Protein AF-A0A9D7C9Y9-F1 (afdb_monomer)

Sequence (985 aa):
MRAILSHLRTKLLFNLLIVLIFLKADGFAQTIDMQLSNRRSVKPDWFGIGSQNTTRDGMYIDHPDLLQHAPDMNAKVIRFPSGGNSNWWDWKTGWFVDDPNVPPHNPNQAPVYNTLENFKVLVDETGAVPLFALNMISSTLAYQLEMLHYADSLGMEVKYIELGNEFYLAEEEDSSYIYSIFPDAQTYGIVASKWIDSIHAHFPEAKVAAQGAFNRNNQSRRVLWDGNLLETLEGEDAITFHQYFSASGTEAKGEGDGKYNTNDVVEFLYRPFKAWNIMATEDLPLVRPGKEVWITEYNLQDFNIPVHGSWGHALFVATQTLHYLESEKITNVNFHTVCGTAGYGGYFIDYKGFKFKDDGSFKEPPNPPITTSWDKTSSGHAVQIISEAVDGMKYASELSFTGAPAIAFVEDDETVTYPSLYGWQFSNDNASTAIIVNLSGSEQKIKTTDVFKTGGNYERIAAAATDYIANDGDVLKKNSSVPATLTVKEYSITKITSNYVPDAQPVVSISASGATTFCQGDSVNLDAGGGYFAYQWSTGETSRKIWAKNSGDYWIRVWDEKAGYWAADTIKVTANSLPETPTIKNTGKDTFCAGSNTVLIPKKLDPTATYVWSNGFTGTELTVTTPGNYQLTVIDQNGCASVSLPASIVVHPLPQAIVNPSGPLAFCDGGSVTLDAGSGFKSYKWSNGKYGQILTVKDAGAYSVTITDYNSCVNTSAATQVTIYPLPSTNVTVNGPTAFCEGSKSTYLVAPSGYASYQWVKGGNNISGATDKKYYPISSGTYKVTITDNFNCQNQSDGVVATMLNLPKAKVTIDGSKNICNGETRTLTASAGSGYSYQWLKNSVNINGATQMSYVVSTAGDFKCKVTDANGCKENSKITTITSICKEAETGDNPGSRTTLSIYPNPTANVVFLQADFNDQVPTATLEITNLLGALVYSEQLALQGTLFQRELSLTEQFTNGVYVAIVRCGSQVAMSKFVVAGKR

Structure (mmCIF, N/CA/C/O backbone):
data_AF-A0A9D7C9Y9-F1
#
_entry.id   AF-A0A9D7C9Y9-F1
#
loop_
_atom_site.group_PDB
_atom_site.id
_atom_site.type_symbol
_atom_site.label_atom_id
_atom_site.label_alt_id
_atom_site.label_comp_id
_atom_site.label_asym_id
_atom_site.label_entity_id
_atom_site.label_seq_id
_atom_site.pdbx_PDB_ins_code
_atom_site.Cartn_x
_atom_site.Cartn_y
_atom_site.Cartn_z
_atom_site.occupancy
_atom_site.B_iso_or_equiv
_atom_site.auth_seq_id
_atom_site.auth_comp_id
_atom_site.auth_asym_id
_atom_site.auth_atom_id
_atom_site.pdbx_PDB_model_num
ATOM 1 N N . MET A 1 1 ? -16.714 57.643 60.606 1.00 45.41 1 MET A N 1
ATOM 2 C CA . MET A 1 1 ? -17.739 56.675 60.135 1.00 45.41 1 MET A CA 1
ATOM 3 C C . MET A 1 1 ? -17.245 55.704 59.058 1.00 45.41 1 MET A C 1
ATOM 5 O O . MET A 1 1 ? -17.212 54.522 59.368 1.00 45.41 1 MET A O 1
ATOM 9 N N . ARG A 1 2 ? -16.826 56.124 57.846 1.00 42.31 2 ARG A N 1
ATOM 10 C CA . ARG A 1 2 ? -16.451 55.176 56.759 1.00 42.31 2 ARG A CA 1
ATOM 11 C C . ARG A 1 2 ? -15.400 54.112 57.149 1.00 42.31 2 ARG A C 1
ATOM 13 O O . ARG A 1 2 ? -15.582 52.950 56.809 1.00 42.31 2 ARG A O 1
ATOM 20 N N . ALA A 1 3 ? -14.376 54.466 57.932 1.00 44.44 3 ALA A N 1
ATOM 21 C CA . ALA A 1 3 ? -13.377 53.502 58.421 1.00 44.44 3 ALA A CA 1
ATOM 22 C C . ALA A 1 3 ? -13.956 52.416 59.360 1.00 44.44 3 ALA A C 1
ATOM 24 O O . ALA A 1 3 ? -13.555 51.259 59.289 1.00 44.44 3 ALA A O 1
ATOM 25 N N . ILE A 1 4 ? -14.947 52.765 60.190 1.00 48.03 4 ILE A N 1
ATOM 26 C CA . ILE A 1 4 ? -15.587 51.841 61.145 1.00 48.03 4 ILE A CA 1
ATOM 27 C C . ILE A 1 4 ? -16.488 50.839 60.400 1.00 48.03 4 ILE A C 1
ATOM 29 O O . ILE A 1 4 ? -16.480 49.651 60.707 1.00 48.03 4 ILE A O 1
ATOM 33 N N . LEU A 1 5 ? -17.196 51.296 59.360 1.00 45.69 5 LEU A N 1
ATOM 34 C CA . LEU A 1 5 ? -17.999 50.440 58.473 1.00 45.69 5 LEU A CA 1
ATOM 35 C C . LEU A 1 5 ? -17.150 49.461 57.644 1.00 45.69 5 LEU A C 1
ATOM 37 O O . LEU A 1 5 ? -17.592 48.341 57.396 1.00 45.69 5 LEU A O 1
ATOM 41 N N . SER A 1 6 ? -15.932 49.852 57.252 1.00 45.00 6 SER A N 1
ATOM 42 C CA . SER A 1 6 ? -14.976 48.944 56.602 1.00 45.00 6 SER A CA 1
ATOM 43 C C . SER A 1 6 ? -14.550 47.816 57.549 1.00 45.00 6 SER A C 1
ATOM 45 O O . SER A 1 6 ? -14.708 46.641 57.226 1.00 45.00 6 SER A O 1
ATOM 47 N N . HIS A 1 7 ? -14.113 48.168 58.763 1.00 46.31 7 HIS A N 1
ATOM 48 C CA . HIS A 1 7 ? -13.581 47.212 59.739 1.00 46.31 7 HIS A CA 1
ATOM 49 C C . HIS A 1 7 ? -14.646 46.247 60.304 1.00 46.31 7 HIS A C 1
ATOM 51 O O . HIS A 1 7 ? -14.344 45.099 60.632 1.00 46.31 7 HIS A O 1
ATOM 57 N N . LEU A 1 8 ? -15.911 46.685 60.374 1.00 47.50 8 LEU A N 1
ATOM 58 C CA . LEU A 1 8 ? -17.046 45.812 60.697 1.00 47.50 8 LEU A CA 1
ATOM 59 C C . LEU A 1 8 ? -17.373 44.832 59.562 1.00 47.50 8 LEU A C 1
ATOM 61 O O . LEU A 1 8 ? -17.666 43.675 59.850 1.00 47.50 8 LEU A O 1
ATOM 65 N N . ARG A 1 9 ? -17.273 45.241 58.286 1.00 48.19 9 ARG A N 1
ATOM 66 C CA . ARG A 1 9 ? -17.475 44.327 57.147 1.00 48.19 9 ARG A CA 1
ATOM 67 C C . ARG A 1 9 ? -16.418 43.227 57.095 1.00 48.19 9 ARG A C 1
ATOM 69 O O . ARG A 1 9 ? -16.794 42.072 56.927 1.00 48.19 9 ARG A O 1
ATOM 76 N N . THR A 1 10 ? -15.135 43.544 57.285 1.00 51.91 10 THR A N 1
ATOM 77 C CA . THR A 1 10 ? -14.074 42.519 57.286 1.00 51.91 10 THR A CA 1
ATOM 78 C C . THR A 1 10 ? -14.227 41.531 58.436 1.00 51.91 10 THR A C 1
ATOM 80 O O . THR A 1 10 ? -14.099 40.337 58.200 1.00 51.91 10 THR A O 1
ATOM 83 N N . LYS A 1 11 ? -14.576 41.975 59.654 1.00 47.69 11 LYS A N 1
ATOM 84 C CA . LYS A 1 11 ? -14.824 41.045 60.772 1.00 47.69 11 LYS A CA 1
ATOM 85 C C . LYS A 1 11 ? -16.088 40.201 60.598 1.00 47.69 11 LYS A C 1
ATOM 87 O O . LYS A 1 11 ? -16.063 39.033 60.972 1.00 47.69 11 LYS A O 1
ATOM 92 N N . LEU A 1 12 ? -17.161 40.741 60.009 1.00 49.00 12 LEU A N 1
ATOM 93 C CA . LEU A 1 12 ? -18.349 39.936 59.710 1.00 49.00 12 LEU A CA 1
ATOM 94 C C . LEU A 1 12 ? -18.050 38.881 58.639 1.00 49.00 12 LEU A C 1
ATOM 96 O O . LEU A 1 12 ? -18.406 37.729 58.835 1.00 49.00 12 LEU A O 1
ATOM 100 N N . LEU A 1 13 ? -17.348 39.248 57.560 1.00 51.88 13 LEU A N 1
ATOM 101 C CA . LEU A 1 13 ? -16.925 38.318 56.505 1.00 51.88 13 LEU A CA 1
ATOM 102 C C . LEU A 1 13 ? -15.948 37.255 57.018 1.00 51.88 13 LEU A C 1
ATOM 104 O O . LEU A 1 13 ? -16.114 36.092 56.683 1.00 51.88 13 LEU A O 1
ATOM 108 N N . PHE A 1 14 ? -14.975 37.620 57.856 1.00 50.97 14 PHE A N 1
ATOM 109 C CA . PHE A 1 14 ? -14.010 36.665 58.412 1.00 50.97 14 PHE A CA 1
ATOM 110 C C . PHE A 1 14 ? -14.676 35.682 59.385 1.00 50.97 14 PHE A C 1
ATOM 112 O O . PHE A 1 14 ? -14.402 34.488 59.328 1.00 50.97 14 PHE A O 1
ATOM 119 N N . ASN A 1 15 ? -15.623 36.145 60.209 1.00 45.41 15 ASN A N 1
ATOM 120 C CA . ASN A 1 15 ? -16.407 35.254 61.066 1.00 45.41 15 ASN A CA 1
ATOM 121 C C . ASN A 1 15 ? -17.425 34.419 60.272 1.00 45.41 15 ASN A C 1
ATOM 123 O O . ASN A 1 15 ? -17.639 33.267 60.632 1.00 45.41 15 ASN A O 1
ATOM 127 N N . LEU A 1 16 ? -18.015 34.934 59.184 1.00 47.97 16 LEU A N 1
ATOM 128 C CA . LEU A 1 16 ? -18.850 34.122 58.287 1.00 47.97 16 LEU A CA 1
ATOM 129 C C . LEU A 1 16 ? -18.019 33.051 57.577 1.00 47.97 16 LEU A C 1
ATOM 131 O O . LEU A 1 16 ? -18.479 31.925 57.445 1.00 47.97 16 LEU A O 1
ATOM 135 N N . LEU A 1 17 ? -16.795 33.385 57.157 1.00 48.31 17 LEU A N 1
ATOM 136 C CA . LEU A 1 17 ? -15.860 32.451 56.535 1.00 48.31 17 LEU A CA 1
ATOM 137 C C . LEU A 1 17 ? -15.426 31.372 57.533 1.00 48.31 17 LEU A C 1
ATOM 139 O O . LEU A 1 17 ? -15.456 30.198 57.195 1.00 48.31 17 LEU A O 1
ATOM 143 N N . ILE A 1 18 ? -15.114 31.741 58.780 1.00 48.03 18 ILE A N 1
ATOM 144 C CA . ILE A 1 18 ? -14.822 30.784 59.857 1.00 48.03 18 ILE A CA 1
ATOM 145 C C . ILE A 1 18 ? -16.043 29.904 60.160 1.00 48.03 18 ILE A C 1
ATOM 147 O O . ILE A 1 18 ? -15.889 28.696 60.283 1.00 48.03 18 ILE A O 1
ATOM 151 N N . VAL A 1 19 ? -17.261 30.454 60.208 1.00 43.84 19 VAL A N 1
ATOM 152 C CA . VAL A 1 19 ? -18.488 29.655 60.391 1.00 43.84 19 VAL A CA 1
ATOM 153 C C . VAL A 1 19 ? -18.765 28.750 59.182 1.00 43.84 19 VAL A C 1
ATOM 155 O O . VAL A 1 19 ? -19.183 27.619 59.381 1.00 43.84 19 VAL A O 1
ATOM 158 N N . LEU A 1 20 ? -18.462 29.168 57.950 1.00 44.94 20 LEU A N 1
ATOM 159 C CA . LEU A 1 20 ? -18.527 28.321 56.747 1.00 44.94 20 LEU A CA 1
ATOM 160 C C . LEU A 1 20 ? -17.436 27.235 56.719 1.00 44.94 20 LEU A C 1
ATOM 162 O O . LEU A 1 20 ? -17.672 26.152 56.190 1.00 44.94 20 LEU A O 1
ATOM 166 N N . ILE A 1 21 ? -16.266 27.497 57.305 1.00 47.25 21 ILE A N 1
ATOM 167 C CA . ILE A 1 21 ? -15.178 26.521 57.471 1.00 47.25 21 ILE A CA 1
ATOM 168 C C . ILE A 1 21 ? -15.531 25.503 58.569 1.00 47.25 21 ILE A C 1
ATOM 170 O O . ILE A 1 21 ? -15.342 24.309 58.361 1.00 47.25 21 ILE A O 1
ATOM 174 N N . PHE A 1 22 ? -16.122 25.930 59.691 1.00 39.38 22 PHE A N 1
ATOM 175 C CA . PHE A 1 22 ? -16.597 25.016 60.740 1.00 39.38 22 PHE A CA 1
ATOM 176 C C . PHE A 1 22 ? -17.878 24.257 60.349 1.00 39.38 22 PHE A C 1
ATOM 178 O O . PHE A 1 22 ? -18.002 23.087 60.691 1.00 39.38 22 PHE A O 1
ATOM 185 N N . LEU A 1 23 ? -18.778 24.836 59.546 1.00 39.41 23 LEU A N 1
ATOM 186 C CA . LEU A 1 23 ? -19.909 24.104 58.947 1.00 39.41 23 LEU A CA 1
ATOM 187 C C . LEU A 1 23 ? -19.473 23.080 57.882 1.00 39.41 23 LEU A C 1
ATOM 189 O O . LEU A 1 23 ? -20.262 22.212 57.526 1.00 39.41 23 LEU A O 1
ATOM 193 N N . LYS A 1 24 ? -18.225 23.147 57.397 1.00 39.31 24 LYS A N 1
ATOM 194 C CA . LYS A 1 24 ? -17.585 22.080 56.610 1.00 39.31 24 LYS A CA 1
ATOM 195 C C . LYS A 1 24 ? -16.877 21.018 57.465 1.00 39.31 24 LYS A C 1
ATOM 197 O O . LYS A 1 24 ? -16.443 20.017 56.904 1.00 39.31 24 LYS A O 1
ATOM 202 N N . ALA A 1 25 ? -16.738 21.224 58.778 1.00 36.34 25 ALA A N 1
ATOM 203 C CA . ALA A 1 25 ? -16.001 20.322 59.668 1.00 36.34 25 ALA A CA 1
ATOM 204 C C . ALA A 1 25 ? -16.881 19.227 60.303 1.00 36.34 25 ALA A C 1
ATOM 206 O O . ALA A 1 25 ? -16.380 18.138 60.569 1.00 36.34 25 ALA A O 1
ATOM 207 N N . ASP A 1 26 ? -18.187 19.466 60.470 1.00 35.03 26 ASP A N 1
ATOM 208 C CA . ASP A 1 26 ? -19.157 18.420 60.824 1.00 35.03 26 ASP A CA 1
ATOM 209 C C . ASP A 1 26 ? -19.682 17.742 59.551 1.00 35.03 26 ASP A C 1
ATOM 211 O O . ASP A 1 26 ? -20.747 18.060 59.014 1.00 35.03 26 ASP A O 1
ATOM 215 N N . GLY A 1 27 ? -18.880 16.807 59.038 1.00 38.34 27 GLY A N 1
ATOM 216 C CA . GLY A 1 27 ? -19.153 16.074 57.807 1.00 38.34 27 GLY A CA 1
ATOM 217 C C . GLY A 1 27 ? -20.379 15.163 57.892 1.00 38.34 27 GLY A C 1
ATOM 218 O O . GLY A 1 27 ? -20.252 13.955 58.106 1.00 38.34 27 GLY A O 1
ATOM 219 N N . PHE A 1 28 ? -21.561 15.705 57.589 1.00 40.91 28 PHE A N 1
ATOM 220 C CA . PHE A 1 28 ? -22.621 14.916 56.962 1.00 40.91 28 PHE A CA 1
ATOM 221 C C . PHE A 1 28 ? -22.086 14.407 55.621 1.00 40.91 28 PHE A C 1
ATOM 223 O O . PHE A 1 28 ? -22.180 15.092 54.606 1.00 40.91 28 PHE A O 1
ATOM 230 N N . ALA A 1 29 ? -21.481 13.217 55.638 1.00 54.84 29 ALA A N 1
ATOM 231 C CA . ALA A 1 29 ? -21.017 12.539 54.437 1.00 54.84 29 ALA A CA 1
ATOM 232 C C . ALA A 1 29 ? -22.199 12.399 53.471 1.00 54.84 29 ALA A C 1
ATOM 234 O O . ALA A 1 29 ? -23.122 11.617 53.727 1.00 54.84 29 ALA A O 1
ATOM 235 N N . GLN A 1 30 ? -22.180 13.202 52.404 1.00 72.81 30 GLN A N 1
ATOM 236 C CA . GLN A 1 30 ? -23.207 13.194 51.376 1.00 72.81 30 GLN A CA 1
ATOM 237 C C . GLN A 1 30 ? -23.318 11.771 50.836 1.00 72.81 30 GLN A C 1
ATOM 239 O O . GLN A 1 30 ? -22.321 11.160 50.456 1.00 72.81 30 GLN A O 1
ATOM 244 N N . THR A 1 31 ? -24.531 11.222 50.861 1.00 87.50 31 THR A N 1
ATOM 245 C CA . THR A 1 31 ? -24.776 9.945 50.198 1.00 87.50 31 THR A CA 1
ATOM 246 C C . THR A 1 31 ? -24.863 10.225 48.706 1.00 87.50 31 THR A C 1
ATOM 248 O O . THR A 1 31 ? -25.637 11.080 48.284 1.00 87.50 31 THR A O 1
ATOM 251 N N . ILE A 1 32 ? -24.018 9.546 47.943 1.00 92.62 32 ILE A N 1
ATOM 252 C CA . ILE A 1 32 ? -23.913 9.655 46.493 1.00 92.62 32 ILE A CA 1
ATOM 253 C C . ILE A 1 32 ? -25.022 8.803 45.883 1.00 92.62 32 ILE A C 1
ATOM 255 O O . ILE A 1 32 ? -25.145 7.614 46.203 1.00 92.62 32 ILE A O 1
ATOM 259 N N . ASP A 1 33 ? -25.822 9.408 45.010 1.00 89.31 33 ASP A N 1
ATOM 260 C CA . ASP A 1 33 ? -26.854 8.698 44.264 1.00 89.31 33 ASP A CA 1
ATOM 261 C C . ASP A 1 33 ? -26.214 8.009 43.056 1.00 89.31 33 ASP A C 1
ATOM 263 O O . ASP A 1 33 ? -25.489 8.625 42.274 1.00 89.31 33 ASP A O 1
ATOM 267 N N . MET A 1 34 ? -26.476 6.713 42.917 1.00 88.88 34 MET A N 1
ATOM 268 C CA . MET A 1 34 ? -25.924 5.873 41.860 1.00 88.88 34 MET A CA 1
ATOM 269 C C . MET A 1 34 ? -27.037 5.503 40.881 1.00 88.88 34 MET A C 1
ATOM 271 O O . MET A 1 34 ? -28.100 5.041 41.297 1.00 88.88 34 MET A O 1
ATOM 275 N N . GLN A 1 35 ? -26.799 5.706 39.588 1.00 86.00 35 GLN A N 1
ATOM 276 C CA . GLN A 1 35 ? -27.760 5.418 38.520 1.00 86.00 35 GLN A CA 1
ATOM 277 C C . GLN A 1 35 ? -27.075 4.698 37.361 1.00 86.00 35 GLN A C 1
ATOM 279 O O . GLN A 1 35 ? -25.872 4.854 37.160 1.00 86.00 35 GLN A O 1
ATOM 284 N N . LEU A 1 36 ? -27.850 3.926 36.601 1.00 85.06 36 LEU A N 1
ATOM 285 C CA . LEU A 1 36 ? -27.376 3.243 35.400 1.00 85.06 36 LEU A CA 1
ATOM 286 C C . LEU A 1 36 ? -27.537 4.134 34.175 1.00 85.06 36 LEU A C 1
ATOM 288 O O . LEU A 1 36 ? -28.595 4.734 33.977 1.00 85.06 36 LEU A O 1
ATOM 292 N N . SER A 1 37 ? -26.512 4.147 33.331 1.00 81.50 37 SER A N 1
ATOM 293 C CA . SER A 1 37 ? -26.623 4.626 31.963 1.00 81.50 37 SER A CA 1
ATOM 294 C C . SER A 1 37 ? -27.248 3.564 31.047 1.00 81.50 37 SER A C 1
ATOM 296 O O . SER A 1 37 ? -27.606 2.449 31.451 1.00 81.50 37 SER A O 1
ATOM 298 N N . ASN A 1 38 ? -27.386 3.945 29.784 1.00 71.94 38 ASN A N 1
ATOM 299 C CA . ASN A 1 38 ? -27.893 3.129 28.694 1.00 71.94 38 ASN A CA 1
ATOM 300 C C . ASN A 1 38 ? -27.246 1.729 28.626 1.00 71.94 38 ASN A C 1
ATOM 302 O O . ASN A 1 38 ? -26.022 1.591 28.651 1.00 71.94 38 ASN A O 1
ATOM 306 N N . ARG A 1 39 ? -28.088 0.693 28.506 1.00 80.06 39 ARG A N 1
ATOM 307 C CA . ARG A 1 39 ? -27.668 -0.710 28.377 1.00 80.06 39 ARG A CA 1
ATOM 308 C C . ARG A 1 39 ? -27.103 -0.968 26.977 1.00 80.06 39 ARG A C 1
ATOM 310 O O . ARG A 1 39 ? -27.809 -0.755 25.995 1.00 80.06 39 ARG A O 1
ATOM 317 N N . ARG A 1 40 ? -25.867 -1.462 26.904 1.00 82.81 40 ARG A N 1
ATOM 318 C CA . ARG A 1 40 ? -25.155 -1.876 25.680 1.00 82.81 40 ARG A CA 1
ATOM 319 C C . ARG A 1 40 ? -24.883 -3.374 25.679 1.00 82.81 40 ARG A C 1
ATOM 321 O O . ARG A 1 40 ? -24.931 -3.998 26.741 1.00 82.81 40 ARG A O 1
ATOM 328 N N . SER A 1 41 ? -24.598 -3.959 24.519 1.00 84.62 41 SER A N 1
ATOM 329 C CA . SER A 1 41 ? -24.253 -5.389 24.436 1.00 84.62 41 SER A CA 1
ATOM 330 C C . SER A 1 41 ? -22.784 -5.628 24.795 1.00 84.62 41 SER A C 1
ATOM 332 O O . SER A 1 41 ? -21.923 -4.832 24.437 1.00 84.62 41 SER A O 1
ATOM 334 N N . VAL A 1 42 ? -22.490 -6.739 25.472 1.00 87.69 42 VAL A N 1
ATOM 335 C CA . VAL A 1 42 ? -21.123 -7.220 25.733 1.00 87.69 42 VAL A CA 1
ATOM 336 C C . VAL A 1 42 ? -21.008 -8.653 25.229 1.00 87.69 42 VAL A C 1
ATOM 338 O O . VAL A 1 42 ? -21.919 -9.460 25.425 1.00 87.69 42 VAL A O 1
ATOM 341 N N . LYS A 1 43 ? -19.901 -8.966 24.547 1.00 89.38 43 LYS A N 1
ATOM 342 C CA . LYS A 1 43 ? -19.623 -10.332 24.096 1.00 89.38 43 LYS A CA 1
ATOM 343 C C . LYS A 1 43 ? -19.280 -11.234 25.299 1.00 89.38 43 LYS A C 1
ATOM 345 O O . LYS A 1 43 ? -18.556 -10.780 26.183 1.00 89.38 43 LYS A O 1
ATOM 350 N N . PRO A 1 44 ? -19.712 -12.510 25.325 1.00 87.00 44 PRO A N 1
ATOM 351 C CA . PRO A 1 44 ? -19.322 -13.454 26.381 1.00 87.00 44 PRO A CA 1
ATOM 352 C C . PRO A 1 44 ? -17.804 -13.653 26.497 1.00 87.00 44 PRO A C 1
ATOM 354 O O . PRO A 1 44 ? -17.305 -13.967 27.569 1.00 87.00 44 PRO A O 1
ATOM 357 N N . ASP A 1 45 ? -17.084 -13.462 25.391 1.00 91.62 45 ASP A N 1
ATOM 358 C CA . ASP A 1 45 ? -15.637 -13.590 25.227 1.00 91.62 45 ASP A CA 1
ATOM 359 C C . ASP A 1 45 ? -14.928 -12.224 25.102 1.00 91.62 45 ASP A C 1
ATOM 361 O O . ASP A 1 45 ? -13.884 -12.110 24.469 1.00 91.62 45 ASP A O 1
ATOM 365 N N . TRP A 1 46 ? -15.501 -11.171 25.702 1.00 94.38 46 TRP A N 1
ATOM 366 C CA . TRP A 1 46 ? -14.952 -9.808 25.656 1.00 94.38 46 TRP A CA 1
ATOM 367 C C . TRP A 1 46 ? -13.608 -9.655 26.384 1.00 94.38 46 TRP A C 1
ATOM 369 O O . TRP A 1 46 ? -12.763 -8.891 25.924 1.00 94.38 46 TRP A O 1
ATOM 379 N N . PHE A 1 47 ? -13.401 -10.361 27.503 1.00 95.62 47 PHE A N 1
ATOM 380 C CA . PHE A 1 47 ? -12.165 -10.288 28.289 1.00 95.62 47 PHE A CA 1
ATOM 381 C C . PHE A 1 47 ? -11.260 -11.507 28.056 1.00 95.62 47 PHE A C 1
ATOM 383 O O . PHE A 1 47 ? -11.671 -12.658 28.239 1.00 95.62 47 PHE A O 1
ATOM 390 N N . GLY A 1 48 ? -10.005 -11.230 27.716 1.00 95.44 48 GLY A N 1
ATOM 391 C CA . GLY A 1 48 ? -8.944 -12.194 27.474 1.00 95.44 48 GLY A CA 1
ATOM 392 C C . GLY A 1 48 ? -7.622 -11.822 28.140 1.00 95.44 48 GLY A C 1
ATOM 393 O O . GLY A 1 48 ? -7.502 -10.827 28.862 1.00 95.44 48 GLY A O 1
ATOM 394 N N . ILE A 1 49 ? -6.603 -12.640 27.894 1.00 93.44 49 ILE A N 1
ATOM 395 C CA . ILE A 1 49 ? -5.275 -12.470 28.480 1.00 93.44 49 ILE A CA 1
ATOM 396 C C . ILE A 1 49 ? -4.171 -12.930 27.520 1.00 93.44 49 ILE A C 1
ATOM 398 O O . ILE A 1 49 ? -4.296 -13.943 26.832 1.00 93.44 49 ILE A O 1
ATOM 402 N N . GLY A 1 50 ? -3.076 -12.175 27.467 1.00 90.69 50 GLY A N 1
ATOM 403 C CA . GLY A 1 50 ? -1.871 -12.558 26.734 1.00 90.69 50 GLY A CA 1
ATOM 404 C C . GLY A 1 50 ? -1.059 -13.629 27.464 1.00 90.69 50 GLY A C 1
ATOM 405 O O . GLY A 1 50 ? -1.173 -13.799 28.683 1.00 90.69 50 GLY A O 1
ATOM 406 N N . SER A 1 51 ? -0.203 -14.324 26.714 1.00 85.56 51 SER A N 1
ATOM 407 C CA . SER A 1 51 ? 0.682 -15.381 27.216 1.00 85.56 51 SER A CA 1
ATOM 408 C C . SER A 1 51 ? 2.184 -15.122 26.963 1.00 85.56 51 SER A C 1
ATOM 410 O O . SER A 1 51 ? 2.949 -16.079 26.830 1.00 85.56 51 SER A O 1
ATOM 412 N N . GLN A 1 52 ? 2.664 -13.870 26.868 1.00 75.81 52 GLN A N 1
ATOM 413 C CA . GLN A 1 52 ? 4.021 -13.605 26.339 1.00 75.81 52 GLN A CA 1
ATOM 414 C C . GLN A 1 52 ? 5.114 -14.293 27.163 1.00 75.81 52 GLN A C 1
ATOM 416 O O . GLN A 1 52 ? 5.906 -15.056 26.608 1.00 75.81 52 GLN A O 1
ATOM 421 N N . ASN A 1 53 ? 5.154 -14.072 28.481 1.00 64.75 53 ASN A N 1
ATOM 422 C CA . ASN A 1 53 ? 6.239 -14.610 29.309 1.00 64.75 53 ASN A CA 1
ATOM 423 C C . ASN A 1 53 ? 6.230 -16.146 29.376 1.00 64.75 53 ASN A C 1
ATOM 425 O O . ASN A 1 53 ? 7.282 -16.737 29.562 1.00 64.75 53 ASN A O 1
ATOM 429 N N . THR A 1 54 ? 5.088 -16.808 29.149 1.00 60.47 54 THR A N 1
ATOM 430 C CA . THR A 1 54 ? 5.018 -18.286 29.062 1.00 60.47 54 THR A CA 1
ATOM 431 C C . THR A 1 54 ? 5.733 -18.850 27.839 1.00 60.47 54 THR A C 1
ATOM 433 O O . THR A 1 54 ? 6.048 -20.033 27.808 1.00 60.47 54 THR A O 1
ATOM 436 N N . THR A 1 55 ? 6.030 -17.997 26.854 1.00 57.69 55 THR A N 1
ATOM 437 C CA . THR A 1 55 ? 6.824 -18.353 25.676 1.00 57.69 55 THR A CA 1
ATOM 438 C C . THR A 1 55 ? 8.304 -17.978 25.810 1.00 57.69 55 THR A C 1
ATOM 440 O O . THR A 1 55 ? 9.087 -18.336 24.940 1.00 57.69 55 THR A O 1
ATOM 443 N N . ARG A 1 56 ? 8.714 -17.269 26.875 1.00 54.75 56 ARG A N 1
ATOM 444 C CA . ARG A 1 56 ? 10.087 -16.768 27.076 1.00 54.75 56 ARG A CA 1
ATOM 445 C C . ARG A 1 56 ? 10.718 -17.375 28.335 1.00 54.75 56 ARG A C 1
ATOM 447 O O . ARG A 1 56 ? 10.044 -17.955 29.178 1.00 54.75 56 ARG A O 1
ATOM 454 N N . ASP A 1 57 ? 12.035 -17.228 28.456 1.00 52.94 57 ASP A N 1
ATOM 455 C CA . ASP A 1 57 ? 12.769 -17.405 29.716 1.00 52.94 57 ASP A CA 1
ATOM 456 C C . ASP A 1 57 ? 12.576 -18.769 30.412 1.00 52.94 57 ASP A C 1
ATOM 458 O O . ASP A 1 57 ? 12.559 -18.849 31.630 1.00 52.94 57 ASP A O 1
ATOM 462 N N . GLY A 1 58 ? 12.451 -19.871 29.662 1.00 53.00 58 GLY A N 1
ATOM 463 C CA . GLY A 1 58 ? 12.421 -21.234 30.222 1.00 53.00 58 GLY A CA 1
ATOM 464 C C . GLY A 1 58 ? 11.137 -21.624 30.967 1.00 53.00 58 GLY A C 1
ATOM 465 O O . GLY A 1 58 ? 11.056 -22.741 31.482 1.00 53.00 58 GLY A O 1
ATOM 466 N N . MET A 1 59 ? 10.137 -20.743 31.000 1.00 63.12 59 MET A N 1
ATOM 467 C CA . MET A 1 59 ? 8.764 -21.093 31.349 1.00 63.12 59 MET A CA 1
ATOM 468 C C . MET A 1 59 ? 8.057 -21.698 30.128 1.00 63.12 59 MET A C 1
ATOM 470 O O . MET A 1 59 ? 8.466 -21.479 28.985 1.00 63.12 59 MET A O 1
ATOM 474 N N . TYR A 1 60 ? 7.019 -22.496 30.375 1.00 76.25 60 TYR A N 1
ATOM 475 C CA . TYR A 1 60 ? 6.283 -23.205 29.335 1.00 76.25 60 TYR A CA 1
ATOM 476 C C . TYR A 1 60 ? 4.768 -23.137 29.556 1.00 76.25 60 TYR A C 1
ATOM 478 O O . TYR A 1 60 ? 4.293 -23.055 30.688 1.00 76.25 60 TYR A O 1
ATOM 486 N N . ILE A 1 61 ? 4.015 -23.127 28.457 1.00 83.69 61 ILE A N 1
ATOM 487 C CA . ILE A 1 61 ? 2.568 -22.865 28.406 1.00 83.69 61 ILE A CA 1
ATOM 488 C C . ILE A 1 61 ? 1.716 -23.908 29.158 1.00 83.69 61 ILE A C 1
ATOM 490 O O . ILE A 1 61 ? 0.603 -23.601 29.570 1.00 83.69 61 ILE A O 1
ATOM 494 N N . ASP A 1 62 ? 2.253 -25.107 29.400 1.00 84.81 62 ASP A N 1
ATOM 495 C CA . ASP A 1 62 ? 1.659 -26.189 30.197 1.00 84.81 62 ASP A CA 1
ATOM 496 C C . ASP A 1 62 ? 2.373 -26.419 31.548 1.00 84.81 62 ASP A C 1
ATOM 498 O O . ASP A 1 62 ? 2.320 -27.511 32.118 1.00 84.81 62 ASP A O 1
ATOM 502 N N . HIS A 1 63 ? 3.051 -25.399 32.091 1.00 84.44 63 HIS A N 1
ATOM 503 C CA . HIS A 1 63 ? 3.677 -25.485 33.415 1.00 84.44 63 HIS A CA 1
ATOM 504 C C . HIS A 1 63 ? 2.627 -25.792 34.503 1.00 84.44 63 HIS A C 1
ATOM 506 O O . HIS A 1 63 ? 1.627 -25.079 34.568 1.00 84.44 63 HIS A O 1
ATOM 512 N N . PRO A 1 64 ? 2.829 -26.777 35.405 1.00 84.88 64 PRO A N 1
ATOM 513 C CA . PRO A 1 64 ? 1.801 -27.183 36.370 1.00 84.88 64 PRO A CA 1
ATOM 514 C C . PRO A 1 64 ? 1.243 -26.037 37.224 1.00 84.88 64 PRO A C 1
ATOM 516 O O . PRO A 1 64 ? 0.031 -25.920 37.372 1.00 84.88 64 PRO A O 1
ATOM 519 N N . ASP A 1 65 ? 2.111 -25.150 37.716 1.00 82.50 65 ASP A N 1
ATOM 520 C CA . ASP A 1 65 ? 1.681 -23.973 38.482 1.00 82.50 65 ASP A CA 1
ATOM 521 C C . ASP A 1 65 ? 0.920 -22.944 37.612 1.00 82.50 65 ASP A C 1
ATOM 523 O O . ASP A 1 65 ? -0.013 -22.298 38.083 1.00 82.50 65 ASP A O 1
ATOM 527 N N . LEU A 1 66 ? 1.252 -22.816 36.318 1.00 85.69 66 LEU A N 1
ATOM 528 C CA . LEU A 1 66 ? 0.487 -21.972 35.391 1.00 85.69 66 LEU A CA 1
ATOM 529 C C . LEU A 1 66 ? -0.908 -22.559 35.160 1.00 85.69 66 LEU A C 1
ATOM 531 O O . LEU A 1 66 ? -1.886 -21.821 35.213 1.00 85.69 66 LEU A O 1
ATOM 535 N N . LEU A 1 67 ? -1.011 -23.873 34.949 1.00 89.31 67 LEU A N 1
ATOM 536 C CA . LEU A 1 67 ? -2.294 -24.567 34.804 1.00 89.31 67 LEU A CA 1
ATOM 537 C C . LEU A 1 67 ? -3.135 -24.487 36.089 1.00 89.31 67 LEU A C 1
ATOM 539 O O . LEU A 1 67 ? -4.355 -24.399 36.014 1.00 89.31 67 LEU A O 1
ATOM 543 N N . GLN A 1 68 ? -2.497 -24.437 37.263 1.00 88.81 68 GLN A N 1
ATOM 544 C CA . GLN A 1 68 ? -3.176 -24.208 38.539 1.00 88.81 68 GLN A CA 1
ATOM 545 C C . GLN A 1 68 ? -3.756 -22.785 38.665 1.00 88.81 68 GLN A C 1
ATOM 547 O O . GLN A 1 68 ? -4.810 -22.624 39.278 1.00 88.81 68 GLN A O 1
ATOM 552 N N . HIS A 1 69 ? -3.089 -21.763 38.117 1.00 87.38 69 HIS A N 1
ATOM 553 C CA . HIS A 1 69 ? -3.422 -20.351 38.366 1.00 87.38 69 HIS A CA 1
ATOM 554 C C . HIS A 1 69 ? -4.068 -19.602 37.193 1.00 87.38 69 HIS A C 1
ATOM 556 O O . HIS A 1 69 ? -4.757 -18.607 37.410 1.00 87.38 69 HIS A O 1
ATOM 562 N N . ALA A 1 70 ? -3.905 -20.053 35.951 1.00 89.31 70 ALA A N 1
ATOM 563 C CA . ALA A 1 70 ? -4.559 -19.433 34.800 1.00 89.31 70 ALA A CA 1
ATOM 564 C C . ALA A 1 70 ? -6.103 -19.496 34.863 1.00 89.31 70 ALA A C 1
ATOM 566 O O . ALA A 1 70 ? -6.726 -18.478 34.545 1.00 89.31 70 ALA A O 1
ATOM 567 N N . PRO A 1 71 ? -6.745 -20.593 35.331 1.00 92.88 71 PRO A N 1
ATOM 568 C CA . PRO A 1 71 ? -8.200 -20.637 35.493 1.00 92.88 71 PRO A CA 1
ATOM 569 C C . PRO A 1 71 ? -8.735 -19.601 36.493 1.00 92.88 71 PRO A C 1
ATOM 571 O O . PRO A 1 71 ? -9.818 -19.058 36.276 1.00 92.88 71 PRO A O 1
ATOM 574 N N . ASP A 1 72 ? -7.967 -19.247 37.536 1.00 91.12 72 ASP A N 1
ATOM 575 C CA . ASP A 1 72 ? -8.358 -18.218 38.516 1.00 91.12 72 ASP A CA 1
ATOM 576 C C . ASP A 1 72 ? -8.611 -16.849 37.856 1.00 91.12 72 ASP A C 1
ATOM 578 O O . ASP A 1 72 ? -9.435 -16.073 38.339 1.00 91.12 72 ASP A O 1
ATOM 582 N N . MET A 1 73 ? -7.915 -16.531 36.757 1.00 91.38 73 MET A N 1
ATOM 583 C CA . MET A 1 73 ? -8.066 -15.260 36.028 1.00 91.38 73 MET A CA 1
ATOM 584 C C . MET A 1 73 ? -9.386 -15.178 35.245 1.00 91.38 73 MET A C 1
ATOM 586 O O . MET A 1 73 ? -9.774 -14.097 34.794 1.00 91.38 73 MET A O 1
ATOM 590 N N . ASN A 1 74 ? -10.067 -16.315 35.066 1.00 93.81 74 ASN A N 1
ATOM 591 C CA . ASN A 1 74 ? -11.348 -16.470 34.378 1.00 93.81 74 ASN A CA 1
ATOM 592 C C . ASN A 1 74 ? -11.401 -15.897 32.940 1.00 93.81 74 ASN A C 1
ATOM 594 O O . ASN A 1 74 ? -12.477 -15.598 32.420 1.00 93.81 74 ASN A O 1
ATOM 598 N N . ALA A 1 75 ? -10.239 -15.714 32.303 1.00 93.69 75 ALA A N 1
ATOM 599 C CA . ALA A 1 75 ? -10.130 -15.157 30.959 1.00 93.69 75 ALA A CA 1
ATOM 600 C C . ALA A 1 75 ? -10.841 -16.058 29.939 1.00 93.69 75 ALA A C 1
ATOM 602 O O . ALA A 1 75 ? -10.677 -17.275 29.959 1.00 93.69 75 ALA A O 1
ATOM 603 N N . LYS A 1 76 ? -11.635 -15.462 29.045 1.00 95.19 76 LYS A N 1
ATOM 604 C CA . LYS A 1 76 ? -12.425 -16.194 28.039 1.00 95.19 76 LYS A CA 1
ATOM 605 C C . LYS A 1 76 ? -11.740 -16.266 26.678 1.00 95.19 76 LYS A C 1
ATOM 607 O O . LYS A 1 76 ? -12.162 -17.044 25.826 1.00 95.19 76 LYS A O 1
ATOM 612 N N . VAL A 1 77 ? -10.673 -15.489 26.498 1.00 96.31 77 VAL A N 1
ATOM 613 C CA . VAL A 1 77 ? -9.759 -15.550 25.356 1.00 96.31 77 VAL A CA 1
ATOM 614 C C . VAL A 1 77 ? -8.323 -15.668 25.866 1.00 96.31 77 VAL A C 1
ATOM 616 O O . VAL A 1 77 ? -7.962 -15.001 26.837 1.00 96.31 77 VAL A O 1
ATOM 619 N N . ILE A 1 78 ? -7.496 -16.491 25.218 1.00 95.44 78 ILE A N 1
ATOM 620 C CA . ILE A 1 78 ? -6.043 -16.505 25.445 1.00 95.44 78 ILE A CA 1
ATOM 621 C C . ILE A 1 78 ? -5.331 -16.212 24.130 1.00 95.44 78 ILE A C 1
ATOM 623 O O . ILE A 1 78 ? -5.457 -16.965 23.163 1.00 95.44 78 ILE A O 1
ATOM 627 N N . ARG A 1 79 ? -4.562 -15.121 24.107 1.00 95.12 79 ARG A N 1
ATOM 628 C CA . ARG A 1 79 ? -3.725 -14.735 22.968 1.00 95.12 79 ARG A CA 1
ATOM 629 C C . ARG A 1 79 ? -2.406 -15.498 22.997 1.00 95.12 79 ARG A C 1
ATOM 631 O O . ARG A 1 79 ? -1.633 -15.337 23.942 1.00 95.12 79 ARG A O 1
ATOM 638 N N . PHE A 1 80 ? -2.156 -16.298 21.961 1.00 91.75 80 PHE A N 1
ATOM 639 C CA . PHE A 1 80 ? -0.991 -17.176 21.849 1.00 91.75 80 PHE A CA 1
ATOM 640 C C . PHE A 1 80 ? -0.497 -17.317 20.391 1.00 91.75 80 PHE A C 1
ATOM 642 O O . PHE A 1 80 ? -1.311 -17.524 19.488 1.00 91.75 80 PHE A O 1
ATOM 649 N N . PRO A 1 81 ? 0.830 -17.293 20.152 1.00 87.38 81 PRO A N 1
ATOM 650 C CA . PRO A 1 81 ? 1.838 -16.664 21.012 1.00 87.38 81 PRO A CA 1
ATOM 651 C C . PRO A 1 81 ? 1.511 -15.172 21.226 1.00 87.38 81 PRO A C 1
ATOM 653 O O . PRO A 1 81 ? 0.722 -14.593 20.491 1.00 87.38 81 PRO A O 1
ATOM 656 N N . SER A 1 82 ? 2.092 -14.530 22.239 1.00 82.88 82 SER A N 1
ATOM 657 C CA . SER A 1 82 ? 1.807 -13.119 22.559 1.00 82.88 82 SER A CA 1
ATOM 658 C C . SER A 1 82 ? 3.088 -12.296 22.638 1.00 82.88 82 SER A C 1
ATOM 660 O O . SER A 1 82 ? 4.158 -12.833 22.936 1.00 82.88 82 SER A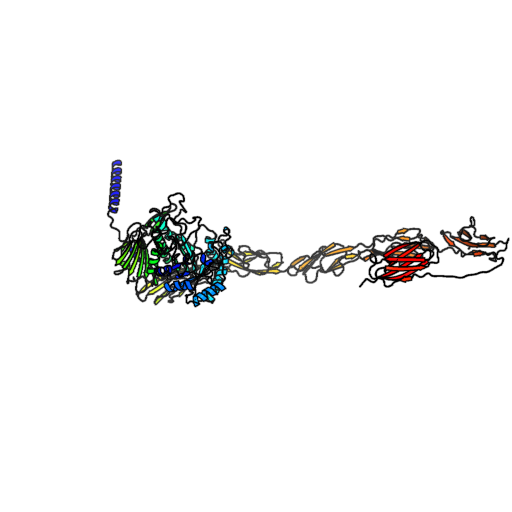 O 1
ATOM 662 N N . GLY A 1 83 ? 2.967 -10.987 22.417 1.00 80.25 83 GLY A N 1
ATOM 663 C CA . GLY A 1 83 ? 4.087 -10.055 22.346 1.00 80.25 83 GLY A CA 1
ATOM 664 C C . GLY A 1 83 ? 4.899 -10.207 21.070 1.00 80.25 83 GLY A C 1
ATOM 665 O O . GLY A 1 83 ? 4.619 -11.068 20.227 1.00 80.25 83 GLY A O 1
ATOM 666 N N . GLY A 1 84 ? 5.974 -9.419 20.977 1.00 78.62 84 GLY A N 1
ATOM 667 C CA . GLY A 1 84 ? 6.922 -9.457 19.857 1.00 78.62 84 GLY A CA 1
ATOM 668 C C . GLY A 1 84 ? 7.325 -10.876 19.454 1.00 78.62 84 GLY A C 1
ATOM 669 O O . GLY A 1 84 ? 7.328 -11.183 18.267 1.00 78.62 84 GLY A O 1
ATOM 670 N N . ASN A 1 85 ? 7.558 -11.758 20.434 1.00 76.50 85 ASN A N 1
ATOM 671 C CA . ASN A 1 85 ? 7.852 -13.192 20.290 1.00 76.50 85 ASN A CA 1
ATOM 672 C C . ASN A 1 85 ? 7.042 -13.914 19.188 1.00 76.50 85 ASN A C 1
ATOM 674 O O . ASN A 1 85 ? 7.579 -14.782 18.497 1.00 76.50 85 ASN A O 1
ATOM 678 N N . SER A 1 86 ? 5.768 -13.554 19.001 1.00 86.12 86 SER A N 1
ATOM 679 C CA . SER A 1 86 ? 4.891 -14.104 17.954 1.00 86.12 86 SER A CA 1
ATOM 680 C C . SER A 1 86 ? 5.462 -13.973 16.533 1.00 86.12 86 SER A C 1
ATOM 682 O O . SER A 1 86 ? 5.285 -14.874 15.717 1.00 86.12 86 SER A O 1
ATOM 684 N N . ASN A 1 87 ? 6.241 -12.924 16.254 1.00 87.31 87 ASN A N 1
ATOM 685 C CA . ASN A 1 87 ? 6.903 -12.691 14.967 1.00 87.31 87 ASN A CA 1
ATOM 686 C C . ASN A 1 87 ? 8.054 -13.669 14.662 1.00 87.31 87 ASN A C 1
ATOM 688 O O . ASN A 1 87 ? 8.556 -13.679 13.540 1.00 87.31 87 ASN A O 1
ATOM 692 N N . TRP A 1 88 ? 8.491 -14.480 15.631 1.00 82.00 88 TRP A N 1
ATOM 693 C CA . TRP A 1 88 ? 9.616 -15.410 15.460 1.00 82.00 88 TRP A CA 1
ATOM 694 C C . TRP A 1 88 ? 9.276 -16.867 15.776 1.00 82.00 88 TRP A C 1
ATOM 696 O O . TRP A 1 88 ? 10.105 -17.742 15.527 1.00 82.00 88 TRP A O 1
ATOM 706 N N . TRP 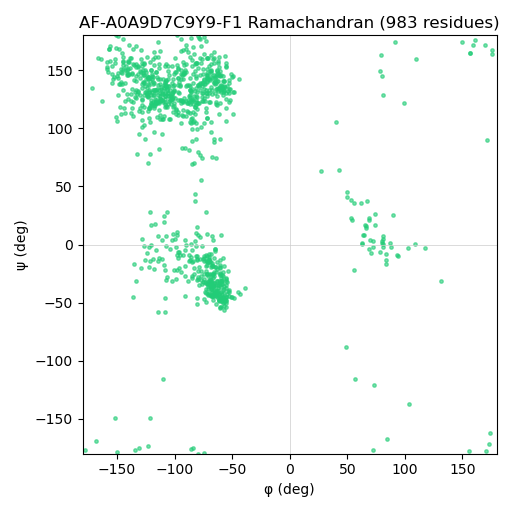A 1 89 ? 8.081 -17.142 16.304 1.00 84.94 89 TRP A N 1
ATOM 707 C CA . TRP A 1 89 ? 7.672 -18.475 16.753 1.00 84.94 89 TRP A CA 1
ATOM 708 C C . TRP A 1 89 ? 7.466 -19.450 15.584 1.00 84.94 89 TRP A C 1
ATOM 710 O O . TRP A 1 89 ? 6.798 -19.130 14.594 1.00 84.94 89 TRP A O 1
ATOM 720 N N . ASP A 1 90 ? 8.024 -20.652 15.722 1.00 85.81 90 ASP A N 1
ATOM 721 C CA . ASP A 1 90 ? 7.790 -21.813 14.869 1.00 85.81 90 ASP A CA 1
ATOM 722 C C . ASP A 1 90 ? 6.999 -22.876 15.640 1.00 85.81 90 ASP A C 1
ATOM 724 O O . ASP A 1 90 ? 7.507 -23.586 16.509 1.00 85.81 90 ASP A O 1
ATOM 728 N N . TRP A 1 91 ? 5.734 -23.015 15.258 1.00 87.56 91 TRP A N 1
ATOM 729 C CA . TRP A 1 91 ? 4.763 -23.885 15.908 1.00 87.56 91 TRP A CA 1
ATOM 730 C C . TRP A 1 91 ? 5.120 -25.377 15.908 1.00 87.56 91 TRP A C 1
ATOM 732 O O . TRP A 1 91 ? 4.677 -26.092 16.806 1.00 87.56 91 TRP A O 1
ATOM 742 N N . LYS A 1 92 ? 5.921 -25.864 14.943 1.00 85.25 92 LYS A N 1
ATOM 743 C CA . LYS A 1 92 ? 6.332 -27.284 14.893 1.00 85.25 92 LYS A CA 1
ATOM 744 C C . LYS A 1 92 ? 7.470 -27.601 15.851 1.00 85.25 92 LYS A C 1
ATOM 746 O O . LYS A 1 92 ? 7.596 -28.741 16.292 1.00 85.25 92 LYS A O 1
ATOM 751 N N . THR A 1 93 ? 8.322 -26.619 16.131 1.00 79.69 93 THR A N 1
ATOM 752 C CA . THR A 1 93 ? 9.477 -26.770 17.026 1.00 79.69 93 THR A CA 1
ATOM 753 C C . THR A 1 93 ? 9.256 -26.130 18.391 1.00 79.69 93 THR A C 1
ATOM 755 O O . THR A 1 93 ? 10.137 -26.244 19.238 1.00 79.69 93 THR A O 1
ATOM 758 N N . GLY A 1 94 ? 8.116 -25.459 18.606 1.00 78.31 94 GLY A N 1
ATOM 759 C CA . GLY A 1 94 ? 7.769 -24.713 19.822 1.00 78.31 94 GLY A CA 1
ATOM 760 C C . GLY A 1 94 ? 8.696 -23.527 20.127 1.00 78.31 94 GLY A C 1
ATOM 761 O O . GLY A 1 94 ? 8.523 -22.845 21.134 1.00 78.31 94 GLY A O 1
ATOM 762 N N . TRP A 1 95 ? 9.688 -23.273 19.271 1.00 75.25 95 TRP A N 1
ATOM 763 C CA . TRP A 1 95 ? 10.816 -22.388 19.539 1.00 75.25 95 TRP A CA 1
ATOM 764 C C . TRP A 1 95 ? 10.804 -21.154 18.633 1.00 75.25 95 TRP A C 1
ATOM 766 O O . TRP A 1 95 ? 9.984 -21.038 17.724 1.00 75.25 95 TRP A O 1
ATOM 776 N N . PHE A 1 96 ? 11.724 -20.219 18.871 1.00 74.06 96 PHE A N 1
ATOM 777 C CA . PHE A 1 96 ? 11.911 -19.047 18.015 1.00 74.06 96 PHE A CA 1
ATOM 778 C C . PHE A 1 96 ? 13.022 -19.280 16.991 1.00 74.06 96 PHE A C 1
ATOM 780 O O . PHE A 1 96 ? 14.085 -19.811 17.321 1.00 74.06 96 PHE A O 1
ATOM 787 N N . VAL A 1 97 ? 12.788 -18.859 15.750 1.00 67.12 97 VAL A N 1
ATOM 788 C CA . VAL A 1 97 ? 13.752 -18.979 14.648 1.00 67.12 97 VAL A CA 1
ATOM 789 C C . VAL A 1 97 ? 14.686 -17.766 14.636 1.00 67.12 97 VAL A C 1
ATOM 791 O O . VAL A 1 97 ? 14.222 -16.663 14.362 1.00 67.12 97 VAL A O 1
ATOM 794 N N . ASP A 1 98 ? 15.975 -17.999 14.918 1.00 54.34 98 ASP A N 1
ATOM 795 C CA . ASP A 1 98 ? 17.127 -17.080 14.786 1.00 54.34 98 ASP A CA 1
ATOM 796 C C . ASP A 1 98 ? 16.808 -15.568 14.888 1.00 54.34 98 ASP A C 1
ATOM 798 O O . ASP A 1 98 ? 17.048 -14.787 13.964 1.00 54.34 98 ASP A O 1
ATOM 802 N N . ASP A 1 99 ? 16.318 -15.134 16.054 1.00 47.53 99 ASP A N 1
ATOM 803 C CA . ASP A 1 99 ? 16.385 -13.725 16.459 1.00 47.53 99 ASP A CA 1
ATOM 804 C C . ASP A 1 99 ? 17.838 -13.403 16.871 1.00 47.53 99 ASP A C 1
ATOM 806 O O . ASP A 1 99 ? 18.367 -14.079 17.756 1.00 47.53 99 ASP A O 1
ATOM 810 N N . PRO A 1 100 ? 18.506 -12.373 16.309 1.00 45.41 100 PRO A N 1
ATOM 811 C CA . PRO A 1 100 ? 19.841 -11.954 16.751 1.00 45.41 100 PRO A CA 1
ATOM 812 C C . PRO A 1 100 ? 19.932 -11.561 18.242 1.00 45.41 100 PRO A C 1
ATOM 814 O O . PRO A 1 100 ? 21.041 -11.421 18.762 1.00 45.41 100 PRO A O 1
ATOM 817 N N . ASN A 1 101 ? 18.801 -11.398 18.939 1.00 42.72 101 ASN A N 1
ATOM 818 C CA . ASN A 1 101 ? 18.713 -11.120 20.374 1.00 42.72 101 ASN A CA 1
ATOM 819 C C . ASN A 1 101 ? 18.440 -12.361 21.250 1.00 42.72 101 ASN A C 1
ATOM 821 O O . ASN A 1 101 ? 18.544 -12.257 22.476 1.00 42.72 101 ASN A O 1
ATOM 825 N N . VAL A 1 102 ? 18.133 -13.527 20.663 1.00 45.38 102 VAL A N 1
ATOM 826 C CA . VAL A 1 102 ? 17.891 -14.794 21.380 1.00 45.38 102 VAL A CA 1
ATOM 827 C C . VAL A 1 102 ? 19.036 -15.776 21.086 1.00 45.38 102 VAL A C 1
ATOM 829 O O . VAL A 1 102 ? 19.381 -15.986 19.926 1.00 45.38 102 VAL A O 1
ATOM 832 N N . PRO A 1 103 ? 19.661 -16.410 22.100 1.00 41.53 103 PRO A N 1
ATOM 833 C CA . PRO A 1 103 ? 20.751 -17.353 21.860 1.00 41.53 103 PRO A CA 1
ATOM 834 C C . PRO A 1 103 ? 20.324 -18.536 20.967 1.00 41.53 103 PRO A C 1
ATOM 836 O O . PRO A 1 103 ? 19.264 -19.120 21.210 1.00 41.53 103 PRO A O 1
ATOM 839 N N . PRO A 1 104 ? 21.148 -18.948 19.982 1.00 44.50 104 PRO A N 1
ATOM 840 C CA . PRO A 1 104 ? 20.805 -20.041 19.078 1.00 44.50 104 PRO A CA 1
ATOM 841 C C . PRO A 1 104 ? 20.641 -21.370 19.826 1.00 44.50 104 PRO A C 1
ATOM 843 O O . PRO A 1 104 ? 21.401 -21.695 20.743 1.00 44.50 104 PRO A O 1
ATOM 846 N N . HIS A 1 105 ? 19.648 -22.156 19.406 1.00 45.88 105 HIS A N 1
ATOM 847 C CA . HIS A 1 105 ? 19.265 -23.410 20.053 1.00 45.88 105 HIS A CA 1
ATOM 848 C C . HIS A 1 105 ? 20.407 -24.444 20.070 1.00 45.88 105 HIS A C 1
ATOM 850 O O . HIS A 1 105 ? 21.030 -24.732 19.046 1.00 45.88 105 HIS A O 1
ATOM 856 N N . ASN A 1 106 ? 20.642 -25.071 21.227 1.00 49.97 106 ASN A N 1
ATOM 857 C CA . ASN A 1 106 ? 21.551 -26.209 21.355 1.00 49.97 106 ASN A CA 1
ATOM 858 C C . ASN A 1 106 ? 20.804 -27.514 21.008 1.00 49.97 106 ASN A C 1
ATOM 860 O O . ASN A 1 106 ? 20.016 -27.982 21.831 1.00 49.97 106 ASN A O 1
ATOM 864 N N . PRO A 1 107 ? 21.083 -28.174 19.865 1.00 46.00 107 PRO A N 1
ATOM 865 C CA . PRO A 1 107 ? 20.336 -29.352 19.403 1.00 46.00 107 PRO A CA 1
ATOM 866 C C . PRO A 1 107 ? 20.481 -30.611 20.282 1.00 46.00 107 PRO A C 1
ATOM 868 O O . PRO A 1 107 ? 19.954 -31.660 19.925 1.00 46.00 107 PRO A O 1
ATOM 871 N N . ASN A 1 108 ? 21.194 -30.533 21.412 1.00 47.16 108 ASN A N 1
ATOM 872 C CA . ASN A 1 108 ? 21.373 -31.628 22.369 1.00 47.16 108 ASN A CA 1
ATOM 873 C C . ASN A 1 108 ? 20.592 -31.447 23.689 1.00 47.16 108 ASN A C 1
ATOM 875 O O . ASN A 1 108 ? 20.808 -32.225 24.619 1.00 47.16 108 ASN A O 1
ATOM 879 N N . GLN A 1 109 ? 19.723 -30.437 23.811 1.00 46.75 109 GLN A N 1
ATOM 880 C CA . GLN A 1 109 ? 18.790 -30.308 24.940 1.00 46.75 109 GLN A CA 1
ATOM 881 C C . GLN A 1 109 ? 17.387 -30.801 24.561 1.00 46.75 109 GLN A C 1
ATOM 883 O O . GLN A 1 109 ? 16.966 -30.711 23.413 1.00 46.75 109 GLN A O 1
ATOM 888 N N . ALA A 1 110 ? 16.677 -31.344 25.547 1.00 42.31 110 ALA A N 1
ATOM 889 C CA . ALA A 1 110 ? 15.288 -31.778 25.445 1.00 42.31 110 ALA A CA 1
ATOM 890 C C . ALA A 1 110 ? 14.479 -31.170 26.603 1.00 42.31 110 ALA A C 1
ATOM 892 O O . ALA A 1 110 ? 15.083 -30.874 27.641 1.00 42.31 110 ALA A O 1
ATOM 893 N N . PRO A 1 111 ? 13.141 -31.078 26.501 1.00 51.59 111 PRO A N 1
ATOM 894 C CA . PRO A 1 111 ? 12.282 -31.244 25.326 1.00 51.59 111 PRO A CA 1
ATOM 895 C C . PRO A 1 111 ? 11.900 -29.898 24.675 1.00 51.59 111 PRO A C 1
ATOM 897 O O . PRO A 1 111 ? 12.294 -28.830 25.137 1.00 51.59 111 PRO A O 1
ATOM 900 N N . VAL A 1 112 ? 11.117 -29.974 23.596 1.00 57.41 112 VAL A N 1
ATOM 901 C CA . VAL A 1 112 ? 10.394 -28.831 23.026 1.00 57.41 112 VAL A CA 1
ATOM 902 C C . VAL A 1 112 ? 9.265 -28.424 23.978 1.00 57.41 112 VAL A C 1
ATOM 904 O O . VAL A 1 112 ? 8.470 -29.272 24.378 1.00 57.41 112 VAL A O 1
ATOM 907 N N . TYR A 1 113 ? 9.183 -27.134 24.290 1.00 64.88 113 TYR A N 1
ATOM 908 C CA . TYR A 1 113 ? 8.082 -26.518 25.030 1.00 64.88 113 TYR A CA 1
ATOM 909 C C . TYR A 1 113 ? 7.367 -25.494 24.138 1.00 64.88 113 TYR A C 1
ATOM 911 O O . TYR A 1 113 ? 7.957 -25.030 23.168 1.00 64.88 113 TYR A O 1
ATOM 919 N N . ASN A 1 114 ? 6.135 -25.105 24.484 1.00 79.38 114 ASN A N 1
ATOM 920 C CA . ASN A 1 114 ? 5.333 -24.107 23.750 1.00 79.38 114 ASN A CA 1
ATOM 921 C C . ASN A 1 114 ? 4.889 -24.544 22.339 1.00 79.38 114 ASN A C 1
ATOM 923 O O . ASN A 1 114 ? 4.828 -23.734 21.414 1.00 79.38 114 ASN A O 1
ATOM 927 N N . THR A 1 115 ? 4.542 -25.826 22.186 1.00 87.75 115 THR A N 1
ATOM 928 C CA . THR A 1 115 ? 3.803 -26.344 21.016 1.00 87.75 115 THR A CA 1
ATOM 929 C C . THR A 1 115 ? 2.309 -26.008 21.083 1.00 87.75 115 THR A C 1
ATOM 931 O O . THR A 1 115 ? 1.797 -25.596 22.128 1.00 87.75 115 THR A O 1
ATOM 934 N N . LEU A 1 116 ? 1.584 -26.256 19.985 1.00 92.44 116 LEU A N 1
ATOM 935 C CA . LEU A 1 116 ? 0.118 -26.215 19.979 1.00 92.44 116 LEU A CA 1
ATOM 936 C C . LEU A 1 116 ? -0.502 -27.282 20.896 1.00 92.44 116 LEU A C 1
ATOM 938 O O . LEU A 1 116 ? -1.545 -27.033 21.491 1.00 92.44 116 LEU A O 1
ATOM 942 N N . GLU A 1 117 ? 0.140 -28.437 21.067 1.00 92.88 117 GLU A N 1
ATOM 943 C CA . GLU A 1 117 ? -0.287 -29.491 21.989 1.00 92.88 117 GLU A CA 1
ATOM 944 C C . GLU A 1 117 ? -0.152 -29.064 23.452 1.00 92.88 117 GLU A C 1
ATOM 946 O O . GLU A 1 117 ? -1.057 -29.318 24.242 1.00 92.88 117 GLU A O 1
ATOM 951 N N . ASN A 1 118 ? 0.936 -28.374 23.815 1.00 89.62 118 ASN A N 1
ATOM 952 C CA . ASN A 1 118 ? 1.082 -27.796 25.154 1.00 89.62 118 ASN A CA 1
ATOM 953 C C . ASN A 1 118 ? 0.042 -26.682 25.369 1.00 89.62 118 ASN A C 1
ATOM 955 O O . ASN A 1 118 ? -0.622 -26.637 26.401 1.00 89.62 118 ASN A O 1
ATOM 959 N N . PHE A 1 119 ? -0.142 -25.799 24.380 1.00 92.25 119 PHE A N 1
ATOM 960 C CA . PHE A 1 119 ? -1.127 -24.717 24.464 1.00 92.25 119 PHE A CA 1
ATOM 961 C C . PHE A 1 119 ? -2.564 -25.251 24.580 1.00 92.25 119 PHE A C 1
ATOM 963 O O . PHE A 1 119 ? -3.356 -24.706 25.347 1.00 92.25 119 PHE A O 1
ATOM 970 N N . LYS A 1 120 ? -2.880 -26.375 23.923 1.00 94.81 120 LYS A N 1
ATOM 971 C CA . LYS A 1 120 ? -4.164 -27.070 24.071 1.00 94.81 120 LYS A CA 1
ATOM 972 C C . LYS A 1 120 ? -4.462 -27.464 25.521 1.00 94.81 120 LYS A C 1
ATOM 974 O O . LYS A 1 120 ? -5.615 -27.369 25.925 1.00 94.81 120 LYS A O 1
ATOM 979 N N . VAL A 1 121 ? -3.457 -27.843 26.316 1.00 94.69 121 VAL A N 1
ATOM 980 C CA . VAL A 1 121 ? -3.658 -28.140 27.747 1.00 94.69 121 VAL A CA 1
ATOM 981 C C . VAL A 1 121 ? -4.148 -26.896 28.491 1.00 94.69 121 VAL A C 1
ATOM 983 O O . VAL A 1 121 ? -5.136 -26.967 29.215 1.00 94.69 121 VAL A O 1
ATOM 986 N N . LEU A 1 122 ? -3.525 -25.736 28.262 1.00 92.31 122 LEU A N 1
ATOM 987 C CA . LEU A 1 122 ? -3.960 -24.474 28.868 1.00 92.31 122 LEU A CA 1
ATOM 988 C C . LEU A 1 122 ? -5.368 -24.059 28.403 1.00 92.31 122 LEU A C 1
ATOM 990 O O . LEU A 1 122 ? -6.169 -23.584 29.208 1.00 92.31 122 LEU A O 1
ATOM 994 N N . VAL A 1 123 ? -5.682 -24.259 27.121 1.00 95.31 123 VAL A N 1
ATOM 995 C CA . VAL A 1 123 ? -7.020 -24.029 26.547 1.00 95.31 123 VAL A CA 1
ATOM 996 C C . VAL A 1 123 ? -8.073 -24.925 27.208 1.00 95.31 123 VAL A C 1
ATOM 998 O O . VAL A 1 123 ? -9.149 -24.439 27.545 1.00 95.31 123 VAL A O 1
ATOM 1001 N N . ASP A 1 124 ? -7.767 -26.201 27.454 1.00 95.94 124 ASP A N 1
ATOM 1002 C CA . ASP A 1 124 ? -8.690 -27.144 28.100 1.00 95.94 124 ASP A CA 1
ATOM 1003 C C . ASP A 1 124 ? -8.912 -26.838 29.591 1.00 95.94 124 ASP A C 1
ATOM 1005 O O . ASP A 1 124 ? -10.053 -26.881 30.050 1.00 95.94 124 ASP A O 1
ATOM 1009 N N . GLU A 1 125 ? -7.861 -26.489 30.340 1.00 95.06 125 GLU A N 1
ATOM 1010 C CA . GLU A 1 125 ? -7.967 -26.147 31.772 1.00 95.06 125 GLU A CA 1
ATOM 1011 C C . GLU A 1 125 ? -8.695 -24.810 32.012 1.00 95.06 125 GLU A C 1
ATOM 1013 O O . GLU A 1 125 ? -9.358 -24.629 33.033 1.00 95.06 125 GLU A O 1
ATOM 1018 N N . THR A 1 126 ? -8.604 -23.863 31.072 1.00 93.56 126 THR A N 1
ATOM 1019 C CA . THR A 1 126 ? -9.270 -22.548 31.179 1.00 93.56 126 THR A CA 1
ATOM 1020 C C . THR A 1 126 ? -10.638 -22.489 30.497 1.00 93.56 126 THR A C 1
ATOM 1022 O O . THR A 1 126 ? -11.465 -21.649 30.852 1.00 93.56 126 THR A O 1
ATOM 1025 N N . GLY A 1 127 ? -10.893 -23.352 29.509 1.00 94.00 127 GLY A N 1
ATOM 1026 C CA . GLY A 1 127 ? -12.063 -23.271 28.629 1.00 94.00 127 GLY A CA 1
ATOM 1027 C C . GLY A 1 127 ? -12.081 -22.025 27.732 1.00 94.00 127 GLY A C 1
ATOM 1028 O O . GLY A 1 127 ? -13.144 -21.658 27.227 1.00 94.00 127 GLY A O 1
ATOM 1029 N N . ALA A 1 128 ? -10.942 -21.346 27.572 1.00 95.00 128 ALA A N 1
ATOM 1030 C CA . ALA A 1 128 ? -10.826 -20.102 26.821 1.00 95.00 128 ALA A CA 1
ATOM 1031 C C . ALA A 1 128 ? -10.701 -20.342 25.309 1.00 95.00 128 ALA A C 1
ATOM 1033 O O . ALA A 1 128 ? -10.101 -21.317 24.861 1.00 95.00 128 ALA A O 1
ATOM 1034 N N . VAL A 1 129 ? -11.208 -19.409 24.505 1.00 96.25 129 VAL A N 1
ATOM 1035 C CA . VAL A 1 129 ? -11.040 -19.437 23.047 1.00 96.25 129 VAL A CA 1
ATOM 1036 C C . VAL A 1 129 ? -9.653 -18.895 22.669 1.00 96.25 129 VAL A C 1
ATOM 1038 O O . VAL A 1 129 ? -9.282 -17.809 23.120 1.00 96.25 129 VAL A O 1
ATOM 1041 N N . PRO A 1 130 ? -8.875 -19.582 21.820 1.00 97.12 130 PRO A N 1
ATOM 1042 C CA . PRO A 1 130 ? -7.627 -19.031 21.307 1.00 97.12 130 PRO A CA 1
ATOM 1043 C C . PRO A 1 130 ? -7.800 -17.758 20.471 1.00 97.12 130 PRO A C 1
ATOM 1045 O O . PRO A 1 130 ? -8.685 -17.661 19.618 1.00 97.12 130 PRO A O 1
ATOM 1048 N N . LEU A 1 131 ? -6.874 -16.819 20.659 1.00 97.88 131 LEU A N 1
ATOM 1049 C CA . LEU A 1 131 ? -6.552 -15.779 19.688 1.00 97.88 131 LEU A CA 1
ATOM 1050 C C . LEU A 1 131 ? -5.149 -16.068 19.145 1.00 97.88 131 LEU A C 1
ATOM 1052 O O . LEU A 1 131 ? -4.154 -15.915 19.853 1.00 97.88 131 LEU A O 1
ATOM 1056 N N . PHE A 1 132 ? -5.082 -16.521 17.895 1.00 97.50 132 PHE A N 1
ATOM 1057 C CA . PHE A 1 132 ? -3.840 -16.928 17.244 1.00 97.50 132 PHE A CA 1
ATOM 1058 C C . PHE A 1 132 ? -3.131 -15.725 16.615 1.00 97.50 132 PHE A C 1
ATOM 1060 O O . PHE A 1 132 ? -3.574 -15.221 15.580 1.00 97.50 132 PHE A O 1
ATOM 1067 N N . ALA A 1 133 ? -2.014 -15.283 17.198 1.00 96.00 133 ALA A N 1
ATOM 1068 C CA . ALA A 1 133 ? -1.150 -14.284 16.567 1.00 96.00 133 ALA A CA 1
ATOM 1069 C C . ALA A 1 133 ? -0.215 -14.972 15.558 1.00 96.00 133 ALA A C 1
ATOM 1071 O O . ALA A 1 133 ? 0.652 -15.765 15.932 1.00 96.00 133 ALA A O 1
ATOM 1072 N N . LEU A 1 134 ? -0.408 -14.698 14.267 1.00 96.50 134 LEU A N 1
ATOM 1073 C CA . LEU A 1 134 ? 0.330 -15.359 13.193 1.00 96.50 134 LEU A CA 1
ATOM 1074 C C . LEU A 1 134 ? 1.704 -14.734 12.976 1.00 96.50 134 LEU A C 1
ATOM 1076 O O . LEU A 1 134 ? 1.843 -13.521 12.819 1.00 96.50 134 LEU A O 1
ATOM 1080 N N . ASN A 1 135 ? 2.715 -15.586 12.832 1.00 92.62 135 ASN A N 1
ATOM 1081 C CA . ASN A 1 135 ? 4.047 -15.157 12.434 1.00 92.62 135 ASN A CA 1
ATOM 1082 C C . ASN A 1 135 ? 4.046 -14.755 10.944 1.00 92.62 135 ASN A C 1
ATOM 1084 O O . ASN A 1 135 ? 3.967 -15.614 10.063 1.00 92.62 135 ASN A O 1
ATOM 1088 N N . MET A 1 136 ? 4.164 -13.454 10.658 1.00 93.19 136 MET A N 1
ATOM 1089 C CA . MET A 1 136 ? 4.299 -12.915 9.291 1.00 93.19 136 MET A CA 1
ATOM 1090 C C . MET A 1 136 ? 5.733 -12.504 8.918 1.00 93.19 136 MET A C 1
ATOM 1092 O O . MET A 1 136 ? 5.938 -11.948 7.841 1.00 93.19 136 MET A O 1
ATOM 1096 N N . ILE A 1 137 ? 6.713 -12.735 9.799 1.00 88.44 137 ILE A N 1
ATOM 1097 C CA . ILE A 1 137 ? 8.081 -12.210 9.672 1.00 88.44 137 ILE A CA 1
ATOM 1098 C C . ILE A 1 137 ? 9.071 -13.324 9.327 1.00 88.44 137 ILE A C 1
ATOM 1100 O O . ILE A 1 137 ? 9.705 -13.260 8.278 1.00 88.44 137 ILE A O 1
ATOM 1104 N N . SER A 1 138 ? 9.183 -14.372 10.149 1.00 84.25 138 SER A N 1
ATOM 1105 C CA . SER A 1 138 ? 10.053 -15.528 9.860 1.00 84.25 138 SER A CA 1
ATOM 1106 C C . SER A 1 138 ? 9.313 -16.726 9.246 1.00 84.25 138 SER A C 1
ATOM 1108 O O . SER A 1 138 ? 9.898 -17.796 9.071 1.00 84.25 138 SER A O 1
ATOM 1110 N N . SER A 1 139 ? 8.033 -16.566 8.888 1.00 87.62 139 SER A N 1
ATOM 1111 C CA . SER A 1 139 ? 7.177 -17.643 8.375 1.00 87.62 139 SER A CA 1
ATOM 1112 C C . SER A 1 139 ? 6.425 -17.274 7.085 1.00 87.62 139 SER A C 1
ATOM 1114 O O . SER A 1 139 ? 6.646 -16.230 6.479 1.00 87.62 139 SER A O 1
ATOM 1116 N N . THR A 1 140 ? 5.547 -18.167 6.618 1.00 88.81 140 THR A N 1
ATOM 1117 C CA . THR A 1 140 ? 4.757 -17.985 5.387 1.00 88.81 140 THR A CA 1
ATOM 1118 C C . THR A 1 140 ? 3.290 -18.334 5.609 1.00 88.81 140 THR A C 1
ATOM 1120 O O . THR A 1 140 ? 2.979 -19.209 6.417 1.00 88.81 140 THR A O 1
ATOM 1123 N N . LEU A 1 141 ? 2.393 -17.723 4.826 1.00 93.50 141 LEU A N 1
ATOM 1124 C CA . LEU A 1 141 ? 0.948 -17.984 4.861 1.00 93.50 141 LEU A CA 1
ATOM 1125 C C . LEU A 1 141 ? 0.614 -19.483 4.821 1.00 93.50 141 LEU A C 1
ATOM 1127 O O . LEU A 1 141 ? -0.171 -19.955 5.631 1.00 93.50 141 LEU A O 1
ATOM 1131 N N . ALA A 1 142 ? 1.247 -20.252 3.930 1.00 90.06 142 ALA A N 1
ATOM 1132 C CA . ALA A 1 142 ? 1.001 -21.692 3.823 1.00 90.06 142 ALA A CA 1
ATOM 1133 C C . ALA A 1 142 ? 1.377 -22.460 5.107 1.00 90.06 142 ALA A C 1
ATOM 1135 O O . ALA A 1 142 ? 0.670 -23.384 5.499 1.00 90.06 142 ALA A O 1
ATOM 1136 N N . TYR A 1 143 ? 2.457 -22.055 5.782 1.00 92.62 143 TYR A N 1
ATOM 1137 C CA . TYR A 1 143 ? 2.909 -22.670 7.033 1.00 92.62 143 TYR A CA 1
ATOM 1138 C C . TYR A 1 143 ? 2.043 -22.267 8.236 1.00 92.62 143 TYR A C 1
ATOM 1140 O O . TYR A 1 143 ? 1.845 -23.068 9.147 1.00 92.62 143 TYR A O 1
ATOM 1148 N N . GLN A 1 144 ? 1.499 -21.046 8.228 1.00 97.31 144 GLN A N 1
ATOM 1149 C CA . GLN A 1 144 ? 0.551 -20.570 9.239 1.00 97.31 144 GLN A CA 1
ATOM 1150 C C . GLN A 1 144 ? -0.866 -21.141 9.018 1.00 97.31 144 GLN A C 1
ATOM 1152 O O . GLN A 1 144 ? -1.568 -21.416 9.981 1.00 97.31 144 GLN A O 1
ATOM 1157 N N . LEU A 1 145 ? -1.281 -21.423 7.779 1.00 97.81 145 LEU A N 1
ATOM 1158 C CA . LEU A 1 145 ? -2.516 -22.175 7.507 1.00 97.81 145 LEU A CA 1
ATOM 1159 C C . LEU A 1 145 ? -2.396 -23.644 7.939 1.00 97.81 145 LEU A C 1
ATOM 1161 O O . LEU A 1 145 ? -3.348 -24.194 8.485 1.00 97.81 145 LEU A O 1
ATOM 1165 N N . GLU A 1 146 ? -1.228 -24.273 7.757 1.00 97.19 146 GLU A N 1
ATOM 1166 C CA . GLU A 1 146 ? -0.954 -25.611 8.306 1.00 97.19 146 GLU A CA 1
ATOM 1167 C C . GLU A 1 146 ? -1.047 -25.611 9.845 1.00 97.19 146 GLU A C 1
ATOM 1169 O O . GLU A 1 146 ? -1.659 -26.512 10.413 1.00 97.19 146 GLU A O 1
ATOM 1174 N N . MET A 1 147 ? -0.522 -24.568 10.501 1.00 97.38 147 MET A N 1
ATOM 1175 C CA . MET A 1 147 ? -0.625 -24.340 11.951 1.00 97.38 147 MET A CA 1
ATOM 1176 C C . MET A 1 147 ? -2.084 -24.257 12.422 1.00 97.38 147 MET A C 1
ATOM 1178 O O . MET A 1 147 ? -2.478 -24.983 13.333 1.00 97.38 147 MET A O 1
ATOM 1182 N N . LEU A 1 148 ? -2.907 -23.436 11.759 1.00 98.56 148 LEU A N 1
ATOM 1183 C CA . LEU A 1 148 ? -4.328 -23.285 12.091 1.00 98.56 148 LEU A CA 1
ATOM 1184 C C . LEU A 1 148 ? -5.122 -24.578 11.849 1.00 98.56 148 LEU A C 1
ATOM 1186 O O . LEU A 1 148 ? -5.932 -24.961 12.689 1.00 98.56 148 LEU A O 1
ATOM 1190 N N . HIS A 1 149 ? -4.867 -25.299 10.752 1.00 98.62 149 HIS A N 1
ATOM 1191 C CA . HIS A 1 149 ? -5.498 -26.605 10.525 1.00 98.62 149 HIS A CA 1
ATOM 1192 C C . HIS A 1 149 ? -5.055 -27.651 11.548 1.00 98.62 149 HIS A C 1
ATOM 1194 O O . HIS A 1 149 ? -5.845 -28.520 11.915 1.00 98.62 149 HIS A O 1
ATOM 1200 N N . TYR A 1 150 ? -3.813 -27.579 12.031 1.00 98.25 150 TYR A N 1
ATOM 1201 C CA . TYR A 1 150 ? -3.358 -28.457 13.098 1.00 98.25 150 TYR A CA 1
ATOM 1202 C C . TYR A 1 150 ? -4.045 -28.122 14.427 1.00 98.25 150 TYR A C 1
ATOM 1204 O O . TYR A 1 150 ? -4.548 -29.031 15.084 1.00 98.25 150 TYR A O 1
ATOM 1212 N N . ALA A 1 151 ? -4.173 -26.837 14.770 1.00 97.94 151 ALA A N 1
ATOM 1213 C CA . ALA A 1 151 ? -4.922 -26.374 15.936 1.00 97.94 151 ALA A CA 1
ATOM 1214 C C . ALA A 1 151 ? -6.394 -26.836 15.913 1.00 97.94 151 ALA A C 1
ATOM 1216 O O . ALA A 1 151 ? -6.866 -27.421 16.890 1.00 97.94 151 ALA A O 1
ATOM 1217 N N . ASP A 1 152 ? -7.084 -26.670 14.781 1.00 98.06 152 ASP A N 1
ATOM 1218 C CA . ASP A 1 152 ? -8.440 -27.192 14.550 1.00 98.06 152 ASP A CA 1
ATOM 1219 C C . ASP A 1 152 ? -8.493 -28.725 14.707 1.00 98.06 152 ASP A C 1
ATOM 1221 O O . ASP A 1 152 ? -9.357 -29.260 15.401 1.00 98.06 152 ASP A O 1
ATOM 1225 N N . SER A 1 153 ? -7.498 -29.453 14.179 1.00 98.00 153 SER A N 1
ATOM 1226 C CA . SER A 1 153 ? -7.415 -30.917 14.320 1.00 98.00 153 SER A CA 1
ATOM 1227 C C . SER A 1 153 ? -7.168 -31.407 15.755 1.00 98.00 153 SER A C 1
ATOM 1229 O O . SER A 1 153 ? -7.567 -32.522 16.097 1.00 98.00 153 SER A O 1
ATOM 1231 N N . LEU A 1 154 ? -6.557 -30.575 16.609 1.00 97.69 154 LEU A N 1
ATOM 1232 C CA . LEU A 1 154 ? -6.444 -30.808 18.053 1.00 97.69 154 LEU A CA 1
ATOM 1233 C C . LEU A 1 154 ? -7.755 -30.488 18.796 1.00 97.69 154 LEU A C 1
ATOM 1235 O O . LEU A 1 154 ? -7.900 -30.858 19.961 1.00 97.69 154 LEU A O 1
ATOM 1239 N N . GLY A 1 155 ? -8.718 -29.830 18.143 1.00 96.94 155 GLY A N 1
ATOM 1240 C CA . GLY A 1 155 ? -9.990 -29.399 18.720 1.00 96.94 155 GLY A CA 1
ATOM 1241 C C . GLY A 1 155 ? -9.951 -28.006 19.353 1.00 96.94 155 GLY A C 1
ATOM 1242 O O . GLY A 1 155 ? -10.721 -27.752 20.277 1.00 96.94 155 GLY A O 1
ATOM 1243 N N . MET A 1 156 ? -9.046 -27.124 18.915 1.00 97.62 156 MET A N 1
ATOM 1244 C CA . MET A 1 156 ? -9.070 -25.700 19.271 1.00 97.62 156 MET A CA 1
ATOM 1245 C C . MET A 1 156 ? -9.970 -24.913 18.317 1.00 97.62 156 MET A C 1
ATOM 1247 O O . MET A 1 156 ? -9.887 -25.087 17.105 1.00 97.62 156 MET A O 1
ATOM 1251 N N . GLU A 1 157 ? -10.797 -24.008 18.846 1.00 96.25 157 GLU A N 1
ATOM 1252 C CA . GLU A 1 157 ? -11.656 -23.156 18.017 1.00 96.25 157 GLU A CA 1
ATOM 1253 C C . GLU A 1 157 ? -10.812 -22.094 17.286 1.00 96.25 157 GLU A C 1
ATOM 1255 O O . GLU A 1 157 ? -10.310 -21.146 17.894 1.00 96.25 157 GLU A O 1
ATOM 1260 N N . VAL A 1 158 ? -10.661 -22.231 15.965 1.00 98.06 158 VAL A N 1
ATOM 1261 C CA . VAL A 1 158 ? -10.004 -21.230 15.106 1.00 98.06 158 VAL A CA 1
ATOM 1262 C C . VAL A 1 158 ? -10.974 -20.072 14.847 1.00 98.06 158 VAL A C 1
ATOM 1264 O O . VAL A 1 158 ? -11.609 -19.983 13.799 1.00 98.06 158 VAL A O 1
ATOM 1267 N N . LYS A 1 159 ? -11.127 -19.205 15.854 1.00 97.00 159 LYS A N 1
ATOM 1268 C CA . LYS A 1 159 ? -12.106 -18.104 15.861 1.00 97.00 159 LYS A CA 1
ATOM 1269 C C . LYS A 1 159 ? -11.487 -16.721 15.718 1.00 97.00 159 LYS A C 1
ATOM 1271 O O . LYS A 1 159 ? -12.008 -15.904 14.965 1.00 97.00 159 LYS A O 1
ATOM 1276 N N . TYR A 1 160 ? -10.419 -16.443 16.462 1.00 98.44 160 TYR A N 1
ATOM 1277 C CA . TYR A 1 160 ? -9.761 -15.140 16.475 1.00 98.44 160 TYR A CA 1
ATOM 1278 C C . TYR A 1 160 ? -8.329 -15.280 15.967 1.00 98.44 160 TYR A C 1
ATOM 1280 O O . TYR A 1 160 ? -7.558 -16.097 16.470 1.00 98.44 160 TYR A O 1
ATOM 1288 N N . ILE A 1 161 ? -7.983 -14.495 14.950 1.00 98.69 161 ILE A N 1
ATOM 1289 C CA . ILE A 1 161 ? -6.677 -14.528 14.293 1.00 98.69 161 ILE A CA 1
ATOM 1290 C C . ILE A 1 161 ? -6.156 -13.097 14.171 1.00 98.69 161 ILE A C 1
ATOM 1292 O O . ILE A 1 161 ? -6.868 -12.209 13.709 1.00 98.69 161 ILE A O 1
ATOM 1296 N N . GLU A 1 162 ? -4.907 -12.874 14.558 1.00 97.88 162 GLU A N 1
ATOM 1297 C CA . GLU A 1 162 ? -4.219 -11.584 14.485 1.00 97.88 162 GLU A CA 1
ATOM 1298 C C . GLU A 1 162 ? -3.007 -11.697 13.557 1.00 97.88 162 GLU A C 1
ATOM 1300 O O . GLU A 1 162 ? -2.231 -12.650 13.624 1.00 97.88 162 GLU A O 1
ATOM 1305 N N . LEU A 1 163 ? -2.857 -10.738 12.646 1.00 97.75 163 LEU A N 1
ATOM 1306 C CA . LEU A 1 163 ? -1.868 -10.799 11.573 1.00 97.75 163 LEU A CA 1
ATOM 1307 C C . LEU A 1 163 ? -0.560 -10.100 11.949 1.00 97.75 163 LEU A C 1
ATOM 1309 O O . LEU A 1 163 ? -0.324 -8.952 11.566 1.00 97.75 163 LEU A O 1
ATOM 1313 N N . GLY A 1 164 ? 0.305 -10.823 12.661 1.00 93.31 164 GLY A N 1
ATOM 1314 C CA . GLY A 1 164 ? 1.590 -10.321 13.146 1.00 93.31 164 GLY A CA 1
ATOM 1315 C C . GLY A 1 164 ? 1.483 -9.568 14.467 1.00 93.31 164 GLY A C 1
ATOM 1316 O O . GLY A 1 164 ? 0.450 -9.615 15.127 1.00 93.31 164 GLY A O 1
ATOM 1317 N N . ASN A 1 165 ? 2.552 -8.863 14.844 1.00 91.50 165 ASN A N 1
ATOM 1318 C CA . ASN A 1 165 ? 2.625 -8.089 16.084 1.00 91.50 165 ASN A CA 1
ATOM 1319 C C . ASN A 1 165 ? 3.507 -6.840 15.902 1.00 91.50 165 ASN A C 1
ATOM 1321 O O . ASN A 1 165 ? 4.713 -6.956 15.684 1.00 91.50 165 ASN A O 1
ATOM 1325 N N . GLU A 1 166 ? 2.924 -5.652 16.069 1.00 89.19 166 GLU A N 1
ATOM 1326 C CA . GLU A 1 166 ? 3.619 -4.372 16.282 1.00 89.19 166 GLU A CA 1
ATOM 1327 C C . GLU A 1 166 ? 4.554 -3.879 15.159 1.00 89.19 166 GLU A C 1
ATOM 1329 O O . GLU A 1 166 ? 5.565 -3.220 15.404 1.00 89.19 166 GLU A O 1
ATOM 1334 N N . PHE A 1 167 ? 4.212 -4.123 13.892 1.00 90.12 167 PHE A N 1
ATOM 1335 C CA . PHE A 1 167 ? 5.035 -3.703 12.739 1.00 90.12 167 PHE A CA 1
ATOM 1336 C C . PHE A 1 167 ? 5.203 -2.179 12.581 1.00 90.12 167 PHE A C 1
ATOM 1338 O O . PHE A 1 167 ? 6.117 -1.711 11.891 1.00 90.12 167 PHE A O 1
ATOM 1345 N N . TYR A 1 168 ? 4.380 -1.394 13.274 1.00 87.69 168 TYR A N 1
ATOM 1346 C CA . TYR A 1 168 ? 4.519 0.054 13.414 1.00 87.69 168 TYR A CA 1
ATOM 1347 C C . TYR A 1 168 ? 5.697 0.488 14.309 1.00 87.69 168 TYR A C 1
ATOM 1349 O O . TYR A 1 168 ? 6.067 1.659 14.265 1.00 87.69 168 TYR A O 1
ATOM 1357 N N . LEU A 1 169 ? 6.286 -0.411 15.113 1.00 81.06 169 LEU A N 1
ATOM 1358 C CA . LEU A 1 169 ? 7.450 -0.116 15.967 1.00 81.06 169 LEU A CA 1
ATOM 1359 C C . LEU A 1 169 ? 8.773 -0.067 15.203 1.00 81.06 169 LEU A C 1
ATOM 1361 O O . LEU A 1 169 ? 9.729 0.520 15.692 1.00 81.06 169 LEU A O 1
ATOM 1365 N N . ALA A 1 170 ? 8.847 -0.713 14.041 1.00 73.00 170 ALA A N 1
ATOM 1366 C CA . ALA A 1 170 ? 10.093 -0.876 13.309 1.00 73.00 170 ALA A CA 1
ATOM 1367 C C . ALA A 1 170 ? 10.535 0.447 12.656 1.00 73.00 170 ALA A C 1
ATOM 1369 O O . ALA A 1 170 ? 9.862 0.931 11.746 1.00 73.00 170 ALA A O 1
ATOM 1370 N N . GLU A 1 171 ? 11.658 1.024 13.087 1.00 66.25 171 GLU A N 1
ATOM 1371 C CA . GLU A 1 171 ? 12.209 2.254 12.500 1.00 66.25 171 GLU A CA 1
ATOM 1372 C C . GLU A 1 171 ? 13.232 1.980 11.382 1.00 66.25 171 GLU A C 1
ATOM 1374 O O . GLU A 1 171 ? 13.849 0.915 11.315 1.00 66.25 171 GLU A O 1
ATOM 1379 N N . GLU A 1 172 ? 13.413 2.965 10.494 1.00 56.66 172 GLU A N 1
ATOM 1380 C CA . GLU A 1 172 ? 14.365 2.906 9.371 1.00 56.66 172 GLU A CA 1
ATOM 1381 C C . GLU A 1 172 ? 15.825 2.885 9.864 1.00 56.66 172 GLU A C 1
ATOM 1383 O O . GLU A 1 172 ? 16.666 2.184 9.299 1.00 56.66 172 GLU A O 1
ATOM 1388 N N . GLU A 1 173 ? 16.118 3.600 10.958 1.00 51.53 173 GLU A N 1
ATOM 1389 C CA . GLU A 1 173 ? 17.459 3.675 11.557 1.00 51.53 173 GLU A CA 1
ATOM 1390 C C . GLU A 1 173 ? 17.854 2.398 12.324 1.00 51.53 173 GLU A C 1
ATOM 1392 O O . GLU A 1 173 ? 19.039 2.072 12.392 1.00 51.53 173 GLU A O 1
ATOM 1397 N N . ASP A 1 174 ? 16.883 1.622 12.825 1.00 49.84 174 ASP A N 1
ATOM 1398 C CA . ASP A 1 174 ? 17.131 0.378 13.576 1.00 49.84 174 ASP A CA 1
ATOM 1399 C C . ASP A 1 174 ? 17.627 -0.781 12.694 1.00 49.84 174 ASP A C 1
ATOM 1401 O O . ASP A 1 174 ? 18.106 -1.797 13.202 1.00 49.84 174 ASP A O 1
ATOM 1405 N N . SER A 1 175 ? 17.508 -0.677 11.364 1.00 52.69 175 SER A N 1
ATOM 1406 C CA . SER A 1 175 ? 17.839 -1.744 10.398 1.00 52.69 175 SER A CA 1
ATOM 1407 C C . SER A 1 175 ? 17.149 -3.097 10.668 1.00 52.69 175 SER A C 1
ATOM 1409 O O . SER A 1 175 ? 17.617 -4.152 10.234 1.00 52.69 175 SER A O 1
ATOM 1411 N N . SER A 1 176 ? 16.026 -3.078 11.394 1.00 67.56 176 SER A N 1
ATOM 1412 C CA . SER A 1 176 ? 15.351 -4.290 11.860 1.00 67.56 176 SER A CA 1
ATOM 1413 C C . SER A 1 176 ? 14.812 -5.142 10.704 1.00 67.56 176 SER A C 1
ATOM 1415 O O . SER A 1 176 ? 14.321 -4.636 9.691 1.00 67.56 176 SER A O 1
ATOM 1417 N N . TYR A 1 177 ? 14.841 -6.468 10.871 1.00 74.62 177 TYR A N 1
ATOM 1418 C CA . TYR A 1 177 ? 14.311 -7.397 9.866 1.00 74.62 177 TYR A CA 1
ATOM 1419 C C . TYR A 1 177 ? 12.818 -7.148 9.579 1.00 74.62 177 TYR A C 1
ATOM 1421 O O . TYR A 1 177 ? 12.390 -7.244 8.429 1.00 74.62 177 TYR A O 1
ATOM 1429 N N . ILE A 1 178 ? 12.055 -6.713 10.591 1.00 81.25 178 ILE A N 1
ATOM 1430 C CA . ILE A 1 178 ? 10.651 -6.298 10.453 1.00 81.25 178 ILE A CA 1
ATOM 1431 C C . ILE A 1 178 ? 10.510 -5.130 9.468 1.00 81.25 178 ILE A C 1
ATOM 1433 O O . ILE A 1 178 ? 9.704 -5.225 8.543 1.00 81.25 178 ILE A O 1
ATOM 1437 N N . TYR A 1 179 ? 11.321 -4.071 9.604 1.00 83.69 179 TYR A N 1
ATOM 1438 C CA . TYR A 1 179 ? 11.305 -2.941 8.664 1.00 83.69 179 TYR A CA 1
ATOM 1439 C C . TYR A 1 179 ? 11.643 -3.388 7.233 1.00 83.69 179 TYR A C 1
ATOM 1441 O O . TYR A 1 179 ? 11.066 -2.890 6.273 1.00 83.69 179 TYR A O 1
ATOM 1449 N N . SER A 1 180 ? 12.534 -4.373 7.070 1.00 81.75 180 SER A N 1
ATOM 1450 C CA . SER A 1 180 ? 12.906 -4.882 5.741 1.00 81.75 180 SER A CA 1
ATOM 1451 C C . SER A 1 180 ? 11.788 -5.651 5.016 1.00 81.75 180 SER A C 1
ATOM 1453 O O . SER A 1 180 ? 11.792 -5.703 3.787 1.00 81.75 180 SER A O 1
ATOM 1455 N N . ILE A 1 181 ? 10.834 -6.231 5.757 1.00 85.12 181 ILE A N 1
ATOM 1456 C CA . ILE A 1 181 ? 9.664 -6.936 5.204 1.00 85.12 181 ILE A CA 1
ATOM 1457 C C . ILE A 1 181 ? 8.486 -5.972 5.024 1.00 85.12 181 ILE A C 1
ATOM 1459 O O . ILE A 1 181 ? 7.836 -5.975 3.978 1.00 85.12 181 ILE A O 1
ATOM 1463 N N . PHE A 1 182 ? 8.230 -5.132 6.028 1.00 91.25 182 PHE A N 1
ATOM 1464 C CA . PHE A 1 182 ? 7.155 -4.143 6.035 1.00 91.25 182 PHE A CA 1
ATOM 1465 C C . PHE A 1 182 ? 7.744 -2.735 6.230 1.00 91.25 182 PHE A C 1
ATOM 1467 O O . PHE A 1 182 ? 7.687 -2.193 7.337 1.00 91.25 182 PHE A O 1
ATOM 1474 N N . PRO A 1 183 ? 8.314 -2.112 5.180 1.00 88.12 183 PRO A N 1
ATOM 1475 C CA . PRO A 1 183 ? 8.914 -0.777 5.275 1.00 88.12 183 PRO A CA 1
ATOM 1476 C C . PRO A 1 183 ? 7.873 0.325 5.505 1.00 88.12 183 PRO A C 1
ATOM 1478 O O . PRO A 1 183 ? 8.210 1.384 6.026 1.00 88.12 183 PRO A O 1
ATOM 1481 N N . ASP A 1 184 ? 6.599 0.067 5.211 1.00 89.62 184 ASP A N 1
ATOM 1482 C CA . ASP A 1 184 ? 5.473 0.977 5.418 1.00 89.62 184 ASP A CA 1
ATOM 1483 C C . ASP A 1 184 ? 4.158 0.209 5.665 1.00 89.62 184 ASP A C 1
ATOM 1485 O O . ASP A 1 184 ? 4.079 -1.017 5.515 1.00 89.62 184 ASP A O 1
ATOM 1489 N N . ALA A 1 185 ? 3.125 0.948 6.080 1.00 92.75 185 ALA A N 1
ATOM 1490 C CA . ALA A 1 185 ? 1.808 0.400 6.390 1.00 92.75 185 ALA A CA 1
ATOM 1491 C C . ALA A 1 185 ? 1.068 -0.099 5.138 1.00 92.75 185 ALA A C 1
ATOM 1493 O O . ALA A 1 185 ? 0.348 -1.093 5.214 1.00 92.75 185 ALA A O 1
ATOM 1494 N N . GLN A 1 186 ? 1.276 0.541 3.979 1.00 94.56 186 GLN A N 1
ATOM 1495 C CA . GLN A 1 186 ? 0.683 0.115 2.709 1.00 94.56 186 GLN A CA 1
ATOM 1496 C C . GLN A 1 186 ? 1.183 -1.274 2.277 1.00 94.56 186 GLN A C 1
ATOM 1498 O O . GLN A 1 186 ? 0.407 -2.133 1.854 1.00 94.56 186 GLN A O 1
ATOM 1503 N N . THR A 1 187 ? 2.482 -1.535 2.417 1.00 94.12 187 THR A N 1
ATOM 1504 C CA . THR A 1 187 ? 3.100 -2.828 2.096 1.00 94.12 187 THR A CA 1
ATOM 1505 C C . THR A 1 187 ? 2.564 -3.924 3.010 1.00 94.12 187 THR A C 1
ATOM 1507 O O . THR A 1 187 ? 2.234 -5.012 2.531 1.00 94.12 187 THR A O 1
ATOM 1510 N N . TYR A 1 188 ? 2.406 -3.631 4.306 1.00 96.38 188 TYR A N 1
ATOM 1511 C CA . TYR A 1 188 ? 1.729 -4.535 5.234 1.00 96.38 188 TYR A CA 1
ATOM 1512 C C . TYR A 1 188 ? 0.263 -4.771 4.831 1.00 96.38 188 TYR A C 1
ATOM 1514 O O . TYR A 1 188 ? -0.128 -5.927 4.687 1.00 96.38 188 TYR A O 1
ATOM 1522 N N . GLY A 1 189 ? -0.518 -3.723 4.544 1.00 97.25 189 GLY A N 1
ATOM 1523 C CA . GLY A 1 189 ? -1.926 -3.823 4.133 1.00 97.25 189 GLY A CA 1
ATOM 1524 C C . GLY A 1 189 ? -2.148 -4.710 2.903 1.00 97.25 189 GLY A C 1
ATOM 1525 O O . GLY A 1 189 ? -2.992 -5.608 2.927 1.00 97.25 189 GLY A O 1
ATOM 1526 N N . ILE A 1 190 ? -1.321 -4.561 1.862 1.00 96.25 190 ILE A N 1
ATOM 1527 C CA . ILE A 1 190 ? -1.369 -5.398 0.645 1.00 96.25 190 ILE A CA 1
ATOM 1528 C C . ILE A 1 190 ? -1.093 -6.883 0.942 1.00 96.25 190 ILE A C 1
ATOM 1530 O O . ILE A 1 190 ? -1.627 -7.765 0.260 1.00 96.25 190 ILE A O 1
ATOM 1534 N N . VAL A 1 191 ? -0.222 -7.186 1.909 1.00 96.88 191 VAL A N 1
ATOM 1535 C CA . VAL A 1 191 ? 0.093 -8.569 2.302 1.00 96.88 191 VAL A CA 1
ATOM 1536 C C . VAL A 1 191 ? -0.990 -9.122 3.225 1.00 96.88 191 VAL A C 1
ATOM 1538 O O . VAL A 1 191 ? -1.482 -10.218 2.964 1.00 96.88 191 VAL A O 1
ATOM 1541 N N . ALA A 1 192 ? -1.408 -8.357 4.234 1.00 98.19 192 ALA A N 1
ATOM 1542 C CA . ALA A 1 192 ? -2.468 -8.712 5.170 1.00 98.19 192 ALA A CA 1
ATOM 1543 C C . ALA A 1 192 ? -3.770 -9.062 4.437 1.00 98.19 192 ALA A C 1
ATOM 1545 O O . ALA A 1 192 ? -4.298 -10.142 4.666 1.00 98.19 192 ALA A O 1
ATOM 1546 N N . SER A 1 193 ? -4.209 -8.248 3.471 1.00 98.25 193 SER A N 1
ATOM 1547 C CA . SER A 1 193 ? -5.421 -8.509 2.666 1.00 98.25 193 SER A CA 1
ATOM 1548 C C . SER A 1 193 ? -5.416 -9.899 2.016 1.00 98.25 193 SER A C 1
ATOM 1550 O O . SER A 1 193 ? -6.380 -10.651 2.109 1.00 98.25 193 SER A O 1
ATOM 1552 N N . LYS A 1 194 ? -4.278 -10.304 1.434 1.00 96.75 194 LYS A N 1
ATOM 1553 C CA . LYS A 1 194 ? -4.118 -11.629 0.802 1.00 96.75 194 LYS A CA 1
ATOM 1554 C C . LYS A 1 194 ? -4.105 -12.774 1.812 1.00 96.75 194 LYS A C 1
ATOM 1556 O O . LYS A 1 194 ? -4.494 -13.891 1.474 1.00 96.75 194 LYS A O 1
ATOM 1561 N N . TRP A 1 195 ? -3.604 -12.523 3.021 1.00 98.38 195 TRP A N 1
ATOM 1562 C CA . TRP A 1 195 ? -3.671 -13.491 4.112 1.00 98.38 195 TRP A CA 1
ATOM 1563 C C . TRP A 1 195 ? -5.112 -13.621 4.610 1.00 98.38 195 TRP A C 1
ATOM 1565 O O . TRP A 1 195 ? -5.568 -14.748 4.749 1.00 98.38 195 TRP A O 1
ATOM 1575 N N . ILE A 1 196 ? -5.842 -12.512 4.781 1.00 98.56 196 ILE A N 1
ATOM 1576 C CA . ILE A 1 196 ? -7.259 -12.488 5.180 1.00 98.56 196 ILE A CA 1
ATOM 1577 C C . ILE A 1 196 ? -8.111 -13.293 4.191 1.00 98.56 196 ILE A C 1
ATOM 1579 O O . ILE A 1 196 ? -8.714 -14.284 4.599 1.00 98.56 196 ILE A O 1
ATOM 1583 N N . ASP A 1 197 ? -8.061 -12.961 2.893 1.00 97.25 197 ASP A N 1
ATOM 1584 C CA . ASP A 1 197 ? -8.774 -13.689 1.827 1.00 97.25 197 ASP A CA 1
ATOM 1585 C C . ASP A 1 197 ? -8.524 -15.205 1.898 1.00 97.25 197 ASP A C 1
ATOM 1587 O O . ASP A 1 197 ? -9.441 -16.025 1.794 1.00 97.25 197 ASP A O 1
ATOM 1591 N N . SER A 1 198 ? -7.259 -15.598 2.082 1.00 97.69 198 SER A N 1
ATOM 1592 C CA . SER A 1 198 ? -6.878 -17.006 2.148 1.00 97.69 198 SER A CA 1
ATOM 1593 C C . SER A 1 198 ? -7.270 -17.672 3.466 1.00 97.69 198 SER A C 1
ATOM 1595 O O . SER A 1 198 ? -7.503 -18.879 3.465 1.00 97.69 198 SER A O 1
ATOM 1597 N N . ILE A 1 199 ? -7.325 -16.941 4.578 1.00 98.50 199 ILE A N 1
ATOM 1598 C CA . ILE A 1 199 ? -7.752 -17.461 5.879 1.00 98.50 199 ILE A CA 1
ATOM 1599 C C . ILE A 1 199 ? -9.262 -17.687 5.857 1.00 98.50 199 ILE A C 1
ATOM 1601 O O . ILE A 1 199 ? -9.683 -18.808 6.124 1.00 98.50 199 ILE A O 1
ATOM 1605 N N . HIS A 1 200 ? -10.065 -16.708 5.427 1.00 98.38 200 HIS A N 1
ATOM 1606 C CA . HIS A 1 200 ? -11.517 -16.873 5.260 1.00 98.38 200 HIS A CA 1
ATOM 1607 C C . HIS A 1 200 ? -11.872 -18.001 4.277 1.00 98.38 200 HIS A C 1
ATOM 1609 O O . HIS A 1 200 ? -12.870 -18.691 4.467 1.00 98.38 200 HIS A O 1
ATOM 1615 N N . ALA A 1 201 ? -11.044 -18.256 3.257 1.00 97.38 201 ALA A N 1
ATOM 1616 C CA . ALA A 1 201 ? -11.246 -19.380 2.339 1.00 97.38 201 ALA A CA 1
ATOM 1617 C C . ALA A 1 201 ? -11.075 -20.773 2.989 1.00 97.38 201 ALA A C 1
ATOM 1619 O O . ALA A 1 201 ? -11.646 -21.741 2.484 1.00 97.38 201 ALA A O 1
ATOM 1620 N N . HIS A 1 202 ? -10.308 -20.887 4.081 1.00 97.62 202 HIS A N 1
ATOM 1621 C CA . HIS A 1 202 ? -10.107 -22.141 4.827 1.00 97.62 202 HIS A CA 1
ATOM 1622 C C . HIS A 1 202 ? -10.949 -22.200 6.115 1.00 97.62 202 HIS A C 1
ATOM 1624 O O . HIS A 1 202 ? -11.405 -23.276 6.496 1.00 97.62 202 HIS A O 1
ATOM 1630 N N . PHE A 1 203 ? -11.203 -21.046 6.739 1.00 97.94 203 PHE A N 1
ATOM 1631 C CA . PHE A 1 203 ? -11.944 -20.867 7.988 1.00 97.94 203 PHE A CA 1
ATOM 1632 C C . PHE A 1 203 ? -12.984 -19.733 7.832 1.00 97.94 203 PHE A C 1
ATOM 1634 O O . PHE A 1 203 ? -12.750 -18.617 8.296 1.00 97.94 203 PHE A O 1
ATOM 1641 N N . PRO A 1 204 ? -14.142 -19.978 7.184 1.00 95.44 204 PRO A N 1
ATOM 1642 C CA . PRO A 1 204 ? -15.107 -18.919 6.845 1.00 95.44 204 PRO A CA 1
ATOM 1643 C C . PRO A 1 204 ? -15.770 -18.214 8.037 1.00 95.44 204 PRO A C 1
ATOM 1645 O O . PRO A 1 204 ? -16.311 -17.126 7.873 1.00 95.44 204 PRO A O 1
ATOM 1648 N N . GLU A 1 205 ? -15.749 -18.837 9.218 1.00 94.44 205 GLU A N 1
ATOM 1649 C CA . GLU A 1 205 ? -16.309 -18.285 10.462 1.00 94.44 205 GLU A CA 1
ATOM 1650 C C . GLU A 1 205 ? -15.239 -17.601 11.342 1.00 94.44 205 GLU A C 1
ATOM 1652 O O . GLU A 1 205 ? -15.572 -17.001 12.367 1.00 94.44 205 GLU A O 1
ATOM 1657 N N . ALA A 1 206 ? -13.956 -17.695 10.967 1.00 97.56 206 ALA A N 1
ATOM 1658 C CA . ALA A 1 206 ? -12.869 -17.054 11.696 1.00 97.56 206 ALA A CA 1
ATOM 1659 C C . ALA A 1 206 ? -12.849 -15.550 11.419 1.00 97.56 206 ALA A C 1
ATOM 1661 O O . ALA A 1 206 ? -13.003 -15.110 10.280 1.00 97.56 206 ALA A O 1
ATOM 1662 N N . LYS A 1 207 ? -12.593 -14.763 12.462 1.00 98.19 207 LYS A N 1
ATOM 1663 C 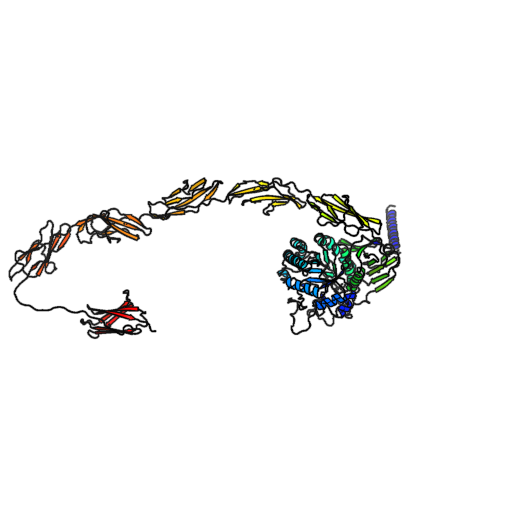CA . LYS A 1 207 ? -12.354 -13.326 12.353 1.00 98.19 207 LYS A CA 1
ATOM 1664 C C . LYS A 1 207 ? -10.867 -13.042 12.285 1.00 98.19 207 LYS A C 1
ATOM 1666 O O . LYS A 1 207 ? -10.094 -13.598 13.070 1.00 98.19 207 LYS A O 1
ATOM 1671 N N . VAL A 1 208 ? -10.481 -12.144 11.386 1.00 98.69 208 VAL A N 1
ATOM 1672 C CA . VAL A 1 208 ? -9.080 -11.797 11.139 1.00 98.69 208 VAL A CA 1
ATOM 1673 C C . VAL A 1 208 ? -8.837 -10.310 11.389 1.00 98.69 208 VAL A C 1
ATOM 1675 O O . VAL A 1 208 ? -9.490 -9.450 10.794 1.00 98.69 208 VAL A O 1
ATOM 1678 N N . ALA A 1 209 ? -7.880 -10.010 12.265 1.00 98.25 209 ALA A N 1
ATOM 1679 C CA . ALA A 1 209 ? -7.497 -8.657 12.638 1.00 98.25 209 ALA A CA 1
ATOM 1680 C C . ALA A 1 209 ? -6.137 -8.256 12.056 1.00 98.25 209 ALA A C 1
ATOM 1682 O O . ALA A 1 209 ? -5.171 -9.021 12.119 1.00 98.25 209 ALA A O 1
ATOM 1683 N N . ALA A 1 210 ? -6.054 -7.032 11.536 1.00 97.56 210 ALA A N 1
ATOM 1684 C CA . ALA A 1 210 ? -4.800 -6.421 11.099 1.00 97.56 210 ALA A CA 1
ATOM 1685 C C . ALA A 1 210 ? -4.213 -5.499 12.183 1.00 97.56 210 ALA A C 1
ATOM 1687 O O . ALA A 1 210 ? -4.949 -4.910 12.973 1.00 97.56 210 ALA A O 1
ATOM 1688 N N . GLN A 1 211 ? -2.888 -5.356 12.187 1.00 93.50 211 GLN A N 1
ATOM 1689 C CA . GLN A 1 211 ? -2.126 -4.527 13.122 1.00 93.50 211 GLN A CA 1
ATOM 1690 C C . GLN A 1 211 ? -2.376 -3.036 12.890 1.00 93.50 211 GLN A C 1
ATOM 1692 O O . GLN A 1 211 ? -1.830 -2.473 11.940 1.00 93.50 211 GLN A O 1
ATOM 1697 N N . GLY A 1 212 ? -3.151 -2.399 13.769 1.00 91.50 212 GLY A N 1
ATOM 1698 C CA . GLY A 1 212 ? -3.222 -0.941 13.888 1.00 91.50 212 GLY A CA 1
ATOM 1699 C C . GLY A 1 212 ? -2.197 -0.404 14.889 1.00 91.50 212 GLY A C 1
ATOM 1700 O O . GLY A 1 212 ? -1.587 -1.167 15.635 1.00 91.50 212 GLY A O 1
ATOM 1701 N N . ALA A 1 213 ? -1.993 0.911 14.924 1.00 88.19 213 ALA A N 1
ATOM 1702 C CA . ALA A 1 213 ? -1.011 1.572 15.778 1.00 88.19 213 ALA A CA 1
ATOM 1703 C C . ALA A 1 213 ? -1.656 2.677 16.619 1.00 88.19 213 ALA A C 1
ATOM 1705 O O . ALA A 1 213 ? -1.850 3.790 16.145 1.00 88.19 213 ALA A O 1
ATOM 1706 N N . PHE A 1 214 ? -1.885 2.395 17.906 1.00 77.12 214 PHE A N 1
ATOM 1707 C CA . PHE A 1 214 ? -2.390 3.393 18.855 1.00 77.12 214 PHE A CA 1
ATOM 1708 C C . PHE A 1 214 ? -1.524 4.666 18.836 1.00 77.12 214 PHE A C 1
ATOM 1710 O O . PHE A 1 214 ? -0.309 4.594 19.089 1.00 77.12 214 PHE A O 1
ATOM 1717 N N . ASN A 1 215 ? -2.141 5.817 18.553 1.00 65.94 215 ASN A N 1
ATOM 1718 C CA . ASN A 1 215 ? -1.417 7.056 18.316 1.00 65.94 215 ASN A CA 1
ATOM 1719 C C . ASN A 1 215 ? -0.634 7.510 19.561 1.00 65.94 215 ASN A C 1
ATOM 1721 O O . ASN A 1 215 ? -1.164 7.658 20.665 1.00 65.94 215 ASN A O 1
ATOM 1725 N N . ARG A 1 216 ? 0.664 7.772 19.377 1.00 61.31 216 ARG A N 1
ATOM 1726 C CA . ARG A 1 216 ? 1.521 8.429 20.372 1.00 61.31 216 ARG A CA 1
ATOM 1727 C C . ARG A 1 216 ? 2.377 9.472 19.668 1.00 61.31 216 ARG A C 1
ATOM 1729 O O . ARG A 1 216 ? 3.160 9.135 18.783 1.00 61.31 216 ARG A O 1
ATOM 1736 N N . ASN A 1 217 ? 2.267 10.717 20.128 1.00 55.31 217 ASN A N 1
ATOM 1737 C CA . ASN A 1 217 ? 2.669 11.956 19.441 1.00 55.31 217 ASN A CA 1
ATOM 1738 C C . ASN A 1 217 ? 4.157 12.138 19.038 1.00 55.31 217 ASN A C 1
ATOM 1740 O O . ASN A 1 217 ? 4.517 13.225 18.594 1.00 55.31 217 ASN A O 1
ATOM 1744 N N . ASN A 1 218 ? 5.022 11.120 19.155 1.00 54.25 218 ASN A N 1
ATOM 1745 C CA . ASN A 1 218 ? 6.479 11.255 19.002 1.00 54.25 218 ASN A CA 1
ATOM 1746 C C . ASN A 1 218 ? 7.133 10.372 17.910 1.00 54.25 218 ASN A C 1
ATOM 1748 O O . ASN A 1 218 ? 8.337 10.502 17.709 1.00 54.25 218 ASN A O 1
ATOM 1752 N N . GLN A 1 219 ? 6.407 9.503 17.189 1.00 63.59 219 GLN A N 1
ATOM 1753 C CA . GLN A 1 219 ? 6.985 8.673 16.106 1.00 63.59 219 GLN A CA 1
ATOM 1754 C C . GLN A 1 219 ? 6.187 8.802 14.799 1.00 63.59 219 GLN A C 1
ATOM 1756 O O . GLN A 1 219 ? 5.045 8.351 14.710 1.00 63.59 219 GLN A O 1
ATOM 1761 N N . SER A 1 220 ? 6.811 9.372 13.761 1.00 71.62 220 SER A N 1
ATOM 1762 C CA . SER A 1 220 ? 6.185 9.666 12.456 1.00 71.62 220 SER A CA 1
ATOM 1763 C C . SER A 1 220 ? 5.554 8.440 11.790 1.00 71.62 220 SER A C 1
ATOM 1765 O O . SER A 1 220 ? 4.473 8.545 11.213 1.00 71.62 220 SER A O 1
ATOM 1767 N N . ARG A 1 221 ? 6.194 7.271 11.917 1.00 83.19 221 ARG A N 1
ATOM 1768 C CA . ARG A 1 221 ? 5.677 5.992 11.417 1.00 83.19 221 ARG A CA 1
ATOM 1769 C C . ARG A 1 221 ? 4.347 5.610 12.064 1.00 83.19 221 ARG A C 1
ATOM 1771 O O . ARG A 1 221 ? 3.432 5.257 11.333 1.00 83.19 221 ARG A O 1
ATOM 1778 N N . ARG A 1 222 ? 4.230 5.689 13.398 1.00 82.44 222 ARG A N 1
ATOM 1779 C CA . ARG A 1 222 ? 2.997 5.311 14.115 1.00 82.44 222 ARG A CA 1
ATOM 1780 C C . ARG A 1 222 ? 1.848 6.256 13.798 1.00 82.44 222 ARG A C 1
ATOM 1782 O O . ARG A 1 222 ? 0.775 5.790 13.450 1.00 82.44 222 ARG A O 1
ATOM 1789 N N . VAL A 1 223 ? 2.105 7.565 13.857 1.00 80.12 223 VAL A N 1
ATOM 1790 C CA . VAL A 1 223 ? 1.101 8.621 13.616 1.00 80.12 223 VAL A CA 1
ATOM 1791 C C . VAL A 1 223 ? 0.426 8.466 12.246 1.00 80.12 223 VAL A C 1
ATOM 1793 O O . VAL A 1 223 ? -0.753 8.767 12.097 1.00 80.12 223 VAL A O 1
ATOM 1796 N N . LEU A 1 224 ? 1.167 7.997 11.236 1.00 84.62 224 LEU A N 1
ATOM 1797 C CA . LEU A 1 224 ? 0.650 7.789 9.881 1.00 84.62 224 LEU A CA 1
ATOM 1798 C C . LEU A 1 224 ? 0.184 6.350 9.607 1.00 84.62 224 LEU A C 1
ATOM 1800 O O . LEU A 1 224 ? -0.404 6.111 8.555 1.00 84.62 224 LEU A O 1
ATOM 1804 N N . TRP A 1 225 ? 0.447 5.396 10.506 1.00 89.81 225 TRP A N 1
ATOM 1805 C CA . TRP A 1 225 ? 0.296 3.965 10.232 1.00 89.81 225 TRP A CA 1
ATOM 1806 C C . TRP A 1 225 ? -1.139 3.588 9.872 1.00 89.81 225 TRP A C 1
ATOM 1808 O O . TRP A 1 225 ? -1.356 3.039 8.798 1.00 89.81 225 TRP A O 1
ATOM 1818 N N . ASP A 1 226 ? -2.119 3.925 10.713 1.00 88.75 226 ASP A N 1
ATOM 1819 C CA . ASP A 1 226 ? -3.512 3.507 10.507 1.00 88.75 226 ASP A CA 1
ATOM 1820 C C . ASP A 1 226 ? -4.149 4.150 9.278 1.00 88.75 226 ASP A C 1
ATOM 1822 O O . ASP A 1 226 ? -4.815 3.472 8.495 1.00 88.75 226 ASP A O 1
ATOM 1826 N N . GLY A 1 227 ? -3.908 5.450 9.074 1.00 86.81 227 GLY A N 1
ATOM 1827 C CA . GLY A 1 227 ? -4.385 6.161 7.889 1.00 86.81 227 GLY A CA 1
ATOM 1828 C C . GLY A 1 227 ? -3.876 5.502 6.608 1.00 86.81 227 GLY A C 1
ATOM 1829 O O . GLY A 1 227 ? -4.670 5.166 5.733 1.00 86.81 227 GLY A O 1
ATOM 1830 N N . ASN A 1 228 ? -2.569 5.237 6.552 1.00 90.88 228 ASN A N 1
ATOM 1831 C CA . ASN A 1 228 ? -1.893 4.599 5.425 1.00 90.88 228 ASN A CA 1
ATOM 1832 C C . ASN A 1 228 ? -2.274 3.116 5.243 1.00 90.88 228 ASN A C 1
ATOM 1834 O O . ASN A 1 228 ? -2.414 2.638 4.118 1.00 90.88 228 ASN A O 1
ATOM 1838 N N . LEU A 1 229 ? -2.454 2.371 6.337 1.00 93.88 229 LEU A N 1
ATOM 1839 C CA . LEU A 1 229 ? -2.884 0.973 6.315 1.00 93.88 229 LEU A CA 1
ATOM 1840 C C . LEU A 1 229 ? -4.244 0.847 5.623 1.00 93.88 229 LEU A C 1
ATOM 1842 O O . LEU A 1 229 ? -4.421 0.040 4.709 1.00 93.88 229 LEU A O 1
ATOM 1846 N N . LEU A 1 230 ? -5.192 1.697 6.018 1.00 90.69 230 LEU A N 1
ATOM 1847 C CA . LEU A 1 230 ? -6.563 1.691 5.517 1.00 90.69 230 LEU A CA 1
ATOM 1848 C C . LEU A 1 230 ? -6.699 2.164 4.057 1.00 90.69 230 LEU A C 1
ATOM 1850 O O . LEU A 1 230 ? -7.780 1.998 3.487 1.00 90.69 230 LEU A O 1
ATOM 1854 N N . GLU A 1 231 ? -5.635 2.679 3.425 1.00 92.94 231 GLU A N 1
ATOM 1855 C CA . GLU A 1 231 ? -5.588 2.929 1.973 1.00 92.94 231 GLU A CA 1
ATOM 1856 C C . GLU A 1 231 ? -5.474 1.637 1.145 1.00 92.94 231 GLU A C 1
ATOM 1858 O O . GLU A 1 231 ? -5.808 1.641 -0.039 1.00 92.94 231 GLU A O 1
ATOM 1863 N N . THR A 1 232 ? -4.974 0.544 1.737 1.00 95.69 232 THR A N 1
ATOM 1864 C CA . THR A 1 232 ? -4.599 -0.683 1.000 1.00 95.69 232 THR A CA 1
ATOM 1865 C C . THR A 1 232 ? -5.056 -1.993 1.637 1.00 95.69 232 THR A C 1
ATOM 1867 O O . THR A 1 232 ? -5.050 -3.021 0.963 1.00 95.69 232 THR A O 1
ATOM 1870 N N . LEU A 1 233 ? -5.430 -1.974 2.917 1.00 97.00 233 LEU A N 1
ATOM 1871 C CA . LEU A 1 233 ? -6.003 -3.118 3.613 1.00 97.00 233 LEU A CA 1
ATOM 1872 C C . LEU A 1 233 ? -7.436 -3.377 3.128 1.00 97.00 233 LEU A C 1
ATOM 1874 O O . LEU A 1 233 ? -8.267 -2.469 3.121 1.00 97.00 233 LEU A O 1
ATOM 1878 N N . GLU A 1 234 ? -7.746 -4.615 2.776 1.00 95.19 234 GLU A N 1
ATOM 1879 C CA . GLU A 1 234 ? -9.079 -5.092 2.416 1.00 95.19 234 GLU A CA 1
ATOM 1880 C C . GLU A 1 234 ? -9.383 -6.417 3.137 1.00 95.19 234 GLU A C 1
ATOM 1882 O O . GLU A 1 234 ? -8.481 -7.168 3.512 1.00 95.19 234 GLU A O 1
ATOM 1887 N N . GLY A 1 235 ? -10.674 -6.707 3.321 1.00 94.56 235 GLY A N 1
ATOM 1888 C CA . GLY A 1 235 ? -11.169 -7.968 3.887 1.00 94.56 235 GLY A CA 1
ATOM 1889 C C . GLY A 1 235 ? -11.200 -8.058 5.418 1.00 94.56 235 GLY A C 1
ATOM 1890 O O . GLY A 1 235 ? -11.919 -8.900 5.943 1.00 94.56 235 GLY A O 1
ATOM 1891 N N . GLU A 1 236 ? -10.500 -7.186 6.146 1.00 97.06 236 GLU A N 1
ATOM 1892 C CA . GLU A 1 236 ? -10.281 -7.278 7.599 1.00 97.06 236 GLU A CA 1
ATOM 1893 C C . GLU A 1 236 ? -11.580 -7.332 8.414 1.00 97.06 236 GLU A C 1
ATOM 1895 O O . GLU A 1 236 ? -12.509 -6.593 8.114 1.00 97.06 236 GLU A O 1
ATOM 1900 N N . ASP A 1 237 ? -11.674 -8.134 9.475 1.00 98.00 237 ASP A N 1
ATOM 1901 C CA . ASP A 1 237 ? -12.827 -8.095 10.396 1.00 98.00 237 ASP A CA 1
ATOM 1902 C C . ASP A 1 237 ? -12.626 -7.078 11.521 1.00 98.00 237 ASP A C 1
ATOM 1904 O O . ASP A 1 237 ? -13.588 -6.472 12.007 1.00 98.00 237 ASP A O 1
ATOM 1908 N N . ALA A 1 238 ? -11.369 -6.889 11.925 1.00 97.31 238 ALA A N 1
ATOM 1909 C CA . ALA A 1 238 ? -10.984 -6.032 13.032 1.00 97.31 238 ALA A CA 1
ATOM 1910 C C . ALA A 1 238 ? -9.635 -5.331 12.807 1.00 97.31 238 ALA A C 1
ATOM 1912 O O . ALA A 1 238 ? -8.828 -5.737 11.968 1.00 97.31 238 ALA A O 1
ATOM 1913 N N . ILE A 1 239 ? -9.379 -4.303 13.614 1.00 96.38 239 ILE A N 1
ATOM 1914 C CA . ILE A 1 239 ? -8.057 -3.690 13.791 1.00 96.38 239 ILE A CA 1
ATOM 1915 C C . ILE A 1 239 ? -7.594 -3.938 15.230 1.00 96.38 239 ILE A C 1
ATOM 1917 O O . ILE A 1 239 ? -8.393 -3.814 16.166 1.00 96.38 239 ILE A O 1
ATOM 1921 N N . THR A 1 240 ? -6.324 -4.300 15.415 1.00 95.75 240 THR A N 1
ATOM 1922 C CA . THR A 1 240 ? -5.724 -4.449 16.746 1.00 95.75 240 THR A CA 1
ATOM 1923 C C . THR A 1 240 ? -5.055 -3.165 17.227 1.00 95.75 240 THR A C 1
ATOM 1925 O O . THR A 1 240 ? -4.517 -2.401 16.429 1.00 95.75 240 THR A O 1
ATOM 1928 N N . PHE A 1 241 ? -5.062 -2.939 18.543 1.00 93.94 241 PHE A N 1
ATOM 1929 C CA . PHE A 1 241 ? -4.295 -1.873 19.193 1.00 93.94 241 PHE A CA 1
ATOM 1930 C C . PHE A 1 241 ? -3.596 -2.379 20.453 1.00 93.94 241 PHE A C 1
ATOM 1932 O O . PHE A 1 241 ? -4.188 -3.120 21.239 1.00 93.94 241 PHE A O 1
ATOM 1939 N N . HIS A 1 242 ? -2.364 -1.914 20.684 1.00 91.31 242 HIS A N 1
ATOM 1940 C CA . HIS A 1 242 ? -1.633 -2.147 21.930 1.00 91.31 242 HIS A CA 1
ATOM 1941 C C . HIS A 1 242 ? -1.545 -0.866 22.768 1.00 91.31 242 HIS A C 1
ATOM 1943 O O . HIS A 1 242 ? -0.963 0.142 22.344 1.00 91.31 242 HIS A O 1
ATOM 1949 N N . GLN A 1 243 ? -2.093 -0.895 23.984 1.00 87.81 243 GLN A N 1
ATOM 1950 C CA . GLN A 1 243 ? -2.286 0.303 24.800 1.00 87.81 243 GLN A CA 1
ATOM 1951 C C . GLN A 1 243 ? -1.494 0.260 26.117 1.00 87.81 243 GLN A C 1
ATOM 1953 O O . GLN A 1 243 ? -1.945 -0.268 27.132 1.00 87.81 243 GLN A O 1
ATOM 1958 N N . TYR A 1 244 ? -0.318 0.891 26.107 1.00 84.31 244 TYR A N 1
ATOM 1959 C CA . TYR A 1 244 ? 0.522 1.087 27.291 1.00 84.31 244 TYR A CA 1
ATOM 1960 C C . TYR A 1 244 ? 0.734 2.579 27.565 1.00 84.31 244 TYR A C 1
ATOM 1962 O O . TYR A 1 244 ? 0.878 3.349 26.616 1.00 84.31 244 TYR A O 1
ATOM 1970 N N . PHE A 1 245 ? 0.815 3.001 28.831 1.00 75.75 245 PHE A N 1
ATOM 1971 C CA . PHE A 1 245 ? 1.004 4.422 29.177 1.00 75.75 245 PHE A CA 1
ATOM 1972 C C . PHE A 1 245 ? 2.172 4.696 30.117 1.00 75.75 245 PHE A C 1
ATOM 1974 O O . PHE A 1 245 ? 2.468 3.910 31.015 1.00 75.75 245 PHE A O 1
ATOM 1981 N N . SER A 1 246 ? 2.793 5.864 29.933 1.00 70.94 246 SER A N 1
ATOM 1982 C CA . SER A 1 246 ? 3.669 6.477 30.932 1.00 70.94 246 SER A CA 1
ATOM 1983 C C . SER A 1 246 ? 2.878 6.833 32.194 1.00 70.94 246 SER A C 1
ATOM 1985 O O . SER A 1 246 ? 1.727 7.271 32.116 1.00 70.94 246 SER A O 1
ATOM 1987 N N . ALA A 1 247 ? 3.511 6.689 33.356 1.00 62.00 247 ALA A N 1
ATOM 1988 C CA . ALA A 1 247 ? 2.947 7.080 34.642 1.00 62.00 247 ALA A CA 1
ATOM 1989 C C . ALA A 1 247 ? 2.900 8.610 34.840 1.00 62.00 247 ALA A C 1
ATOM 1991 O O . ALA A 1 247 ? 2.148 9.082 35.692 1.00 62.00 247 ALA A O 1
ATOM 1992 N N . SER A 1 248 ? 3.672 9.384 34.068 1.00 59.44 248 SER A N 1
ATOM 1993 C CA . SER A 1 248 ? 3.899 10.816 34.308 1.00 59.44 248 SER A CA 1
ATOM 1994 C C . SER A 1 248 ? 4.042 11.650 33.028 1.00 59.44 248 SER A C 1
ATOM 1996 O O . SER A 1 248 ? 4.450 11.152 31.976 1.00 59.44 248 SER A O 1
ATOM 1998 N N . GLY A 1 249 ? 3.792 12.959 33.155 1.00 54.16 249 GLY A N 1
ATOM 1999 C CA . GLY A 1 249 ? 4.186 13.998 32.184 1.00 54.16 249 GLY A CA 1
ATOM 2000 C C . GLY A 1 249 ? 5.672 14.381 32.271 1.00 54.16 249 GLY A C 1
ATOM 2001 O O . GLY A 1 249 ? 6.129 15.322 31.633 1.00 54.16 249 GLY A O 1
ATOM 2002 N N . THR A 1 250 ? 6.438 13.654 33.085 1.00 48.06 250 THR A N 1
ATOM 2003 C CA . THR A 1 250 ? 7.889 13.774 33.216 1.00 48.06 250 THR A CA 1
ATOM 2004 C C . THR A 1 250 ? 8.495 12.383 33.121 1.00 48.06 250 THR A C 1
ATOM 2006 O O . THR A 1 250 ? 8.582 11.673 34.126 1.00 48.06 250 THR A O 1
ATOM 2009 N N . GLU A 1 251 ? 8.922 11.988 31.916 1.00 45.44 251 GLU A N 1
ATOM 2010 C CA . GLU A 1 251 ? 9.913 10.918 31.772 1.00 45.44 251 GLU A CA 1
ATOM 2011 C C . GLU A 1 251 ? 11.066 11.237 32.719 1.00 45.44 251 GLU A C 1
ATOM 2013 O O . GLU A 1 251 ? 11.739 12.249 32.550 1.00 45.44 251 GLU A O 1
ATOM 2018 N N . ALA A 1 252 ? 11.224 10.415 33.754 1.00 41.56 252 ALA A N 1
ATOM 2019 C CA . ALA A 1 252 ? 12.246 10.546 34.778 1.00 41.56 252 ALA A CA 1
ATOM 2020 C C . ALA A 1 252 ? 12.533 11.993 35.257 1.00 41.56 252 ALA A C 1
ATOM 2022 O O . ALA A 1 252 ? 13.413 12.691 34.745 1.00 41.56 252 ALA A O 1
ATOM 2023 N N . LYS A 1 253 ? 12.053 12.327 36.464 1.00 40.84 253 LYS A N 1
ATOM 2024 C CA . LYS A 1 253 ? 12.976 12.974 37.416 1.00 40.84 253 LYS A CA 1
ATOM 2025 C C . LYS A 1 253 ? 14.093 11.979 37.759 1.00 40.84 253 LYS A C 1
ATOM 2027 O O . LYS A 1 253 ? 14.133 11.411 38.844 1.00 40.84 253 LYS A O 1
ATOM 2032 N N . GLY A 1 254 ? 15.010 11.778 36.808 1.00 40.00 254 GLY A N 1
ATOM 2033 C CA . GLY A 1 254 ? 16.202 10.933 36.928 1.00 40.00 254 GLY A CA 1
ATOM 2034 C C . GLY A 1 254 ? 17.196 11.446 37.974 1.00 40.00 254 GLY A C 1
ATOM 2035 O O . GLY A 1 254 ? 18.167 10.769 38.293 1.00 40.00 254 GLY A O 1
ATOM 2036 N N . GLU A 1 255 ? 16.917 12.616 38.548 1.00 39.66 255 GLU A N 1
ATOM 2037 C CA . GLU A 1 255 ? 17.641 13.242 39.645 1.00 39.66 255 GLU A CA 1
ATOM 2038 C C . GLU A 1 255 ? 16.685 13.521 40.823 1.00 39.66 255 GLU A C 1
ATOM 2040 O O . GLU A 1 255 ? 16.331 14.666 41.107 1.00 39.66 255 GLU A O 1
ATOM 2045 N N . GLY A 1 256 ? 16.227 12.472 41.519 1.00 42.72 256 GLY A N 1
ATOM 2046 C CA . GLY A 1 256 ? 15.397 12.647 42.719 1.00 42.72 256 GLY A CA 1
ATOM 2047 C C . GLY A 1 256 ? 14.774 11.376 43.300 1.00 42.72 256 GLY A C 1
ATOM 2048 O O . GLY A 1 256 ? 13.649 11.048 42.960 1.00 42.72 256 GLY A O 1
ATOM 2049 N N . ASP A 1 257 ? 15.498 10.723 44.216 1.00 48.28 257 ASP A N 1
ATOM 2050 C CA . ASP A 1 257 ? 15.064 9.736 45.237 1.00 48.28 257 ASP A CA 1
ATOM 2051 C C . ASP A 1 257 ? 14.293 8.447 44.844 1.00 48.28 257 ASP A C 1
ATOM 2053 O O . ASP A 1 257 ? 14.404 7.462 45.577 1.00 48.28 257 ASP A O 1
ATOM 2057 N N . GLY A 1 258 ? 13.624 8.394 43.688 1.00 51.53 258 GLY A N 1
ATOM 2058 C CA . GLY A 1 258 ? 13.093 7.173 43.071 1.00 51.53 258 GLY A CA 1
ATOM 2059 C C . GLY A 1 258 ? 11.844 6.567 43.722 1.00 51.53 258 GLY A C 1
ATOM 2060 O O . GLY A 1 258 ? 11.664 5.354 43.624 1.00 51.53 258 GLY A O 1
ATOM 2061 N N . LYS A 1 259 ? 11.000 7.358 44.400 1.00 53.88 259 LYS A N 1
ATOM 2062 C CA . LYS A 1 259 ? 9.829 6.847 45.141 1.00 53.88 259 LYS A CA 1
ATOM 2063 C C . LYS A 1 259 ? 8.483 7.283 44.569 1.00 53.88 259 LYS A C 1
ATOM 2065 O O . LYS A 1 259 ? 8.158 8.469 44.587 1.00 53.88 259 LYS A O 1
ATOM 2070 N N . TYR A 1 260 ? 7.644 6.303 44.235 1.00 71.06 260 TYR A N 1
ATOM 2071 C CA . TYR A 1 260 ? 6.201 6.512 44.124 1.00 71.06 260 TYR A CA 1
ATOM 2072 C C . TYR A 1 260 ? 5.632 6.900 45.485 1.00 71.06 260 TYR A C 1
ATOM 2074 O O . TYR A 1 260 ? 5.779 6.173 46.472 1.00 71.06 260 TYR A O 1
ATOM 2082 N N . ASN A 1 261 ? 5.030 8.081 45.554 1.00 71.25 261 ASN A N 1
ATOM 2083 C CA . ASN A 1 261 ? 4.523 8.653 46.790 1.00 71.25 261 ASN A CA 1
ATOM 2084 C C . ASN A 1 261 ? 3.103 9.204 46.602 1.00 71.25 261 ASN A C 1
ATOM 2086 O O . ASN A 1 261 ? 2.580 9.309 45.495 1.00 71.25 261 ASN A O 1
ATOM 2090 N N . THR A 1 262 ? 2.459 9.576 47.708 1.00 74.81 262 THR A N 1
ATOM 2091 C CA . THR A 1 262 ? 1.046 9.985 47.726 1.00 74.81 262 THR A CA 1
ATOM 2092 C C . THR A 1 262 ? 0.716 11.210 46.871 1.00 74.81 262 THR A C 1
ATOM 2094 O O . THR A 1 262 ? -0.457 11.407 46.565 1.00 74.81 262 THR A O 1
ATOM 2097 N N . ASN A 1 263 ? 1.701 12.035 46.498 1.00 75.12 263 ASN A N 1
ATOM 2098 C CA . ASN A 1 263 ? 1.470 13.189 45.625 1.00 75.12 263 ASN A CA 1
ATOM 2099 C C . ASN A 1 263 ? 1.289 12.764 44.159 1.00 75.12 263 ASN A C 1
ATOM 2101 O O . ASN A 1 263 ? 0.482 13.362 43.452 1.00 75.12 263 ASN A O 1
ATOM 2105 N N . ASP A 1 264 ? 1.986 11.710 43.728 1.00 77.75 264 ASP A N 1
ATOM 2106 C CA . ASP A 1 264 ? 1.989 11.251 42.333 1.00 77.75 264 ASP A CA 1
ATOM 2107 C C . ASP A 1 264 ? 0.728 10.431 42.003 1.00 77.75 264 ASP A C 1
ATOM 2109 O O . ASP A 1 264 ? 0.315 10.347 40.849 1.00 77.75 264 ASP A O 1
ATOM 2113 N N . VAL A 1 265 ? 0.082 9.845 43.023 1.00 85.88 265 VAL A N 1
ATOM 2114 C CA . VAL A 1 265 ? -1.119 8.996 42.890 1.00 85.88 265 VAL A CA 1
ATOM 2115 C C . VAL A 1 265 ? -2.229 9.683 42.089 1.00 85.88 265 VAL A C 1
ATOM 2117 O O . VAL A 1 265 ? -2.877 9.037 41.269 1.00 85.88 265 VAL A O 1
ATOM 2120 N N . VAL A 1 266 ? -2.451 10.983 42.305 1.00 87.38 266 VAL A N 1
ATOM 2121 C CA . VAL A 1 266 ? -3.555 11.710 41.660 1.00 87.38 266 VAL A CA 1
ATOM 2122 C C . VAL A 1 266 ? -3.308 11.920 40.165 1.00 87.38 266 VAL A C 1
ATOM 2124 O O . VAL A 1 266 ? -4.236 11.719 39.383 1.00 87.38 266 VAL A O 1
ATOM 2127 N N . GLU A 1 267 ? -2.083 12.276 39.767 1.00 85.00 267 GLU A N 1
ATOM 2128 C CA . GLU A 1 267 ? -1.688 12.378 38.354 1.00 85.00 267 GLU A CA 1
ATOM 2129 C C . GLU A 1 267 ? -1.704 10.997 37.689 1.00 85.00 267 GLU A C 1
ATOM 2131 O O . GLU A 1 267 ? -2.223 10.831 36.588 1.00 85.00 267 GLU A O 1
ATOM 2136 N N . PHE A 1 268 ? -1.183 9.985 38.382 1.00 86.44 268 PHE A N 1
ATOM 2137 C CA . PHE A 1 268 ? -1.094 8.623 37.877 1.00 86.44 268 PHE A CA 1
ATOM 2138 C C . PHE A 1 268 ? -2.473 8.011 37.574 1.00 86.44 268 PHE A C 1
ATOM 2140 O O . PHE A 1 268 ? -2.693 7.487 36.483 1.00 86.44 268 PHE A O 1
ATOM 2147 N N . LEU A 1 269 ? -3.434 8.123 38.499 1.00 90.69 269 LEU A N 1
ATOM 2148 C CA . LEU A 1 269 ? -4.786 7.573 38.321 1.00 90.69 269 LEU A CA 1
ATOM 2149 C C . LEU A 1 269 ? -5.646 8.350 37.305 1.00 90.69 269 LEU A C 1
ATOM 2151 O O . LEU A 1 269 ? -6.690 7.852 36.894 1.00 90.69 269 LEU A O 1
ATOM 2155 N N . TYR A 1 270 ? -5.202 9.525 36.845 1.00 90.00 270 TYR A N 1
ATOM 2156 C CA . TYR A 1 270 ? -5.811 10.229 35.711 1.00 90.00 270 TYR A CA 1
ATOM 2157 C C . TYR A 1 270 ? -5.421 9.637 34.350 1.00 90.00 270 TYR A C 1
ATOM 2159 O O . TYR A 1 270 ? -6.177 9.754 33.383 1.00 90.00 270 TYR A O 1
ATOM 2167 N N . ARG A 1 271 ? -4.248 8.997 34.251 1.00 87.31 271 ARG A N 1
ATOM 2168 C CA . ARG A 1 271 ? -3.675 8.534 32.976 1.00 87.31 271 ARG A CA 1
ATOM 2169 C C . ARG A 1 271 ? -4.641 7.655 32.148 1.00 87.31 271 ARG A C 1
ATOM 2171 O O . ARG A 1 271 ? -4.709 7.917 30.948 1.00 87.31 271 ARG A O 1
ATOM 2178 N N . PRO A 1 272 ? -5.455 6.733 32.719 1.00 91.12 272 PRO A N 1
ATOM 2179 C CA . PRO A 1 272 ? -6.478 5.985 31.973 1.00 91.12 272 PRO A CA 1
ATOM 2180 C C . PRO A 1 272 ? -7.572 6.849 31.321 1.00 91.12 272 PRO A C 1
ATOM 2182 O O . PRO A 1 272 ? -8.019 6.527 30.225 1.00 91.12 272 PRO A O 1
ATOM 2185 N N . PHE A 1 273 ? -7.964 7.973 31.931 1.00 91.56 273 PHE A N 1
ATOM 2186 C CA . PHE A 1 273 ? -8.959 8.887 31.353 1.00 91.56 273 PHE A CA 1
ATOM 2187 C C . PHE A 1 273 ? -8.374 9.669 30.169 1.00 91.56 273 PHE A C 1
ATOM 2189 O O . PHE A 1 273 ? -9.017 9.804 29.129 1.00 91.56 273 PHE A O 1
ATOM 2196 N N . LYS A 1 274 ? -7.124 10.144 30.295 1.00 87.38 274 LYS A N 1
ATOM 2197 C CA . LYS A 1 274 ? -6.390 10.811 29.201 1.00 87.38 274 LYS A CA 1
ATOM 2198 C C . LYS A 1 274 ? -6.162 9.852 28.025 1.00 87.38 274 LYS A C 1
ATOM 2200 O O . LYS A 1 274 ? -6.402 10.215 26.878 1.00 87.38 274 LYS A O 1
ATOM 2205 N N . ALA A 1 275 ? -5.753 8.623 28.337 1.00 86.06 275 ALA A N 1
ATOM 2206 C CA . ALA A 1 275 ? -5.609 7.506 27.410 1.00 86.06 275 ALA A CA 1
ATOM 2207 C C . ALA A 1 275 ? -6.895 7.202 26.632 1.00 86.06 275 ALA A C 1
ATOM 2209 O O . ALA A 1 275 ? -6.873 7.094 25.405 1.00 86.06 275 ALA A O 1
ATOM 2210 N N . TRP A 1 276 ? -8.012 7.077 27.351 1.00 90.81 276 TRP A N 1
ATOM 2211 C CA . TRP A 1 276 ? -9.310 6.815 26.752 1.00 90.81 276 TRP A CA 1
ATOM 2212 C C . TRP A 1 276 ? -9.768 7.960 25.849 1.00 90.81 276 TRP A C 1
ATOM 2214 O O . TRP A 1 276 ? -10.223 7.703 24.739 1.00 90.81 276 TRP A O 1
ATOM 2224 N N . ASN A 1 277 ? -9.589 9.216 26.273 1.00 88.44 277 ASN A N 1
ATOM 2225 C CA . ASN A 1 277 ? -9.955 10.366 25.451 1.00 88.44 277 ASN A CA 1
ATOM 2226 C C . ASN A 1 277 ? -9.220 10.360 24.099 1.00 88.44 277 ASN A C 1
ATOM 2228 O O . ASN A 1 277 ? -9.874 10.536 23.079 1.00 88.44 277 ASN A O 1
ATOM 2232 N N . ILE A 1 278 ? -7.908 10.084 24.081 1.00 85.06 278 ILE A N 1
ATOM 2233 C CA . ILE A 1 278 ? -7.130 9.928 22.834 1.00 85.06 278 ILE A CA 1
ATOM 2234 C C . ILE A 1 278 ? -7.742 8.818 21.966 1.00 85.06 278 ILE A C 1
ATOM 2236 O O . ILE A 1 278 ? -8.130 9.078 20.830 1.00 85.06 278 ILE A O 1
ATOM 2240 N N . MET A 1 279 ? -7.946 7.619 22.525 1.00 87.69 279 MET A N 1
ATOM 2241 C CA . MET A 1 279 ? -8.538 6.488 21.795 1.00 87.69 279 MET A CA 1
ATOM 2242 C C . MET A 1 279 ? -9.922 6.802 21.214 1.00 87.69 279 MET A C 1
ATOM 2244 O O . MET A 1 279 ? -10.219 6.445 20.075 1.00 87.69 279 MET A O 1
ATOM 2248 N N . ALA A 1 280 ? -10.770 7.489 21.977 1.00 87.25 280 ALA A N 1
ATOM 2249 C CA . ALA A 1 280 ? -12.122 7.847 21.571 1.00 87.25 280 ALA A CA 1
ATOM 2250 C C . ALA A 1 280 ? -12.165 8.936 20.486 1.00 87.25 280 ALA A C 1
ATOM 2252 O O . ALA A 1 280 ? -13.066 8.904 19.644 1.00 87.25 280 ALA A O 1
ATOM 2253 N N . THR A 1 281 ? -11.226 9.891 20.493 1.00 86.44 281 THR A N 1
ATOM 2254 C CA . THR A 1 281 ? -11.234 11.038 19.567 1.00 86.44 281 THR A CA 1
ATOM 2255 C C . THR A 1 281 ? -10.297 10.906 18.371 1.00 86.44 281 THR A C 1
ATOM 2257 O O . THR A 1 281 ? -10.532 11.582 17.372 1.00 86.44 281 THR A O 1
ATOM 2260 N N . GLU A 1 282 ? -9.265 10.065 18.450 1.00 84.50 282 GLU A N 1
ATOM 2261 C CA . GLU A 1 282 ? -8.219 9.934 17.426 1.00 84.50 282 GLU A CA 1
ATOM 2262 C C . GLU A 1 282 ? -8.238 8.553 16.755 1.00 84.50 282 GLU A C 1
ATOM 2264 O O . GLU A 1 282 ? -8.466 8.489 15.549 1.00 84.50 282 GLU A O 1
ATOM 2269 N N . ASP A 1 283 ? -8.094 7.454 17.506 1.00 86.25 283 ASP A N 1
ATOM 2270 C CA . ASP A 1 283 ? -7.924 6.110 16.917 1.00 86.25 283 ASP A CA 1
ATOM 2271 C C . ASP A 1 283 ? -9.255 5.465 16.469 1.00 86.25 283 ASP A C 1
ATOM 2273 O O . ASP A 1 283 ? -9.414 5.026 15.326 1.00 86.25 283 ASP A O 1
ATOM 2277 N N . LEU A 1 284 ? -10.265 5.418 17.350 1.00 89.19 284 LEU A N 1
ATOM 2278 C CA . LEU A 1 284 ? -11.555 4.775 17.057 1.00 89.19 284 LEU A CA 1
ATOM 2279 C C . LEU A 1 284 ? -12.312 5.379 15.854 1.00 89.19 284 LEU A C 1
ATOM 2281 O O . LEU A 1 284 ? -13.025 4.615 15.189 1.00 89.19 284 LEU A O 1
ATOM 2285 N N . PRO A 1 285 ? -12.212 6.685 15.534 1.00 88.75 285 PRO A N 1
ATOM 2286 C CA . PRO A 1 285 ? -12.776 7.251 14.308 1.00 88.75 285 PRO A CA 1
ATOM 2287 C C . PRO A 1 285 ? -12.137 6.749 13.004 1.00 88.75 285 PRO A C 1
ATOM 2289 O O . PRO A 1 285 ? -12.837 6.724 11.992 1.00 88.75 285 PRO A O 1
ATOM 2292 N N . LEU A 1 286 ? -10.866 6.322 13.011 1.00 84.88 286 LEU A N 1
ATOM 2293 C CA . LEU A 1 286 ? -10.179 5.809 11.813 1.00 84.88 286 LEU A CA 1
ATOM 2294 C C . LEU A 1 286 ? -10.727 4.438 11.389 1.00 84.88 286 LEU A C 1
ATOM 2296 O O . LEU A 1 286 ? -10.864 4.153 10.200 1.00 84.88 286 LEU A O 1
ATOM 2300 N N . VAL A 1 287 ? -11.098 3.598 12.358 1.00 88.00 287 VAL A N 1
ATOM 2301 C CA . VAL A 1 287 ? -11.586 2.234 12.106 1.00 88.00 287 VAL A CA 1
ATOM 2302 C C . VAL A 1 287 ? -12.906 2.255 11.327 1.00 88.00 287 VAL A C 1
ATOM 2304 O O . VAL A 1 287 ? -13.917 2.794 11.799 1.00 88.00 287 VAL A O 1
ATOM 2307 N N . ARG A 1 288 ? -12.901 1.621 10.146 1.00 86.50 288 ARG A N 1
ATOM 2308 C CA . ARG A 1 288 ? -14.010 1.602 9.175 1.00 86.50 288 ARG A CA 1
ATOM 2309 C C . ARG A 1 288 ? -15.362 1.200 9.804 1.00 86.50 288 ARG A C 1
ATOM 2311 O O . ARG A 1 288 ? -15.402 0.354 10.701 1.00 86.50 288 ARG A O 1
ATOM 2318 N N . PRO A 1 289 ? -16.498 1.750 9.324 1.00 84.12 289 PRO A N 1
ATOM 2319 C CA . PRO A 1 289 ? -17.828 1.356 9.791 1.00 84.12 289 PRO A CA 1
ATOM 2320 C C . PRO A 1 289 ? -18.062 -0.158 9.693 1.00 84.12 289 PRO A C 1
ATOM 2322 O O . PRO A 1 289 ? -17.812 -0.767 8.655 1.00 84.12 289 PRO A O 1
ATOM 2325 N N . GLY A 1 290 ? -18.567 -0.756 10.774 1.00 84.38 290 GLY A N 1
ATOM 2326 C CA . GLY A 1 290 ? -18.869 -2.189 10.845 1.00 84.38 290 GLY A CA 1
ATOM 2327 C C . GLY A 1 290 ? -17.677 -3.114 11.123 1.00 84.38 290 GLY A C 1
ATOM 2328 O O . GLY A 1 290 ? -17.895 -4.320 11.198 1.00 84.38 290 GLY A O 1
ATOM 2329 N N . LYS A 1 291 ? -16.456 -2.587 11.294 1.00 93.06 291 LYS A N 1
ATOM 2330 C CA . LYS A 1 291 ? -15.282 -3.360 11.734 1.00 93.06 291 LYS A CA 1
ATOM 2331 C C . LYS A 1 291 ? -15.125 -3.322 13.253 1.00 93.06 291 LYS A C 1
ATOM 2333 O O . LYS A 1 291 ? -15.493 -2.336 13.898 1.00 93.06 291 LYS A O 1
ATOM 2338 N N . GLU A 1 292 ? -14.601 -4.404 13.819 1.00 95.44 292 GLU A N 1
ATOM 2339 C CA . GLU A 1 292 ? -14.323 -4.517 15.252 1.00 95.44 292 GLU A CA 1
ATOM 2340 C C . GLU A 1 292 ? -12.965 -3.887 15.614 1.00 95.44 292 GLU A C 1
ATOM 2342 O O . GLU A 1 292 ? -12.104 -3.646 14.768 1.00 95.44 292 GLU A O 1
ATOM 2347 N N . VAL A 1 293 ? -12.765 -3.635 16.902 1.00 96.31 293 VAL A N 1
ATOM 2348 C CA . VAL A 1 293 ? -11.481 -3.261 17.496 1.00 96.31 293 VAL A CA 1
ATOM 2349 C C . VAL A 1 293 ? -11.146 -4.272 18.576 1.00 96.31 293 VAL A C 1
ATOM 2351 O O . VAL A 1 293 ? -11.992 -4.581 19.425 1.00 96.31 293 VAL A O 1
ATOM 2354 N N . TRP A 1 294 ? -9.924 -4.793 18.542 1.00 97.56 294 TRP A N 1
ATOM 2355 C CA . TRP A 1 294 ? -9.405 -5.695 19.564 1.00 97.56 294 TRP A CA 1
ATOM 2356 C C . TRP A 1 294 ? -8.212 -5.033 20.253 1.00 97.56 294 TRP A C 1
ATOM 2358 O O . TRP A 1 294 ? -7.224 -4.688 19.610 1.00 97.56 294 TRP A O 1
ATOM 2368 N N . ILE A 1 295 ? -8.280 -4.862 21.569 1.00 96.50 295 ILE A N 1
ATOM 2369 C CA . ILE A 1 295 ? -7.113 -4.438 22.345 1.00 96.50 295 ILE A CA 1
ATOM 2370 C C . ILE A 1 295 ? -6.329 -5.709 22.662 1.00 96.50 295 ILE A C 1
ATOM 2372 O O . ILE A 1 295 ? -6.630 -6.397 23.635 1.00 96.50 295 ILE A O 1
ATOM 2376 N N . THR A 1 296 ? -5.406 -6.104 21.787 1.00 94.94 296 THR A N 1
ATOM 2377 C CA . THR A 1 296 ? -4.707 -7.397 21.898 1.00 94.94 296 THR A CA 1
ATOM 2378 C C . THR A 1 296 ? -3.553 -7.374 22.895 1.00 94.94 296 THR A C 1
ATOM 2380 O O . THR A 1 296 ? -3.133 -8.437 23.350 1.00 94.94 296 THR A O 1
ATOM 2383 N N . GLU A 1 297 ? -3.140 -6.184 23.341 1.00 91.56 297 GLU A N 1
ATOM 2384 C CA . GLU A 1 297 ? -2.321 -5.990 24.537 1.00 91.56 297 GLU A CA 1
ATOM 2385 C C . GLU A 1 297 ? -2.646 -4.672 25.246 1.00 91.56 297 GLU A C 1
ATOM 2387 O O . GLU A 1 297 ? -2.755 -3.620 24.615 1.00 91.56 297 GLU A O 1
ATOM 2392 N N . TYR A 1 298 ? -2.722 -4.692 26.575 1.00 92.69 298 TYR A N 1
ATOM 2393 C CA . TYR A 1 298 ? -2.652 -3.472 27.377 1.00 92.69 298 TYR A CA 1
ATOM 2394 C C . TYR A 1 298 ? -2.105 -3.745 28.779 1.00 92.69 298 TYR A C 1
ATOM 2396 O O . TYR A 1 298 ? -2.388 -4.789 29.377 1.00 92.69 298 TYR A O 1
ATOM 2404 N N . ASN A 1 299 ? -1.336 -2.784 29.297 1.00 90.00 299 ASN A N 1
ATOM 2405 C CA . ASN A 1 299 ? -0.937 -2.669 30.700 1.00 90.00 299 ASN A CA 1
ATOM 2406 C C . ASN A 1 299 ? -0.311 -1.277 30.957 1.00 90.00 299 ASN A C 1
ATOM 2408 O O . ASN A 1 299 ? -0.349 -0.391 30.104 1.00 90.00 299 ASN A O 1
ATOM 2412 N N . LEU A 1 300 ? 0.316 -1.058 32.110 1.00 84.06 300 LEU A N 1
ATOM 2413 C CA . LEU A 1 300 ? 1.208 0.081 32.321 1.00 84.06 300 LEU A CA 1
ATOM 2414 C C . LEU A 1 300 ? 2.541 -0.090 31.559 1.00 84.06 300 LEU A C 1
ATOM 2416 O O . LEU A 1 300 ? 3.047 -1.199 31.437 1.00 84.06 300 LEU A O 1
ATOM 2420 N N . GLN A 1 301 ? 3.138 1.002 31.063 1.00 78.06 301 GLN A N 1
ATOM 2421 C CA . GLN A 1 301 ? 4.371 0.932 30.264 1.00 78.06 301 GLN A CA 1
ATOM 2422 C C . GLN A 1 301 ? 5.622 0.578 31.093 1.00 78.06 301 GLN A C 1
ATOM 2424 O O . GLN A 1 301 ? 5.753 0.934 32.271 1.00 78.06 301 GLN A O 1
ATOM 2429 N N . ASP A 1 302 ? 6.565 -0.068 30.416 1.00 63.12 302 ASP A N 1
ATOM 2430 C CA . ASP A 1 302 ? 7.712 -0.811 30.934 1.00 63.12 302 ASP A CA 1
ATOM 2431 C C . ASP A 1 302 ? 8.665 -0.026 31.838 1.00 63.12 302 ASP A C 1
ATOM 2433 O O . ASP A 1 302 ? 9.180 -0.544 32.826 1.00 63.12 302 ASP A O 1
ATOM 2437 N N . PHE A 1 303 ? 8.907 1.244 31.516 1.00 61.50 303 PHE A N 1
ATOM 2438 C CA . PHE A 1 303 ? 9.943 2.044 32.176 1.00 61.50 303 PHE A CA 1
ATOM 2439 C C . PHE A 1 303 ? 9.465 2.730 33.472 1.00 61.50 303 PHE A C 1
ATOM 2441 O O . PHE A 1 303 ? 10.247 3.404 34.143 1.00 61.50 303 PHE A O 1
ATOM 2448 N N . ASN A 1 304 ? 8.203 2.532 33.877 1.00 63.72 304 ASN A N 1
ATOM 2449 C CA . ASN A 1 304 ? 7.588 3.147 35.065 1.00 63.72 304 ASN A CA 1
ATOM 2450 C C . ASN A 1 304 ? 7.905 2.405 36.382 1.00 63.72 304 ASN A C 1
ATOM 2452 O O . ASN A 1 304 ? 7.037 2.220 37.239 1.00 63.72 304 ASN A O 1
ATOM 2456 N N . ILE A 1 305 ? 9.167 2.007 36.548 1.00 61.88 305 ILE A N 1
ATOM 2457 C CA . ILE A 1 305 ? 9.685 1.144 37.623 1.00 61.88 305 ILE A CA 1
ATOM 2458 C C . ILE A 1 305 ? 9.151 1.484 39.037 1.00 61.88 305 ILE A C 1
ATOM 2460 O O . ILE A 1 305 ? 8.800 0.548 39.753 1.00 61.88 305 ILE A O 1
ATOM 2464 N N . PRO A 1 306 ? 9.035 2.759 39.481 1.00 68.69 306 PRO A N 1
ATOM 2465 C CA . PRO A 1 306 ? 8.615 3.060 40.854 1.00 68.69 306 PRO A CA 1
ATOM 2466 C C . PRO A 1 306 ? 7.154 2.739 41.193 1.00 68.69 306 PRO A C 1
ATOM 2468 O O . PRO A 1 306 ? 6.818 2.774 42.372 1.00 68.69 306 PRO A O 1
ATOM 2471 N N . VAL A 1 307 ? 6.275 2.502 40.209 1.00 77.00 307 VAL A N 1
ATOM 2472 C CA . VAL A 1 307 ? 4.830 2.287 40.453 1.00 77.00 307 VAL A CA 1
ATOM 2473 C C . VAL A 1 307 ? 4.366 0.862 40.116 1.00 77.00 307 VAL A C 1
ATOM 2475 O O . VAL A 1 307 ? 3.251 0.480 40.477 1.00 77.00 307 VAL A O 1
ATOM 2478 N N . HIS A 1 308 ? 5.203 0.069 39.437 1.00 79.62 308 HIS A N 1
ATOM 2479 C CA . HIS A 1 308 ? 4.933 -1.336 39.099 1.00 79.62 308 HIS A CA 1
ATOM 2480 C C . HIS A 1 308 ? 4.675 -2.168 40.367 1.00 79.62 308 HIS A C 1
ATOM 2482 O O . HIS A 1 308 ? 5.305 -1.956 41.399 1.00 79.62 308 HIS A O 1
ATOM 2488 N N . GLY A 1 309 ? 3.717 -3.097 40.320 1.00 79.44 309 GLY A N 1
ATOM 2489 C CA . GLY A 1 309 ? 3.298 -3.899 41.483 1.00 79.44 309 GLY A CA 1
ATOM 2490 C C . GLY A 1 309 ? 2.554 -3.156 42.605 1.00 79.44 309 GLY A C 1
ATOM 2491 O O . GLY A 1 309 ? 2.101 -3.799 43.553 1.00 79.44 309 GLY A O 1
ATOM 2492 N N . SER A 1 310 ? 2.384 -1.831 42.528 1.00 86.38 310 SER A N 1
ATOM 2493 C CA . SER A 1 310 ? 1.615 -1.074 43.527 1.00 86.38 310 SER A CA 1
ATOM 2494 C C . SER A 1 310 ? 0.105 -1.328 43.430 1.00 86.38 310 SER A C 1
ATOM 2496 O O . SER A 1 310 ? -0.411 -1.730 42.386 1.00 86.38 310 SER A O 1
ATOM 2498 N N . TRP A 1 311 ? -0.657 -1.043 44.483 1.00 92.19 311 TRP A N 1
ATOM 2499 C CA . TRP A 1 311 ? -2.120 -1.055 44.417 1.00 92.19 311 TRP A CA 1
ATOM 2500 C C . TRP A 1 311 ? -2.677 0.069 43.527 1.00 92.19 311 TRP A C 1
ATOM 2502 O O . TRP A 1 311 ? -3.726 -0.086 42.906 1.00 92.19 311 TRP A O 1
ATOM 2512 N N . GLY A 1 312 ? -1.944 1.173 43.375 1.00 90.69 312 GLY A N 1
ATOM 2513 C CA . GLY A 1 312 ? -2.208 2.184 42.356 1.00 90.69 312 GLY A CA 1
ATOM 2514 C C . GLY A 1 312 ? -2.232 1.564 40.960 1.00 90.69 312 GLY A C 1
ATOM 2515 O O . GLY A 1 312 ? -3.176 1.802 40.211 1.00 90.69 312 GLY A O 1
ATOM 2516 N N . HIS A 1 313 ? -1.260 0.704 40.637 1.00 89.69 313 HIS A N 1
ATOM 2517 C CA . HIS A 1 313 ? -1.219 -0.037 39.371 1.00 89.69 313 HIS A CA 1
ATOM 2518 C C . HIS A 1 313 ? -2.478 -0.901 39.159 1.00 89.69 313 HIS A C 1
ATOM 2520 O O . HIS A 1 313 ? -3.048 -0.884 38.070 1.00 89.69 313 HIS A O 1
ATOM 2526 N N . ALA A 1 314 ? -2.998 -1.547 40.210 1.00 93.94 314 ALA A N 1
ATOM 2527 C CA . ALA A 1 314 ? -4.269 -2.278 40.151 1.00 93.94 314 ALA A CA 1
ATOM 2528 C C . ALA A 1 314 ? -5.458 -1.366 39.790 1.00 93.94 314 ALA A C 1
ATOM 2530 O O . ALA A 1 314 ? -6.265 -1.699 38.924 1.00 93.94 314 ALA A O 1
ATOM 2531 N N . LEU A 1 315 ? -5.559 -0.192 40.423 1.00 96.00 315 LEU A N 1
ATOM 2532 C CA . LEU A 1 315 ? -6.616 0.790 40.145 1.00 96.00 315 LEU A CA 1
ATOM 2533 C C . LEU A 1 315 ? -6.500 1.385 38.732 1.00 96.00 315 LEU A C 1
ATOM 2535 O O . LEU A 1 315 ? -7.520 1.599 38.075 1.00 96.00 315 LEU A O 1
ATOM 2539 N N . PHE A 1 316 ? -5.274 1.610 38.252 1.00 93.62 316 PHE A N 1
ATOM 2540 C CA . PHE A 1 316 ? -4.988 2.029 36.879 1.00 93.62 316 PHE A CA 1
ATOM 2541 C C . PHE A 1 316 ? -5.497 0.984 35.874 1.00 93.62 316 PHE A C 1
ATOM 2543 O O . PHE A 1 316 ? -6.322 1.318 35.023 1.00 93.62 316 PHE A O 1
ATOM 2550 N N . VAL A 1 317 ? -5.092 -0.284 36.025 1.00 94.50 317 VAL A N 1
ATOM 2551 C CA . VAL A 1 317 ? -5.490 -1.383 35.125 1.00 94.50 317 VAL A CA 1
ATOM 2552 C C . VAL A 1 317 ? -7.001 -1.612 35.174 1.00 94.50 317 VAL A C 1
ATOM 2554 O O . VAL A 1 317 ? -7.626 -1.787 34.127 1.00 94.50 317 VAL A O 1
ATOM 2557 N N . ALA A 1 318 ? -7.619 -1.543 36.357 1.00 96.81 318 ALA A N 1
ATOM 2558 C CA . ALA A 1 318 ? -9.069 -1.651 36.501 1.00 96.81 318 ALA A CA 1
ATOM 2559 C C . ALA A 1 318 ? -9.812 -0.551 35.726 1.00 96.81 318 ALA A C 1
ATOM 2561 O O . ALA A 1 318 ? -10.764 -0.832 35.000 1.00 96.81 318 ALA A O 1
ATOM 2562 N N . THR A 1 319 ? -9.357 0.698 35.850 1.00 96.12 319 THR A N 1
ATOM 2563 C CA . THR A 1 319 ? -9.972 1.855 35.182 1.00 96.12 319 THR A CA 1
ATOM 2564 C C . THR A 1 319 ? -9.780 1.784 33.666 1.00 96.12 319 THR A C 1
ATOM 2566 O O . THR A 1 319 ? -10.746 1.950 32.926 1.00 96.12 319 THR A O 1
ATOM 2569 N N . GLN A 1 320 ? -8.572 1.450 33.199 1.00 94.81 320 GLN A N 1
ATOM 2570 C CA . GLN A 1 320 ? -8.271 1.271 31.774 1.00 94.81 320 GLN A CA 1
ATOM 2571 C C . GLN A 1 320 ? -9.115 0.149 31.147 1.00 94.81 320 GLN A C 1
ATOM 2573 O O . GLN A 1 320 ? -9.718 0.355 30.099 1.00 94.81 320 GLN A O 1
ATOM 2578 N N . THR A 1 321 ? -9.227 -1.003 31.822 1.00 96.06 321 THR A N 1
ATOM 2579 C CA . THR A 1 321 ? -10.053 -2.134 31.356 1.00 96.06 321 THR A CA 1
ATOM 2580 C C . THR A 1 321 ? -11.515 -1.719 31.187 1.00 96.06 321 THR A C 1
ATOM 2582 O O . THR A 1 321 ? -12.144 -2.041 30.184 1.00 96.06 321 THR A O 1
ATOM 2585 N N . LEU A 1 322 ? -12.066 -0.989 32.162 1.00 96.31 322 LEU A N 1
ATOM 2586 C CA . LEU A 1 322 ? -13.463 -0.556 32.142 1.00 96.31 322 LEU A CA 1
ATOM 2587 C C . LEU A 1 322 ? -13.747 0.531 31.090 1.00 96.31 322 LEU A C 1
ATOM 2589 O O . LEU A 1 322 ? -14.836 0.521 30.523 1.00 96.31 322 LEU A O 1
ATOM 2593 N N . HIS A 1 323 ? -12.789 1.410 30.772 1.00 94.62 323 HIS A N 1
ATOM 2594 C CA . HIS A 1 323 ? -12.950 2.404 29.699 1.00 94.62 323 HIS A CA 1
ATOM 2595 C C . HIS A 1 323 ? -13.238 1.770 28.336 1.00 94.62 323 HIS A C 1
ATOM 2597 O O . HIS A 1 323 ? -14.030 2.308 27.567 1.00 94.62 323 HIS A O 1
ATOM 2603 N N . TYR A 1 324 ? -12.685 0.591 28.041 1.00 95.31 324 TYR A N 1
ATOM 2604 C CA . TYR A 1 324 ? -12.941 -0.093 26.771 1.00 95.31 324 TYR A CA 1
ATOM 2605 C C . TYR A 1 324 ? -14.422 -0.448 26.537 1.00 95.31 324 TYR A C 1
ATOM 2607 O O . TYR A 1 324 ? -14.830 -0.620 25.391 1.00 95.31 324 TYR A O 1
ATOM 2615 N N . LEU A 1 325 ? -15.253 -0.498 27.586 1.00 93.50 325 LEU A N 1
ATOM 2616 C CA . LEU A 1 325 ? -16.704 -0.699 27.471 1.00 93.50 325 LEU A CA 1
ATOM 2617 C C . LEU A 1 325 ? -17.441 0.528 26.912 1.00 93.50 325 LEU A C 1
ATOM 2619 O O . LEU A 1 325 ? -18.580 0.403 26.454 1.00 93.50 325 LEU A O 1
ATOM 2623 N N . GLU A 1 326 ? -16.826 1.715 26.926 1.00 91.75 326 GLU A N 1
ATOM 2624 C CA . GLU A 1 326 ? -17.440 2.951 26.431 1.00 91.75 326 GLU A CA 1
ATOM 2625 C C . GLU A 1 326 ? -17.661 2.946 24.907 1.00 91.75 326 GLU A C 1
ATOM 2627 O O . GLU A 1 326 ? -18.538 3.673 24.433 1.00 91.75 326 GLU A O 1
ATOM 2632 N N . SER A 1 327 ? -16.999 2.058 24.151 1.00 89.88 327 SER A N 1
ATOM 2633 C CA . SER A 1 327 ? -17.217 1.861 22.710 1.00 89.88 327 SER A CA 1
ATOM 2634 C C . SER A 1 327 ? -17.640 0.432 22.365 1.00 89.88 327 SER A C 1
ATOM 2636 O O . SER A 1 327 ? -16.879 -0.510 22.557 1.00 89.88 327 SER A O 1
ATOM 2638 N N . GLU A 1 328 ? -18.805 0.273 21.726 1.00 86.81 328 GLU A N 1
ATOM 2639 C CA . GLU A 1 328 ? -19.246 -1.023 21.178 1.00 86.81 328 GLU A CA 1
ATOM 2640 C C . GLU A 1 328 ? -18.362 -1.532 20.018 1.00 86.81 328 GLU A C 1
ATOM 2642 O O . GLU A 1 328 ? -18.471 -2.699 19.643 1.00 86.81 328 GLU A O 1
ATOM 2647 N N . LYS A 1 329 ? -17.458 -0.702 19.459 1.00 91.31 329 LYS A N 1
ATOM 2648 C CA . LYS A 1 329 ? -16.438 -1.192 18.513 1.00 91.31 329 LYS A CA 1
ATOM 2649 C C . LYS A 1 329 ? -15.424 -2.108 19.202 1.00 91.31 329 LYS A C 1
ATOM 2651 O O . LYS A 1 329 ? -14.908 -3.009 18.546 1.00 91.31 329 LYS A O 1
ATOM 2656 N N . ILE A 1 330 ? -15.111 -1.882 20.482 1.00 95.00 330 ILE A N 1
ATOM 2657 C CA . ILE A 1 330 ? -14.111 -2.676 21.202 1.00 95.00 330 ILE A CA 1
ATOM 2658 C C . ILE A 1 330 ? -14.778 -3.940 21.728 1.00 95.00 330 ILE A C 1
ATOM 2660 O O . ILE A 1 330 ? -15.552 -3.914 22.684 1.00 95.00 330 ILE A O 1
ATOM 2664 N N . THR A 1 331 ? -14.484 -5.066 21.083 1.00 94.38 331 THR A N 1
ATOM 2665 C CA . THR A 1 331 ? -15.206 -6.319 21.348 1.00 94.38 331 THR A CA 1
ATOM 2666 C C . THR A 1 331 ? -14.352 -7.437 21.937 1.00 94.38 331 THR A C 1
ATOM 2668 O O . THR A 1 331 ? -14.904 -8.476 22.287 1.00 94.38 331 THR A O 1
ATOM 2671 N N . ASN A 1 332 ? -13.042 -7.227 22.059 1.00 95.00 332 ASN A N 1
ATOM 2672 C CA . ASN A 1 332 ? -12.089 -8.158 22.657 1.00 95.00 332 ASN A CA 1
ATOM 2673 C C . ASN A 1 332 ? -10.953 -7.333 23.294 1.00 95.00 332 ASN A C 1
ATOM 2675 O O . ASN A 1 332 ? -10.416 -6.439 22.635 1.00 95.00 332 ASN A O 1
ATOM 2679 N N . VAL A 1 333 ? -10.618 -7.579 24.562 1.00 96.62 333 VAL A N 1
ATOM 2680 C CA . VAL A 1 333 ? -9.540 -6.893 25.293 1.00 96.62 333 VAL A CA 1
ATOM 2681 C C . VAL A 1 333 ? -8.672 -7.913 26.026 1.00 96.62 333 VAL A C 1
ATOM 2683 O O . VAL A 1 333 ? -9.192 -8.769 26.733 1.00 96.62 333 VAL A O 1
ATOM 2686 N N . ASN A 1 334 ? -7.353 -7.835 25.865 1.00 95.75 334 ASN A N 1
ATOM 2687 C CA . ASN A 1 334 ? -6.404 -8.830 26.359 1.00 95.75 334 ASN A CA 1
ATOM 2688 C C . ASN A 1 334 ? -5.398 -8.172 27.297 1.00 95.75 334 ASN A C 1
ATOM 2690 O O . ASN A 1 334 ? -4.522 -7.419 26.865 1.00 95.75 334 ASN A O 1
ATOM 2694 N N . PHE A 1 335 ? -5.519 -8.470 28.590 1.00 94.38 335 PHE A N 1
ATOM 2695 C CA . PHE A 1 335 ? -4.551 -8.004 29.574 1.00 94.38 335 PHE A CA 1
ATOM 2696 C C . PHE A 1 335 ? -3.184 -8.636 29.296 1.00 94.38 335 PHE A C 1
ATOM 2698 O O . PHE A 1 335 ? -3.071 -9.856 29.149 1.00 94.38 335 PHE A O 1
ATOM 2705 N N . HIS A 1 336 ? -2.134 -7.822 29.244 1.00 88.75 336 HIS A N 1
ATOM 2706 C CA . HIS A 1 336 ? -0.776 -8.320 29.082 1.00 88.75 336 HIS A CA 1
ATOM 2707 C C . HIS A 1 336 ? -0.132 -8.479 30.465 1.00 88.75 336 HIS A C 1
ATOM 2709 O O . HIS A 1 336 ? 0.266 -7.480 31.055 1.00 88.75 336 HIS A O 1
ATOM 2715 N N . THR A 1 337 ? 0.042 -9.670 31.043 1.00 86.88 337 THR A N 1
ATOM 2716 C CA . THR A 1 337 ? -0.069 -11.061 30.550 1.00 86.88 337 THR A CA 1
ATOM 2717 C C . THR A 1 337 ? -0.320 -12.006 31.749 1.00 86.88 337 THR A C 1
ATOM 2719 O O . THR A 1 337 ? -0.160 -11.604 32.901 1.00 86.88 337 THR A O 1
ATOM 2722 N N . VAL A 1 338 ? -0.683 -13.279 31.530 1.00 87.88 338 VAL A N 1
ATOM 2723 C CA . VAL A 1 338 ? -1.083 -14.225 32.605 1.00 87.88 338 VAL A CA 1
ATOM 2724 C C . VAL A 1 338 ? -0.095 -14.328 33.781 1.00 87.88 338 VAL A C 1
ATOM 2726 O O . VAL A 1 338 ? -0.501 -14.205 34.936 1.00 87.88 338 VAL A O 1
ATOM 2729 N N . CYS A 1 339 ? 1.205 -14.438 33.513 1.00 81.75 339 CYS A N 1
ATOM 2730 C CA . CYS A 1 339 ? 2.261 -14.415 34.527 1.00 81.75 339 CYS A CA 1
ATOM 2731 C C . CYS A 1 339 ? 3.486 -13.615 34.053 1.00 81.75 339 CYS A C 1
ATOM 2733 O O . CYS A 1 339 ? 3.678 -13.396 32.855 1.00 81.75 339 CYS A O 1
ATOM 2735 N N . GLY A 1 340 ? 4.292 -13.113 34.989 1.00 76.69 340 GLY A N 1
ATOM 2736 C CA . GLY A 1 340 ? 5.377 -12.168 34.708 1.00 76.69 340 GLY A CA 1
ATOM 2737 C C . GLY A 1 340 ? 6.054 -11.625 35.966 1.00 76.69 340 GLY A C 1
ATOM 2738 O O . GLY A 1 340 ? 5.917 -12.180 37.054 1.00 76.69 340 GLY A O 1
ATOM 2739 N N . THR A 1 341 ? 6.771 -10.510 35.814 1.00 68.25 341 THR A N 1
ATOM 2740 C CA . THR A 1 341 ? 7.216 -9.676 36.945 1.00 68.25 341 THR A CA 1
ATOM 2741 C C . THR A 1 341 ? 6.068 -8.786 37.449 1.00 68.25 341 THR A C 1
ATOM 2743 O O . THR A 1 341 ? 4.986 -8.754 36.854 1.00 68.25 341 THR A O 1
ATOM 2746 N N . ALA A 1 342 ? 6.317 -8.010 38.511 1.00 60.16 342 ALA A N 1
ATOM 2747 C CA . ALA A 1 342 ? 5.363 -7.077 39.126 1.00 60.16 342 ALA A CA 1
ATOM 2748 C C . ALA A 1 342 ? 4.717 -6.060 38.154 1.00 60.16 342 ALA A C 1
ATOM 2750 O O . ALA A 1 342 ? 3.657 -5.502 38.454 1.00 60.16 342 ALA A O 1
ATOM 2751 N N . GLY A 1 343 ? 5.370 -5.785 37.020 1.00 64.75 343 GLY A N 1
ATOM 2752 C CA . GLY A 1 343 ? 4.897 -4.855 35.993 1.00 64.7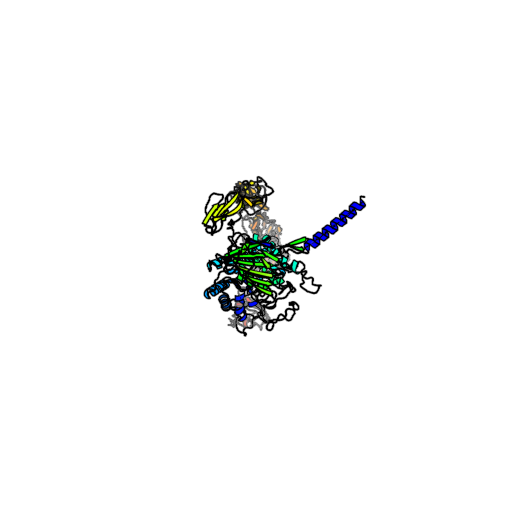5 343 GLY A CA 1
ATOM 2753 C C . GLY A 1 343 ? 3.895 -5.449 35.000 1.00 64.75 343 GLY A C 1
ATOM 2754 O O . GLY A 1 343 ? 3.083 -4.701 34.469 1.00 64.75 343 GLY A O 1
ATOM 2755 N N . TYR A 1 344 ? 3.906 -6.770 34.773 1.00 71.44 344 TYR A N 1
ATOM 2756 C CA . TYR A 1 344 ? 3.163 -7.383 33.656 1.00 71.44 344 TYR A CA 1
ATOM 2757 C C . TYR A 1 344 ? 2.344 -8.618 34.031 1.00 71.44 344 TYR A C 1
ATOM 2759 O O . TYR A 1 344 ? 1.325 -8.881 33.409 1.00 71.44 344 TYR A O 1
ATOM 2767 N N . GLY A 1 345 ? 2.773 -9.418 35.007 1.00 82.75 345 GLY A N 1
ATOM 2768 C CA . GLY A 1 345 ? 2.071 -10.658 35.338 1.00 82.75 345 GLY A CA 1
ATOM 2769 C C . GLY A 1 345 ? 0.736 -10.410 36.038 1.00 82.75 345 GLY A C 1
ATOM 2770 O O . GLY A 1 345 ? 0.640 -9.517 36.876 1.00 82.75 345 GLY A O 1
ATOM 2771 N N . GLY A 1 346 ? -0.266 -11.254 35.786 1.00 88.50 346 GLY A N 1
ATOM 2772 C CA . GLY A 1 346 ? -1.345 -11.502 36.750 1.00 88.50 346 GLY A CA 1
ATOM 2773 C C . GLY A 1 346 ? -0.841 -12.278 37.976 1.00 88.50 346 GLY A C 1
ATOM 2774 O O . GLY A 1 346 ? -1.258 -12.014 39.103 1.00 88.50 346 GLY A O 1
ATOM 2775 N N . TYR A 1 347 ? 0.130 -13.166 37.753 1.00 86.62 347 TYR A N 1
ATOM 2776 C CA . TYR A 1 347 ? 0.859 -13.930 38.769 1.00 86.62 347 TYR A CA 1
ATOM 2777 C C . TYR A 1 347 ? 2.382 -13.759 38.637 1.00 86.62 347 TYR A C 1
ATOM 2779 O O . TYR A 1 347 ? 2.901 -13.560 37.534 1.00 86.62 347 TYR A O 1
ATOM 2787 N N . PHE A 1 348 ? 3.100 -13.857 39.757 1.00 79.31 348 PHE A N 1
ATOM 2788 C CA . PHE A 1 348 ? 4.565 -13.833 39.802 1.00 79.31 348 PHE A CA 1
ATOM 2789 C C . PHE A 1 348 ? 5.186 -15.149 39.315 1.00 79.31 348 PHE A C 1
ATOM 2791 O O . PHE A 1 348 ? 4.711 -16.232 39.647 1.00 79.31 348 PHE A O 1
ATOM 2798 N N . ILE A 1 349 ? 6.310 -15.063 38.605 1.00 73.44 349 ILE A N 1
ATOM 2799 C CA . ILE A 1 349 ? 7.167 -16.215 38.267 1.00 73.44 349 ILE A CA 1
ATOM 2800 C C . ILE A 1 349 ? 8.248 -16.367 39.358 1.00 73.44 349 ILE A C 1
ATOM 2802 O O . ILE A 1 349 ? 8.695 -15.363 39.915 1.00 73.44 349 ILE A O 1
ATOM 2806 N N . ASP A 1 350 ? 8.689 -17.595 39.681 1.00 60.66 350 ASP A N 1
ATOM 2807 C CA . ASP A 1 350 ? 9.826 -17.804 40.601 1.00 60.66 350 ASP A CA 1
ATOM 2808 C C . ASP A 1 350 ? 11.071 -17.049 40.105 1.00 60.66 350 ASP A C 1
ATOM 2810 O O . ASP A 1 350 ? 11.479 -17.204 38.962 1.00 60.66 350 ASP A O 1
ATOM 2814 N N . TYR A 1 351 ? 11.723 -16.275 40.970 1.00 54.69 351 TYR A N 1
ATOM 2815 C CA . TYR A 1 351 ? 12.949 -15.545 40.632 1.00 54.69 351 TYR A CA 1
ATOM 2816 C C . TYR A 1 351 ? 14.238 -16.367 40.811 1.00 54.69 351 TYR A C 1
ATOM 2818 O O . TYR A 1 351 ? 15.309 -15.940 40.378 1.00 54.69 351 TYR A O 1
ATOM 2826 N N . LYS A 1 352 ? 14.200 -17.529 41.481 1.00 45.91 352 LYS A N 1
ATOM 2827 C CA . LYS A 1 352 ? 15.424 -18.253 41.890 1.00 45.91 352 LYS A CA 1
ATOM 2828 C C . LYS A 1 352 ? 16.031 -19.160 40.819 1.00 45.91 352 LYS A C 1
ATOM 2830 O O . LYS A 1 352 ? 17.187 -19.557 40.973 1.00 45.91 352 LYS A O 1
ATOM 2835 N N . GLY A 1 353 ? 15.295 -19.465 39.751 1.00 43.59 353 GLY A N 1
ATOM 2836 C CA . GLY A 1 353 ? 15.786 -20.240 38.602 1.00 43.59 353 GLY A CA 1
ATOM 2837 C C . GLY A 1 353 ? 16.274 -19.400 37.415 1.00 43.59 353 GLY A C 1
ATOM 2838 O O . GLY A 1 353 ? 17.043 -19.896 36.593 1.00 43.59 353 GLY A O 1
ATOM 2839 N N . PHE A 1 354 ? 15.859 -18.134 37.326 1.00 46.81 354 PHE A N 1
ATOM 2840 C CA . PHE A 1 354 ? 15.823 -17.394 36.065 1.00 46.81 354 PHE A CA 1
ATOM 2841 C C . PHE A 1 354 ? 16.688 -16.133 36.146 1.00 46.81 354 PHE A C 1
ATOM 2843 O O . PHE A 1 354 ? 16.354 -15.152 36.807 1.00 46.81 354 PHE A O 1
ATOM 2850 N N . LYS A 1 355 ? 17.858 -16.178 35.501 1.00 35.66 355 LYS A N 1
ATOM 2851 C CA . LYS A 1 355 ? 18.809 -15.062 35.494 1.00 35.66 355 LYS A CA 1
ATOM 2852 C C . LYS A 1 355 ? 18.488 -14.063 34.386 1.00 35.66 355 LYS A C 1
ATOM 2854 O O . LYS A 1 355 ? 18.534 -14.415 33.211 1.00 35.66 355 LYS A O 1
ATOM 2859 N N . PHE A 1 356 ? 18.306 -12.802 34.767 1.00 41.06 356 PHE A N 1
ATOM 2860 C CA . PHE A 1 356 ? 18.449 -11.664 33.855 1.00 41.06 356 PHE A CA 1
ATOM 2861 C C . PHE A 1 356 ? 19.908 -11.507 33.384 1.00 41.06 356 PHE A C 1
ATOM 2863 O O . PHE A 1 356 ? 20.825 -12.095 33.963 1.00 41.06 356 PHE A O 1
ATOM 2870 N N . LYS A 1 357 ? 20.121 -10.701 32.332 1.00 38.22 357 LYS A N 1
ATOM 2871 C CA . LYS A 1 357 ? 21.447 -10.399 31.764 1.00 38.22 357 LYS A CA 1
ATOM 2872 C C . LYS A 1 357 ? 22.422 -9.900 32.843 1.00 38.22 357 LYS A C 1
ATOM 2874 O O . LYS A 1 357 ? 22.068 -9.061 33.670 1.00 38.22 357 LYS A O 1
ATOM 2879 N N . ASP A 1 358 ? 23.675 -10.359 32.778 1.00 37.16 358 ASP A N 1
ATOM 2880 C CA . ASP A 1 358 ? 24.739 -10.024 33.745 1.00 37.16 358 ASP A CA 1
ATOM 2881 C C . ASP A 1 358 ? 25.139 -8.521 33.758 1.00 37.16 358 ASP A C 1
ATOM 2883 O O . ASP A 1 358 ? 25.964 -8.112 34.575 1.00 37.16 358 ASP A O 1
ATOM 2887 N N . ASP A 1 359 ? 24.577 -7.686 32.871 1.00 41.16 359 ASP A N 1
ATOM 2888 C CA . ASP A 1 359 ? 24.869 -6.245 32.754 1.00 41.16 359 ASP A CA 1
ATOM 2889 C C . ASP A 1 359 ? 24.040 -5.334 33.687 1.00 41.16 359 ASP A C 1
ATOM 2891 O O . ASP A 1 359 ? 24.368 -4.156 33.850 1.00 41.16 359 ASP A O 1
ATOM 2895 N N . GLY A 1 360 ? 22.997 -5.864 34.338 1.00 40.03 360 GLY A N 1
ATOM 2896 C CA . GLY A 1 360 ? 22.162 -5.116 35.284 1.00 40.03 360 GLY A CA 1
ATOM 2897 C C . GLY A 1 360 ? 21.189 -4.107 34.654 1.00 40.03 360 GLY A C 1
ATOM 2898 O O . GLY A 1 360 ? 20.683 -3.236 35.366 1.00 40.03 360 GLY A O 1
ATOM 2899 N N . SER A 1 361 ? 20.904 -4.209 33.352 1.00 38.00 361 SER A N 1
ATOM 2900 C CA . SER A 1 361 ? 20.020 -3.296 32.605 1.00 38.00 361 SER A CA 1
ATOM 2901 C C . SER A 1 361 ? 18.510 -3.588 32.713 1.00 38.00 361 SER A C 1
ATOM 2903 O O . SER A 1 361 ? 17.756 -3.355 31.778 1.00 38.00 361 SER A O 1
ATOM 2905 N N . PHE A 1 362 ? 18.037 -4.009 33.887 1.00 39.47 362 PHE A N 1
ATOM 2906 C CA . PHE A 1 362 ? 16.666 -3.750 34.350 1.00 39.47 362 PHE A CA 1
ATOM 2907 C C . PHE A 1 362 ? 16.709 -3.673 35.879 1.00 39.47 362 PHE A C 1
ATOM 2909 O O . PHE A 1 362 ? 16.905 -4.678 36.563 1.00 39.47 362 PHE A O 1
ATOM 2916 N N . LYS A 1 363 ? 16.582 -2.463 36.434 1.00 40.03 363 LYS A N 1
ATOM 2917 C CA . LYS A 1 363 ? 16.450 -2.299 37.884 1.00 40.03 363 LYS A CA 1
ATOM 2918 C C . LYS A 1 363 ? 15.004 -2.574 38.268 1.00 40.03 363 LYS A C 1
ATOM 2920 O O . LYS A 1 363 ? 14.174 -1.679 38.167 1.00 40.03 363 LYS A O 1
ATOM 2925 N N . GLU A 1 364 ? 14.742 -3.784 38.752 1.00 48.00 364 GLU A N 1
ATOM 2926 C CA . GLU A 1 364 ? 13.623 -4.031 39.668 1.00 48.00 364 GLU A CA 1
ATOM 2927 C C . GLU A 1 364 ? 13.577 -2.918 40.741 1.00 48.00 364 GLU A C 1
ATOM 2929 O O . GLU A 1 364 ? 14.642 -2.456 41.189 1.00 48.00 364 GLU A O 1
ATOM 2934 N N . PRO A 1 365 ? 12.385 -2.457 41.165 1.00 44.19 365 PRO A N 1
ATOM 2935 C CA . PRO A 1 365 ? 12.289 -1.489 42.248 1.00 44.19 365 PRO A CA 1
ATOM 2936 C C . PRO A 1 365 ? 12.957 -2.059 43.517 1.00 44.19 365 PRO A C 1
ATOM 293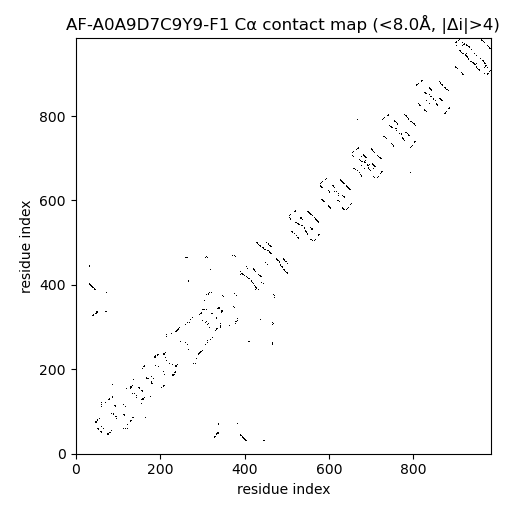8 O O . PRO A 1 365 ? 12.887 -3.262 43.767 1.00 44.19 365 PRO A O 1
ATOM 2941 N N . PRO A 1 366 ? 13.618 -1.231 44.352 1.00 42.66 366 PRO A N 1
ATOM 2942 C CA . PRO A 1 366 ? 14.512 -1.701 45.423 1.00 42.66 366 PRO A CA 1
ATOM 2943 C C . PRO A 1 366 ? 13.840 -2.450 46.599 1.00 42.66 366 PRO A C 1
ATOM 2945 O O . PRO A 1 366 ? 14.504 -2.729 47.596 1.00 42.66 366 PRO A O 1
ATOM 2948 N N . ASN A 1 367 ? 12.543 -2.745 46.501 1.00 49.03 367 ASN A N 1
ATOM 2949 C CA . ASN A 1 367 ? 11.807 -3.802 47.200 1.00 49.03 367 ASN A CA 1
ATOM 2950 C C . ASN A 1 367 ? 10.486 -4.005 46.438 1.00 49.03 367 ASN A C 1
ATOM 2952 O O . ASN A 1 367 ? 9.702 -3.062 46.333 1.00 49.03 367 ASN A O 1
ATOM 2956 N N . PRO A 1 368 ? 10.215 -5.229 45.977 1.00 44.25 368 PRO A N 1
ATOM 2957 C CA . PRO A 1 368 ? 9.302 -6.076 46.738 1.00 44.25 368 PRO A CA 1
ATOM 2958 C C . PRO A 1 368 ? 10.090 -7.120 47.537 1.00 44.25 368 PRO A C 1
ATOM 2960 O O . PRO A 1 368 ? 11.190 -7.505 47.130 1.00 44.25 368 PRO A O 1
ATOM 2963 N N . PRO A 1 369 ? 9.563 -7.622 48.667 1.00 44.06 369 PRO A N 1
ATOM 2964 C CA . PRO A 1 369 ? 10.086 -8.861 49.220 1.00 44.06 369 PRO A CA 1
ATOM 2965 C C . PRO A 1 369 ? 9.958 -9.958 48.157 1.00 44.06 369 PRO A C 1
ATOM 2967 O O . PRO A 1 369 ? 8.906 -10.096 47.541 1.00 44.06 369 PRO A O 1
ATOM 2970 N N . ILE A 1 370 ? 11.016 -10.750 47.969 1.00 49.84 370 ILE A N 1
ATOM 2971 C CA . ILE A 1 370 ? 10.961 -11.978 47.166 1.00 49.84 370 ILE A CA 1
ATOM 2972 C C . ILE A 1 370 ? 10.022 -12.943 47.903 1.00 49.84 370 ILE A C 1
ATOM 2974 O O . ILE A 1 370 ? 10.454 -13.664 48.810 1.00 49.84 370 ILE A O 1
ATOM 2978 N N . THR A 1 371 ? 8.735 -12.888 47.564 1.00 46.94 371 THR A N 1
ATOM 2979 C CA . THR A 1 371 ? 7.699 -13.798 48.049 1.00 46.94 371 THR A CA 1
ATOM 2980 C C . THR A 1 371 ? 7.822 -15.158 47.370 1.00 46.94 371 THR A C 1
ATOM 2982 O O . THR A 1 371 ? 8.772 -15.451 46.635 1.00 46.94 371 THR A O 1
ATOM 2985 N N . THR A 1 372 ? 6.912 -16.052 47.728 1.00 53.50 372 THR A N 1
ATOM 2986 C CA . THR A 1 372 ? 6.778 -17.361 47.109 1.00 53.50 372 THR A CA 1
ATOM 2987 C C . THR A 1 372 ? 6.443 -17.236 45.623 1.00 53.50 372 THR A C 1
ATOM 2989 O O . THR A 1 372 ? 5.774 -16.308 45.178 1.00 53.50 372 THR A O 1
ATOM 2992 N N . SER A 1 373 ? 6.951 -18.178 44.834 1.00 66.94 373 SER A N 1
ATOM 2993 C CA . SER A 1 373 ? 6.605 -18.308 43.421 1.00 66.94 373 SER A CA 1
ATOM 2994 C C . SER A 1 373 ? 5.093 -18.469 43.245 1.00 66.94 373 SER A C 1
ATOM 2996 O O . SER A 1 373 ? 4.486 -19.215 44.013 1.00 66.94 373 SER A O 1
ATOM 2998 N N . TRP A 1 374 ? 4.526 -17.842 42.211 1.00 78.69 374 TRP A N 1
ATOM 2999 C CA . TRP A 1 374 ? 3.106 -17.936 41.837 1.00 78.69 374 TRP A CA 1
ATOM 3000 C C . TRP A 1 374 ? 2.095 -17.281 42.790 1.00 78.69 374 TRP A C 1
ATOM 3002 O O . TRP A 1 374 ? 0.905 -17.581 42.741 1.00 78.69 374 TRP A O 1
ATOM 3012 N N . ASP A 1 375 ? 2.523 -16.311 43.599 1.00 83.06 375 ASP A N 1
ATOM 3013 C CA . ASP A 1 375 ? 1.592 -15.372 44.233 1.00 83.06 375 ASP A CA 1
ATOM 3014 C C . ASP A 1 375 ? 0.932 -14.425 43.196 1.00 83.06 375 ASP A C 1
ATOM 3016 O O . ASP A 1 375 ? 1.473 -14.163 42.116 1.00 83.06 375 ASP A O 1
ATOM 3020 N N . LYS A 1 376 ? -0.259 -13.900 43.516 1.00 88.00 376 LYS A N 1
ATOM 3021 C CA . LYS A 1 376 ? -1.022 -12.971 42.658 1.00 88.00 376 LYS A CA 1
ATOM 3022 C C . LYS A 1 376 ? -0.485 -11.540 42.763 1.00 88.00 376 LYS A C 1
ATOM 3024 O O . LYS A 1 376 ? -0.217 -11.057 43.862 1.00 88.00 376 LYS A O 1
ATOM 3029 N N . THR A 1 377 ? -0.368 -10.842 41.633 1.00 87.44 377 THR A N 1
ATOM 3030 C CA . THR A 1 377 ? 0.092 -9.443 41.584 1.00 87.44 377 THR A CA 1
ATOM 3031 C C . THR A 1 377 ? -1.047 -8.450 41.846 1.00 87.44 377 THR A C 1
ATOM 3033 O O . THR A 1 377 ? -2.232 -8.800 41.814 1.00 87.44 377 THR A O 1
ATOM 3036 N N . SER A 1 378 ? -0.709 -7.167 42.031 1.00 89.88 378 SER A N 1
ATOM 3037 C CA . SER A 1 378 ? -1.707 -6.094 42.136 1.00 89.88 378 SER A CA 1
ATOM 3038 C C . SER A 1 378 ? -2.637 -6.034 40.912 1.00 89.88 378 SER A C 1
ATOM 3040 O O . SER A 1 378 ? -3.860 -6.018 41.071 1.00 89.88 378 SER A O 1
ATOM 3042 N N . SER A 1 379 ? -2.089 -6.086 39.695 1.00 90.69 379 SER A N 1
ATOM 3043 C CA . SER A 1 379 ? -2.874 -6.105 38.453 1.00 90.69 379 SER A CA 1
ATOM 3044 C C . SER A 1 379 ? -3.683 -7.395 38.297 1.00 90.69 379 SER A C 1
ATOM 3046 O O . SER A 1 379 ? -4.825 -7.334 37.845 1.00 90.69 379 SER A O 1
ATOM 3048 N N . GLY A 1 380 ? -3.161 -8.540 38.756 1.00 92.31 380 GLY A N 1
ATOM 3049 C CA . GLY A 1 380 ? -3.886 -9.813 38.793 1.00 92.31 380 GLY A CA 1
ATOM 3050 C C . GLY A 1 380 ? -5.193 -9.733 39.584 1.00 92.31 380 GLY A C 1
ATOM 3051 O O . GLY A 1 380 ? -6.239 -10.157 39.095 1.00 92.31 380 GLY A O 1
ATOM 3052 N N . HIS A 1 381 ? -5.172 -9.102 40.763 1.00 93.62 381 HIS A N 1
ATOM 3053 C CA . HIS A 1 381 ? -6.392 -8.834 41.535 1.00 93.62 381 HIS A CA 1
ATOM 3054 C C . HIS A 1 381 ? -7.406 -7.964 40.781 1.00 93.62 381 HIS A C 1
ATOM 3056 O O . HIS A 1 381 ? -8.608 -8.217 40.874 1.00 93.62 381 HIS A O 1
ATOM 3062 N N . ALA A 1 382 ? -6.939 -6.936 40.065 1.00 94.69 382 ALA A N 1
ATOM 3063 C CA . ALA A 1 382 ? -7.800 -6.012 39.332 1.00 94.69 382 ALA A CA 1
ATOM 3064 C C . ALA A 1 382 ? -8.497 -6.676 38.140 1.00 94.69 382 ALA A C 1
ATOM 3066 O O . ALA A 1 382 ? -9.698 -6.481 37.951 1.00 94.69 382 ALA A O 1
ATOM 3067 N N . VAL A 1 383 ? -7.774 -7.474 37.351 1.00 93.81 383 VAL A N 1
ATOM 3068 C CA . VAL A 1 383 ? -8.366 -8.111 36.169 1.00 93.81 383 VAL A CA 1
ATOM 3069 C C . VAL A 1 383 ? -9.196 -9.341 36.520 1.00 93.81 383 VAL A C 1
ATOM 3071 O O . VAL A 1 383 ? -10.260 -9.506 35.931 1.00 93.81 383 VAL A O 1
ATOM 3074 N N . GLN A 1 384 ? -8.811 -10.134 37.532 1.00 94.56 384 GLN A N 1
ATOM 3075 C CA . GLN A 1 384 ? -9.631 -11.252 38.021 1.00 94.56 384 GLN A CA 1
ATOM 3076 C C . GLN A 1 384 ? -11.034 -10.770 38.414 1.00 94.56 384 GLN A C 1
ATOM 3078 O O . GLN A 1 384 ? -12.033 -11.279 37.908 1.00 94.56 384 GLN A O 1
ATOM 3083 N N . ILE A 1 385 ? -11.123 -9.756 39.283 1.00 95.19 385 ILE A N 1
ATOM 3084 C CA . ILE A 1 385 ? -12.418 -9.312 39.815 1.00 95.19 385 ILE A CA 1
ATOM 3085 C C . ILE A 1 385 ? -13.320 -8.694 38.730 1.00 95.19 385 ILE A C 1
ATOM 3087 O O . ILE A 1 385 ? -14.542 -8.795 38.831 1.00 95.19 385 ILE A O 1
ATOM 3091 N N . ILE A 1 386 ? -12.740 -8.097 37.679 1.00 95.06 386 ILE A N 1
ATOM 3092 C CA . ILE A 1 386 ? -13.476 -7.599 36.504 1.00 95.06 386 ILE A CA 1
ATOM 3093 C C . ILE A 1 386 ? -13.929 -8.759 35.610 1.00 95.06 386 ILE A C 1
ATOM 3095 O O . ILE A 1 386 ? -15.099 -8.814 35.238 1.00 95.06 386 ILE A O 1
ATOM 3099 N N . SER A 1 387 ? -13.040 -9.705 35.313 1.00 94.88 387 SER A N 1
ATOM 3100 C CA . SER A 1 387 ? -13.311 -10.904 34.512 1.00 94.88 387 SER A CA 1
ATOM 3101 C C . SER A 1 387 ? -14.482 -11.718 35.085 1.00 94.88 387 SER A C 1
ATOM 3103 O O . SER A 1 387 ? -15.469 -11.991 34.401 1.00 94.88 387 SER A O 1
ATOM 3105 N N . GLU A 1 388 ? -14.464 -11.980 36.395 1.00 94.44 388 GLU A N 1
ATOM 3106 C CA . GLU A 1 388 ? -15.567 -12.598 37.149 1.00 94.44 388 GLU A CA 1
ATOM 3107 C C . GLU A 1 388 ? -16.880 -11.794 37.133 1.00 94.44 388 GLU A C 1
ATOM 3109 O O . GLU A 1 388 ? -17.951 -12.363 37.345 1.00 94.44 388 GLU A O 1
ATOM 3114 N N . ALA A 1 389 ? -16.827 -10.475 36.930 1.00 93.94 389 ALA A N 1
ATOM 3115 C CA . ALA A 1 389 ? -18.019 -9.630 36.866 1.00 93.94 389 ALA A CA 1
ATOM 3116 C C . ALA A 1 389 ? -18.658 -9.587 35.472 1.00 93.94 389 ALA A C 1
ATOM 3118 O O . ALA A 1 389 ? -19.870 -9.390 35.376 1.00 93.94 389 ALA A O 1
ATOM 3119 N N . VAL A 1 390 ? -17.861 -9.788 34.419 1.00 93.62 390 VAL A N 1
ATOM 3120 C CA . VAL A 1 390 ? -18.315 -9.900 33.024 1.00 93.62 390 VAL A CA 1
ATOM 3121 C C . VAL A 1 390 ? -18.869 -11.300 32.724 1.00 93.62 390 VAL A C 1
ATOM 3123 O O . VAL A 1 390 ? -19.748 -11.445 31.875 1.00 93.62 390 VAL A O 1
ATOM 3126 N N . ASP A 1 391 ? -18.393 -12.332 33.423 1.00 92.25 391 ASP A N 1
ATOM 3127 C CA . ASP A 1 391 ? -18.713 -13.726 33.113 1.00 92.25 391 ASP A CA 1
ATOM 3128 C C . ASP A 1 391 ? -20.219 -14.048 33.122 1.00 92.25 391 ASP A C 1
ATOM 3130 O O . ASP A 1 391 ? -20.972 -13.692 34.033 1.00 92.25 391 ASP A O 1
ATOM 3134 N N . GLY A 1 392 ? -20.677 -14.730 32.069 1.00 90.50 392 GLY A N 1
ATOM 3135 C CA . GLY A 1 392 ? -22.085 -15.062 31.850 1.00 90.50 392 GLY A CA 1
ATOM 3136 C C . GLY A 1 392 ? -23.016 -13.856 31.648 1.00 90.50 392 GLY A C 1
ATOM 3137 O O . GLY A 1 392 ? -24.242 -14.034 31.613 1.00 90.50 392 GLY A O 1
ATOM 3138 N N . MET A 1 393 ? -22.486 -12.637 31.524 1.00 92.25 393 MET A N 1
ATOM 3139 C CA . MET A 1 393 ? -23.264 -11.426 31.268 1.00 92.25 393 MET A CA 1
ATOM 3140 C C . MET A 1 393 ? -23.393 -11.170 29.764 1.00 92.25 393 MET A C 1
ATOM 3142 O O . MET A 1 393 ? -22.550 -11.556 28.962 1.00 92.25 393 MET A O 1
ATOM 3146 N N . LYS A 1 394 ? -24.505 -10.545 29.371 1.00 90.00 394 LYS A N 1
ATOM 3147 C CA . LYS A 1 394 ? -24.838 -10.233 27.968 1.00 90.00 394 LYS A CA 1
ATOM 3148 C C . LYS A 1 394 ? -24.753 -8.739 27.663 1.00 90.00 394 LYS A C 1
ATOM 3150 O O . LYS A 1 394 ? -24.761 -8.332 26.504 1.00 90.00 394 LYS A O 1
ATOM 3155 N N . TYR A 1 395 ? -24.760 -7.921 28.709 1.00 89.06 395 TYR A N 1
ATOM 3156 C CA . TYR A 1 395 ? -24.940 -6.484 28.618 1.00 89.06 395 TYR A CA 1
ATOM 3157 C C . TYR A 1 395 ? -24.103 -5.759 29.662 1.00 89.06 395 TYR A C 1
ATOM 3159 O O . TYR A 1 395 ? -23.876 -6.301 30.744 1.00 89.06 395 TYR A O 1
ATOM 3167 N N . ALA A 1 396 ? -23.761 -4.507 29.375 1.00 91.94 396 ALA A N 1
ATOM 3168 C CA . ALA A 1 396 ? -23.152 -3.577 30.317 1.00 91.94 396 ALA A CA 1
ATOM 3169 C C . ALA A 1 396 ? -23.925 -2.245 30.365 1.00 91.94 396 ALA A C 1
ATOM 3171 O O . ALA A 1 396 ? -24.607 -1.876 29.411 1.00 91.94 396 ALA A O 1
ATOM 3172 N N . SER A 1 397 ? -23.810 -1.523 31.473 1.00 89.69 397 SER A N 1
ATOM 3173 C CA . SER A 1 397 ? -24.326 -0.170 31.703 1.00 89.69 397 SER A CA 1
ATOM 3174 C C . SER A 1 397 ? -23.332 0.568 32.591 1.00 89.69 397 SER A C 1
ATOM 3176 O O . SER A 1 397 ? -22.899 0.024 33.606 1.00 89.69 397 SER A O 1
ATOM 3178 N N . GLU A 1 398 ? -22.978 1.799 32.246 1.00 92.50 398 GLU A N 1
ATOM 3179 C CA . GLU A 1 398 ? -22.088 2.618 33.075 1.00 92.50 398 GLU A CA 1
ATOM 3180 C C . GLU A 1 398 ? -22.814 3.030 34.367 1.00 92.50 398 GLU A C 1
ATOM 3182 O O . GLU A 1 398 ? -24.039 3.202 34.377 1.00 92.50 398 GLU A O 1
ATOM 3187 N N . LEU A 1 399 ? -22.078 3.202 35.462 1.00 92.12 399 LEU A N 1
ATOM 3188 C CA . LEU A 1 399 ? -22.605 3.729 36.717 1.00 92.12 399 LEU A CA 1
ATOM 3189 C C . LEU A 1 399 ? -22.270 5.214 36.840 1.00 92.12 399 LEU A C 1
ATOM 3191 O O . LEU A 1 399 ? -21.123 5.591 37.057 1.00 92.12 399 LEU A O 1
ATOM 3195 N N . SER A 1 400 ? -23.295 6.061 36.777 1.00 89.75 400 SER A N 1
ATOM 3196 C CA . SER A 1 400 ? -23.155 7.485 37.088 1.00 89.75 400 SER A CA 1
ATOM 3197 C C . SER A 1 400 ? -23.295 7.720 38.596 1.00 89.75 400 SER A C 1
ATOM 3199 O O . SER A 1 400 ? -24.220 7.203 39.232 1.00 89.75 400 SER A O 1
ATOM 3201 N N . PHE A 1 401 ? -22.390 8.519 39.166 1.00 91.12 401 PHE A N 1
ATOM 3202 C CA . PHE A 1 401 ? -22.294 8.786 40.605 1.00 91.12 401 PHE A CA 1
ATOM 3203 C C . PHE A 1 401 ? -22.620 10.255 40.912 1.00 91.12 401 PHE A C 1
ATOM 3205 O O . PHE A 1 401 ? -21.740 11.106 41.059 1.00 91.12 401 PHE A O 1
ATOM 3212 N N . THR A 1 402 ? -23.910 10.576 41.000 1.00 87.56 402 THR A N 1
ATOM 3213 C CA . THR A 1 402 ? -24.378 11.953 41.193 1.00 87.56 402 THR A CA 1
ATOM 3214 C C . THR A 1 402 ? -24.041 12.445 42.603 1.00 87.56 402 THR A C 1
ATOM 3216 O O . THR A 1 402 ? -24.443 11.856 43.607 1.00 87.56 402 THR A O 1
ATOM 3219 N N . GLY A 1 403 ? -23.298 13.552 42.679 1.00 84.44 403 GLY A N 1
ATOM 3220 C CA . GLY A 1 403 ? -22.807 14.119 43.939 1.00 84.44 403 GLY A CA 1
ATOM 3221 C C . GLY A 1 403 ? -21.472 13.545 44.424 1.00 84.44 403 GLY A C 1
ATOM 3222 O O . GLY A 1 403 ? -20.993 13.982 45.469 1.00 84.44 403 GLY A O 1
ATOM 3223 N N . ALA A 1 404 ? -20.847 12.620 43.686 1.00 89.00 404 ALA A N 1
ATOM 3224 C CA . ALA A 1 404 ? -19.459 12.246 43.941 1.00 89.00 404 ALA A CA 1
ATOM 3225 C C . ALA A 1 404 ? -18.522 13.437 43.647 1.00 89.00 404 ALA A C 1
ATOM 3227 O O . ALA A 1 404 ? -18.734 14.153 42.663 1.00 89.00 404 ALA A O 1
ATOM 3228 N N . PRO A 1 405 ? -17.486 13.683 44.469 1.00 89.88 405 PRO A N 1
ATOM 3229 C CA . PRO A 1 405 ? -16.517 14.736 44.188 1.00 89.88 405 PRO A CA 1
ATOM 3230 C C . PRO A 1 405 ? -15.683 14.388 42.947 1.00 89.88 405 PRO A C 1
ATOM 3232 O O . PRO A 1 405 ? -15.307 13.233 42.749 1.00 89.88 405 PRO A O 1
ATOM 3235 N N . ALA A 1 406 ? -15.340 15.384 42.133 1.00 91.12 406 ALA A N 1
ATOM 3236 C CA . ALA A 1 406 ? -14.259 15.238 41.162 1.00 91.12 406 ALA A CA 1
ATOM 3237 C C . ALA A 1 406 ? -12.903 15.359 41.874 1.00 91.12 406 ALA A C 1
ATOM 3239 O O . ALA A 1 406 ? -12.758 16.126 42.832 1.00 91.12 406 ALA A O 1
ATOM 3240 N N . ILE A 1 407 ? -11.912 14.617 41.394 1.00 92.81 407 ILE A N 1
ATOM 3241 C CA . ILE A 1 407 ? -10.506 14.769 41.762 1.00 92.81 407 ILE A CA 1
ATOM 3242 C C . ILE A 1 407 ? -9.889 15.761 40.772 1.00 92.81 407 ILE A C 1
ATOM 3244 O O . ILE A 1 407 ? -10.169 15.688 39.577 1.00 92.81 407 ILE A O 1
ATOM 3248 N N . ALA A 1 408 ? -9.087 16.703 41.266 1.00 90.06 408 ALA A N 1
ATOM 3249 C CA . ALA A 1 408 ? -8.489 17.773 40.471 1.00 90.06 408 ALA A CA 1
ATOM 3250 C C . ALA A 1 408 ? -6.998 17.921 40.783 1.00 90.06 408 ALA A C 1
ATOM 3252 O O . ALA A 1 408 ? -6.602 17.858 41.950 1.00 90.06 408 ALA A O 1
ATOM 3253 N N . PHE A 1 409 ? -6.192 18.168 39.754 1.00 87.69 409 PHE A N 1
ATOM 3254 C CA . PHE A 1 409 ? -4.776 18.521 39.869 1.00 87.69 409 PHE A CA 1
ATOM 3255 C C . PHE A 1 409 ? -4.358 19.410 38.686 1.00 87.69 409 PHE A C 1
ATOM 3257 O O . PHE A 1 409 ? -5.195 19.768 37.857 1.00 87.69 409 PHE A O 1
ATOM 3264 N N . VAL A 1 410 ? -3.089 19.820 38.644 1.00 84.69 410 VAL A N 1
ATOM 3265 C CA . VAL A 1 410 ? -2.548 20.661 37.567 1.00 84.69 410 VAL A CA 1
ATOM 3266 C C . VAL A 1 410 ? -1.622 19.825 36.686 1.00 84.69 410 VAL A C 1
ATOM 3268 O O . VAL A 1 410 ? -0.653 19.265 37.194 1.00 84.69 410 VAL A O 1
ATOM 3271 N N . GLU A 1 411 ? -1.914 19.768 35.389 1.00 82.56 411 GLU A N 1
ATOM 3272 C CA . GLU A 1 411 ? -1.053 19.215 34.336 1.00 82.56 411 GLU A CA 1
ATOM 3273 C C . GLU A 1 411 ? -0.787 20.346 33.331 1.00 82.56 411 GLU A C 1
ATOM 3275 O O . GLU A 1 411 ? -1.731 21.004 32.907 1.00 82.56 411 GLU A O 1
ATOM 3280 N N . ASP A 1 412 ? 0.478 20.612 32.989 1.00 81.56 412 ASP A N 1
ATOM 3281 C CA . ASP A 1 412 ? 0.878 21.621 31.989 1.00 81.56 412 ASP A CA 1
ATOM 3282 C C . ASP A 1 412 ? 0.230 23.019 32.172 1.00 81.56 412 ASP A C 1
ATOM 3284 O O . ASP A 1 412 ? -0.254 23.638 31.228 1.00 81.56 412 ASP A O 1
ATOM 3288 N N . ASP A 1 413 ? 0.220 23.513 33.419 1.00 83.50 413 ASP A N 1
ATOM 3289 C CA . ASP A 1 413 ? -0.449 24.748 33.886 1.00 83.50 413 ASP A CA 1
ATOM 3290 C C . ASP A 1 413 ? -1.995 24.774 33.759 1.00 83.50 413 ASP A C 1
ATOM 3292 O O . ASP A 1 413 ? -2.639 25.727 34.215 1.00 83.50 413 ASP A O 1
ATOM 3296 N N . GLU A 1 414 ? -2.627 23.710 33.256 1.00 85.94 414 GLU A N 1
ATOM 3297 C CA . GLU A 1 414 ? -4.083 23.548 33.194 1.00 85.94 414 GLU A CA 1
ATOM 3298 C C . GLU A 1 414 ? -4.629 22.722 34.372 1.00 85.94 414 GLU A C 1
ATOM 3300 O O . GLU A 1 414 ? -4.025 21.760 34.843 1.00 85.94 414 GLU A O 1
ATOM 3305 N N . THR A 1 415 ? -5.811 23.090 34.881 1.00 89.56 415 THR A N 1
ATOM 3306 C CA . THR A 1 415 ? -6.497 22.293 35.914 1.00 89.56 415 THR A CA 1
ATOM 3307 C C . THR A 1 415 ? -7.321 21.194 35.255 1.00 89.56 415 THR A C 1
ATOM 3309 O O . THR A 1 415 ? -8.406 21.458 34.737 1.00 89.56 415 THR A O 1
ATOM 3312 N N . VAL A 1 416 ? -6.825 19.962 35.321 1.00 90.19 416 VAL A N 1
ATOM 3313 C CA . VAL A 1 416 ? -7.507 18.761 34.825 1.00 90.19 416 VAL A CA 1
ATOM 3314 C C . VAL A 1 416 ? -8.288 18.075 35.949 1.00 90.19 416 VAL A C 1
ATOM 3316 O O . VAL A 1 416 ? -7.930 18.163 37.129 1.00 90.19 416 VAL A O 1
ATOM 3319 N N . THR A 1 417 ? -9.386 17.397 35.599 1.00 91.62 417 THR A N 1
ATOM 3320 C CA . THR A 1 417 ? -10.268 16.7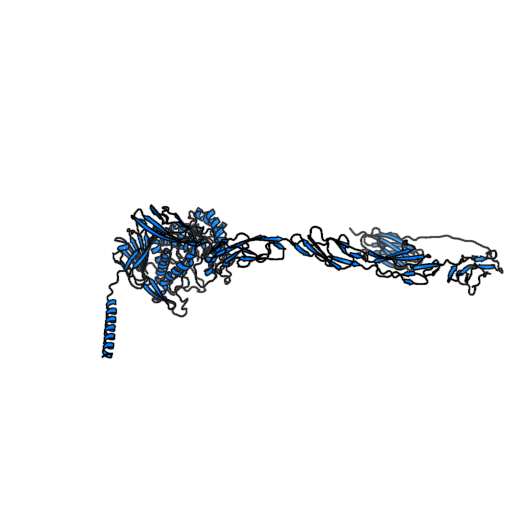33 36.574 1.00 91.62 417 THR A CA 1
ATOM 3321 C C . THR A 1 417 ? -10.789 15.388 36.083 1.00 91.62 417 THR A C 1
ATOM 3323 O O . THR A 1 417 ? -11.077 15.245 34.898 1.00 91.62 417 THR A O 1
ATOM 3326 N N . TYR A 1 418 ? -11.003 14.446 37.002 1.00 93.06 418 TYR A N 1
ATOM 3327 C CA . TYR A 1 418 ? -11.581 13.122 36.733 1.00 93.06 418 TYR A CA 1
ATOM 3328 C C . TYR A 1 418 ? -12.474 12.655 37.902 1.00 93.06 418 TYR A C 1
ATOM 3330 O O . TYR A 1 418 ? -12.402 13.230 38.995 1.00 93.06 418 TYR A O 1
ATOM 3338 N N . PRO A 1 419 ? -13.377 11.674 37.713 1.00 94.56 419 PRO A N 1
ATOM 3339 C CA . PRO A 1 419 ? -14.311 11.269 38.763 1.00 94.56 419 PRO A CA 1
ATOM 3340 C C . PRO A 1 419 ? -13.622 10.495 39.902 1.00 94.56 419 PRO A C 1
ATOM 3342 O O . PRO A 1 419 ? -12.737 9.677 39.672 1.00 94.56 419 PRO A O 1
ATOM 3345 N N . SER A 1 420 ? -14.068 10.705 41.148 1.00 95.12 420 SER A N 1
ATOM 3346 C CA . SER A 1 420 ? -13.606 9.900 42.298 1.00 95.12 420 SER A CA 1
ATOM 3347 C C . SER A 1 420 ? -14.136 8.467 42.307 1.00 95.12 420 SER A C 1
ATOM 3349 O O . SER A 1 420 ? -13.501 7.594 42.897 1.00 95.12 420 SER A O 1
ATOM 3351 N N . LEU A 1 421 ? -15.287 8.232 41.675 1.00 96.44 421 LEU A N 1
ATOM 3352 C CA . LEU A 1 421 ? -15.912 6.925 41.511 1.00 96.44 421 LEU A CA 1
ATOM 3353 C C . LEU A 1 421 ? -16.128 6.660 40.022 1.00 96.44 421 LEU A C 1
ATOM 3355 O O . LEU A 1 421 ? -16.747 7.476 39.342 1.00 96.44 421 LEU A O 1
ATOM 3359 N N . TYR A 1 422 ? -15.664 5.512 39.543 1.00 96.81 422 TYR A N 1
ATOM 3360 C CA . TYR A 1 422 ? -15.897 5.027 38.183 1.00 96.81 422 TYR A CA 1
ATOM 3361 C C . TYR A 1 422 ? -16.362 3.570 38.243 1.00 96.81 422 TYR A C 1
ATOM 3363 O O . TYR A 1 422 ? -15.984 2.837 39.160 1.00 96.81 422 TYR A O 1
ATOM 3371 N N . GLY A 1 423 ? -17.225 3.133 37.328 1.00 96.12 423 GLY A N 1
ATOM 3372 C CA . GLY A 1 423 ? -17.791 1.794 37.436 1.00 96.12 423 GLY A CA 1
ATOM 3373 C C . GLY A 1 423 ? -18.845 1.441 36.401 1.00 96.12 423 GLY A C 1
ATOM 3374 O O . GLY A 1 423 ? -19.389 2.297 35.710 1.00 96.12 423 GLY A O 1
ATOM 3375 N N . TRP A 1 424 ? -19.146 0.149 36.344 1.00 96.19 424 TRP A N 1
ATOM 3376 C CA . TRP A 1 424 ? -20.047 -0.469 35.378 1.00 96.19 424 TRP A CA 1
ATOM 3377 C C . TRP A 1 424 ? -20.876 -1.562 36.047 1.00 96.19 424 TRP A C 1
ATOM 3379 O O . TRP A 1 424 ? -20.379 -2.269 36.921 1.00 96.19 424 TRP A O 1
ATOM 3389 N N . GLN A 1 425 ? -22.125 -1.730 35.617 1.00 94.19 425 GLN A N 1
ATOM 3390 C CA . GLN A 1 425 ? -22.940 -2.913 35.876 1.00 94.19 425 GLN A CA 1
ATOM 3391 C C . GLN A 1 425 ? -23.014 -3.774 34.616 1.00 94.19 425 GLN A C 1
ATOM 3393 O O . GLN A 1 425 ? -23.499 -3.334 33.579 1.00 94.19 425 GLN A O 1
ATOM 3398 N N . PHE A 1 426 ? -22.636 -5.033 34.751 1.00 94.19 426 PHE A N 1
ATOM 3399 C CA . PHE A 1 426 ? -22.895 -6.107 33.809 1.00 94.19 426 PHE A CA 1
ATOM 3400 C C . PHE A 1 426 ? -24.190 -6.837 34.184 1.00 94.19 426 PHE A C 1
ATOM 3402 O O . PHE A 1 426 ? -24.546 -6.941 35.361 1.00 94.19 426 PHE A O 1
ATOM 3409 N N . SER A 1 427 ? -24.934 -7.333 33.199 1.00 91.56 427 SER A N 1
ATOM 3410 C CA . SER A 1 427 ? -26.183 -8.064 33.445 1.00 91.56 427 SER A CA 1
ATOM 3411 C C . SER A 1 427 ? -26.509 -9.094 32.366 1.00 91.56 427 SER A C 1
ATOM 3413 O O . SER A 1 427 ? -26.106 -8.976 31.207 1.00 91.56 427 SER A O 1
ATOM 3415 N N . ASN A 1 428 ? -27.308 -10.093 32.738 1.00 88.75 428 ASN A N 1
ATOM 3416 C CA . ASN A 1 428 ? -28.008 -10.982 31.812 1.00 88.75 428 ASN A CA 1
ATOM 3417 C C . ASN A 1 428 ? -29.533 -10.894 32.049 1.00 88.75 428 ASN A C 1
ATOM 3419 O O . ASN A 1 428 ? -30.043 -9.822 32.380 1.00 88.75 428 ASN A O 1
ATOM 3423 N N . ASP A 1 429 ? -30.281 -11.972 31.809 1.00 83.69 429 ASP A N 1
ATOM 3424 C CA . ASP A 1 429 ? -31.733 -12.019 32.038 1.00 83.69 429 ASP A CA 1
ATOM 3425 C C . ASP A 1 429 ? -32.122 -12.222 33.516 1.00 83.69 429 ASP A C 1
ATOM 3427 O O . ASP A 1 429 ? -33.267 -11.955 33.873 1.00 83.69 429 ASP A O 1
ATOM 3431 N N . ASN A 1 430 ? -31.202 -12.711 34.358 1.00 87.00 430 ASN A N 1
ATOM 3432 C CA . ASN A 1 430 ? -31.497 -13.230 35.702 1.00 87.00 430 ASN A CA 1
ATOM 3433 C C . ASN A 1 430 ? -30.624 -12.634 36.823 1.00 87.00 430 ASN A C 1
ATOM 3435 O O . ASN A 1 430 ? -30.989 -12.740 37.993 1.00 87.00 430 ASN A O 1
ATOM 3439 N N . ALA A 1 431 ? -29.465 -12.061 36.494 1.00 90.81 431 ALA A N 1
ATOM 3440 C CA . ALA A 1 431 ? -28.508 -11.530 37.459 1.00 90.81 431 ALA A CA 1
ATOM 3441 C C . ALA A 1 431 ? -27.800 -10.272 36.935 1.00 90.81 431 ALA A C 1
ATOM 3443 O O . ALA A 1 431 ? -27.695 -10.052 35.722 1.00 90.81 431 ALA A O 1
ATOM 3444 N N . SER A 1 432 ? -27.300 -9.465 37.869 1.00 92.12 432 SER A N 1
ATOM 3445 C CA . SER A 1 432 ? -26.393 -8.351 37.611 1.00 92.12 432 SER A CA 1
ATOM 3446 C C . SER A 1 432 ? -25.167 -8.410 38.525 1.00 92.12 432 SER A C 1
ATOM 3448 O O . SER A 1 432 ? -25.264 -8.769 39.704 1.00 92.12 432 SER A O 1
ATOM 3450 N N . THR A 1 433 ? -24.016 -8.021 37.982 1.00 94.69 433 THR A N 1
ATOM 3451 C CA . THR A 1 433 ? -22.784 -7.796 38.741 1.00 94.69 433 THR A CA 1
ATOM 3452 C C . THR A 1 433 ? -22.235 -6.422 38.394 1.00 94.69 433 THR A C 1
ATOM 3454 O O . THR A 1 433 ? -22.182 -6.068 37.227 1.00 94.69 433 THR A O 1
ATOM 3457 N N . ALA A 1 434 ? -21.809 -5.632 39.372 1.00 95.25 434 ALA A N 1
ATOM 3458 C CA . ALA A 1 434 ? -21.202 -4.329 39.136 1.00 95.25 434 ALA A CA 1
ATOM 3459 C C . ALA A 1 434 ? -19.793 -4.229 39.700 1.00 95.25 434 ALA A C 1
ATOM 3461 O O . ALA A 1 434 ? -19.549 -4.722 40.797 1.00 95.25 434 ALA A O 1
ATOM 3462 N N . ILE A 1 435 ? -18.914 -3.521 38.996 1.00 97.94 435 ILE A N 1
ATOM 3463 C CA . ILE A 1 435 ? -17.607 -3.082 39.483 1.00 97.94 435 ILE A CA 1
ATOM 3464 C C . ILE A 1 435 ? -17.671 -1.586 39.772 1.00 97.94 435 ILE A C 1
ATOM 3466 O O . ILE A 1 435 ? -18.113 -0.803 38.935 1.00 97.94 435 ILE A O 1
ATOM 3470 N N . ILE A 1 436 ? -17.212 -1.198 40.959 1.00 97.94 436 ILE A N 1
ATOM 3471 C CA . ILE A 1 436 ? -17.068 0.192 41.393 1.00 97.94 436 ILE A CA 1
ATOM 3472 C C . ILE A 1 436 ? -15.635 0.388 41.879 1.00 97.94 436 ILE A C 1
ATOM 3474 O O . ILE A 1 436 ? -15.214 -0.240 42.854 1.00 97.94 436 ILE A O 1
ATOM 3478 N N . VAL A 1 437 ? -14.905 1.271 41.208 1.00 98.38 437 VAL A N 1
ATOM 3479 C CA . VAL A 1 437 ? -13.548 1.693 41.549 1.00 98.38 437 VAL A CA 1
ATOM 3480 C C . VAL A 1 437 ? -13.633 3.042 42.264 1.00 98.38 437 VAL A C 1
ATOM 3482 O O . VAL A 1 437 ? -14.164 4.004 41.712 1.00 98.38 437 VAL A O 1
ATOM 3485 N N . ASN A 1 438 ? -13.119 3.126 43.492 1.00 97.75 438 ASN A N 1
ATOM 3486 C CA . ASN A 1 438 ? -12.893 4.402 44.173 1.00 97.75 438 ASN A CA 1
ATOM 3487 C C . ASN A 1 438 ? -11.435 4.817 43.996 1.00 97.75 438 ASN A C 1
ATOM 3489 O O . ASN A 1 438 ? -10.535 4.199 44.565 1.00 97.75 438 ASN A O 1
ATOM 3493 N N . LEU A 1 439 ? -11.235 5.881 43.224 1.00 97.06 439 LEU A N 1
ATOM 3494 C CA . LEU A 1 439 ? -9.941 6.476 42.899 1.00 97.06 439 LEU A CA 1
ATOM 3495 C C . LEU A 1 439 ? -9.533 7.577 43.888 1.00 97.06 439 LEU A C 1
ATOM 3497 O O . LEU A 1 439 ? -8.438 8.120 43.786 1.00 97.06 439 LEU A O 1
ATOM 3501 N N . SER A 1 440 ? -10.396 7.932 44.846 1.00 94.56 440 SER A N 1
ATOM 3502 C CA . SER A 1 440 ? -10.092 8.961 45.842 1.00 94.56 440 SER A CA 1
ATOM 3503 C C . SER A 1 440 ? -9.429 8.397 47.098 1.00 94.56 440 SER A C 1
ATOM 3505 O O . SER A 1 440 ? -9.761 7.309 47.571 1.00 94.56 440 SER A O 1
ATOM 3507 N N . GLY A 1 441 ? -8.570 9.212 47.715 1.00 92.06 441 GLY A N 1
ATOM 3508 C CA . GLY A 1 441 ? -7.990 8.971 49.041 1.00 92.06 441 GLY A CA 1
ATOM 3509 C C . GLY A 1 441 ? -8.966 9.155 50.213 1.00 92.06 441 GLY A C 1
ATOM 3510 O O . GLY A 1 441 ? -8.541 9.537 51.300 1.00 92.06 441 GLY A O 1
ATOM 3511 N N . SER A 1 442 ? -10.270 8.947 50.002 1.00 92.56 442 SER A N 1
ATOM 3512 C CA . SER A 1 442 ? -11.299 9.016 51.050 1.00 92.56 442 SER A CA 1
ATOM 3513 C C . SER A 1 442 ? -12.431 8.013 50.808 1.00 92.56 442 SER A C 1
ATOM 3515 O O . SER A 1 442 ? -12.756 7.690 49.663 1.00 92.56 442 SER A O 1
ATOM 3517 N N . GLU A 1 443 ? -13.035 7.511 51.887 1.00 94.56 443 GLU A N 1
ATOM 3518 C CA . GLU A 1 443 ? -14.216 6.650 51.798 1.00 94.56 443 GLU A CA 1
ATOM 3519 C C . GLU A 1 443 ? -15.413 7.408 51.203 1.00 94.56 443 GLU A C 1
ATOM 3521 O O . GLU A 1 443 ? -15.756 8.505 51.649 1.00 94.56 443 GLU A O 1
ATOM 3526 N N . GLN A 1 444 ? -16.099 6.782 50.248 1.00 94.31 444 GLN A N 1
ATOM 3527 C CA . GLN A 1 444 ? -17.312 7.307 49.622 1.00 94.31 444 GLN A CA 1
ATOM 3528 C C . GLN A 1 444 ? -18.532 6.485 50.059 1.00 94.31 444 GLN A C 1
ATOM 3530 O O . GLN A 1 444 ? -18.456 5.264 50.206 1.00 94.31 444 GLN A O 1
ATOM 3535 N N . LYS A 1 445 ? -19.682 7.135 50.266 1.00 93.69 445 LYS A N 1
ATOM 3536 C CA . LYS A 1 445 ? -20.937 6.462 50.647 1.00 93.69 445 LYS A CA 1
ATOM 3537 C C . LYS A 1 445 ? -21.920 6.492 49.491 1.00 93.69 445 LYS A C 1
ATOM 3539 O O . LYS A 1 445 ? -22.461 7.550 49.189 1.00 93.69 445 LYS A O 1
ATOM 3544 N N . ILE A 1 446 ? -22.185 5.338 48.887 1.00 93.19 446 ILE A N 1
ATOM 3545 C CA . ILE A 1 446 ? -23.127 5.208 47.770 1.00 93.19 446 ILE A CA 1
ATOM 3546 C C . ILE A 1 446 ? -24.469 4.646 48.240 1.00 93.19 446 ILE A C 1
ATOM 3548 O O . ILE A 1 446 ? -24.529 3.751 49.090 1.00 93.19 446 ILE A O 1
ATOM 3552 N N . LYS A 1 447 ? -25.558 5.144 47.661 1.00 90.31 447 LYS A N 1
ATOM 3553 C CA . LYS A 1 447 ? -26.893 4.558 47.792 1.00 90.31 447 LYS A CA 1
ATOM 3554 C C . LYS A 1 447 ? -27.020 3.382 46.824 1.00 90.31 447 LYS A C 1
ATOM 3556 O O . LYS A 1 447 ? -26.862 3.543 45.619 1.00 90.31 447 LYS A O 1
ATOM 3561 N N . THR A 1 448 ? -27.308 2.193 47.342 1.00 89.06 448 THR A N 1
ATOM 3562 C CA . THR A 1 448 ? -27.358 0.955 46.538 1.00 89.06 448 THR A CA 1
ATOM 3563 C C . THR A 1 448 ? -28.776 0.572 46.120 1.00 89.06 448 THR A C 1
ATOM 3565 O O . THR A 1 448 ? -28.949 -0.150 45.141 1.00 89.06 448 THR A O 1
ATOM 3568 N N . THR A 1 449 ? -29.798 1.054 46.833 1.00 84.50 449 THR A N 1
ATOM 3569 C CA . THR A 1 449 ? -31.198 0.618 46.671 1.00 84.50 449 THR A CA 1
ATOM 3570 C C . THR A 1 449 ? -31.800 0.935 45.309 1.00 84.50 449 THR A C 1
ATOM 3572 O O . THR A 1 449 ? -32.737 0.267 44.889 1.00 84.50 449 THR A O 1
ATOM 3575 N N . ASP A 1 450 ? -31.283 1.933 44.601 1.00 77.06 450 ASP A N 1
ATOM 3576 C CA . ASP A 1 450 ? -31.866 2.353 43.325 1.00 77.06 450 ASP A CA 1
ATOM 3577 C C . ASP A 1 450 ? -31.422 1.427 42.180 1.00 77.06 450 ASP A C 1
ATOM 3579 O O . ASP A 1 450 ? -32.192 1.157 41.260 1.00 77.06 450 ASP A O 1
ATOM 3583 N N . VAL A 1 451 ? -30.215 0.857 42.295 1.00 83.69 451 VAL A N 1
ATOM 3584 C CA . VAL A 1 451 ? -29.613 -0.059 41.311 1.00 83.69 451 VAL A CA 1
ATOM 3585 C C . VAL A 1 451 ? -29.771 -1.531 41.712 1.00 83.69 451 VAL A C 1
ATOM 3587 O O . VAL A 1 451 ? -29.888 -2.385 40.843 1.00 83.69 451 VAL A O 1
ATOM 3590 N N . PHE A 1 452 ? -29.826 -1.851 43.011 1.00 84.50 452 PHE A N 1
ATOM 3591 C CA . PHE A 1 452 ? -29.867 -3.235 43.513 1.00 84.50 452 PHE A CA 1
ATOM 3592 C C . PHE A 1 452 ? -31.117 -3.582 44.346 1.00 84.50 452 PHE A C 1
ATOM 3594 O O . PHE A 1 452 ? -31.241 -4.717 44.797 1.00 84.50 452 PHE A O 1
ATOM 3601 N N . LYS A 1 453 ? -32.044 -2.631 44.563 1.00 70.44 453 LYS A N 1
ATOM 3602 C CA . LYS A 1 453 ? -33.239 -2.739 45.435 1.00 70.44 453 LYS A CA 1
ATOM 3603 C C . LYS A 1 453 ? -32.929 -3.280 46.833 1.00 70.44 453 LYS A C 1
ATOM 3605 O O . LYS A 1 453 ? -32.659 -2.484 47.730 1.00 70.44 453 LYS A O 1
ATOM 3610 N N . THR A 1 454 ? -32.950 -4.596 47.023 1.00 64.44 454 THR A N 1
ATOM 3611 C CA . THR A 1 454 ? -32.496 -5.291 48.235 1.00 64.44 454 THR A CA 1
ATOM 3612 C C . THR A 1 454 ? -32.081 -6.725 47.899 1.00 64.44 454 THR A C 1
ATOM 3614 O O . THR A 1 454 ? -32.792 -7.428 47.188 1.00 64.44 454 THR A O 1
ATOM 3617 N N . GLY A 1 455 ? -30.981 -7.194 48.495 1.00 69.62 455 GLY A N 1
ATOM 3618 C CA . GLY A 1 455 ? -30.478 -8.560 48.312 1.00 69.62 455 GLY A CA 1
ATOM 3619 C C . GLY A 1 455 ? -29.330 -8.645 47.303 1.00 69.62 455 GLY A C 1
ATOM 3620 O O . GLY A 1 455 ? -29.453 -8.265 46.141 1.00 69.62 455 GLY A O 1
ATOM 3621 N N . GLY A 1 456 ? -28.196 -9.152 47.774 1.00 84.94 456 GLY A N 1
ATOM 3622 C CA . GLY A 1 456 ? -26.952 -9.237 47.018 1.00 84.94 456 GLY A CA 1
ATOM 3623 C C . GLY A 1 456 ? -25.752 -9.310 47.956 1.00 84.94 456 GLY A C 1
ATOM 3624 O O . GLY A 1 456 ? -25.872 -8.991 49.145 1.00 84.94 456 GLY A O 1
ATOM 3625 N N . ASN A 1 457 ? -24.601 -9.704 47.422 1.00 93.25 457 ASN A N 1
ATOM 3626 C CA . ASN A 1 457 ? -23.329 -9.742 48.141 1.00 93.25 457 ASN A CA 1
ATOM 3627 C C . ASN A 1 457 ? -22.330 -8.815 47.460 1.00 93.25 457 ASN A C 1
ATOM 3629 O O . ASN A 1 457 ? -22.309 -8.732 46.233 1.00 93.25 457 ASN A O 1
ATOM 3633 N N . TYR A 1 458 ? -21.488 -8.152 48.244 1.00 94.44 458 TYR A N 1
ATOM 3634 C CA . TYR A 1 458 ? -20.333 -7.447 47.715 1.00 94.44 458 TYR A CA 1
ATOM 3635 C C . TYR A 1 458 ? -19.033 -8.082 48.196 1.00 94.44 458 TYR A C 1
ATOM 3637 O O . TYR A 1 458 ? -18.910 -8.484 49.357 1.00 94.44 458 TYR A O 1
ATOM 3645 N N . GLU A 1 459 ? -18.074 -8.099 47.283 1.00 96.12 459 GLU A N 1
ATOM 3646 C CA . GLU A 1 459 ? -16.658 -8.319 47.514 1.00 96.12 459 GLU A CA 1
ATOM 3647 C C . GLU A 1 459 ? -15.942 -6.980 47.332 1.00 96.12 459 GLU A C 1
ATOM 3649 O O . GLU A 1 459 ? -16.224 -6.234 46.395 1.00 96.12 459 GLU A O 1
ATOM 3654 N N . ARG A 1 460 ? -15.027 -6.638 48.235 1.00 95.56 460 ARG A N 1
ATOM 3655 C CA . ARG A 1 460 ? -14.206 -5.428 48.135 1.00 95.56 460 ARG A CA 1
ATOM 3656 C C . ARG A 1 460 ? -12.754 -5.759 48.411 1.00 95.56 460 ARG A C 1
ATOM 3658 O O . ARG A 1 460 ? -12.476 -6.367 49.443 1.00 95.56 460 ARG A O 1
ATOM 3665 N N . ILE A 1 461 ? -11.864 -5.267 47.558 1.00 96.94 461 ILE A N 1
ATOM 3666 C CA . ILE A 1 461 ? -10.407 -5.336 47.696 1.00 96.94 461 ILE A CA 1
ATOM 3667 C C . ILE A 1 461 ? -9.874 -3.899 47.812 1.00 96.94 461 ILE A C 1
ATOM 3669 O O . ILE A 1 461 ? -10.312 -3.019 47.068 1.00 96.94 461 ILE A O 1
ATOM 3673 N N . ALA A 1 462 ? -8.989 -3.631 48.776 1.00 96.75 462 ALA A N 1
ATOM 3674 C CA . ALA A 1 462 ? -8.436 -2.296 49.025 1.00 96.75 462 ALA A CA 1
ATOM 3675 C C . ALA A 1 462 ? -7.049 -2.352 49.688 1.00 96.75 462 ALA A C 1
ATOM 3677 O O . ALA A 1 462 ? -6.851 -3.137 50.613 1.00 96.75 462 ALA A O 1
ATOM 3678 N N . ALA A 1 463 ? -6.146 -1.454 49.308 1.00 94.69 463 ALA A N 1
ATOM 3679 C CA . ALA A 1 463 ? -4.898 -1.137 50.013 1.00 94.69 463 ALA A CA 1
ATOM 3680 C C . ALA A 1 463 ? -4.610 0.372 49.851 1.00 94.69 463 ALA A C 1
ATOM 3682 O O . ALA A 1 463 ? -5.379 1.067 49.179 1.00 94.69 463 ALA A O 1
ATOM 3683 N N . ALA A 1 464 ? -3.554 0.926 50.455 1.00 91.69 464 ALA A N 1
ATOM 3684 C CA . ALA A 1 464 ? -3.145 2.281 50.082 1.00 91.69 464 ALA A CA 1
ATOM 3685 C C . ALA A 1 464 ? -2.558 2.246 48.664 1.00 91.69 464 ALA A C 1
ATOM 3687 O O . ALA A 1 464 ? -1.864 1.301 48.307 1.00 91.69 464 ALA A O 1
ATOM 3688 N N . ALA A 1 465 ? -2.807 3.270 47.841 1.00 90.31 465 ALA A N 1
ATOM 3689 C CA . ALA A 1 465 ? -2.359 3.268 46.443 1.00 90.31 465 ALA A CA 1
ATOM 3690 C C . ALA A 1 465 ? -0.838 3.044 46.278 1.00 90.31 465 ALA A C 1
ATOM 3692 O O . ALA A 1 465 ? -0.409 2.457 45.294 1.00 90.31 465 ALA A O 1
ATOM 3693 N N . THR A 1 466 ? -0.027 3.459 47.253 1.00 86.62 466 THR A N 1
ATOM 3694 C CA . THR A 1 466 ? 1.434 3.278 47.261 1.00 86.62 466 THR A CA 1
ATOM 3695 C C . THR A 1 466 ? 1.914 1.923 47.801 1.00 86.62 466 THR A C 1
ATOM 3697 O O . THR A 1 466 ? 3.119 1.681 47.798 1.00 86.62 466 THR A O 1
ATOM 3700 N N . ASP A 1 467 ? 1.025 1.059 48.300 1.00 86.31 467 ASP A N 1
ATOM 3701 C CA . ASP A 1 467 ? 1.397 -0.259 48.830 1.00 86.31 467 ASP A CA 1
ATOM 3702 C C . ASP A 1 467 ? 1.725 -1.216 47.677 1.00 86.31 467 ASP A C 1
ATOM 3704 O O . ASP A 1 467 ? 0.971 -1.298 46.708 1.00 86.31 467 ASP A O 1
ATOM 3708 N N . TYR A 1 468 ? 2.832 -1.952 47.779 1.00 83.69 468 TYR A N 1
ATOM 3709 C CA . TYR A 1 468 ? 3.200 -2.998 46.820 1.00 83.69 468 TYR A CA 1
ATOM 3710 C C . TYR A 1 468 ? 2.531 -4.314 47.208 1.00 83.69 468 TYR A C 1
ATOM 3712 O O . TYR A 1 468 ? 2.621 -4.727 48.363 1.00 83.69 468 TYR A O 1
ATOM 3720 N N . ILE A 1 469 ? 1.885 -4.973 46.244 1.00 84.81 469 ILE A N 1
ATOM 3721 C CA . ILE A 1 469 ? 1.180 -6.240 46.459 1.00 84.81 469 ILE A CA 1
ATOM 3722 C C . ILE A 1 469 ? 2.051 -7.381 45.940 1.00 84.81 469 ILE A C 1
ATOM 3724 O O . ILE A 1 469 ? 2.309 -7.478 44.738 1.00 84.81 469 ILE A O 1
ATOM 3728 N N . ALA A 1 470 ? 2.499 -8.228 46.859 1.00 74.25 470 ALA A N 1
ATOM 3729 C CA . ALA A 1 470 ? 3.339 -9.390 46.602 1.00 74.25 470 ALA A CA 1
ATOM 3730 C C . ALA A 1 470 ? 2.629 -10.720 46.919 1.00 74.25 470 ALA A C 1
ATOM 3732 O O . ALA A 1 470 ? 3.135 -11.770 46.532 1.00 74.25 470 ALA A O 1
ATOM 3733 N N . ASN A 1 471 ? 1.498 -10.689 47.639 1.00 80.75 471 ASN A N 1
ATOM 3734 C CA . ASN A 1 471 ? 0.639 -11.840 47.923 1.00 80.75 471 ASN A CA 1
ATOM 3735 C C . ASN A 1 471 ? -0.815 -11.439 48.257 1.00 80.75 471 ASN A C 1
ATOM 3737 O O . ASN A 1 471 ? -1.129 -10.288 48.566 1.00 80.75 471 ASN A O 1
ATOM 3741 N N . ASP A 1 472 ? -1.694 -12.443 48.283 1.00 83.06 472 ASP A N 1
ATOM 3742 C CA . ASP A 1 472 ? -3.147 -12.332 48.491 1.00 83.06 472 ASP A CA 1
ATOM 3743 C C . ASP A 1 472 ? -3.554 -11.705 49.854 1.00 83.06 472 ASP A C 1
ATOM 3745 O O . ASP A 1 472 ? -4.694 -11.260 50.020 1.00 83.06 472 ASP A O 1
ATOM 3749 N N . GLY A 1 473 ? -2.627 -11.666 50.824 1.00 85.12 473 GLY A N 1
ATOM 3750 C CA . GLY A 1 473 ? -2.781 -11.086 52.162 1.00 85.12 473 GLY A CA 1
ATOM 3751 C C . GLY A 1 473 ? -2.343 -9.623 52.309 1.00 85.12 473 GLY A C 1
ATOM 3752 O O . GLY A 1 473 ? -2.648 -9.018 53.339 1.00 85.12 473 GLY A O 1
ATOM 3753 N N . ASP A 1 474 ? -1.691 -9.030 51.302 1.00 84.19 474 ASP A N 1
ATOM 3754 C CA . ASP A 1 474 ? -1.301 -7.608 51.321 1.00 84.19 474 ASP A CA 1
ATOM 3755 C C . ASP A 1 474 ? -2.503 -6.672 51.065 1.00 84.19 474 ASP A C 1
ATOM 3757 O O . ASP A 1 474 ? -2.437 -5.467 51.308 1.00 84.19 474 ASP A O 1
ATOM 3761 N N . VAL A 1 475 ? -3.635 -7.227 50.612 1.00 91.19 475 VAL A N 1
ATOM 3762 C CA . VAL A 1 475 ? -4.880 -6.499 50.328 1.00 91.19 475 VAL A CA 1
ATOM 3763 C C . VAL A 1 475 ? -5.980 -6.760 51.363 1.00 91.19 475 VAL A C 1
ATOM 3765 O O . VAL A 1 475 ? -6.238 -7.880 51.804 1.00 91.19 475 VAL A O 1
ATOM 3768 N N . LEU A 1 476 ? -6.734 -5.714 51.711 1.00 92.25 476 LEU A N 1
ATOM 3769 C CA . LEU A 1 476 ? -7.881 -5.801 52.616 1.00 92.25 476 LEU A CA 1
ATOM 3770 C C . LEU A 1 476 ? -9.129 -6.298 51.876 1.00 92.25 476 LEU A C 1
ATOM 3772 O O . LEU A 1 476 ? -9.927 -5.500 51.372 1.00 92.25 476 LEU A O 1
ATOM 3776 N N . LYS A 1 477 ? -9.331 -7.618 51.863 1.00 92.88 477 LYS A N 1
ATOM 3777 C CA . LYS A 1 477 ? -10.552 -8.245 51.335 1.00 92.88 477 LYS A CA 1
ATOM 3778 C C . LYS A 1 477 ? -11.722 -8.143 52.326 1.00 92.88 477 LYS A C 1
ATOM 3780 O O . LYS A 1 477 ? -11.563 -8.360 53.528 1.00 92.88 477 LYS A O 1
ATOM 3785 N N . LYS A 1 478 ? -12.930 -7.841 51.838 1.00 92.00 478 LYS A N 1
ATOM 3786 C CA . LYS A 1 478 ? -14.181 -7.914 52.617 1.00 92.00 478 LYS A CA 1
ATOM 3787 C C . LYS A 1 478 ? -15.327 -8.470 51.779 1.00 92.00 478 LYS A C 1
ATOM 3789 O O . LYS A 1 478 ? -15.688 -7.864 50.778 1.00 92.00 478 LYS A O 1
ATOM 3794 N N . ASN A 1 479 ? -15.956 -9.530 52.284 1.00 93.19 479 ASN A N 1
ATOM 3795 C CA . ASN A 1 479 ? -17.168 -10.136 51.733 1.00 93.19 479 ASN A CA 1
ATOM 3796 C C . ASN A 1 479 ? -18.347 -9.943 52.698 1.00 93.19 479 ASN A C 1
ATOM 3798 O O . ASN A 1 479 ? -18.205 -10.173 53.900 1.00 93.19 479 ASN A O 1
ATOM 3802 N N . SER A 1 480 ? -19.490 -9.455 52.208 1.00 92.44 480 SER A N 1
ATOM 3803 C CA . SER A 1 480 ? -20.675 -9.158 53.033 1.00 92.44 480 SER A CA 1
ATOM 3804 C C . SER A 1 480 ? -21.935 -8.990 52.179 1.00 92.44 480 SER A C 1
ATOM 3806 O O . SER A 1 480 ? -21.858 -8.642 51.005 1.00 92.44 480 SER A O 1
ATOM 3808 N N . SER A 1 481 ? -23.114 -9.131 52.789 1.00 90.62 481 SER A N 1
ATOM 3809 C CA . SER A 1 481 ? -24.374 -8.689 52.181 1.00 90.62 481 SER A CA 1
ATOM 3810 C C . SER A 1 481 ? -24.359 -7.181 51.898 1.00 90.62 481 SER A C 1
ATOM 3812 O O . SER A 1 481 ? -23.799 -6.413 52.690 1.00 90.62 481 SER A O 1
ATOM 3814 N N . VAL A 1 482 ? -25.012 -6.756 50.814 1.00 89.62 482 VAL A N 1
ATOM 3815 C CA . VAL A 1 482 ? -25.118 -5.349 50.391 1.00 89.62 482 VAL A CA 1
ATOM 3816 C C . VAL A 1 482 ? -26.075 -4.569 51.312 1.00 89.62 482 VAL A C 1
ATOM 3818 O O . VAL A 1 482 ? -27.265 -4.886 51.357 1.00 89.62 482 VAL A O 1
ATOM 3821 N N . PRO A 1 483 ? -25.604 -3.541 52.045 1.00 90.38 483 PRO A N 1
ATOM 3822 C CA . PRO A 1 483 ? -26.464 -2.627 52.797 1.00 90.38 483 PRO A CA 1
ATOM 3823 C C . PRO A 1 483 ? -27.112 -1.584 51.871 1.00 90.38 483 PRO A C 1
ATOM 3825 O O . PRO A 1 483 ? -26.581 -1.302 50.800 1.00 90.38 483 PRO A O 1
ATOM 3828 N N . ALA A 1 484 ? -28.200 -0.943 52.317 1.00 87.94 484 ALA A N 1
ATOM 3829 C CA . ALA A 1 484 ? -28.897 0.126 51.575 1.00 87.94 484 ALA A CA 1
ATOM 3830 C C . ALA A 1 484 ? -28.022 1.368 51.275 1.00 87.94 484 ALA A C 1
ATOM 3832 O O . ALA A 1 484 ? -28.248 2.091 50.302 1.00 87.94 484 ALA A O 1
ATOM 3833 N N . THR A 1 485 ? -27.001 1.597 52.103 1.00 91.06 485 THR A N 1
ATOM 3834 C CA . THR A 1 485 ? -25.928 2.565 51.862 1.00 91.06 485 THR A CA 1
ATOM 3835 C C . THR A 1 485 ? -24.602 1.856 52.093 1.00 91.06 485 THR A C 1
ATOM 3837 O O . THR A 1 485 ? -24.347 1.380 53.201 1.00 91.06 485 THR A O 1
ATOM 3840 N N . LEU A 1 486 ? -23.776 1.755 51.054 1.00 92.25 486 LEU A N 1
ATOM 3841 C CA . LEU A 1 486 ? -22.496 1.053 51.086 1.00 92.25 486 LEU A CA 1
ATOM 3842 C C . LEU A 1 486 ? -21.345 2.057 51.188 1.00 92.25 486 LEU A C 1
ATOM 3844 O O . LEU A 1 486 ? -21.257 2.994 50.399 1.00 92.25 486 LEU A O 1
ATOM 3848 N N . THR A 1 487 ? -20.443 1.832 52.144 1.00 93.19 487 THR A N 1
ATOM 3849 C CA . THR A 1 487 ? -19.157 2.536 52.201 1.00 93.19 487 THR A CA 1
ATOM 3850 C C . THR A 1 487 ? -18.156 1.852 51.269 1.00 93.19 487 THR A C 1
ATOM 3852 O O . THR A 1 487 ? -17.640 0.766 51.573 1.00 93.19 487 THR A O 1
ATOM 3855 N N . VAL A 1 488 ? -17.877 2.497 50.140 1.00 94.00 488 VAL A N 1
ATOM 3856 C CA . VAL A 1 488 ? -16.777 2.155 49.235 1.00 94.00 488 VAL A CA 1
ATOM 3857 C C . VAL A 1 488 ? -15.506 2.748 49.840 1.00 94.00 488 VAL A C 1
ATOM 3859 O O . VAL A 1 488 ? -15.451 3.946 50.120 1.00 94.00 488 VAL A O 1
ATOM 3862 N N . LYS A 1 489 ? -14.507 1.906 50.115 1.00 95.62 489 LYS A N 1
ATOM 3863 C CA . LYS A 1 489 ? -13.290 2.339 50.819 1.00 95.62 489 LYS A CA 1
ATOM 3864 C C . LYS A 1 489 ? -12.447 3.245 49.908 1.00 95.62 489 LYS A C 1
ATOM 3866 O O . LYS A 1 489 ? -12.569 3.120 48.689 1.00 95.62 489 LYS A O 1
ATOM 3871 N N . GLU A 1 490 ? -11.628 4.146 50.452 1.00 95.12 490 GLU A N 1
ATOM 3872 C CA . GLU A 1 490 ? -10.571 4.813 49.677 1.00 95.12 490 GLU A CA 1
ATOM 3873 C C . GLU A 1 490 ? -9.736 3.793 48.894 1.00 95.12 490 GLU A C 1
ATOM 3875 O O . GLU A 1 490 ? -9.536 2.679 49.385 1.00 95.12 490 GLU A O 1
ATOM 3880 N N . TYR A 1 491 ? -9.288 4.165 47.688 1.00 97.12 491 TYR A N 1
ATOM 3881 C CA . TYR A 1 491 ? -8.434 3.333 46.829 1.00 97.12 491 TYR A CA 1
ATOM 3882 C C . TYR A 1 491 ? -8.881 1.859 46.796 1.00 97.12 491 TYR A C 1
ATOM 3884 O O . TYR A 1 491 ? -8.189 0.968 47.287 1.00 97.12 491 TYR A O 1
ATOM 3892 N N . SER A 1 492 ? -10.081 1.577 46.279 1.00 98.00 492 SER A N 1
ATOM 3893 C CA . SER A 1 492 ? -10.649 0.221 46.327 1.00 98.00 492 SER A CA 1
ATOM 3894 C C . SER A 1 492 ? -11.418 -0.179 45.077 1.00 98.00 492 SER A C 1
ATOM 3896 O O . SER A 1 492 ? -11.985 0.666 44.389 1.00 98.00 492 SER A O 1
ATOM 3898 N N . ILE A 1 493 ? -11.468 -1.488 44.827 1.00 98.44 493 ILE A N 1
ATOM 3899 C CA . ILE A 1 493 ? -12.303 -2.115 43.802 1.00 98.44 493 ILE A CA 1
ATOM 3900 C C . ILE A 1 493 ? -13.383 -2.917 44.533 1.00 98.44 493 ILE A C 1
ATOM 3902 O O . ILE A 1 493 ? -13.082 -3.741 45.400 1.00 98.44 493 ILE A O 1
ATOM 3906 N N . THR A 1 494 ? -14.649 -2.646 44.225 1.00 97.56 494 THR A N 1
ATOM 3907 C CA . THR A 1 494 ? -15.811 -3.301 44.839 1.00 97.56 494 THR A CA 1
ATOM 3908 C C . THR A 1 494 ? -16.665 -3.968 43.767 1.00 97.56 494 THR A C 1
ATOM 3910 O O . THR A 1 494 ? -17.227 -3.281 42.918 1.00 97.56 494 THR A O 1
ATOM 3913 N N . LYS A 1 495 ? -16.800 -5.294 43.842 1.00 96.88 495 LYS A N 1
ATOM 3914 C CA . LYS A 1 495 ? -17.708 -6.110 43.030 1.00 96.88 495 LYS A CA 1
ATOM 3915 C C . LYS A 1 495 ? -19.008 -6.334 43.795 1.00 96.88 495 LYS A C 1
ATOM 3917 O O . LYS A 1 495 ? -18.978 -6.829 44.917 1.00 96.88 495 LYS A O 1
ATOM 3922 N N . ILE A 1 496 ? -20.152 -5.988 43.216 1.00 94.94 496 ILE A N 1
ATOM 3923 C CA . ILE A 1 496 ? -21.486 -6.173 43.807 1.00 94.94 496 ILE A CA 1
ATOM 3924 C C . ILE A 1 496 ? -22.267 -7.153 42.940 1.00 94.94 496 ILE A C 1
ATOM 3926 O O . ILE A 1 496 ? -22.477 -6.871 41.772 1.00 94.94 496 ILE A O 1
ATOM 3930 N N . THR A 1 497 ? -22.742 -8.258 43.507 1.00 93.75 497 THR A N 1
ATOM 3931 C CA . THR A 1 497 ? -23.565 -9.274 42.828 1.00 93.75 497 THR A CA 1
ATOM 3932 C C . THR A 1 497 ? -25.007 -9.219 43.329 1.00 93.75 497 THR A C 1
ATOM 3934 O O . THR A 1 497 ? -25.248 -9.100 44.535 1.00 93.75 497 THR A O 1
ATOM 3937 N N . SER A 1 498 ? -25.984 -9.318 42.426 1.00 90.75 498 SER A N 1
ATOM 3938 C CA . SER A 1 498 ? -27.409 -9.367 42.766 1.00 90.75 498 SER A CA 1
ATOM 3939 C C . SER A 1 498 ? -28.218 -10.198 41.764 1.00 90.75 498 SER A C 1
ATOM 3941 O O . SER A 1 498 ? -27.955 -10.194 40.566 1.00 90.75 498 SER A O 1
ATOM 3943 N N . ASN A 1 499 ? -29.275 -10.848 42.255 1.00 88.38 499 ASN A N 1
ATOM 3944 C CA . ASN A 1 499 ? -30.298 -11.486 41.415 1.00 88.38 499 ASN A CA 1
ATOM 3945 C C . ASN A 1 499 ? -31.354 -10.475 40.921 1.00 88.38 499 ASN A C 1
ATOM 3947 O O . ASN A 1 499 ? -32.344 -10.856 40.303 1.00 88.38 499 ASN A O 1
ATOM 3951 N N . TYR A 1 500 ? -31.198 -9.188 41.247 1.00 84.25 500 TYR A N 1
ATOM 3952 C CA . TYR A 1 500 ? -32.003 -8.121 40.674 1.00 84.25 500 TYR A CA 1
ATOM 3953 C C . TYR A 1 500 ? -31.329 -7.598 39.403 1.00 84.25 500 TYR A C 1
ATOM 3955 O O . TYR A 1 500 ? -30.199 -7.110 39.439 1.00 84.25 500 TYR A O 1
ATOM 3963 N N . VAL A 1 501 ? -32.049 -7.673 38.286 1.00 79.19 501 VAL A N 1
ATOM 3964 C CA . VAL A 1 501 ? -31.733 -6.945 37.055 1.00 79.19 501 VAL A CA 1
ATOM 3965 C C . VAL A 1 501 ? -32.678 -5.745 37.001 1.00 79.19 501 VAL A C 1
ATOM 3967 O O . VAL A 1 501 ? -33.894 -5.948 37.005 1.00 79.19 501 VAL A O 1
ATOM 3970 N N . PRO A 1 502 ? -32.171 -4.501 37.006 1.00 69.31 502 PRO A N 1
ATOM 3971 C CA . PRO A 1 502 ? -33.016 -3.328 36.831 1.00 69.31 502 PRO A CA 1
ATOM 3972 C C . PRO A 1 502 ? -33.711 -3.333 35.472 1.00 69.31 502 PRO A C 1
ATOM 3974 O O . PRO A 1 502 ? -33.119 -3.751 34.477 1.00 69.31 502 PRO A O 1
ATOM 3977 N N . ASP A 1 503 ? -34.924 -2.780 35.424 1.00 60.22 503 ASP A N 1
ATOM 3978 C CA . ASP A 1 503 ? -35.574 -2.379 34.174 1.00 60.22 503 ASP A CA 1
ATOM 3979 C C . ASP A 1 503 ? -34.790 -1.202 33.565 1.00 60.22 503 ASP A C 1
ATOM 3981 O O . ASP A 1 503 ? -35.180 -0.035 33.670 1.00 60.22 503 ASP A O 1
ATOM 3985 N N . ALA A 1 504 ? -33.633 -1.498 32.971 1.00 53.62 504 ALA A N 1
ATOM 3986 C CA . ALA A 1 504 ? -32.937 -0.558 32.115 1.00 53.62 504 ALA A CA 1
ATOM 3987 C C . ALA A 1 504 ? -33.882 -0.194 30.966 1.00 53.62 504 ALA A C 1
ATOM 3989 O O . ALA A 1 504 ? -34.520 -1.075 30.382 1.00 53.62 504 ALA A O 1
ATOM 3990 N N . GLN A 1 505 ? -33.982 1.097 30.643 1.00 58.22 505 GLN A N 1
ATOM 3991 C CA . GLN A 1 505 ? -34.708 1.501 29.443 1.00 58.22 505 GLN A CA 1
ATOM 3992 C C . GLN A 1 505 ? -34.119 0.736 28.251 1.00 58.22 505 GLN A C 1
ATOM 3994 O O . GLN A 1 505 ? -32.890 0.627 28.170 1.00 58.22 505 GLN A O 1
ATOM 3999 N N . PRO A 1 506 ? -34.944 0.198 27.333 1.00 56.47 506 PRO A N 1
ATOM 4000 C CA . PRO A 1 506 ? -34.409 -0.254 26.066 1.00 56.47 506 PRO A CA 1
ATOM 4001 C C . PRO A 1 506 ? -33.701 0.943 25.432 1.00 56.47 506 PRO A C 1
ATOM 4003 O O . PRO A 1 506 ? -34.199 2.070 25.456 1.00 56.47 506 PRO A O 1
ATOM 4006 N N . VAL A 1 507 ? -32.515 0.698 24.899 1.00 59.47 507 VAL A N 1
ATOM 4007 C CA . VAL A 1 507 ? -31.738 1.693 24.170 1.00 59.47 507 VAL A CA 1
ATOM 4008 C C . VAL A 1 507 ? -31.641 1.159 22.771 1.00 59.47 507 VAL A C 1
ATOM 4010 O O . VAL A 1 507 ? -31.238 0.017 22.571 1.00 59.47 507 VAL A O 1
ATOM 4013 N N . VAL A 1 508 ? -32.068 1.973 21.823 1.00 74.31 508 VAL A N 1
ATOM 4014 C CA . VAL A 1 508 ? -31.821 1.753 20.409 1.00 74.31 508 VAL A CA 1
ATOM 4015 C C . VAL A 1 508 ? -30.689 2.682 20.018 1.00 74.31 508 VAL A C 1
ATOM 4017 O O . VAL A 1 508 ? -30.648 3.820 20.478 1.00 74.31 508 VAL A O 1
ATOM 4020 N N . SER A 1 509 ? -29.772 2.193 19.197 1.00 78.81 509 SER A N 1
ATOM 4021 C CA . SER A 1 509 ? -28.851 3.042 18.457 1.00 78.81 509 SER A CA 1
ATOM 4022 C C . SER A 1 509 ? -29.013 2.702 16.988 1.00 78.81 509 SER A C 1
ATOM 4024 O O . SER A 1 509 ? -29.027 1.528 16.605 1.00 78.81 509 SER A O 1
ATOM 4026 N N . ILE A 1 510 ? -29.204 3.723 16.163 1.00 82.88 510 ILE A N 1
ATOM 4027 C CA . ILE A 1 510 ? -29.237 3.569 14.721 1.00 82.88 510 ILE A CA 1
ATOM 4028 C C . ILE A 1 510 ? -27.792 3.430 14.259 1.00 82.88 510 ILE A C 1
ATOM 4030 O O . ILE A 1 510 ? -27.065 4.408 14.101 1.00 82.88 510 ILE A O 1
ATOM 4034 N N . SER A 1 511 ? -27.383 2.196 13.996 1.00 82.00 511 SER A N 1
ATOM 4035 C CA . SER A 1 511 ? -26.145 1.943 13.271 1.00 82.00 511 SER A CA 1
ATOM 4036 C C . SER A 1 511 ? -26.343 2.270 11.787 1.00 82.00 511 SER A C 1
ATOM 4038 O O . SER A 1 511 ? -27.376 1.954 11.192 1.00 82.00 511 SER A O 1
ATOM 4040 N N . ALA A 1 512 ? -25.355 2.916 11.175 1.00 86.88 512 ALA A N 1
ATOM 4041 C CA . ALA A 1 512 ? -25.313 3.145 9.737 1.00 86.88 512 ALA A CA 1
ATOM 4042 C C . ALA A 1 512 ? -24.294 2.189 9.107 1.00 86.88 512 ALA A C 1
ATOM 4044 O O . ALA A 1 512 ? -23.180 2.047 9.609 1.00 86.88 512 ALA A O 1
ATOM 4045 N N . SER A 1 513 ? -24.631 1.563 7.978 1.00 79.62 513 SER A N 1
ATOM 4046 C CA . SER A 1 513 ? -23.730 0.645 7.258 1.00 79.62 513 SER A CA 1
ATOM 4047 C C . SER A 1 513 ? -22.561 1.340 6.539 1.00 79.62 513 SER A C 1
ATOM 4049 O O . SER A 1 513 ? -21.918 0.733 5.688 1.00 79.62 513 SER A O 1
ATOM 4051 N N . GLY A 1 514 ? -22.359 2.633 6.779 1.00 83.12 514 GLY A N 1
ATOM 4052 C CA . GLY A 1 514 ? -21.454 3.515 6.054 1.00 83.12 514 GLY A CA 1
ATOM 4053 C C . GLY A 1 514 ? -21.637 4.961 6.515 1.00 83.12 514 GLY A C 1
ATOM 4054 O O . GLY A 1 514 ? -22.359 5.226 7.479 1.00 83.12 514 GLY A O 1
ATOM 4055 N N . ALA A 1 515 ? -20.996 5.907 5.829 1.00 83.19 515 ALA A N 1
ATOM 4056 C CA . ALA A 1 515 ? -21.099 7.323 6.169 1.00 83.19 515 ALA A CA 1
ATOM 4057 C C . ALA A 1 515 ? -22.550 7.835 6.070 1.00 83.19 515 ALA A C 1
ATOM 4059 O O . ALA A 1 515 ? -23.252 7.587 5.090 1.00 83.19 515 ALA A O 1
ATOM 4060 N N . THR A 1 516 ? -22.994 8.599 7.070 1.00 87.12 516 THR A N 1
ATOM 4061 C CA . THR A 1 516 ? -24.305 9.277 7.058 1.00 87.12 516 THR A CA 1
ATOM 4062 C C . THR A 1 516 ? -24.294 10.582 6.267 1.00 87.12 516 THR A C 1
ATOM 4064 O O . THR A 1 516 ? -25.352 11.151 6.004 1.00 87.12 516 THR A O 1
ATOM 4067 N N . THR A 1 517 ? -23.110 11.055 5.875 1.00 89.38 517 THR A N 1
ATOM 4068 C CA . THR A 1 517 ? -22.922 12.149 4.922 1.00 89.38 517 THR A CA 1
ATOM 4069 C C . THR A 1 517 ? -22.390 11.561 3.620 1.00 89.38 517 THR A C 1
ATOM 4071 O O . THR A 1 517 ? -21.332 10.939 3.619 1.00 89.38 517 THR A O 1
ATOM 4074 N N . PHE A 1 518 ? -23.143 11.716 2.534 1.00 89.25 518 PHE A N 1
ATOM 4075 C CA . PHE A 1 518 ? -22.865 11.136 1.216 1.00 89.25 518 PHE A CA 1
ATOM 4076 C C . PHE A 1 518 ? -23.395 12.050 0.104 1.00 89.25 518 PHE A C 1
ATOM 4078 O O . PHE A 1 518 ? -23.972 13.103 0.382 1.00 89.25 518 PHE A O 1
ATOM 4085 N N . CYS A 1 519 ? -23.209 11.676 -1.160 1.00 91.81 519 CYS A N 1
ATOM 4086 C CA . CYS A 1 519 ? -23.584 12.510 -2.297 1.00 91.81 519 CYS A CA 1
ATOM 4087 C C . CYS A 1 519 ? -24.981 12.182 -2.838 1.00 91.81 519 CYS A C 1
ATOM 4089 O O . CYS A 1 519 ? -25.457 11.049 -2.794 1.00 91.81 519 CYS A O 1
ATOM 4091 N N . GLN A 1 520 ? -25.682 13.198 -3.336 1.00 89.56 520 GLN A N 1
ATOM 4092 C CA . GLN A 1 520 ? -27.064 13.066 -3.786 1.00 89.56 520 GLN A CA 1
ATOM 4093 C C . GLN A 1 520 ? -27.183 12.063 -4.945 1.00 89.56 520 GLN A C 1
ATOM 4095 O O . GLN A 1 520 ? -26.751 12.330 -6.064 1.00 89.56 520 GLN A O 1
ATOM 4100 N N . GLY A 1 521 ? -27.831 10.931 -4.668 1.00 85.38 521 GLY A N 1
ATOM 4101 C CA . GLY A 1 521 ? -27.925 9.777 -5.567 1.00 85.38 521 GLY A CA 1
ATOM 4102 C C . GLY A 1 521 ? -27.594 8.469 -4.845 1.00 85.38 521 GLY A C 1
ATOM 4103 O O . GLY A 1 521 ? -28.215 7.446 -5.138 1.00 85.38 521 GLY A O 1
ATOM 4104 N N . ASP A 1 522 ? -26.703 8.538 -3.855 1.00 90.38 522 ASP A N 1
ATOM 4105 C CA . ASP A 1 522 ? -26.333 7.421 -2.988 1.00 90.38 522 ASP A CA 1
ATOM 4106 C C . ASP A 1 522 ? -27.375 7.179 -1.879 1.00 90.38 522 ASP A C 1
ATOM 4108 O O . ASP A 1 522 ? -28.409 7.851 -1.775 1.00 90.38 522 ASP A O 1
ATOM 4112 N N . SER A 1 523 ? -27.116 6.176 -1.039 1.00 91.56 523 SER A N 1
ATOM 4113 C CA . SER A 1 523 ? -27.940 5.873 0.128 1.00 91.56 523 SER A CA 1
ATOM 4114 C C . SER A 1 523 ? -27.176 5.084 1.180 1.00 91.56 523 SER A C 1
ATOM 4116 O O . SER A 1 523 ? -26.372 4.223 0.827 1.00 91.56 523 SER A O 1
ATOM 4118 N N . VAL A 1 524 ? -27.509 5.286 2.454 1.00 92.50 524 VAL A N 1
ATOM 4119 C CA . VAL A 1 524 ? -26.963 4.510 3.578 1.00 92.50 524 VAL A CA 1
ATOM 4120 C C . VAL A 1 524 ? -28.028 3.577 4.158 1.00 92.50 524 VAL A C 1
ATOM 4122 O O . VAL A 1 524 ? -29.199 3.956 4.266 1.00 92.50 524 VAL A O 1
ATOM 4125 N N . ASN A 1 525 ? -27.649 2.346 4.518 1.00 94.12 525 ASN A N 1
ATOM 4126 C CA . ASN A 1 525 ? -28.545 1.452 5.244 1.00 94.12 525 ASN A CA 1
ATOM 4127 C C . ASN A 1 525 ? -28.498 1.820 6.729 1.00 94.12 525 ASN A C 1
ATOM 4129 O O . ASN A 1 525 ? -27.423 1.844 7.326 1.00 94.12 525 ASN A O 1
ATOM 4133 N N . LEU A 1 526 ? -29.658 2.116 7.305 1.00 91.69 526 LEU A N 1
ATOM 4134 C CA . LEU A 1 526 ? -29.817 2.365 8.732 1.00 91.69 526 LEU A CA 1
ATOM 4135 C C . LEU A 1 526 ? -30.389 1.102 9.375 1.00 91.69 526 LEU A C 1
ATOM 4137 O O . LEU A 1 526 ? -31.415 0.597 8.919 1.00 91.69 526 LEU A O 1
ATOM 4141 N N . ASP A 1 527 ? -29.733 0.598 10.415 1.00 89.88 527 ASP A N 1
ATOM 4142 C CA . ASP A 1 527 ? -30.113 -0.592 11.171 1.00 89.88 527 ASP A CA 1
ATOM 4143 C C . ASP A 1 527 ? -30.298 -0.229 12.649 1.00 89.88 527 ASP A C 1
ATOM 4145 O O . ASP A 1 527 ? -29.353 0.170 13.329 1.00 89.88 527 ASP A O 1
ATOM 4149 N N . ALA A 1 528 ? -31.527 -0.399 13.136 1.00 85.19 528 ALA A N 1
ATOM 4150 C CA . ALA A 1 528 ? -31.922 -0.136 14.517 1.00 85.19 528 ALA A CA 1
ATOM 4151 C C . ALA A 1 528 ? -31.550 -1.263 15.503 1.00 85.19 528 ALA A C 1
ATOM 4153 O O . ALA A 1 528 ? -32.010 -1.251 16.637 1.00 85.19 528 ALA A O 1
ATOM 4154 N N . GLY A 1 529 ? -30.784 -2.274 15.090 1.00 77.38 529 GLY A N 1
ATOM 4155 C CA . GLY A 1 529 ? -30.399 -3.393 15.951 1.00 77.38 529 GLY A CA 1
ATOM 4156 C C . GLY A 1 529 ? -31.496 -4.453 16.119 1.00 77.38 529 GLY A C 1
ATOM 4157 O O . GLY A 1 529 ? -32.664 -4.264 15.775 1.00 77.38 529 GLY A O 1
ATOM 4158 N N . GLY A 1 530 ? -31.104 -5.639 16.585 1.00 77.94 530 GLY A N 1
ATOM 4159 C CA . GLY A 1 530 ? -32.015 -6.761 16.847 1.00 77.94 530 GLY A CA 1
ATOM 4160 C C . GLY A 1 530 ? -32.520 -6.790 18.292 1.00 77.94 530 GLY A C 1
ATOM 4161 O O . GLY A 1 530 ? -31.952 -6.135 19.155 1.00 77.94 530 GLY A O 1
ATOM 4162 N N . GLY A 1 531 ? -33.541 -7.608 18.562 1.00 72.75 531 GLY A N 1
ATOM 4163 C CA . GLY A 1 531 ? -34.006 -7.895 19.930 1.00 72.75 531 GLY A CA 1
ATOM 4164 C C . GLY A 1 531 ? -35.282 -7.170 20.371 1.00 72.75 531 GLY A C 1
ATOM 4165 O O . GLY A 1 531 ? -35.780 -7.457 21.453 1.00 72.75 531 GLY A O 1
ATOM 4166 N N . TYR A 1 532 ? -35.847 -6.297 19.535 1.00 80.38 532 TYR A N 1
ATOM 4167 C CA . TYR A 1 532 ? -37.128 -5.624 19.790 1.00 80.38 532 TYR A CA 1
ATOM 4168 C C . TYR A 1 532 ? -38.275 -6.330 19.055 1.00 80.38 532 TYR A C 1
ATOM 4170 O O . TYR A 1 532 ? -38.074 -6.859 17.958 1.00 80.38 532 TYR A O 1
ATOM 4178 N N . PHE A 1 533 ? -39.489 -6.310 19.615 1.00 82.75 533 PHE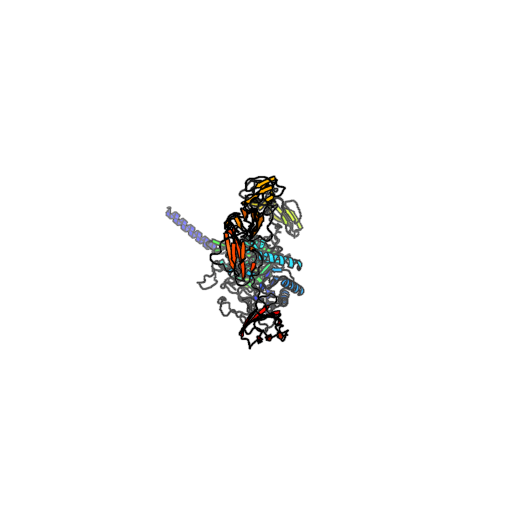 A N 1
ATOM 4179 C CA . PHE A 1 533 ? -40.647 -6.973 18.989 1.00 82.75 533 PHE A CA 1
ATOM 4180 C C . PHE A 1 533 ? -41.322 -6.119 17.902 1.00 82.75 533 PHE A C 1
ATOM 4182 O O . PHE A 1 533 ? -42.044 -6.643 17.055 1.00 82.75 533 PHE A O 1
ATOM 4189 N N . ALA A 1 534 ? -41.098 -4.802 17.916 1.00 87.06 534 ALA A N 1
ATOM 4190 C CA . ALA A 1 534 ? -41.653 -3.866 16.944 1.00 87.06 534 ALA A CA 1
ATOM 4191 C C . ALA A 1 534 ? -40.692 -2.705 16.659 1.00 87.06 534 ALA A C 1
ATOM 4193 O O . ALA A 1 534 ? -39.933 -2.287 17.534 1.00 87.06 534 ALA A O 1
ATOM 4194 N N . TYR A 1 535 ? -40.791 -2.164 15.442 1.00 91.56 535 TYR A N 1
ATOM 4195 C CA . TYR A 1 535 ? -40.000 -1.052 14.913 1.00 91.56 535 TYR A CA 1
ATOM 4196 C C . TYR A 1 535 ? -40.931 -0.045 14.219 1.00 91.56 535 TYR A C 1
ATOM 4198 O O . TYR A 1 535 ? -41.901 -0.443 13.572 1.00 91.56 535 TYR A O 1
ATOM 4206 N N . GLN A 1 536 ? -40.629 1.250 14.312 1.00 94.19 536 GLN A N 1
ATOM 4207 C CA . GLN A 1 536 ? -41.301 2.325 13.578 1.00 94.19 536 GLN A CA 1
ATOM 4208 C C . GLN A 1 536 ? -40.307 3.442 13.251 1.00 94.19 536 GLN A C 1
ATOM 4210 O O . GLN A 1 536 ? -39.867 4.162 14.145 1.00 94.19 536 GLN A O 1
ATOM 4215 N N . TRP A 1 537 ? -39.992 3.624 11.974 1.00 94.50 537 TRP A N 1
ATOM 4216 C CA . TRP A 1 537 ? -39.147 4.716 11.492 1.00 94.50 537 TRP A CA 1
ATOM 4217 C C . TRP A 1 537 ? -39.943 5.996 11.217 1.00 94.50 537 TRP A C 1
ATOM 4219 O O . TRP A 1 537 ? -41.152 5.962 10.975 1.00 94.50 537 TRP A O 1
ATOM 4229 N N . SER A 1 538 ? -39.239 7.127 11.152 1.00 94.38 538 SER A N 1
ATOM 4230 C CA . SER A 1 538 ? -39.766 8.427 10.714 1.00 94.38 538 SER A CA 1
ATOM 4231 C C . SER A 1 538 ? -40.345 8.412 9.294 1.00 94.38 538 SER A C 1
ATOM 4233 O O . SER A 1 538 ? -41.213 9.223 8.973 1.00 94.38 538 SER A O 1
ATOM 4235 N N . THR A 1 539 ? -39.905 7.464 8.463 1.00 92.44 539 THR A N 1
ATOM 4236 C CA . THR A 1 539 ? -40.423 7.180 7.116 1.00 92.44 539 THR A CA 1
ATOM 4237 C C . THR A 1 539 ? -41.781 6.465 7.122 1.00 92.44 539 THR A C 1
ATOM 4239 O O . THR A 1 539 ? -42.443 6.401 6.088 1.00 92.44 539 THR A O 1
ATOM 4242 N N . GLY A 1 540 ? -42.207 5.925 8.270 1.00 91.88 540 GLY A N 1
ATOM 4243 C CA . GLY A 1 540 ? -43.377 5.053 8.413 1.00 91.88 540 GLY A CA 1
ATOM 4244 C C . GLY A 1 540 ? -43.088 3.562 8.198 1.00 91.88 540 GLY A C 1
ATOM 4245 O O . GLY A 1 540 ? -43.993 2.745 8.354 1.00 91.88 540 GLY A O 1
ATOM 4246 N N . GLU A 1 541 ? -41.851 3.190 7.862 1.00 95.44 541 GLU A N 1
ATOM 4247 C CA . GLU A 1 541 ? -41.427 1.794 7.712 1.00 95.44 541 GLU A CA 1
ATOM 4248 C C . GLU A 1 541 ? -41.322 1.089 9.079 1.00 95.44 541 GLU A C 1
ATOM 4250 O O . GLU A 1 541 ? -40.983 1.706 10.090 1.00 95.44 541 GLU A O 1
ATOM 4255 N N . THR A 1 542 ? -41.602 -0.218 9.118 1.00 94.81 542 THR A N 1
ATOM 4256 C CA . THR A 1 542 ? -41.629 -1.028 10.357 1.00 94.81 542 THR A CA 1
ATOM 4257 C C . THR A 1 542 ? -40.632 -2.190 10.349 1.00 94.81 542 THR A C 1
ATOM 4259 O O . THR A 1 542 ? -40.765 -3.148 11.110 1.00 94.81 542 THR A O 1
ATOM 4262 N N . SER A 1 543 ? -39.650 -2.154 9.450 1.00 93.38 543 SER A N 1
ATOM 4263 C CA . SER A 1 543 ? -38.536 -3.100 9.394 1.00 93.38 543 SER A CA 1
ATOM 4264 C C . SER A 1 543 ? -37.407 -2.678 10.336 1.00 93.38 543 SER A C 1
ATOM 4266 O O . SER A 1 543 ? -37.195 -1.492 10.571 1.00 93.38 543 SER A O 1
ATOM 4268 N N . ARG A 1 544 ? -36.600 -3.639 10.805 1.00 91.44 544 ARG A N 1
ATOM 4269 C CA . ARG A 1 544 ? -35.350 -3.361 11.543 1.00 91.44 544 ARG A CA 1
ATOM 4270 C C . ARG A 1 544 ? -34.387 -2.439 10.773 1.00 91.44 544 ARG A C 1
ATOM 4272 O O . ARG A 1 544 ? -33.650 -1.675 11.388 1.00 91.44 544 ARG A O 1
ATOM 4279 N N . LYS A 1 545 ? -34.395 -2.529 9.437 1.00 94.75 545 LYS A N 1
ATOM 4280 C CA . LYS A 1 545 ? -33.503 -1.799 8.525 1.00 94.75 545 LYS A CA 1
ATOM 4281 C C . LYS A 1 545 ? -34.281 -0.954 7.518 1.00 94.75 545 LYS A C 1
ATOM 4283 O O . LYS A 1 545 ? -35.303 -1.429 7.018 1.00 94.75 545 LYS A O 1
ATOM 4288 N N . ILE A 1 546 ? -33.755 0.218 7.160 1.00 96.25 546 ILE A N 1
ATOM 4289 C CA . ILE A 1 546 ? -34.241 1.079 6.061 1.00 96.25 546 ILE A CA 1
ATOM 4290 C C . ILE A 1 546 ? -33.074 1.630 5.226 1.00 96.25 546 ILE A C 1
ATOM 4292 O O . ILE A 1 546 ? -31.917 1.529 5.626 1.00 96.25 546 ILE A O 1
ATOM 4296 N N . TRP A 1 547 ? -33.367 2.228 4.069 1.00 94.62 547 TRP A N 1
ATOM 4297 C CA . TRP A 1 547 ? -32.376 2.926 3.239 1.00 94.62 547 TRP A CA 1
ATOM 4298 C C . TRP A 1 547 ? -32.654 4.430 3.209 1.00 94.62 547 TRP A C 1
ATOM 4300 O O . TRP A 1 547 ? -33.595 4.880 2.553 1.00 94.62 547 TRP A O 1
ATOM 4310 N N . ALA A 1 548 ? -31.810 5.215 3.876 1.00 93.50 548 ALA A N 1
ATOM 4311 C CA . ALA A 1 548 ? -31.886 6.670 3.854 1.00 93.50 548 ALA A CA 1
ATOM 4312 C C . ALA A 1 548 ? -31.217 7.216 2.582 1.00 93.50 548 ALA A C 1
ATOM 4314 O O . ALA A 1 548 ? -30.048 6.934 2.323 1.00 93.50 548 ALA A O 1
ATOM 4315 N N . LYS A 1 549 ? -31.970 7.985 1.781 1.00 92.25 549 LYS A N 1
ATOM 4316 C CA . LYS A 1 549 ? -31.533 8.524 0.468 1.00 92.25 549 LYS A CA 1
ATOM 4317 C C . LYS A 1 549 ? -31.485 10.050 0.393 1.00 92.25 549 LYS A C 1
ATOM 4319 O O . LYS A 1 549 ? -30.848 10.613 -0.487 1.00 92.25 549 LYS A O 1
ATOM 4324 N N . ASN A 1 550 ? -32.215 10.715 1.284 1.00 92.44 550 ASN A N 1
ATOM 4325 C CA . ASN A 1 550 ? -32.386 12.166 1.299 1.00 92.44 550 ASN A CA 1
ATOM 4326 C C . ASN A 1 550 ? -31.888 12.729 2.628 1.00 92.44 550 ASN A C 1
ATOM 4328 O O . ASN A 1 550 ? -32.027 12.060 3.653 1.00 92.44 550 ASN A O 1
ATOM 4332 N N . SER A 1 551 ? -31.392 13.967 2.620 1.00 91.94 551 SER A N 1
ATOM 4333 C CA . SER A 1 551 ? -31.033 14.698 3.839 1.00 91.94 551 SER A CA 1
ATOM 4334 C C . SER A 1 551 ? -32.215 14.829 4.798 1.00 91.94 551 SER A C 1
ATOM 4336 O O . SER A 1 551 ? -33.322 15.172 4.378 1.00 91.94 551 SER A O 1
ATOM 4338 N N . GLY A 1 552 ? -31.966 14.612 6.085 1.00 93.00 552 GLY A N 1
ATOM 4339 C CA . GLY A 1 552 ? -32.964 14.737 7.139 1.00 93.00 552 GLY A CA 1
ATOM 4340 C C . GLY A 1 552 ? -32.584 13.970 8.400 1.00 93.00 552 GLY A C 1
ATOM 4341 O O . GLY A 1 552 ? -31.633 13.188 8.412 1.00 93.00 552 GLY A O 1
ATOM 4342 N N . ASP A 1 553 ? -33.364 14.189 9.452 1.00 92.69 553 ASP A N 1
ATOM 4343 C CA . ASP A 1 553 ? -33.234 13.469 10.714 1.00 92.69 553 ASP A CA 1
ATOM 4344 C C . ASP A 1 553 ? -34.118 12.209 10.660 1.00 92.69 553 ASP A C 1
ATOM 4346 O O . ASP A 1 553 ? -35.352 12.282 10.620 1.00 92.69 553 ASP A O 1
ATOM 4350 N N . TYR A 1 554 ? -33.485 11.037 10.614 1.00 94.19 554 TYR A N 1
ATOM 4351 C CA . TYR A 1 554 ? -34.156 9.739 10.614 1.00 94.19 554 TYR A CA 1
ATOM 4352 C C . TYR A 1 554 ? -34.235 9.247 12.050 1.00 94.19 554 TYR A C 1
ATOM 4354 O O . TYR A 1 554 ? -33.217 8.920 12.655 1.00 94.19 554 TYR A O 1
ATOM 4362 N N . TRP A 1 555 ? -35.446 9.193 12.598 1.00 92.31 555 TRP A N 1
ATOM 4363 C CA . TRP A 1 555 ? -35.683 8.656 13.932 1.00 92.31 555 TRP A CA 1
ATOM 4364 C C . TRP A 1 555 ? -36.330 7.277 13.868 1.00 92.31 555 TRP A C 1
ATOM 4366 O O . TRP A 1 555 ? -37.101 6.980 12.954 1.00 92.31 555 TRP A O 1
ATOM 4376 N N . ILE A 1 556 ? -36.026 6.449 14.860 1.00 92.25 556 ILE A N 1
ATOM 4377 C CA . ILE A 1 556 ? -36.641 5.141 15.094 1.00 92.25 556 ILE A CA 1
ATOM 4378 C C . ILE A 1 556 ? -37.389 5.173 16.427 1.00 92.25 556 ILE A C 1
ATOM 4380 O O . ILE A 1 556 ? -36.975 5.848 17.366 1.00 92.25 556 ILE A O 1
ATOM 4384 N N . ARG A 1 557 ? -38.475 4.410 16.528 1.00 89.50 557 ARG A N 1
ATOM 4385 C CA . ARG A 1 557 ? -39.007 3.891 17.789 1.00 89.50 557 ARG A CA 1
ATOM 4386 C C . ARG A 1 557 ? -38.984 2.372 17.762 1.00 89.50 557 ARG A C 1
ATOM 4388 O O . ARG A 1 557 ? -39.347 1.780 16.746 1.00 89.50 557 ARG A O 1
ATOM 4395 N N . VAL A 1 558 ? -38.591 1.750 18.865 1.00 84.62 558 VAL A N 1
ATOM 4396 C CA . VAL A 1 558 ? -38.635 0.290 19.045 1.00 84.62 558 VAL A CA 1
ATOM 4397 C C . VAL A 1 558 ? -39.275 -0.062 20.378 1.00 84.62 558 VAL A C 1
ATOM 4399 O O . VAL A 1 558 ? -39.193 0.737 21.305 1.00 84.62 558 VAL A O 1
ATOM 4402 N N . TRP A 1 559 ? -39.888 -1.240 20.494 1.00 79.94 559 TRP A N 1
ATOM 4403 C CA . TRP A 1 559 ? -40.583 -1.678 21.712 1.00 79.94 559 TRP A CA 1
ATOM 4404 C C . TRP A 1 559 ? -40.043 -3.011 22.251 1.00 79.94 559 TRP A C 1
ATOM 4406 O O . TRP A 1 559 ? -39.716 -3.916 21.479 1.00 79.94 559 TRP A O 1
ATOM 4416 N N . ASP A 1 560 ? -40.002 -3.138 23.581 1.00 69.88 560 ASP A N 1
ATOM 4417 C CA . ASP A 1 560 ? -39.580 -4.347 24.308 1.00 69.88 560 ASP A CA 1
ATOM 4418 C C . ASP A 1 560 ? -40.787 -5.108 24.896 1.00 69.88 560 ASP A C 1
ATOM 4420 O O . ASP A 1 560 ? -41.684 -4.518 25.509 1.00 69.88 560 ASP A O 1
ATOM 4424 N N . GLU A 1 561 ? -40.801 -6.428 24.692 1.00 60.06 561 GLU A N 1
ATOM 4425 C CA . GLU A 1 561 ? -41.913 -7.337 25.003 1.00 60.06 561 GLU A CA 1
ATOM 4426 C C . GLU A 1 561 ? -42.117 -7.541 26.515 1.00 60.06 561 GLU A C 1
ATOM 4428 O O . GLU A 1 561 ? -43.235 -7.803 26.960 1.00 60.06 561 GLU A O 1
ATOM 4433 N N . LYS A 1 562 ? -41.053 -7.392 27.317 1.00 55.22 562 LYS A N 1
ATOM 4434 C CA . LYS A 1 562 ? -41.088 -7.510 28.782 1.00 55.22 562 LYS A CA 1
ATOM 4435 C C . LYS A 1 562 ? -41.492 -6.199 29.460 1.00 55.22 562 LYS A C 1
ATOM 4437 O O . LYS A 1 562 ? -42.051 -6.238 30.553 1.00 55.22 562 LYS A O 1
ATOM 4442 N N . ALA A 1 563 ? -41.197 -5.054 28.838 1.00 55.16 563 ALA A N 1
ATOM 4443 C CA . ALA A 1 563 ? -41.227 -3.756 29.517 1.00 55.16 563 ALA A CA 1
ATOM 4444 C C . ALA A 1 563 ? -42.415 -2.849 29.134 1.00 55.16 563 ALA A C 1
ATOM 4446 O O . ALA A 1 563 ? -42.825 -2.010 29.934 1.00 55.16 563 ALA A O 1
ATOM 4447 N N . GLY A 1 564 ? -42.969 -2.970 27.920 1.00 56.59 564 GLY A N 1
ATOM 4448 C CA . GLY A 1 564 ? -44.061 -2.100 27.444 1.00 56.59 564 GLY A CA 1
ATOM 4449 C C . GLY A 1 564 ? -43.660 -0.640 27.160 1.00 56.59 564 GLY A C 1
ATOM 4450 O O . GLY A 1 564 ? -44.511 0.175 26.797 1.00 56.59 564 GLY A O 1
ATOM 4451 N N . TYR A 1 565 ? -42.373 -0.311 27.292 1.00 61.69 565 TYR A N 1
ATOM 4452 C CA . TYR A 1 565 ? -41.781 0.980 26.936 1.00 61.69 565 TYR A CA 1
ATOM 4453 C C . TYR A 1 565 ? -41.202 0.957 25.516 1.00 61.69 565 TYR A C 1
ATOM 4455 O O . TYR A 1 565 ? -41.026 -0.108 24.917 1.00 61.69 565 TYR A O 1
ATOM 4463 N N . TRP A 1 566 ? -40.898 2.145 24.986 1.00 71.31 566 TRP A N 1
ATOM 4464 C CA . TRP A 1 566 ? -40.214 2.309 23.707 1.00 71.31 566 TRP A CA 1
ATOM 4465 C C . TRP A 1 566 ? -38.909 3.081 23.862 1.00 71.31 566 TRP A C 1
ATOM 4467 O O . TRP A 1 566 ? -38.852 4.072 24.588 1.00 71.31 566 TRP A O 1
ATOM 4477 N N . ALA A 1 567 ? -37.890 2.643 23.128 1.00 70.69 567 ALA A N 1
ATOM 4478 C CA . ALA A 1 567 ? -36.666 3.401 22.916 1.00 70.69 567 ALA A CA 1
ATOM 4479 C C . ALA A 1 567 ? -36.798 4.243 21.648 1.00 70.69 567 ALA A C 1
ATOM 4481 O O . ALA A 1 567 ? -37.519 3.857 20.723 1.00 70.69 567 ALA A O 1
ATOM 4482 N N . ALA A 1 568 ? -36.062 5.347 21.568 1.00 83.50 568 ALA A N 1
ATOM 4483 C CA . ALA A 1 568 ? -35.848 6.052 20.314 1.00 83.50 568 ALA A CA 1
ATOM 4484 C C . ALA A 1 568 ? -34.431 6.589 20.201 1.00 83.50 568 ALA A C 1
ATOM 4486 O O . ALA A 1 568 ? -33.815 6.966 21.194 1.00 83.50 568 ALA A O 1
ATOM 4487 N N . ASP A 1 569 ? -33.988 6.670 18.957 1.00 86.12 569 ASP A N 1
ATOM 4488 C CA . ASP A 1 569 ? -32.760 7.325 18.541 1.00 86.12 569 ASP A CA 1
ATOM 4489 C C . ASP A 1 569 ? -33.049 8.117 17.264 1.00 86.12 569 ASP A C 1
ATOM 4491 O O . ASP A 1 569 ? -34.069 7.902 16.598 1.00 86.12 569 ASP A O 1
ATOM 4495 N N . THR A 1 570 ? -32.200 9.089 16.955 1.00 89.62 570 THR A N 1
ATOM 4496 C CA . THR A 1 570 ? -32.309 9.961 15.787 1.00 89.62 570 THR A CA 1
ATOM 4497 C C . THR A 1 570 ? -30.937 10.147 15.169 1.00 89.62 570 THR A C 1
ATOM 4499 O O . THR A 1 570 ? -30.079 10.819 15.737 1.00 89.62 570 THR A O 1
ATOM 4502 N N . ILE A 1 571 ? -30.757 9.616 13.963 1.00 89.12 571 ILE A N 1
ATOM 4503 C CA . ILE A 1 571 ? -29.542 9.810 13.185 1.00 89.12 571 ILE A CA 1
ATOM 4504 C C . ILE A 1 571 ? -29.768 10.884 12.126 1.00 89.12 571 ILE A C 1
ATOM 4506 O O . ILE A 1 571 ? -30.749 10.865 11.377 1.00 89.12 571 ILE A O 1
ATOM 4510 N N . LYS A 1 572 ? -28.838 11.832 12.043 1.00 92.88 572 LYS A N 1
ATOM 4511 C CA . LYS A 1 572 ? -28.843 12.832 10.981 1.00 92.88 572 LYS A CA 1
ATOM 4512 C C . LYS A 1 572 ? -28.158 12.271 9.742 1.00 92.88 572 LYS A C 1
ATOM 4514 O O . LYS A 1 572 ? -26.993 11.880 9.798 1.00 92.88 572 LYS A O 1
ATOM 4519 N N . VAL A 1 573 ? -28.867 12.292 8.620 1.00 91.88 573 VAL A N 1
ATOM 4520 C CA . VAL A 1 573 ? -28.339 11.945 7.298 1.00 91.88 573 VAL A CA 1
ATOM 4521 C C . VAL A 1 573 ? -28.227 13.212 6.454 1.00 91.88 573 VAL A C 1
ATOM 4523 O O . VAL A 1 573 ? -29.133 14.048 6.446 1.00 91.88 573 VAL A O 1
ATOM 4526 N N . THR A 1 574 ? -27.121 13.351 5.725 1.00 91.75 574 THR A N 1
ATOM 4527 C CA . THR A 1 574 ? -26.834 14.497 4.855 1.00 91.75 574 THR A CA 1
ATOM 4528 C C . THR A 1 574 ? -26.463 14.001 3.457 1.00 91.75 574 THR A C 1
ATOM 4530 O O . THR A 1 574 ? -25.339 13.579 3.214 1.00 91.75 574 THR A O 1
ATOM 4533 N N . ALA A 1 575 ? -27.410 14.075 2.525 1.00 91.81 575 ALA A N 1
ATOM 4534 C CA . ALA A 1 575 ? -27.153 13.927 1.099 1.00 91.81 575 ALA A CA 1
ATOM 4535 C C . ALA A 1 575 ? -26.727 15.294 0.528 1.00 91.81 575 ALA A C 1
ATOM 4537 O O . ALA A 1 575 ? -27.563 16.167 0.273 1.00 91.81 575 ALA A O 1
ATOM 4538 N N . ASN A 1 576 ? -25.422 15.497 0.364 1.00 91.00 576 ASN A N 1
ATOM 4539 C CA . ASN A 1 576 ? -24.846 16.696 -0.239 1.00 91.00 576 ASN A CA 1
ATOM 4540 C C . ASN A 1 576 ? -25.210 16.766 -1.727 1.00 91.00 576 ASN A C 1
ATOM 4542 O O . ASN A 1 576 ? -25.078 15.782 -2.455 1.00 91.00 576 ASN A O 1
ATOM 4546 N N . SER A 1 577 ? -25.665 17.928 -2.195 1.00 88.81 577 SER A N 1
ATOM 4547 C CA . SER A 1 577 ? -25.961 18.141 -3.615 1.00 88.81 577 SER A CA 1
ATOM 4548 C C . SER A 1 577 ? -24.706 17.962 -4.467 1.00 88.81 577 SER A C 1
ATOM 4550 O O . SER A 1 577 ? -23.670 18.536 -4.140 1.00 88.81 577 SER A O 1
ATOM 4552 N N . LEU A 1 578 ? -24.813 17.244 -5.586 1.00 87.94 578 LEU A N 1
ATOM 4553 C CA . LEU A 1 578 ? -23.723 17.165 -6.562 1.00 87.94 578 LEU A CA 1
ATOM 4554 C C . LEU A 1 578 ? -23.387 18.564 -7.119 1.00 87.94 578 LEU A C 1
ATOM 4556 O O . LEU A 1 578 ? -24.310 19.359 -7.341 1.00 87.94 578 LEU A O 1
ATOM 4560 N N . PRO A 1 579 ? -22.108 18.872 -7.410 1.00 88.94 579 PRO A N 1
ATOM 4561 C CA . PRO A 1 579 ? -21.754 20.115 -8.086 1.00 88.94 579 PRO A CA 1
ATOM 4562 C C . PRO A 1 579 ? -22.363 20.190 -9.493 1.00 88.94 579 PRO A C 1
ATOM 4564 O O . PRO A 1 579 ? -22.637 19.172 -10.134 1.00 88.94 579 PRO A O 1
ATOM 4567 N N . GLU A 1 580 ? -22.542 21.411 -10.003 1.00 88.62 580 GLU A N 1
ATOM 4568 C CA . GLU A 1 580 ? -23.016 21.654 -11.372 1.00 88.62 580 GLU A CA 1
ATOM 4569 C C . GLU A 1 580 ? -22.146 20.893 -12.389 1.00 88.62 580 GLU A C 1
ATOM 4571 O O . GLU A 1 580 ? -20.918 20.973 -12.338 1.00 88.62 580 GLU A O 1
ATOM 4576 N N . THR A 1 581 ? -22.770 20.156 -13.317 1.00 90.94 581 THR A N 1
ATOM 4577 C CA . THR A 1 581 ? -22.047 19.313 -14.281 1.00 90.94 581 THR A CA 1
ATOM 4578 C C . THR A 1 581 ? -21.016 20.135 -15.064 1.00 90.94 581 THR A C 1
ATOM 4580 O O . THR A 1 581 ? -21.397 21.055 -15.799 1.00 90.94 581 THR A O 1
ATOM 4583 N N . PRO A 1 582 ? -19.711 19.829 -14.949 1.00 92.19 582 PRO A N 1
ATOM 4584 C CA . PRO A 1 582 ? -18.683 20.660 -15.547 1.00 92.19 582 PRO A CA 1
ATOM 4585 C C . PRO A 1 582 ? -18.719 20.582 -17.073 1.00 92.19 582 PRO A C 1
ATOM 4587 O O . PRO A 1 582 ? -19.062 19.565 -17.676 1.00 92.19 582 PRO A O 1
ATOM 4590 N N . THR A 1 583 ? -18.315 21.675 -17.718 1.00 94.56 583 THR A N 1
ATOM 4591 C CA . THR A 1 583 ? -18.148 21.736 -19.174 1.00 94.56 583 THR A CA 1
ATOM 4592 C C . THR A 1 583 ? -16.721 22.137 -19.509 1.00 94.56 583 THR A C 1
ATOM 4594 O O . THR A 1 583 ? -16.171 23.073 -18.926 1.00 94.56 583 THR A O 1
ATOM 4597 N N . ILE A 1 584 ? -16.115 21.412 -20.448 1.00 95.81 584 ILE A N 1
ATOM 4598 C CA . ILE A 1 584 ? -14.751 21.661 -20.915 1.00 95.81 584 ILE A CA 1
ATOM 4599 C C . ILE A 1 584 ? -14.781 22.742 -21.998 1.00 95.81 584 ILE A C 1
ATOM 4601 O O . ILE A 1 584 ? -15.636 22.739 -22.885 1.00 95.81 584 ILE A O 1
ATOM 4605 N N . LYS A 1 585 ? -13.812 23.654 -21.947 1.00 94.94 585 LYS A N 1
ATOM 4606 C CA . LYS A 1 585 ? -13.469 24.573 -23.029 1.00 94.94 585 LYS A CA 1
ATOM 4607 C C . LYS A 1 585 ? -12.060 24.238 -23.515 1.00 94.94 585 LYS A C 1
ATOM 4609 O O . LYS A 1 585 ? -11.108 24.324 -22.745 1.00 94.94 585 LYS A O 1
ATOM 4614 N N . ASN A 1 586 ? -11.921 23.921 -24.797 1.00 94.62 586 ASN A N 1
ATOM 4615 C CA . ASN A 1 586 ? -10.617 23.908 -25.452 1.00 94.62 586 ASN A CA 1
ATOM 4616 C C . ASN A 1 586 ? -10.200 25.356 -25.771 1.00 94.62 586 ASN A C 1
ATOM 4618 O O . ASN A 1 586 ? -11.014 26.145 -26.261 1.00 94.62 586 ASN A O 1
ATOM 4622 N N . THR A 1 587 ? -8.963 25.737 -25.455 1.00 92.94 587 THR A N 1
ATOM 4623 C CA . THR A 1 587 ? -8.427 27.080 -25.745 1.00 92.94 587 THR A CA 1
ATOM 4624 C C . THR A 1 587 ? -7.723 27.159 -27.101 1.00 92.94 587 THR A C 1
ATOM 4626 O O . THR A 1 587 ? -7.557 28.259 -27.628 1.00 92.94 587 THR A O 1
ATOM 4629 N N . GLY A 1 588 ? -7.335 26.012 -27.669 1.00 91.50 588 GLY A N 1
ATOM 4630 C CA . GLY A 1 588 ? -6.663 25.894 -28.961 1.00 91.50 588 GLY A CA 1
ATOM 4631 C C . GLY A 1 588 ? -7.557 25.264 -30.031 1.00 91.50 588 GLY A C 1
ATOM 4632 O O . GLY A 1 588 ? -8.551 25.857 -30.446 1.00 91.50 588 GLY A O 1
ATOM 4633 N N . LYS A 1 589 ? -7.171 24.086 -30.531 1.00 89.38 589 LYS A N 1
ATOM 4634 C CA . LYS A 1 589 ? -7.890 23.353 -31.589 1.00 89.38 589 LYS A CA 1
ATOM 4635 C C . LYS A 1 589 ? -8.226 21.940 -31.135 1.00 89.38 589 LYS A C 1
ATOM 4637 O O . LYS A 1 589 ? -7.393 21.276 -30.527 1.00 89.38 589 LYS A O 1
ATOM 4642 N N . ASP A 1 590 ? -9.401 21.451 -31.520 1.00 90.06 590 ASP A N 1
ATOM 4643 C CA . ASP A 1 590 ? -9.814 20.056 -31.288 1.00 90.06 590 ASP A CA 1
ATOM 4644 C C . ASP A 1 590 ? -9.106 19.071 -32.236 1.00 90.06 590 ASP A C 1
ATOM 4646 O O . ASP A 1 590 ? -9.168 17.855 -32.066 1.00 90.06 590 ASP A O 1
ATOM 4650 N N . THR A 1 591 ? -8.426 19.587 -33.264 1.00 92.06 591 THR A N 1
ATOM 4651 C CA . THR A 1 591 ? -7.675 18.792 -34.239 1.00 92.06 591 THR A CA 1
ATOM 4652 C C . THR A 1 591 ? -6.338 19.450 -34.567 1.00 92.06 591 THR A C 1
ATOM 4654 O O . THR A 1 591 ? -6.290 20.612 -34.987 1.00 92.06 591 THR A O 1
ATOM 4657 N N . PHE A 1 592 ? -5.245 18.711 -34.375 1.00 94.31 592 PHE A N 1
ATOM 4658 C CA . PHE A 1 592 ? -3.876 19.163 -34.635 1.00 94.31 592 PHE A CA 1
ATOM 4659 C C . PHE A 1 592 ? -2.949 18.000 -35.029 1.00 94.31 592 PHE A C 1
ATOM 4661 O O . PHE A 1 592 ? -3.380 16.860 -35.181 1.00 94.31 592 PHE A O 1
ATOM 4668 N N . CYS A 1 593 ? -1.670 18.302 -35.250 1.00 94.06 593 CYS A N 1
ATOM 4669 C CA . CYS A 1 593 ? -0.661 17.348 -35.707 1.00 94.06 593 CYS A CA 1
ATOM 4670 C C . CYS A 1 593 ? 0.276 16.938 -34.569 1.00 94.06 593 CYS A C 1
ATOM 4672 O O . CYS A 1 593 ? 0.610 17.765 -33.717 1.00 94.06 593 CYS A O 1
ATOM 4674 N N . ALA A 1 594 ? 0.738 15.687 -34.577 1.00 92.12 594 ALA A N 1
ATOM 4675 C CA . ALA A 1 594 ? 1.663 15.167 -33.572 1.00 92.12 594 ALA A CA 1
ATOM 4676 C C . ALA A 1 594 ? 2.901 16.076 -33.408 1.00 92.12 594 ALA A C 1
ATOM 4678 O O . ALA A 1 594 ? 3.481 16.540 -34.389 1.00 92.12 594 ALA A O 1
ATOM 4679 N N . GLY A 1 595 ? 3.274 16.359 -32.156 1.00 88.75 595 GLY A N 1
ATOM 4680 C CA . GLY A 1 595 ? 4.298 17.353 -31.799 1.00 88.75 595 GLY A CA 1
ATOM 4681 C C . GLY A 1 595 ? 3.756 18.760 -31.500 1.00 88.75 595 GLY A C 1
ATOM 4682 O O . GLY A 1 595 ? 4.500 19.594 -30.994 1.00 88.75 595 GLY A O 1
ATOM 4683 N N . SER A 1 596 ? 2.471 19.028 -31.759 1.00 92.69 596 SER A N 1
ATOM 4684 C CA . SER A 1 596 ? 1.746 20.187 -31.206 1.00 92.69 596 SER A CA 1
ATOM 4685 C C . SER A 1 596 ? 0.986 19.810 -29.925 1.00 92.69 596 SER A C 1
ATOM 4687 O O . SER A 1 596 ? 0.974 18.647 -29.522 1.00 92.69 596 SER A O 1
ATOM 4689 N N . ASN A 1 597 ? 0.339 20.790 -29.292 1.00 93.62 597 ASN A N 1
ATOM 4690 C CA . ASN A 1 597 ? -0.565 20.581 -28.162 1.00 93.62 597 ASN A CA 1
ATOM 4691 C C . ASN A 1 597 ? -1.810 21.481 -28.258 1.00 93.62 597 ASN A C 1
ATOM 4693 O O . ASN A 1 597 ? -1.876 22.385 -29.097 1.00 93.62 597 ASN A O 1
ATOM 4697 N N . THR A 1 598 ? -2.773 21.236 -27.375 1.00 95.50 598 THR A N 1
ATOM 4698 C CA . THR A 1 598 ? -3.866 22.158 -27.045 1.00 95.50 598 THR A CA 1
ATOM 4699 C C . THR A 1 598 ? -4.103 22.148 -25.532 1.00 95.50 598 THR A C 1
ATOM 4701 O O . THR A 1 598 ? -3.695 21.195 -24.868 1.00 95.50 598 THR A O 1
ATOM 4704 N N . VAL A 1 599 ? -4.760 23.169 -24.971 1.00 96.62 599 VAL A N 1
ATOM 4705 C CA . VAL A 1 599 ? -5.054 23.230 -23.526 1.00 96.62 599 VAL A CA 1
ATOM 4706 C C . VAL A 1 599 ? -6.560 23.162 -23.285 1.00 96.62 599 VAL A C 1
ATOM 4708 O O . VAL A 1 599 ? -7.335 23.915 -23.880 1.00 96.62 599 VAL A O 1
ATOM 4711 N N . LEU A 1 600 ? -6.972 22.255 -22.404 1.00 97.00 600 LEU A N 1
ATOM 4712 C CA . LEU A 1 600 ? -8.345 22.100 -21.937 1.00 97.00 600 LEU A CA 1
ATOM 4713 C C . LEU A 1 600 ? -8.492 22.751 -20.562 1.00 97.00 600 LEU A C 1
ATOM 4715 O O . LEU A 1 600 ? -7.671 22.521 -19.676 1.00 97.00 600 LEU A O 1
ATOM 4719 N N . ILE A 1 601 ? -9.545 23.549 -20.387 1.00 95.94 601 ILE A N 1
ATOM 4720 C CA . ILE A 1 601 ? -9.860 24.233 -19.127 1.00 95.94 601 ILE A CA 1
ATOM 4721 C C . ILE A 1 601 ? -11.338 24.037 -18.747 1.00 95.94 601 ILE A C 1
ATOM 4723 O O . ILE A 1 601 ? -12.182 23.881 -19.640 1.00 95.94 601 ILE A O 1
ATOM 4727 N N . PRO A 1 602 ? -11.702 24.089 -17.454 1.00 95.25 602 PRO A N 1
ATOM 4728 C CA . PRO A 1 602 ? -13.087 24.235 -17.026 1.00 95.25 602 PRO A CA 1
ATOM 4729 C C . PRO A 1 602 ? -13.677 25.541 -17.573 1.00 95.25 602 PRO A C 1
ATOM 4731 O O . PRO A 1 602 ? -13.047 26.598 -17.530 1.00 95.25 602 PRO A O 1
ATOM 4734 N N . LYS A 1 603 ? -14.915 25.506 -18.072 1.00 93.06 603 LYS A N 1
ATOM 4735 C CA . LYS A 1 603 ? -15.616 26.710 -18.556 1.00 93.06 603 LYS A CA 1
ATOM 4736 C C . LYS A 1 603 ? -16.021 27.665 -17.422 1.00 93.06 603 LYS A C 1
ATOM 4738 O O . LYS A 1 603 ? -16.194 28.859 -17.662 1.00 93.06 603 LYS A O 1
ATOM 4743 N N . LYS A 1 604 ? -16.187 27.132 -16.211 1.00 91.31 604 LYS A N 1
ATOM 4744 C CA . LYS A 1 604 ? -16.515 27.831 -14.965 1.00 91.31 604 LYS A CA 1
ATOM 4745 C C . LYS A 1 604 ? -15.535 27.336 -13.904 1.00 91.31 604 LYS A C 1
ATOM 4747 O O . LYS A 1 604 ? -15.340 26.129 -13.796 1.00 91.31 604 LYS A O 1
ATOM 4752 N N . LEU A 1 605 ? -14.931 28.261 -13.163 1.00 91.06 605 LEU A N 1
ATOM 4753 C CA . LEU A 1 605 ? -14.057 27.952 -12.035 1.00 91.06 605 LEU A CA 1
ATOM 4754 C C . LEU A 1 605 ? -14.792 28.260 -10.732 1.00 91.06 605 LEU A C 1
ATOM 4756 O O . LEU A 1 605 ? -15.200 29.396 -10.496 1.00 91.06 605 LEU A O 1
ATOM 4760 N N . ASP A 1 606 ? -14.937 27.232 -9.912 1.00 88.56 606 ASP A N 1
ATOM 4761 C CA . ASP A 1 606 ? -15.150 27.313 -8.474 1.00 88.56 606 ASP A CA 1
ATOM 4762 C C . ASP A 1 606 ? -13.783 27.190 -7.758 1.00 88.56 606 ASP A C 1
ATOM 4764 O O . ASP A 1 606 ? -13.076 26.202 -7.991 1.00 88.56 606 ASP A O 1
ATOM 4768 N N . PRO A 1 607 ? -13.357 28.177 -6.946 1.00 86.75 607 PRO A N 1
ATOM 4769 C CA . PRO A 1 607 ? -12.074 28.139 -6.250 1.00 86.75 607 PRO A CA 1
ATOM 4770 C C . PRO A 1 607 ? -12.022 27.176 -5.051 1.00 86.75 607 PRO A C 1
ATOM 4772 O O . PRO A 1 607 ? -10.925 26.968 -4.538 1.00 86.75 607 PRO A O 1
ATOM 4775 N N . THR A 1 608 ? -13.144 26.607 -4.586 1.00 86.31 608 THR A N 1
ATOM 4776 C CA . THR A 1 608 ? -13.144 25.602 -3.497 1.00 86.31 608 THR A CA 1
ATOM 4777 C C . THR A 1 608 ? -13.226 24.159 -4.001 1.00 86.31 608 THR A C 1
ATOM 4779 O O . THR A 1 608 ? -13.170 23.228 -3.200 1.00 86.31 608 THR A O 1
ATOM 4782 N N . ALA A 1 609 ? -13.324 23.959 -5.319 1.00 92.56 609 ALA A N 1
ATOM 4783 C CA . ALA A 1 609 ? -13.423 22.644 -5.944 1.00 92.56 609 ALA A CA 1
ATOM 4784 C C . ALA A 1 609 ? -12.070 22.120 -6.462 1.00 92.56 609 ALA A C 1
ATOM 4786 O O . ALA A 1 609 ? -11.204 22.878 -6.902 1.00 92.56 609 ALA A O 1
ATOM 4787 N N . THR A 1 610 ? -11.921 20.795 -6.479 1.00 94.88 610 THR A N 1
ATOM 4788 C CA . THR A 1 610 ? -10.791 20.077 -7.082 1.00 94.88 610 THR A CA 1
ATOM 4789 C C . THR A 1 610 ? -11.146 19.617 -8.498 1.00 94.88 610 THR A C 1
ATOM 4791 O O . THR A 1 610 ? -12.257 19.157 -8.759 1.00 94.88 610 THR A O 1
ATOM 4794 N N . TYR A 1 611 ? -10.189 19.726 -9.423 1.00 96.06 611 TYR A N 1
ATOM 4795 C CA . TYR A 1 611 ? -10.363 19.438 -10.850 1.00 96.06 611 TYR A CA 1
ATOM 4796 C C . TYR A 1 611 ? -9.496 18.249 -11.244 1.00 96.06 611 TYR A C 1
ATOM 4798 O O . TYR A 1 611 ? -8.276 18.388 -11.289 1.00 96.06 611 TYR A O 1
ATOM 4806 N N . VAL A 1 612 ? -10.108 17.105 -11.543 1.00 95.94 612 VAL A N 1
ATOM 4807 C CA . VAL A 1 612 ? -9.407 15.873 -11.934 1.00 95.94 612 VAL A CA 1
ATOM 4808 C C . VAL A 1 612 ? -9.800 15.503 -13.357 1.00 95.94 612 VAL A C 1
ATOM 4810 O O . VAL A 1 612 ? -10.975 15.321 -13.669 1.00 95.94 612 VAL A O 1
ATOM 4813 N N . TRP A 1 613 ? -8.822 15.390 -14.243 1.00 96.62 613 TRP A N 1
ATOM 4814 C CA . TRP A 1 613 ? -9.037 15.006 -15.634 1.00 96.62 613 TRP A CA 1
ATOM 4815 C C . TRP A 1 613 ? -8.963 13.487 -15.807 1.00 96.62 613 TRP A C 1
ATOM 4817 O O . TRP A 1 613 ? -8.290 12.788 -15.051 1.00 96.62 613 TRP A O 1
ATOM 4827 N N . SER A 1 614 ? -9.607 12.956 -16.847 1.00 95.81 614 SER A N 1
ATOM 4828 C CA . SER A 1 614 ? -9.698 11.509 -17.112 1.00 95.81 614 SER A CA 1
ATOM 4829 C C . SER A 1 614 ? -8.366 10.806 -17.422 1.00 95.81 614 SER A C 1
ATOM 4831 O O . SER A 1 614 ? -8.345 9.591 -17.588 1.00 95.81 614 SER A O 1
ATOM 4833 N N . ASN A 1 615 ? -7.258 11.545 -17.511 1.00 90.44 615 ASN A N 1
ATOM 4834 C CA . ASN A 1 615 ? -5.893 11.019 -17.581 1.00 90.44 615 ASN A CA 1
ATOM 4835 C C . ASN A 1 615 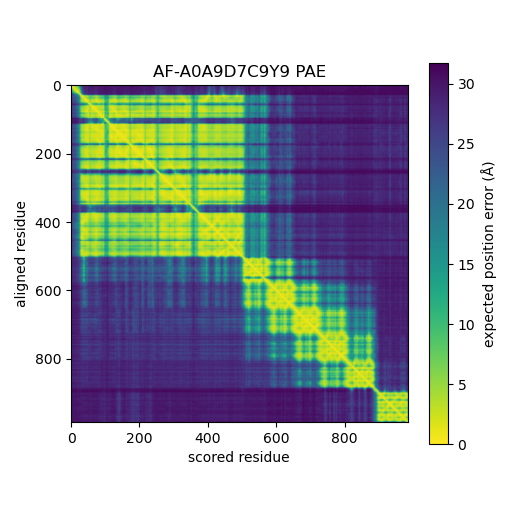? -5.166 11.023 -16.217 1.00 90.44 615 ASN A C 1
ATOM 4837 O O . ASN A 1 615 ? -3.951 10.850 -16.189 1.00 90.44 615 ASN A O 1
ATOM 4841 N N . GLY A 1 616 ? -5.877 11.276 -15.113 1.00 91.56 616 GLY A N 1
ATOM 4842 C CA . GLY A 1 616 ? -5.328 11.350 -13.755 1.00 91.56 616 GLY A CA 1
ATOM 4843 C C . GLY A 1 616 ? -4.642 12.675 -13.403 1.00 91.56 616 GLY A C 1
ATOM 4844 O O . GLY A 1 616 ? -4.136 12.816 -12.296 1.00 91.56 616 GLY A O 1
ATOM 4845 N N . PHE A 1 617 ? -4.608 13.657 -14.311 1.00 93.75 617 PHE A N 1
ATOM 4846 C CA . PHE A 1 617 ? -4.035 14.969 -14.007 1.00 93.75 617 PHE A CA 1
ATOM 4847 C C . PHE A 1 617 ? -4.983 15.790 -13.125 1.00 93.75 617 PHE A C 1
ATOM 4849 O O . PHE A 1 617 ? -6.149 15.971 -13.477 1.00 93.75 617 PHE A O 1
ATOM 4856 N N . THR A 1 618 ? -4.467 16.349 -12.030 1.00 94.75 618 THR A N 1
ATOM 4857 C CA . THR A 1 618 ? -5.213 17.259 -11.150 1.00 94.75 618 THR A CA 1
ATOM 4858 C C . THR A 1 618 ? -4.779 18.702 -11.399 1.00 94.75 618 THR A C 1
ATOM 4860 O O . THR A 1 618 ? -3.608 19.040 -11.239 1.00 94.75 618 THR A O 1
ATOM 4863 N N . GLY A 1 619 ? -5.719 19.565 -11.786 1.00 93.06 619 GLY A N 1
ATOM 4864 C CA . GLY A 1 619 ? -5.462 20.979 -12.057 1.00 93.06 619 GLY A CA 1
ATOM 4865 C C . GLY A 1 619 ? -6.483 21.629 -12.993 1.00 93.06 619 GLY A C 1
ATOM 4866 O O . GLY A 1 619 ? -7.248 20.963 -13.690 1.00 93.06 619 GLY A O 1
ATOM 4867 N N . THR A 1 620 ? -6.486 22.960 -13.033 1.00 94.38 620 THR A N 1
ATOM 4868 C CA . THR A 1 620 ? -7.427 23.763 -13.834 1.00 94.38 620 THR A CA 1
ATOM 4869 C C . THR A 1 620 ? -7.054 23.885 -15.315 1.00 94.38 620 THR A C 1
ATOM 4871 O O . THR A 1 620 ? -7.876 24.347 -16.102 1.00 94.38 620 THR A O 1
ATOM 4874 N N . GLU A 1 621 ? -5.854 23.460 -15.721 1.00 95.94 621 GLU A N 1
ATOM 4875 C CA . GLU A 1 621 ? -5.395 23.512 -17.114 1.00 95.94 621 GLU A CA 1
ATOM 4876 C C . GLU A 1 621 ?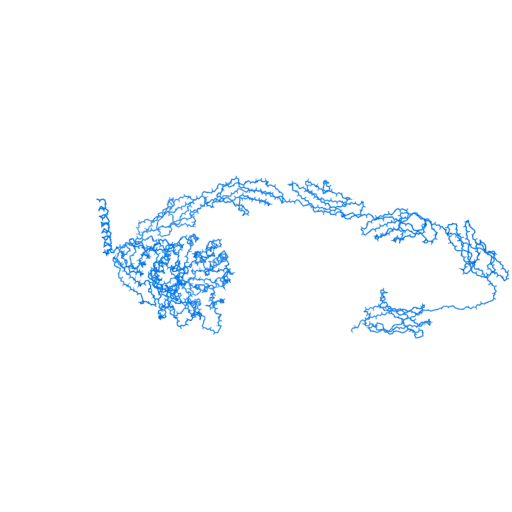 -4.697 22.205 -17.512 1.00 95.94 621 GLU A C 1
ATOM 4878 O O . GLU A 1 621 ? -3.594 21.918 -17.051 1.00 95.94 621 GLU A O 1
ATOM 4883 N N . LEU A 1 622 ? -5.315 21.414 -18.394 1.00 96.44 622 LEU A N 1
ATOM 4884 C CA . LEU A 1 622 ? -4.709 20.202 -18.946 1.00 96.44 622 LEU A CA 1
ATOM 4885 C C . LEU A 1 622 ? -4.114 20.485 -20.330 1.00 96.44 622 LEU A C 1
ATOM 4887 O O . LEU A 1 622 ? -4.845 20.733 -21.288 1.00 96.44 622 LEU A O 1
ATOM 4891 N N . THR A 1 623 ? -2.792 20.368 -20.462 1.00 96.31 623 THR A N 1
ATOM 4892 C CA . THR A 1 623 ? -2.126 20.362 -21.775 1.00 96.31 623 THR A CA 1
ATOM 4893 C C . THR A 1 623 ? -2.202 18.968 -22.400 1.00 96.31 623 THR A C 1
ATOM 4895 O O . THR A 1 623 ? -1.687 18.001 -21.842 1.00 96.31 623 THR A O 1
ATOM 4898 N N . VAL A 1 624 ? -2.817 18.864 -23.578 1.00 95.06 624 VAL A N 1
ATOM 4899 C CA . VAL A 1 624 ? -3.029 17.615 -24.323 1.00 95.06 624 VAL A CA 1
ATOM 4900 C C . VAL A 1 624 ? -2.131 17.564 -25.558 1.00 95.06 624 VAL A C 1
ATOM 4902 O O . VAL A 1 624 ? -2.150 18.475 -26.385 1.00 95.06 624 VAL A O 1
ATOM 4905 N N . THR A 1 625 ? -1.384 16.468 -25.713 1.00 94.00 625 THR A N 1
ATOM 4906 C CA . THR A 1 625 ? -0.516 16.167 -26.873 1.00 94.00 625 THR A CA 1
ATOM 4907 C C . THR A 1 625 ? -0.918 14.895 -27.627 1.00 94.00 625 THR A C 1
ATOM 4909 O O . THR A 1 625 ? -0.425 14.656 -28.731 1.00 94.00 625 THR A O 1
ATOM 4912 N N . THR A 1 626 ? -1.801 14.075 -27.053 1.00 92.06 626 THR A N 1
ATOM 4913 C CA . THR A 1 626 ? -2.221 12.765 -27.570 1.00 92.06 626 THR A CA 1
ATOM 4914 C C . THR A 1 626 ? -3.696 12.770 -28.000 1.00 92.06 626 THR A C 1
ATOM 4916 O O . THR A 1 626 ? -4.473 13.606 -27.537 1.00 92.06 626 THR A O 1
ATOM 4919 N N . PRO A 1 627 ? -4.106 11.881 -28.927 1.00 93.31 627 PRO A N 1
ATOM 4920 C CA . PRO A 1 627 ? -5.506 11.757 -29.316 1.00 93.31 627 PRO A CA 1
ATOM 4921 C C . PRO A 1 627 ? -6.299 11.037 -28.221 1.00 93.31 627 PRO A C 1
ATOM 4923 O O . PRO A 1 627 ? -5.814 10.067 -27.637 1.00 93.31 627 PRO A O 1
ATOM 4926 N N . GLY A 1 628 ? -7.534 11.468 -27.970 1.00 93.44 628 GLY A N 1
ATOM 4927 C CA . GLY A 1 628 ? -8.372 10.861 -26.940 1.00 93.44 628 GLY A CA 1
ATOM 4928 C C . GLY A 1 628 ? -9.645 11.641 -26.630 1.00 93.44 628 GLY A C 1
ATOM 4929 O O . GLY A 1 628 ? -9.841 12.764 -27.090 1.00 93.44 628 GLY A O 1
ATOM 4930 N N . ASN A 1 629 ? -10.508 11.026 -25.825 1.00 95.50 629 ASN A N 1
ATOM 4931 C CA . ASN A 1 629 ? -11.663 11.677 -25.218 1.00 95.50 629 ASN A CA 1
ATOM 4932 C C . ASN A 1 629 ? -11.296 12.064 -23.784 1.00 95.50 629 ASN A C 1
ATOM 4934 O O . ASN A 1 629 ? -11.034 11.189 -22.961 1.00 95.50 629 ASN A O 1
ATOM 4938 N N . TYR A 1 630 ? -11.287 13.361 -23.495 1.00 96.06 630 TYR A N 1
ATOM 4939 C CA . TYR A 1 630 ? -10.937 13.895 -22.184 1.00 96.06 630 TYR A CA 1
ATOM 4940 C C . TYR A 1 630 ? -12.201 14.301 -21.441 1.00 96.06 630 TYR A C 1
ATOM 4942 O O . TYR A 1 630 ? -12.989 15.097 -21.948 1.00 96.06 630 TYR A O 1
ATOM 4950 N N . GLN A 1 631 ? -12.399 13.761 -20.245 1.00 97.69 631 GLN A N 1
ATOM 4951 C CA . GLN A 1 631 ? -13.445 14.195 -19.323 1.00 97.69 631 GLN A CA 1
ATOM 4952 C C . GLN A 1 631 ? -12.816 14.936 -18.147 1.00 97.69 631 GLN A C 1
ATOM 4954 O O . GLN A 1 631 ? -11.653 14.716 -17.806 1.00 97.69 631 GLN A O 1
ATOM 4959 N N . LEU A 1 632 ? -13.602 15.819 -17.546 1.00 96.94 632 LEU A N 1
ATOM 4960 C CA . LEU A 1 632 ? -13.254 16.566 -16.353 1.00 96.94 632 LEU A CA 1
ATOM 4961 C C . LEU A 1 632 ? -14.230 16.173 -15.246 1.00 96.94 632 LEU A C 1
ATOM 4963 O O . LEU A 1 632 ? -15.435 16.381 -15.381 1.00 96.94 632 LEU A O 1
ATOM 4967 N N . THR A 1 633 ? -13.696 15.645 -14.156 1.00 96.50 633 THR A N 1
ATOM 4968 C CA . THR A 1 633 ? -14.391 15.456 -12.888 1.00 96.50 633 THR A CA 1
ATOM 4969 C C . THR A 1 633 ? -14.131 16.681 -12.020 1.00 96.50 633 THR A C 1
ATOM 4971 O O . THR A 1 633 ? -12.979 17.029 -11.759 1.00 96.50 633 THR A O 1
ATOM 4974 N N . VAL A 1 634 ? -15.194 17.348 -11.580 1.00 95.31 634 VAL A N 1
ATOM 4975 C CA . VAL A 1 634 ? -15.119 18.406 -10.565 1.00 95.31 634 VAL A CA 1
ATOM 4976 C C . VAL A 1 634 ? -15.644 17.841 -9.259 1.00 95.31 634 VAL A C 1
ATOM 4978 O O . VAL A 1 634 ? -16.770 17.346 -9.224 1.00 95.31 634 VAL A O 1
ATOM 4981 N N . ILE A 1 635 ? -14.813 17.908 -8.223 1.00 93.75 635 ILE A N 1
ATOM 4982 C CA . ILE A 1 635 ? -15.098 17.454 -6.861 1.00 93.75 635 ILE A CA 1
ATOM 4983 C C . ILE A 1 635 ? -15.259 18.704 -5.997 1.00 93.75 635 ILE A C 1
ATOM 4985 O O . ILE A 1 635 ? -14.344 19.524 -5.944 1.00 93.75 635 ILE A O 1
ATOM 4989 N N . ASP A 1 636 ? -16.412 18.890 -5.364 1.00 92.06 636 ASP A N 1
ATOM 4990 C CA . ASP A 1 636 ? -16.664 20.053 -4.509 1.00 92.06 636 ASP A CA 1
ATOM 4991 C C . ASP A 1 636 ? -15.998 19.933 -3.123 1.00 92.06 636 ASP A C 1
ATOM 4993 O O . ASP A 1 636 ? -15.399 18.917 -2.768 1.00 92.06 636 ASP A O 1
ATOM 4997 N N . GLN A 1 637 ? -16.135 20.983 -2.309 1.00 89.56 637 GLN A N 1
ATOM 4998 C CA . GLN A 1 637 ? -15.638 21.021 -0.927 1.00 89.56 637 GLN A CA 1
ATOM 4999 C C . GLN A 1 637 ? -16.239 19.944 0.003 1.00 89.56 637 GLN A C 1
ATOM 5001 O O . GLN A 1 637 ? -15.741 19.755 1.109 1.00 89.56 637 GLN A O 1
ATOM 5006 N N . ASN A 1 638 ? -17.322 19.275 -0.409 1.00 87.56 638 ASN A N 1
ATOM 5007 C CA . ASN A 1 638 ? -17.989 18.211 0.340 1.00 87.56 638 ASN A CA 1
ATOM 5008 C C . ASN A 1 638 ? -17.582 16.808 -0.156 1.00 87.56 638 ASN A C 1
ATOM 5010 O O . ASN A 1 638 ? -18.155 15.816 0.294 1.00 87.56 638 ASN A O 1
ATOM 5014 N N . GLY A 1 639 ? -16.636 16.720 -1.100 1.00 88.00 639 GLY A N 1
ATOM 5015 C CA . GLY A 1 639 ? -16.200 15.473 -1.729 1.00 88.00 639 GLY A CA 1
ATOM 5016 C C . GLY A 1 639 ? -17.112 14.972 -2.853 1.00 88.00 639 GLY A C 1
ATOM 5017 O O . GLY A 1 639 ? -16.864 13.896 -3.397 1.00 88.00 639 GLY A O 1
ATOM 5018 N N . CYS A 1 640 ? -18.150 15.720 -3.240 1.00 92.38 640 CYS A N 1
ATOM 5019 C CA . CYS A 1 640 ? -19.106 15.275 -4.247 1.00 92.38 640 CYS A CA 1
ATOM 5020 C C . CYS A 1 640 ? -18.652 15.597 -5.665 1.00 92.38 640 CYS A C 1
ATOM 5022 O O . CYS A 1 640 ? -18.235 16.712 -5.967 1.00 92.38 640 CYS A O 1
ATOM 5024 N N . ALA A 1 641 ? -18.760 14.603 -6.548 1.00 93.31 641 ALA A N 1
ATOM 5025 C CA . ALA A 1 641 ? -18.175 14.634 -7.880 1.00 93.31 641 ALA A CA 1
ATOM 5026 C C . ALA A 1 641 ? -19.231 14.704 -8.996 1.00 93.31 641 ALA A C 1
ATOM 5028 O O . ALA A 1 641 ? -20.171 13.912 -9.027 1.00 93.31 641 ALA A O 1
ATOM 5029 N N . SER A 1 642 ? -19.014 15.590 -9.970 1.00 94.56 642 SER A N 1
ATOM 5030 C CA . SER A 1 642 ? -19.731 15.601 -11.252 1.00 94.56 642 SER A CA 1
ATOM 5031 C C . SER A 1 642 ? -18.751 15.495 -12.416 1.00 94.56 642 SER A C 1
ATOM 5033 O O . SER A 1 642 ? -17.720 16.168 -12.433 1.00 94.56 642 SER A O 1
ATOM 5035 N N . VAL A 1 643 ? -19.090 14.682 -13.419 1.00 94.69 643 VAL A N 1
ATOM 5036 C CA . VAL A 1 643 ? -18.231 14.396 -14.581 1.00 94.69 643 VAL A CA 1
ATOM 5037 C C . VAL A 1 643 ? -18.774 15.080 -15.837 1.00 94.69 643 VAL A C 1
ATOM 5039 O O . VAL A 1 643 ? -19.974 15.042 -16.108 1.00 94.69 643 VAL A O 1
ATOM 5042 N N . SER A 1 644 ? -17.896 15.699 -16.625 1.00 95.94 644 SER A N 1
ATOM 5043 C CA . SER A 1 644 ? -18.263 16.338 -17.890 1.00 95.94 644 SER A CA 1
ATOM 5044 C C . SER A 1 644 ? -18.607 15.323 -18.984 1.00 95.94 644 SER A C 1
ATOM 5046 O O . SER A 1 644 ? -18.133 14.183 -18.993 1.00 95.94 644 SER A O 1
ATOM 5048 N N . LEU A 1 645 ? -19.320 15.786 -20.015 1.00 94.38 645 LEU A N 1
ATOM 5049 C CA . LEU A 1 645 ? -19.254 15.131 -21.325 1.00 94.38 645 LEU A CA 1
ATOM 5050 C C . LEU A 1 645 ? -17.803 15.162 -21.860 1.00 94.38 645 LEU A C 1
ATOM 5052 O O . LEU A 1 645 ? -17.063 16.103 -21.544 1.00 94.38 645 LEU A O 1
ATOM 5056 N N . PRO A 1 646 ? -17.375 14.162 -22.652 1.00 93.75 646 PRO A N 1
ATOM 5057 C CA . PRO A 1 646 ? -16.020 14.109 -23.191 1.00 93.75 646 PRO A CA 1
ATOM 5058 C C . PRO A 1 646 ? -15.755 15.204 -24.231 1.00 93.75 646 PRO A C 1
ATOM 5060 O O . PRO A 1 646 ? -16.545 15.413 -25.151 1.00 93.75 646 PRO A O 1
ATOM 5063 N N . ALA A 1 647 ? -14.593 15.846 -24.126 1.00 94.94 647 ALA A N 1
ATOM 5064 C CA . ALA A 1 647 ? -13.989 16.643 -25.184 1.00 94.94 647 ALA A CA 1
ATOM 5065 C C . ALA A 1 647 ? -13.104 15.738 -26.057 1.00 94.94 647 ALA A C 1
ATOM 5067 O O . ALA A 1 647 ? -12.109 15.185 -25.582 1.00 94.94 647 ALA A O 1
ATOM 5068 N N . SER A 1 648 ? -13.472 15.565 -27.327 1.00 94.50 648 SER A N 1
ATOM 5069 C CA . SER A 1 648 ? -12.725 14.735 -28.279 1.00 94.50 648 SER A CA 1
ATOM 5070 C C . SER A 1 648 ? -11.571 15.507 -28.912 1.00 94.50 648 SER A C 1
ATOM 5072 O O . SER A 1 648 ? -11.796 16.504 -29.593 1.00 94.50 648 SER A O 1
ATOM 5074 N N . ILE A 1 649 ? -10.347 15.009 -28.739 1.00 96.25 649 ILE A N 1
ATOM 5075 C CA . ILE A 1 649 ? -9.128 15.563 -29.328 1.00 96.25 649 ILE A CA 1
ATOM 5076 C C . ILE A 1 649 ? -8.570 14.601 -30.372 1.00 96.25 649 ILE A C 1
ATOM 5078 O O . ILE A 1 649 ? -8.288 13.434 -30.091 1.00 96.25 649 ILE A O 1
ATOM 5082 N N . VAL A 1 650 ? -8.389 15.110 -31.589 1.00 93.06 650 VAL A N 1
ATOM 5083 C CA . VAL A 1 650 ? -7.851 14.371 -32.733 1.00 93.06 650 VAL A CA 1
ATOM 5084 C C . VAL A 1 650 ? -6.427 14.840 -33.012 1.00 93.06 650 VAL A C 1
ATOM 5086 O O . VAL A 1 650 ? -6.188 15.996 -33.357 1.00 93.06 650 VAL A O 1
ATOM 5089 N N . VAL A 1 651 ? -5.471 13.921 -32.906 1.00 94.44 651 VAL A N 1
ATOM 5090 C CA . VAL A 1 651 ? -4.068 14.175 -33.244 1.00 94.44 651 VAL A CA 1
ATOM 5091 C C . VAL A 1 651 ? -3.706 13.343 -34.461 1.00 94.44 651 VAL A C 1
ATOM 5093 O O . VAL A 1 651 ? -3.642 12.116 -34.396 1.00 94.44 651 VAL A O 1
ATOM 5096 N N . HIS A 1 652 ? -3.476 14.012 -35.585 1.00 92.38 652 HIS A N 1
ATOM 5097 C CA . HIS A 1 652 ? -3.028 13.359 -36.807 1.00 92.38 652 HIS A CA 1
ATOM 5098 C C . HIS A 1 652 ? -1.518 13.075 -36.734 1.00 92.38 652 HIS A C 1
ATOM 5100 O O . HIS A 1 652 ? -0.751 13.946 -36.303 1.00 92.38 652 HIS A O 1
ATOM 5106 N N . PRO A 1 653 ? -1.058 11.882 -37.155 1.00 90.62 653 PRO A N 1
ATOM 5107 C CA . PRO A 1 653 ? 0.367 11.588 -37.233 1.00 90.62 653 PRO A CA 1
ATOM 5108 C C . PRO A 1 653 ? 1.049 12.508 -38.253 1.00 90.62 653 PRO A C 1
ATOM 5110 O O . PRO A 1 653 ? 0.443 12.920 -39.243 1.00 90.62 653 PRO A O 1
ATOM 5113 N N . LEU A 1 654 ? 2.330 12.812 -38.037 1.00 91.62 654 LEU A N 1
ATOM 5114 C CA . LEU A 1 654 ? 3.121 13.504 -39.053 1.00 91.62 654 LEU A CA 1
ATOM 5115 C C . LEU A 1 654 ? 3.301 12.594 -40.282 1.00 91.62 654 LEU A C 1
ATOM 5117 O O . LEU A 1 654 ? 3.574 11.402 -40.111 1.00 91.62 654 LEU A O 1
ATOM 5121 N N . PRO A 1 655 ? 3.199 13.120 -41.518 1.00 92.12 655 PRO A N 1
ATOM 5122 C CA . PRO A 1 655 ? 3.447 12.320 -42.712 1.00 92.12 655 PRO A CA 1
ATOM 5123 C C . PRO A 1 655 ? 4.899 11.832 -42.758 1.00 92.12 655 PRO A C 1
ATOM 5125 O O . PRO A 1 655 ? 5.819 12.530 -42.326 1.00 92.12 655 PRO A O 1
ATOM 5128 N N . GLN A 1 656 ? 5.128 10.641 -43.308 1.00 92.19 656 GLN A N 1
ATOM 5129 C CA . GLN A 1 656 ? 6.472 10.079 -43.420 1.00 92.19 656 GLN A CA 1
ATOM 5130 C C . GLN A 1 656 ? 7.195 10.657 -44.645 1.00 92.19 656 GLN A C 1
ATOM 5132 O O . GLN A 1 656 ? 6.919 10.281 -45.782 1.00 92.19 656 GLN A O 1
ATOM 5137 N N . ALA A 1 657 ? 8.127 11.582 -44.412 1.00 93.06 657 ALA A N 1
ATOM 5138 C CA . ALA A 1 657 ? 8.900 12.233 -45.464 1.00 93.06 657 ALA A CA 1
ATOM 5139 C C . ALA A 1 657 ? 10.146 11.406 -45.829 1.00 93.06 657 ALA A C 1
ATOM 5141 O O . ALA A 1 657 ? 11.127 11.387 -45.084 1.00 93.06 657 ALA A O 1
ATOM 5142 N N . ILE A 1 658 ? 10.117 10.736 -46.984 1.00 92.56 658 ILE A N 1
ATOM 5143 C CA . ILE A 1 658 ? 11.223 9.926 -47.521 1.00 92.56 658 ILE A CA 1
ATOM 5144 C C . ILE A 1 658 ? 11.648 10.505 -48.872 1.00 92.56 658 ILE A C 1
ATOM 5146 O O . ILE A 1 658 ? 10.818 11.006 -49.624 1.00 92.56 658 ILE A O 1
ATOM 5150 N N . VAL A 1 659 ? 12.940 10.414 -49.188 1.00 96.06 659 VAL A N 1
ATOM 5151 C CA . VAL A 1 659 ? 13.477 10.699 -50.522 1.00 96.06 659 VAL A CA 1
ATOM 5152 C C . VAL A 1 659 ? 14.011 9.400 -51.115 1.00 96.06 659 VAL A C 1
ATOM 5154 O O . VAL A 1 659 ? 14.966 8.825 -50.600 1.00 96.06 659 VAL A O 1
ATOM 5157 N N . ASN A 1 660 ? 13.395 8.943 -52.202 1.00 95.38 660 ASN A N 1
ATOM 5158 C CA . ASN A 1 660 ? 13.761 7.725 -52.914 1.00 95.38 660 ASN A CA 1
ATOM 5159 C C . ASN A 1 660 ? 14.513 8.093 -54.206 1.00 95.38 660 ASN A C 1
ATOM 5161 O O . ASN A 1 660 ? 13.898 8.611 -55.142 1.00 95.38 660 ASN A O 1
ATOM 5165 N N . PRO A 1 661 ? 15.835 7.874 -54.295 1.00 95.69 661 PRO A N 1
ATOM 5166 C CA . PRO A 1 661 ? 16.570 8.118 -55.526 1.00 95.69 661 PRO A CA 1
ATOM 5167 C C . PRO A 1 661 ? 16.309 7.007 -56.551 1.00 95.69 661 PRO A C 1
ATOM 5169 O O . PRO A 1 661 ? 16.470 5.824 -56.267 1.00 95.69 661 PRO A O 1
ATOM 5172 N N . SER A 1 662 ? 15.973 7.387 -57.783 1.00 93.62 662 SER A N 1
ATOM 5173 C CA . SER A 1 662 ? 15.769 6.469 -58.919 1.00 93.62 662 SER A CA 1
ATOM 5174 C C . SER A 1 662 ? 17.082 6.020 -59.589 1.00 93.62 662 SER A C 1
ATOM 5176 O O . SER A 1 662 ? 17.077 5.542 -60.720 1.00 93.62 662 SER A O 1
ATOM 5178 N N . GLY A 1 663 ? 18.225 6.230 -58.934 1.00 92.62 663 GLY A N 1
ATOM 5179 C CA . GLY A 1 663 ? 19.563 6.001 -59.477 1.00 92.62 663 GLY A CA 1
ATOM 5180 C C . GLY A 1 663 ? 20.658 6.290 -58.442 1.00 92.62 663 GLY A C 1
ATOM 5181 O O . GLY A 1 663 ? 20.343 6.605 -57.293 1.00 92.62 663 GLY A O 1
ATOM 5182 N N . PRO A 1 664 ? 21.945 6.185 -58.812 1.00 92.56 664 PRO A N 1
ATOM 5183 C CA . PRO A 1 664 ? 23.045 6.436 -57.887 1.00 92.56 664 PRO A CA 1
ATOM 5184 C C . PRO A 1 664 ? 23.073 7.900 -57.424 1.00 92.56 664 PRO A C 1
ATOM 5186 O O . PRO A 1 664 ? 22.915 8.822 -58.220 1.00 92.56 664 PRO A O 1
ATOM 5189 N N . LEU A 1 665 ? 23.321 8.111 -56.128 1.00 95.38 665 LEU A N 1
ATOM 5190 C CA . LEU A 1 665 ? 23.486 9.442 -55.521 1.00 95.38 665 LEU A CA 1
ATOM 5191 C C . LEU A 1 665 ? 24.885 10.043 -55.728 1.00 95.38 665 LEU A C 1
ATOM 5193 O O . LEU A 1 665 ? 25.086 11.233 -55.488 1.00 95.38 665 LEU A O 1
ATOM 5197 N N . ALA A 1 666 ? 25.842 9.226 -56.165 1.00 94.94 666 ALA A N 1
ATOM 5198 C CA . ALA A 1 666 ? 27.188 9.643 -56.520 1.00 94.94 666 ALA A CA 1
ATOM 5199 C C . ALA A 1 666 ? 27.425 9.337 -58.005 1.00 94.94 666 ALA A C 1
ATOM 5201 O O . ALA A 1 666 ? 27.314 8.183 -58.422 1.00 94.94 666 ALA A O 1
ATOM 5202 N N . PHE A 1 667 ? 27.696 10.365 -58.806 1.00 94.88 667 PHE A N 1
ATOM 5203 C CA . PHE A 1 667 ? 27.852 10.248 -60.258 1.00 94.88 667 PHE A CA 1
ATOM 5204 C C . PHE A 1 667 ? 28.854 11.270 -60.804 1.00 94.88 667 PHE A C 1
ATOM 5206 O O . PHE A 1 667 ? 29.292 12.177 -60.103 1.00 94.88 667 PHE A O 1
ATOM 5213 N N . CYS A 1 668 ? 29.249 11.101 -62.059 1.00 94.12 668 CYS A N 1
ATOM 5214 C CA . CYS A 1 668 ? 30.204 11.977 -62.730 1.00 94.12 668 CYS A CA 1
ATOM 5215 C C . CYS A 1 668 ? 29.540 13.264 -63.225 1.00 94.12 668 CYS A C 1
ATOM 5217 O O . CYS A 1 668 ? 28.354 13.260 -63.559 1.00 94.12 668 CYS A O 1
ATOM 5219 N N . ASP A 1 669 ? 30.308 14.348 -63.317 1.00 92.88 669 ASP A N 1
ATOM 5220 C CA . ASP A 1 669 ? 29.837 15.618 -63.872 1.00 92.88 669 ASP A CA 1
ATOM 5221 C C . ASP A 1 669 ? 29.216 15.445 -65.277 1.00 92.88 669 ASP A C 1
ATOM 5223 O O . ASP A 1 669 ? 29.638 14.607 -66.079 1.00 92.88 669 ASP A O 1
ATOM 5227 N N . GLY A 1 670 ? 28.135 16.185 -65.530 1.00 88.88 670 GLY A N 1
ATOM 5228 C CA . GLY A 1 670 ? 27.195 15.968 -66.637 1.00 88.88 670 GLY A CA 1
ATOM 5229 C C . GLY A 1 670 ? 26.095 14.921 -66.378 1.00 88.88 670 GLY A C 1
ATOM 5230 O O . GLY A 1 670 ? 25.119 14.874 -67.132 1.00 88.88 670 GLY A O 1
ATOM 5231 N N . GLY A 1 671 ? 26.202 14.107 -65.322 1.00 92.19 671 GLY A N 1
ATOM 5232 C CA . GLY A 1 671 ? 25.159 13.175 -64.884 1.00 92.19 671 GLY A CA 1
ATOM 5233 C C . GLY A 1 671 ? 23.967 13.846 -64.182 1.00 92.19 671 GLY A C 1
ATOM 5234 O O . GLY A 1 671 ? 23.916 15.061 -63.989 1.00 92.19 671 GLY A O 1
ATOM 5235 N N . SER A 1 672 ? 22.977 13.041 -63.788 1.00 94.81 672 SER A N 1
ATOM 5236 C CA . SER A 1 672 ? 21.840 13.500 -62.979 1.00 94.81 672 SER A CA 1
ATOM 5237 C C . SER A 1 672 ? 21.162 12.352 -62.242 1.00 94.81 672 SER A C 1
ATOM 5239 O O . SER A 1 672 ? 21.082 11.250 -62.787 1.00 94.81 672 SER A O 1
ATOM 5241 N N . VAL A 1 673 ? 20.568 12.634 -61.081 1.00 96.94 673 VAL A N 1
ATOM 5242 C CA . VAL A 1 673 ? 19.691 11.697 -60.359 1.00 96.94 673 VAL A CA 1
ATOM 5243 C C . VAL A 1 673 ? 18.288 12.280 -60.207 1.00 96.94 673 VAL A C 1
ATOM 5245 O O . VAL A 1 673 ? 18.116 13.482 -59.994 1.00 96.94 673 VAL A O 1
ATOM 5248 N N . THR A 1 674 ? 17.272 11.428 -60.312 1.00 97.19 674 THR A N 1
ATOM 5249 C CA . THR A 1 674 ? 15.884 11.780 -60.002 1.00 97.19 674 THR A CA 1
ATOM 5250 C C . THR A 1 674 ? 15.562 11.333 -58.580 1.00 97.19 674 THR A C 1
ATOM 5252 O O . THR A 1 674 ? 15.735 10.165 -58.240 1.00 97.19 674 THR A O 1
ATOM 5255 N N . LEU A 1 675 ? 15.114 12.271 -57.752 1.00 97.38 675 LEU A N 1
ATOM 5256 C CA . LEU A 1 675 ? 14.670 12.073 -56.379 1.00 97.38 675 LEU A CA 1
ATOM 5257 C C . LEU A 1 675 ? 13.135 12.098 -56.343 1.00 97.38 675 LEU A C 1
ATOM 5259 O O . LEU A 1 675 ? 12.527 13.049 -56.838 1.00 97.38 675 LEU A O 1
ATOM 5263 N N . ASP A 1 676 ? 12.520 11.072 -55.758 1.00 96.94 676 ASP A N 1
ATOM 5264 C CA . ASP A 1 676 ? 11.067 10.940 -55.604 1.00 96.94 676 ASP A CA 1
ATOM 5265 C C . ASP A 1 676 ? 10.670 11.022 -54.121 1.00 96.94 676 ASP A C 1
ATOM 5267 O O . ASP A 1 676 ? 11.149 10.245 -53.293 1.00 96.94 676 ASP A O 1
ATOM 5271 N N . ALA A 1 677 ? 9.791 11.967 -53.783 1.00 95.50 677 ALA A N 1
ATOM 5272 C CA . ALA A 1 677 ? 9.253 12.166 -52.436 1.00 95.50 677 ALA A CA 1
ATOM 5273 C C . ALA A 1 677 ? 8.090 11.215 -52.064 1.00 95.50 677 ALA A C 1
ATOM 5275 O O . ALA A 1 677 ? 7.556 11.298 -50.958 1.00 95.50 677 ALA A O 1
ATOM 5276 N N . GLY A 1 678 ? 7.666 10.345 -52.985 1.00 92.69 678 GLY A N 1
ATOM 5277 C CA . GLY A 1 678 ? 6.503 9.469 -52.851 1.00 92.69 678 GLY A CA 1
ATOM 5278 C C . GLY A 1 678 ? 5.173 10.182 -53.126 1.00 92.69 678 GLY A C 1
ATOM 5279 O O . GLY A 1 678 ? 4.983 11.358 -52.821 1.00 92.69 678 GLY A O 1
ATOM 5280 N N . SER A 1 679 ? 4.214 9.476 -53.718 1.00 91.94 679 SER A N 1
ATOM 5281 C CA . SER A 1 679 ? 2.874 10.003 -54.014 1.00 91.94 679 SER A CA 1
ATOM 5282 C C . SER A 1 679 ? 1.940 9.948 -52.798 1.00 91.94 679 SER A C 1
ATOM 5284 O O . SER A 1 679 ? 2.081 9.060 -51.962 1.00 91.94 679 SER A O 1
ATOM 5286 N N . GLY A 1 680 ? 0.918 10.810 -52.754 1.00 90.94 680 GLY A N 1
ATOM 5287 C CA . GLY A 1 680 ? -0.163 10.750 -51.752 1.00 90.94 680 GLY A CA 1
ATOM 5288 C C . GLY A 1 680 ? -0.263 11.962 -50.822 1.00 90.94 680 GLY A C 1
ATOM 5289 O O . GLY A 1 680 ? -1.199 12.043 -50.028 1.00 90.94 680 GLY A O 1
ATOM 5290 N N . PHE A 1 681 ? 0.648 12.930 -50.938 1.00 95.56 681 PHE A N 1
ATOM 5291 C CA . PHE A 1 681 ? 0.654 14.147 -50.124 1.00 95.56 681 PHE A CA 1
ATOM 5292 C C . PHE A 1 681 ? 0.014 15.335 -50.862 1.00 95.56 681 PHE A C 1
ATOM 5294 O O . PHE A 1 681 ? -0.019 15.390 -52.091 1.00 95.56 681 PHE A O 1
ATOM 5301 N N . LYS A 1 682 ? -0.501 16.304 -50.098 1.00 96.06 682 LYS A N 1
ATOM 5302 C CA . LYS A 1 682 ? -1.197 17.508 -50.585 1.00 96.06 682 LYS A CA 1
ATOM 5303 C C . LYS A 1 682 ? -0.238 18.524 -51.211 1.00 96.06 682 LYS A C 1
ATOM 5305 O O . LYS A 1 682 ? -0.618 19.223 -52.147 1.00 96.06 682 LYS A O 1
ATOM 5310 N N . SER A 1 683 ? 0.998 18.622 -50.715 1.00 96.81 683 SER A N 1
ATOM 5311 C CA . SER A 1 683 ? 2.042 19.460 -51.322 1.00 96.81 683 SER A CA 1
ATOM 5312 C C . SER A 1 683 ? 3.461 19.009 -50.977 1.00 96.81 683 SER A C 1
ATOM 5314 O O . SER A 1 683 ? 3.686 18.383 -49.944 1.00 96.81 683 SER A O 1
ATOM 5316 N N . TYR A 1 684 ? 4.412 19.403 -51.827 1.00 97.88 684 TYR A N 1
ATOM 5317 C CA . TYR A 1 684 ? 5.832 19.050 -51.764 1.00 97.88 684 TYR A CA 1
ATOM 5318 C C . TYR A 1 684 ? 6.686 20.297 -51.994 1.00 97.88 684 TYR A C 1
ATOM 5320 O O . TYR A 1 684 ? 6.458 21.007 -52.979 1.00 97.88 684 TYR A O 1
ATOM 5328 N N . LYS A 1 685 ? 7.684 20.539 -51.142 1.00 97.81 685 LYS A N 1
ATOM 5329 C CA . LYS A 1 685 ? 8.667 21.619 -51.283 1.00 97.81 685 LYS A CA 1
ATOM 5330 C C . LYS A 1 685 ? 10.068 21.095 -50.966 1.00 97.81 685 LYS A C 1
ATOM 5332 O O . LYS A 1 685 ? 10.343 20.693 -49.842 1.00 97.81 685 LYS A O 1
ATOM 5337 N N . TRP A 1 686 ? 10.958 21.128 -51.945 1.00 97.62 686 TRP A N 1
ATOM 5338 C CA . TRP A 1 686 ? 12.351 20.712 -51.803 1.00 97.62 686 TRP A CA 1
ATOM 5339 C C . TRP A 1 686 ? 13.215 21.815 -51.178 1.00 97.62 686 TRP A C 1
ATOM 5341 O O . TRP A 1 686 ? 12.908 23.004 -51.297 1.00 97.62 686 TRP A O 1
ATOM 5351 N N . SER A 1 687 ? 14.330 21.434 -50.549 1.00 97.44 687 SER A N 1
ATOM 5352 C CA . SER A 1 687 ? 15.277 22.353 -49.893 1.00 97.44 687 SER A CA 1
ATOM 5353 C C . SER A 1 687 ? 15.873 23.403 -50.841 1.00 97.44 687 SER A C 1
ATOM 5355 O O . SER A 1 687 ? 16.186 24.510 -50.413 1.00 97.44 687 SER A O 1
ATOM 5357 N N . ASN A 1 688 ? 15.949 23.106 -52.143 1.00 94.56 688 ASN A N 1
ATOM 5358 C CA . ASN A 1 688 ? 16.348 24.047 -53.198 1.00 94.56 688 ASN A CA 1
ATOM 5359 C C . ASN A 1 688 ? 15.216 24.990 -53.671 1.00 94.56 688 ASN A C 1
ATOM 5361 O O . ASN A 1 688 ? 15.357 25.657 -54.695 1.00 94.56 688 ASN A O 1
ATOM 5365 N N . GLY A 1 689 ? 14.077 25.016 -52.975 1.00 94.62 689 GLY A N 1
ATOM 5366 C CA . GLY A 1 689 ? 12.933 25.883 -53.265 1.00 94.62 689 GLY A CA 1
ATOM 5367 C C . GLY A 1 689 ? 11.994 25.398 -54.376 1.00 94.62 689 GLY A C 1
ATOM 5368 O O . GLY A 1 689 ? 10.988 26.060 -54.627 1.00 94.62 689 GLY A O 1
ATOM 5369 N N . LYS A 1 690 ? 12.273 24.263 -55.033 1.00 95.50 690 LYS A N 1
ATOM 5370 C CA . LYS A 1 690 ? 11.380 23.687 -56.056 1.00 95.50 690 LYS A CA 1
ATOM 5371 C C . LYS A 1 690 ? 10.182 22.968 -55.428 1.00 95.50 690 LYS A C 1
ATOM 5373 O O . LYS A 1 690 ? 10.243 22.502 -54.293 1.00 95.50 690 LYS A O 1
ATOM 5378 N N . TYR A 1 691 ? 9.102 22.845 -56.195 1.00 95.69 691 TYR A N 1
ATOM 5379 C CA . TYR A 1 691 ? 7.850 22.206 -55.782 1.00 95.69 691 TYR A CA 1
ATOM 5380 C C . TYR A 1 691 ? 7.536 20.981 -56.650 1.00 95.69 691 TYR A C 1
ATOM 5382 O O . TYR A 1 691 ? 7.948 20.924 -57.808 1.00 95.69 691 TYR A O 1
ATOM 5390 N N . GLY A 1 692 ? 6.768 20.039 -56.097 1.00 95.56 692 GLY A N 1
ATOM 5391 C CA . GLY A 1 692 ? 6.333 18.805 -56.768 1.00 95.56 692 GLY A CA 1
ATOM 5392 C C . GLY A 1 692 ? 7.000 17.535 -56.226 1.00 95.56 692 GLY A C 1
ATOM 5393 O O . GLY A 1 692 ? 8.049 17.599 -55.588 1.00 95.56 692 GLY A O 1
ATOM 5394 N N . GLN A 1 693 ? 6.372 16.379 -56.469 1.00 96.38 693 GLN A N 1
ATOM 5395 C CA . GLN A 1 693 ? 6.817 15.071 -55.961 1.00 96.38 693 GLN A CA 1
ATOM 5396 C C . GLN A 1 693 ? 8.229 14.689 -56.437 1.00 96.38 693 GLN A C 1
ATOM 5398 O O . GLN A 1 693 ? 8.990 14.088 -55.684 1.00 96.38 693 GLN A O 1
ATOM 5403 N N . ILE A 1 694 ? 8.574 15.036 -57.680 1.00 97.25 694 ILE A N 1
ATOM 5404 C CA . ILE A 1 694 ? 9.812 14.618 -58.342 1.00 97.25 694 ILE A CA 1
ATOM 5405 C C . ILE A 1 694 ? 10.776 15.800 -58.470 1.00 97.25 694 ILE A C 1
ATOM 5407 O O . ILE A 1 694 ? 10.415 16.845 -59.016 1.00 97.25 694 ILE A O 1
ATOM 5411 N N . LEU A 1 695 ? 12.031 15.610 -58.059 1.00 97.50 695 LEU A N 1
ATOM 5412 C CA . LEU A 1 695 ? 13.132 16.544 -58.288 1.00 97.50 695 LEU A CA 1
ATOM 5413 C C . LEU A 1 695 ? 14.253 15.866 -59.082 1.00 97.50 695 LEU A C 1
ATOM 5415 O O . LEU A 1 695 ? 14.864 14.911 -58.620 1.00 97.50 695 LEU A O 1
ATOM 5419 N N . THR A 1 696 ? 14.593 16.401 -60.256 1.00 96.75 696 THR A N 1
ATOM 5420 C CA . THR A 1 696 ? 15.844 16.028 -60.943 1.00 96.75 696 THR A CA 1
ATOM 5421 C C . THR A 1 696 ? 16.980 16.934 -60.475 1.00 96.75 696 THR A C 1
ATOM 5423 O O . THR A 1 696 ? 16.876 18.162 -60.568 1.00 96.75 696 THR A O 1
ATOM 5426 N N . VAL A 1 697 ? 18.056 16.322 -59.983 1.00 96.38 697 VAL A N 1
ATOM 5427 C CA . VAL A 1 697 ? 19.253 16.973 -59.443 1.00 96.38 697 VAL A CA 1
ATOM 5428 C C . VAL A 1 697 ? 20.421 16.828 -60.417 1.00 96.38 697 VAL A C 1
ATOM 5430 O O . VAL A 1 697 ? 20.684 15.734 -60.917 1.00 96.38 697 VAL A O 1
ATOM 5433 N N . LYS A 1 698 ? 21.127 17.940 -60.652 1.00 94.75 698 LYS A N 1
ATOM 5434 C CA . LYS A 1 698 ? 22.353 18.028 -61.467 1.00 94.75 698 LYS A CA 1
ATOM 5435 C C . LYS A 1 698 ? 23.529 18.689 -60.742 1.00 94.75 698 LYS A C 1
ATOM 5437 O O . LYS A 1 698 ? 24.604 18.781 -61.315 1.00 94.75 698 LYS A O 1
ATOM 5442 N N . ASP A 1 699 ? 23.322 19.125 -59.501 1.00 94.25 699 ASP A N 1
ATOM 5443 C CA . ASP A 1 699 ? 24.291 19.879 -58.705 1.00 94.25 699 ASP A CA 1
ATOM 5444 C C . ASP A 1 699 ? 24.552 19.135 -57.387 1.00 94.25 699 ASP A C 1
ATOM 5446 O O . ASP A 1 699 ? 23.610 18.639 -56.756 1.00 94.25 699 ASP A O 1
ATOM 5450 N N . ALA A 1 700 ? 25.811 19.056 -56.952 1.00 94.06 700 ALA A N 1
ATOM 5451 C CA . ALA A 1 700 ? 26.169 18.420 -55.684 1.00 94.06 700 ALA A CA 1
ATOM 5452 C C . ALA A 1 700 ? 25.577 19.194 -54.493 1.00 94.06 700 ALA A C 1
ATOM 5454 O O . ALA A 1 700 ? 25.575 20.425 -54.480 1.00 94.06 700 ALA A O 1
ATOM 5455 N N . GLY A 1 701 ? 25.089 18.484 -53.474 1.00 95.25 701 GLY A N 1
ATOM 5456 C CA . GLY A 1 701 ? 24.454 19.120 -52.322 1.00 95.25 701 GLY A CA 1
ATOM 5457 C C . GLY A 1 701 ? 23.564 18.194 -51.500 1.00 95.25 701 GLY A C 1
ATOM 5458 O O . GLY A 1 701 ? 23.349 17.033 -51.843 1.00 95.25 701 GLY A O 1
ATOM 5459 N N . ALA A 1 702 ? 23.047 18.737 -50.401 1.00 96.31 702 ALA A N 1
ATOM 5460 C CA . ALA A 1 702 ? 22.150 18.055 -49.479 1.00 96.31 702 ALA A CA 1
ATOM 5461 C C . ALA A 1 702 ? 20.685 18.412 -49.797 1.00 96.31 702 ALA A C 1
ATOM 5463 O O . ALA A 1 702 ? 20.262 19.563 -49.646 1.00 96.31 702 ALA A O 1
ATOM 5464 N N . TYR A 1 703 ? 19.901 17.427 -50.237 1.00 97.31 703 TYR A N 1
ATOM 5465 C CA . TYR A 1 703 ? 18.516 17.612 -50.673 1.00 97.31 703 TYR A CA 1
ATOM 5466 C C . TYR A 1 703 ? 17.536 16.974 -49.690 1.00 97.31 703 TYR A C 1
ATOM 5468 O O . TYR A 1 703 ? 17.590 15.773 -49.444 1.00 97.31 703 TYR A O 1
ATOM 5476 N N . SER A 1 704 ? 16.609 17.762 -49.153 1.00 97.44 704 SER A N 1
ATOM 5477 C CA . SER A 1 704 ? 15.470 17.267 -48.373 1.00 97.44 704 SER A CA 1
ATOM 5478 C C . SER A 1 704 ? 14.159 17.759 -48.977 1.00 97.44 704 SER A C 1
ATOM 5480 O O . SER A 1 704 ? 14.144 18.718 -49.757 1.00 97.44 704 SER A O 1
ATOM 5482 N N . VAL A 1 705 ? 13.056 17.100 -48.628 1.00 97.81 705 VAL A N 1
ATOM 5483 C CA . VAL A 1 705 ? 11.705 17.501 -49.029 1.00 97.81 705 VAL A CA 1
ATOM 5484 C C . VAL A 1 705 ? 10.834 17.713 -47.798 1.00 97.81 705 VAL A C 1
ATOM 5486 O O . VAL A 1 705 ? 10.721 16.841 -46.938 1.00 97.81 705 VAL A O 1
ATOM 5489 N N . THR A 1 706 ? 10.214 18.885 -47.717 1.00 97.31 706 THR A N 1
ATOM 5490 C CA . THR A 1 706 ? 9.106 19.176 -46.811 1.00 97.31 706 THR A CA 1
ATOM 5491 C C . THR A 1 706 ? 7.807 18.809 -47.518 1.00 97.31 706 THR A C 1
ATOM 5493 O O . THR A 1 706 ? 7.507 19.336 -48.592 1.00 97.31 706 THR A O 1
ATOM 5496 N N . ILE A 1 707 ? 7.033 17.911 -46.922 1.00 97.25 707 ILE A N 1
ATOM 5497 C CA . ILE A 1 707 ? 5.727 17.475 -47.420 1.00 97.25 707 ILE A CA 1
ATOM 5498 C C . ILE A 1 707 ? 4.617 17.917 -46.472 1.00 97.25 707 ILE A C 1
ATOM 5500 O O . ILE A 1 707 ? 4.828 18.031 -45.263 1.00 97.25 707 ILE A O 1
ATOM 5504 N N . THR A 1 708 ? 3.429 18.125 -47.030 1.00 95.75 708 THR A N 1
ATOM 5505 C CA . THR A 1 708 ? 2.202 18.408 -46.278 1.00 95.75 708 THR A CA 1
ATOM 5506 C C . THR A 1 708 ? 1.136 17.400 -46.677 1.00 95.75 708 THR A C 1
ATOM 5508 O O . THR A 1 708 ? 0.904 17.209 -47.871 1.00 95.75 708 THR A O 1
ATOM 5511 N N . ASP A 1 709 ? 0.471 16.769 -45.715 1.00 94.50 709 ASP A N 1
ATOM 5512 C CA . ASP A 1 709 ? -0.623 15.828 -45.974 1.00 94.50 709 ASP A CA 1
ATOM 5513 C C . ASP A 1 709 ? -1.993 16.528 -46.122 1.00 94.50 709 ASP A C 1
ATOM 5515 O O . ASP A 1 709 ? -2.106 17.759 -46.103 1.00 94.50 709 ASP A O 1
ATOM 5519 N N . TYR A 1 710 ? -3.062 15.744 -46.285 1.00 92.56 710 TYR A N 1
ATOM 5520 C CA . TYR A 1 710 ? -4.422 16.284 -46.388 1.00 92.56 710 TYR A CA 1
ATOM 5521 C C . TYR A 1 710 ? -4.978 16.825 -45.060 1.00 92.56 710 TYR A C 1
ATOM 5523 O O . TYR A 1 710 ? -5.769 17.770 -45.093 1.00 92.56 710 TYR A O 1
ATOM 5531 N N . ASN A 1 711 ? -4.485 16.339 -43.916 1.00 91.50 711 ASN A N 1
ATOM 5532 C CA . ASN A 1 711 ? -4.782 16.874 -42.581 1.00 91.50 711 ASN A CA 1
ATOM 5533 C C . ASN A 1 711 ? -4.020 18.185 -42.284 1.00 91.50 711 ASN A C 1
ATOM 5535 O O . ASN A 1 711 ? -4.226 18.818 -41.252 1.00 91.50 711 ASN A O 1
ATOM 5539 N N . SER A 1 712 ? -3.196 18.650 -43.232 1.00 92.75 712 SER A N 1
ATOM 5540 C CA . SER A 1 712 ? -2.323 19.828 -43.138 1.00 92.75 712 SER A CA 1
ATOM 5541 C C . SER A 1 712 ? -1.149 19.675 -42.161 1.00 92.75 712 SER A C 1
ATOM 5543 O O . SER A 1 712 ? -0.547 20.670 -41.756 1.00 92.75 712 SER A O 1
ATOM 5545 N N . CYS A 1 713 ? -0.778 18.437 -41.840 1.00 95.12 713 CYS A N 1
ATOM 5546 C CA . CYS A 1 713 ? 0.417 18.097 -41.085 1.00 95.12 713 CYS A CA 1
ATOM 5547 C C . CYS A 1 713 ? 1.652 18.128 -41.978 1.00 95.12 713 CYS A C 1
ATOM 5549 O O . CYS A 1 713 ? 1.630 17.660 -43.116 1.00 95.12 713 CYS A O 1
ATOM 5551 N N . VAL A 1 714 ? 2.732 18.706 -41.451 1.00 94.88 714 VAL A N 1
ATOM 5552 C CA . VAL A 1 714 ? 3.963 19.000 -42.189 1.00 94.88 714 VAL A CA 1
ATOM 5553 C C . VAL A 1 714 ? 5.112 18.199 -41.599 1.00 94.88 714 VAL A C 1
ATOM 5555 O O . VAL A 1 714 ? 5.303 18.203 -40.386 1.00 94.88 714 VAL A O 1
ATOM 5558 N N . ASN A 1 715 ? 5.909 17.556 -42.448 1.00 95.69 715 ASN A N 1
ATOM 5559 C CA . ASN A 1 715 ? 7.156 16.914 -42.036 1.00 95.69 715 ASN A CA 1
ATOM 5560 C C . ASN A 1 715 ? 8.246 17.123 -43.094 1.00 95.69 715 ASN A C 1
ATOM 5562 O O . ASN A 1 715 ? 7.937 17.374 -44.259 1.00 95.69 715 ASN A O 1
ATOM 5566 N N . THR A 1 716 ? 9.517 17.034 -42.704 1.00 96.12 716 THR A N 1
ATOM 5567 C CA . THR A 1 716 ? 10.668 17.194 -43.607 1.00 96.12 716 THR A CA 1
ATOM 5568 C C . THR A 1 716 ? 11.561 15.964 -43.548 1.00 96.12 716 THR A C 1
ATOM 5570 O O . THR A 1 716 ? 11.862 15.466 -42.467 1.00 96.12 716 THR A O 1
ATOM 5573 N N . SER A 1 717 ? 11.981 15.468 -44.712 1.00 96.44 717 SER A N 1
ATOM 5574 C CA . SER A 1 717 ? 12.849 14.295 -44.799 1.00 96.44 717 SER A CA 1
ATOM 5575 C C . SER A 1 717 ? 14.235 14.569 -44.215 1.00 96.44 717 SER A C 1
ATOM 5577 O O . SER A 1 717 ? 14.715 15.707 -44.207 1.00 96.44 717 SER A O 1
ATOM 5579 N N . ALA A 1 718 ? 14.947 13.500 -43.853 1.00 94.88 718 ALA A N 1
ATOM 5580 C CA . ALA A 1 718 ? 16.399 13.572 -43.735 1.00 94.88 718 ALA A CA 1
ATOM 5581 C C . ALA A 1 718 ? 17.026 14.080 -45.051 1.00 94.88 718 ALA A C 1
ATOM 5583 O O . ALA A 1 718 ? 16.457 13.927 -46.140 1.00 94.88 718 ALA A O 1
ATOM 5584 N N . ALA A 1 719 ? 18.199 14.704 -44.948 1.00 94.88 719 ALA A N 1
ATOM 5585 C CA . ALA A 1 719 ? 18.917 15.211 -46.106 1.00 94.88 719 ALA A CA 1
ATOM 5586 C C . ALA A 1 719 ? 19.586 14.067 -46.884 1.00 94.88 719 ALA A C 1
ATOM 5588 O O . ALA A 1 719 ? 20.401 13.319 -46.351 1.00 94.88 719 ALA A O 1
ATOM 5589 N N . THR A 1 720 ? 19.258 13.962 -48.167 1.00 96.19 720 THR A N 1
ATOM 5590 C CA . THR A 1 720 ? 19.886 13.052 -49.125 1.00 96.19 720 THR A CA 1
ATOM 5591 C C . THR A 1 720 ? 21.084 13.750 -49.753 1.00 96.19 720 THR A C 1
ATOM 5593 O O . THR A 1 720 ? 20.925 14.745 -50.464 1.00 96.19 720 THR A O 1
ATOM 5596 N N . GLN A 1 721 ? 22.288 13.251 -49.481 1.00 97.19 721 GLN A N 1
ATOM 5597 C CA . GLN A 1 721 ? 23.514 13.807 -50.045 1.00 97.19 721 GLN A CA 1
ATOM 5598 C C . GLN A 1 721 ? 23.701 13.331 -51.490 1.00 97.19 721 GLN A C 1
ATOM 5600 O O . GLN A 1 721 ? 23.809 12.132 -51.741 1.00 97.19 721 GLN A O 1
ATOM 5605 N N . VAL A 1 722 ? 23.782 14.276 -52.424 1.00 96.69 722 VAL A N 1
ATOM 5606 C CA . VAL A 1 722 ? 24.204 14.040 -53.809 1.00 96.69 722 VAL A CA 1
ATOM 5607 C C . VAL A 1 722 ? 25.652 14.495 -53.966 1.00 96.69 722 VAL A C 1
ATOM 5609 O O . VAL A 1 722 ? 26.009 15.609 -53.569 1.00 96.69 722 VAL A O 1
ATOM 5612 N N . THR A 1 723 ? 26.479 13.638 -54.559 1.00 95.25 723 THR A N 1
ATOM 5613 C CA . THR A 1 723 ? 27.905 13.882 -54.803 1.00 95.25 723 THR A CA 1
ATOM 5614 C C . THR A 1 723 ? 28.180 13.826 -56.297 1.00 95.25 723 THR A C 1
ATOM 5616 O O . THR A 1 723 ? 27.789 12.875 -56.970 1.00 95.25 723 THR A O 1
ATOM 5619 N N . ILE A 1 724 ? 28.880 14.836 -56.813 1.00 95.19 724 ILE A N 1
ATOM 5620 C CA . ILE A 1 724 ? 29.292 14.883 -58.215 1.00 95.19 724 ILE A CA 1
ATOM 5621 C C . ILE A 1 724 ? 30.812 14.843 -58.277 1.00 95.19 724 ILE A C 1
ATOM 5623 O O . ILE A 1 724 ? 31.486 15.695 -57.696 1.00 95.19 724 ILE A O 1
ATOM 5627 N N . TYR A 1 725 ? 31.345 13.838 -58.964 1.00 93.06 725 TYR A N 1
ATOM 5628 C CA . TYR A 1 725 ? 32.774 13.697 -59.205 1.00 93.06 725 TYR A CA 1
ATOM 5629 C C . TYR A 1 725 ? 33.160 14.460 -60.480 1.00 93.06 725 TYR A C 1
ATOM 5631 O O . TYR A 1 725 ? 32.528 14.254 -61.522 1.00 93.06 725 TYR A O 1
ATOM 5639 N N . PRO A 1 726 ? 34.172 15.345 -60.434 1.00 90.25 726 PRO A N 1
ATOM 5640 C CA . PRO A 1 726 ? 34.619 16.067 -61.618 1.00 90.25 726 PRO A CA 1
ATOM 5641 C C . PRO A 1 726 ? 35.196 15.093 -62.649 1.00 90.25 726 PRO A C 1
ATOM 5643 O O . PRO A 1 726 ? 35.878 14.132 -62.294 1.00 90.25 726 PRO A O 1
ATOM 5646 N N . LEU A 1 727 ? 34.966 15.360 -63.935 1.00 91.69 727 LEU A N 1
ATOM 5647 C CA . LEU A 1 727 ? 35.571 14.562 -65.000 1.00 91.69 727 LEU A CA 1
ATOM 5648 C C . LEU A 1 727 ? 37.115 14.634 -64.948 1.00 91.69 727 LEU A C 1
ATOM 5650 O O . LEU A 1 727 ? 37.668 15.696 -64.641 1.00 91.69 727 LEU A O 1
ATOM 5654 N N . PRO A 1 728 ? 37.835 13.545 -65.296 1.00 91.94 728 PRO A N 1
ATOM 5655 C CA . PRO A 1 728 ? 39.293 13.550 -65.390 1.00 91.94 728 PRO A CA 1
ATOM 5656 C C . PRO A 1 728 ? 39.849 14.708 -66.225 1.00 91.94 728 PRO A C 1
ATOM 5658 O O . PRO A 1 728 ? 39.289 15.070 -67.262 1.00 91.94 728 PRO A O 1
ATOM 5661 N N . SER A 1 729 ? 41.001 15.245 -65.816 1.00 89.38 729 SER A N 1
ATOM 5662 C CA . SER A 1 729 ? 41.762 16.201 -66.624 1.00 89.38 729 SER A CA 1
ATOM 5663 C C . SER A 1 729 ? 42.433 15.477 -67.787 1.00 89.38 729 SER A C 1
ATOM 5665 O O . SER A 1 729 ? 43.068 14.440 -67.593 1.00 89.38 729 SER A O 1
ATOM 5667 N N . THR A 1 730 ? 42.317 16.025 -68.996 1.00 89.06 730 THR A N 1
ATOM 5668 C CA . THR A 1 730 ? 42.703 15.347 -70.245 1.00 89.06 730 THR A CA 1
ATOM 5669 C C . THR A 1 730 ? 43.844 16.027 -71.008 1.00 89.06 730 THR A C 1
ATOM 5671 O O . THR A 1 730 ? 44.063 15.741 -72.185 1.00 89.06 730 THR A O 1
ATOM 5674 N N . ASN A 1 731 ? 44.609 16.904 -70.349 1.00 89.94 731 ASN A N 1
ATOM 5675 C CA . ASN A 1 731 ? 45.731 17.622 -70.962 1.00 89.94 731 ASN A CA 1
ATOM 5676 C C . ASN A 1 731 ? 46.901 16.676 -71.316 1.00 89.94 731 ASN A C 1
ATOM 5678 O O . ASN A 1 731 ? 47.730 16.342 -70.467 1.00 89.94 731 ASN A O 1
ATOM 5682 N N . VAL A 1 732 ? 46.962 16.240 -72.578 1.00 92.44 732 VAL A N 1
ATOM 5683 C CA . VAL A 1 732 ? 48.049 15.408 -73.114 1.00 92.44 732 VAL A CA 1
ATOM 5684 C C . VAL A 1 732 ? 49.233 16.277 -73.524 1.00 92.44 732 VAL A C 1
ATOM 5686 O O . VAL A 1 732 ? 49.102 17.179 -74.348 1.00 92.44 732 VAL A O 1
ATOM 5689 N N . THR A 1 733 ? 50.422 15.936 -73.029 1.00 92.50 733 THR A N 1
ATOM 5690 C CA . THR A 1 733 ? 51.677 16.586 -73.439 1.00 92.50 733 THR A CA 1
ATOM 5691 C C . THR A 1 733 ? 52.448 15.736 -74.448 1.00 92.50 733 THR A C 1
ATOM 5693 O O . THR A 1 733 ? 52.429 14.503 -74.396 1.00 92.50 733 THR A O 1
ATOM 5696 N N . VAL A 1 734 ? 53.151 16.398 -75.370 1.00 92.69 734 VAL A N 1
ATOM 5697 C CA . VAL A 1 734 ? 54.008 15.759 -76.381 1.00 92.69 734 VAL A CA 1
ATOM 5698 C C . VAL A 1 734 ? 55.464 15.956 -75.991 1.00 92.69 734 VAL A C 1
ATOM 5700 O O . VAL A 1 734 ? 55.895 17.079 -75.746 1.00 92.69 734 VAL A O 1
ATOM 5703 N N . ASN A 1 735 ? 56.229 14.869 -75.944 1.00 90.94 735 ASN A N 1
ATOM 5704 C CA . ASN A 1 735 ? 57.674 14.910 -75.759 1.00 90.94 735 ASN A CA 1
ATOM 5705 C C . ASN A 1 735 ? 58.349 14.468 -77.060 1.00 90.94 735 ASN A C 1
ATOM 5707 O O . ASN A 1 735 ? 58.064 13.378 -77.557 1.00 90.94 735 ASN A O 1
ATOM 5711 N N . GLY A 1 736 ? 59.237 15.312 -77.592 1.00 87.94 736 GLY A N 1
ATOM 5712 C CA . GLY A 1 736 ? 59.861 15.132 -78.906 1.00 87.94 736 GLY A CA 1
ATOM 5713 C C . GLY A 1 736 ? 59.090 15.808 -80.054 1.00 87.94 736 GLY A C 1
ATOM 5714 O O . GLY A 1 736 ? 58.016 16.372 -79.839 1.00 87.94 736 GLY A O 1
ATOM 5715 N N . PRO A 1 737 ? 59.640 15.792 -81.282 1.00 85.88 737 PRO A N 1
ATOM 5716 C CA . PRO A 1 737 ? 58.992 16.370 -82.460 1.00 85.88 737 PRO A CA 1
ATOM 5717 C C . PRO A 1 737 ? 57.739 15.574 -82.856 1.00 85.88 737 PRO A C 1
ATOM 5719 O O . PRO A 1 737 ? 57.728 14.349 -82.781 1.00 85.88 737 PRO A O 1
ATOM 5722 N N . THR A 1 738 ? 56.692 16.241 -83.346 1.00 86.56 738 THR A N 1
ATOM 5723 C CA . THR A 1 738 ? 55.469 15.563 -83.828 1.00 86.56 738 THR A CA 1
ATOM 5724 C C . THR A 1 738 ? 55.696 14.736 -85.098 1.00 86.56 738 THR A C 1
ATOM 5726 O O . THR A 1 738 ? 54.906 13.836 -85.382 1.00 86.56 738 THR A O 1
ATOM 5729 N N . ALA A 1 739 ? 56.782 14.990 -85.835 1.00 88.12 739 ALA A N 1
ATOM 5730 C CA . ALA A 1 739 ? 57.268 14.135 -86.913 1.00 88.12 739 ALA A CA 1
ATOM 5731 C C . ALA A 1 739 ? 58.377 13.192 -86.408 1.00 88.12 739 ALA A C 1
ATOM 5733 O O . ALA A 1 739 ? 59.335 13.645 -85.783 1.00 88.12 739 ALA A O 1
ATOM 5734 N N . PHE A 1 740 ? 58.265 11.893 -86.690 1.00 90.00 740 PHE A N 1
ATOM 5735 C CA . PHE A 1 740 ? 59.201 10.862 -86.227 1.00 90.00 740 PHE A CA 1
ATOM 5736 C C . PHE A 1 740 ? 59.462 9.818 -87.316 1.00 90.00 740 PHE A C 1
ATOM 5738 O O . PHE A 1 740 ? 58.569 9.482 -88.086 1.00 90.00 740 PHE A O 1
ATOM 5745 N N . CYS A 1 741 ? 60.675 9.275 -87.381 1.00 88.75 741 CYS A N 1
ATOM 5746 C CA . CYS A 1 741 ? 61.002 8.211 -88.331 1.00 88.75 741 CYS A CA 1
ATOM 5747 C C . CYS A 1 741 ? 60.348 6.882 -87.928 1.00 88.75 741 CYS A C 1
ATOM 5749 O O . CYS A 1 741 ? 60.280 6.560 -86.741 1.00 88.75 741 CYS A O 1
ATOM 5751 N N . GLU A 1 742 ? 59.925 6.087 -88.906 1.00 88.25 742 GLU A N 1
ATOM 5752 C CA . GLU A 1 742 ? 59.479 4.705 -88.716 1.00 88.25 742 GLU A CA 1
ATOM 5753 C C . GLU A 1 742 ? 60.496 3.903 -87.873 1.00 88.25 742 GLU A C 1
ATOM 5755 O O . GLU A 1 742 ? 61.708 3.981 -88.077 1.00 88.25 742 GLU A O 1
ATOM 5760 N N . GLY A 1 743 ? 60.003 3.194 -86.852 1.00 82.38 743 GLY A N 1
ATOM 5761 C CA . GLY A 1 743 ? 60.829 2.481 -85.865 1.00 82.38 743 GLY A CA 1
ATOM 5762 C C . GLY A 1 743 ? 61.464 3.343 -84.757 1.00 82.38 743 GLY A C 1
ATOM 5763 O O . GLY A 1 743 ? 62.035 2.787 -83.817 1.00 82.38 743 GLY A O 1
ATOM 5764 N N . SER A 1 744 ? 61.360 4.677 -84.805 1.00 83.75 744 SER A N 1
ATOM 5765 C CA . SER A 1 744 ? 61.880 5.565 -83.754 1.00 83.75 744 SER A CA 1
ATOM 5766 C C . SER A 1 744 ? 61.010 5.571 -82.491 1.00 83.75 744 SER A C 1
ATOM 5768 O O . SER A 1 744 ? 59.785 5.525 -82.558 1.00 83.75 744 SER A O 1
ATOM 5770 N N . LYS A 1 745 ? 61.650 5.735 -81.324 1.00 85.12 745 LYS A N 1
ATOM 5771 C CA . LYS A 1 745 ? 61.001 6.039 -80.030 1.00 85.12 745 LYS A CA 1
ATOM 5772 C C . LYS A 1 745 ? 61.266 7.477 -79.547 1.00 85.12 745 LYS A C 1
ATOM 5774 O O . LYS A 1 745 ? 61.124 7.768 -78.364 1.00 85.12 745 LYS A O 1
ATOM 5779 N N . SER A 1 746 ? 61.672 8.373 -80.453 1.00 83.19 746 SER A N 1
ATOM 5780 C CA . SER A 1 746 ? 61.998 9.782 -80.159 1.00 83.19 746 SER A CA 1
ATOM 5781 C C . SER A 1 746 ? 60.807 10.640 -79.730 1.00 83.19 746 SER A C 1
ATOM 5783 O O . SER A 1 746 ? 61.014 11.710 -79.164 1.00 83.19 746 SER A O 1
ATOM 5785 N N . THR A 1 747 ? 59.587 10.190 -80.024 1.00 89.94 747 THR A N 1
ATOM 5786 C CA . THR A 1 747 ? 58.353 10.946 -79.807 1.00 89.94 747 THR A CA 1
ATOM 5787 C C . THR A 1 747 ? 57.387 10.111 -78.986 1.00 89.94 747 THR A C 1
ATOM 5789 O O . THR A 1 747 ? 57.116 8.960 -79.331 1.00 89.94 747 THR A O 1
ATOM 5792 N N . TYR A 1 748 ? 56.860 10.681 -77.903 1.00 93.12 748 TYR A N 1
ATOM 5793 C CA . TYR A 1 748 ? 55.840 10.030 -77.086 1.00 93.12 748 TYR A CA 1
ATOM 5794 C C . TYR A 1 748 ? 54.841 11.024 -76.494 1.00 93.12 748 TYR A C 1
ATOM 5796 O O . TYR A 1 748 ? 55.160 12.170 -76.168 1.00 93.12 748 TYR A O 1
ATOM 5804 N N . LEU A 1 749 ? 53.610 10.545 -76.359 1.00 94.50 749 LEU A N 1
ATOM 5805 C CA . LEU A 1 749 ? 52.477 11.247 -75.776 1.00 94.50 749 LEU A CA 1
ATOM 5806 C C . LEU A 1 749 ? 52.371 10.871 -74.298 1.00 94.50 749 LEU A C 1
ATOM 5808 O O . LEU A 1 749 ? 52.625 9.720 -73.936 1.00 94.50 749 LEU A O 1
ATOM 5812 N N . VAL A 1 750 ? 52.013 11.826 -73.442 1.00 94.44 750 VAL A N 1
ATOM 5813 C CA . VAL A 1 750 ? 51.902 11.623 -71.992 1.00 94.44 750 VAL A CA 1
ATOM 5814 C C . VAL A 1 750 ? 50.569 12.171 -71.503 1.00 94.44 750 VAL A C 1
ATOM 5816 O O . VAL A 1 750 ? 50.342 13.381 -71.544 1.00 94.44 750 VAL A O 1
ATOM 5819 N N . ALA A 1 751 ? 49.706 11.282 -71.015 1.00 94.94 751 ALA A N 1
ATOM 5820 C CA . ALA A 1 751 ? 48.495 11.653 -70.290 1.00 94.94 751 ALA A CA 1
ATOM 5821 C C . ALA A 1 751 ? 48.841 12.210 -68.889 1.00 94.94 751 ALA A C 1
ATOM 5823 O O . ALA A 1 751 ? 49.929 11.926 -68.375 1.00 94.94 751 ALA A O 1
ATOM 5824 N N . PRO A 1 752 ? 47.948 12.962 -68.224 1.00 92.25 752 PRO A N 1
ATOM 5825 C CA . PRO A 1 752 ? 48.081 13.303 -66.804 1.00 92.25 752 PRO A CA 1
ATOM 5826 C C . PRO A 1 752 ? 48.235 12.063 -65.901 1.00 92.25 752 PRO A C 1
ATOM 5828 O O . PRO A 1 752 ? 47.851 10.962 -66.275 1.00 92.25 752 PRO A O 1
ATOM 5831 N N . SER A 1 753 ? 48.837 12.209 -64.716 1.00 89.25 753 SER A N 1
ATOM 5832 C CA . SER A 1 753 ? 48.918 11.130 -63.703 1.00 89.25 753 SER A CA 1
ATOM 5833 C C . SER A 1 753 ? 47.870 11.294 -62.609 1.00 89.25 753 SER A C 1
ATOM 5835 O O . SER A 1 753 ? 47.408 12.404 -62.376 1.00 89.25 753 SER A O 1
ATOM 5837 N N . GLY A 1 754 ? 47.589 10.202 -61.891 1.00 87.75 754 GLY A N 1
ATOM 5838 C CA . GLY A 1 754 ? 46.669 10.174 -60.746 1.00 87.75 754 GLY A CA 1
ATOM 5839 C C . GLY A 1 754 ? 45.349 9.446 -61.019 1.00 87.75 754 GLY A C 1
ATOM 5840 O O . GLY A 1 754 ? 44.519 9.358 -60.124 1.00 87.75 754 GLY A O 1
ATOM 5841 N N . TYR A 1 755 ? 45.171 8.915 -62.231 1.00 93.50 755 TYR A N 1
ATOM 5842 C CA . TYR A 1 755 ? 43.945 8.256 -62.688 1.00 93.50 755 TYR A CA 1
ATOM 5843 C C . TYR A 1 755 ? 44.094 6.731 -62.765 1.00 93.50 755 TYR A C 1
ATOM 5845 O O . TYR A 1 755 ? 45.208 6.231 -62.958 1.00 93.50 755 TYR A O 1
ATOM 5853 N N . ALA A 1 756 ? 42.971 6.017 -62.625 1.00 93.12 756 ALA A N 1
ATOM 5854 C CA . ALA A 1 756 ? 42.890 4.561 -62.510 1.00 93.12 756 ALA A CA 1
ATOM 5855 C C . ALA A 1 756 ? 43.323 3.827 -63.784 1.00 93.12 756 ALA A C 1
ATOM 5857 O O . ALA A 1 756 ? 44.008 2.808 -63.713 1.00 93.12 756 ALA A O 1
ATOM 5858 N N . SER A 1 757 ? 42.916 4.324 -64.955 1.00 94.94 757 SER A N 1
ATOM 5859 C CA . SER A 1 757 ? 43.267 3.712 -66.239 1.00 94.94 757 SER A CA 1
ATOM 5860 C C . SER A 1 757 ? 43.318 4.714 -67.389 1.00 94.94 757 SER A C 1
ATOM 5862 O O . SER A 1 757 ? 42.729 5.798 -67.341 1.00 94.94 757 SER A O 1
ATOM 5864 N N . TYR A 1 758 ? 44.028 4.314 -68.442 1.00 96.00 758 TYR A N 1
ATOM 5865 C CA . TYR A 1 758 ? 44.184 5.043 -69.695 1.00 96.00 758 TYR A CA 1
ATOM 5866 C C . TYR A 1 758 ? 43.857 4.081 -70.841 1.00 96.00 758 TYR A C 1
ATOM 5868 O O . TYR A 1 758 ? 44.115 2.884 -70.740 1.00 96.00 758 TYR A O 1
ATOM 5876 N N . GLN A 1 759 ? 43.323 4.594 -71.944 1.00 96.25 759 GLN A N 1
ATOM 5877 C CA . GLN A 1 759 ? 43.183 3.860 -73.199 1.00 96.25 759 GLN A CA 1
ATOM 5878 C C . GLN A 1 759 ? 43.438 4.826 -74.353 1.00 96.25 759 GLN A C 1
ATOM 5880 O O . GLN A 1 759 ? 42.660 5.753 -74.587 1.00 96.25 759 GLN A O 1
ATOM 5885 N N . TRP A 1 760 ? 44.529 4.619 -75.087 1.00 96.25 760 TRP A N 1
ATOM 5886 C CA . TRP A 1 760 ? 44.825 5.424 -76.269 1.00 96.25 760 TRP A CA 1
ATOM 5887 C C . TRP A 1 760 ? 43.955 4.994 -77.447 1.00 96.25 760 TRP A C 1
ATOM 5889 O O . TRP A 1 760 ? 43.744 3.803 -77.692 1.00 96.25 760 TRP A O 1
ATOM 5899 N N . VAL A 1 761 ? 43.465 5.973 -78.198 1.00 95.44 761 VAL A N 1
ATOM 5900 C CA . VAL A 1 761 ? 42.621 5.777 -79.376 1.00 95.44 761 VAL A CA 1
ATOM 5901 C C . VAL A 1 761 ? 43.214 6.521 -80.569 1.00 95.44 761 VAL A C 1
ATOM 5903 O O . VAL A 1 761 ? 43.790 7.602 -80.421 1.00 95.44 761 VAL A O 1
ATOM 5906 N N . LYS A 1 762 ? 43.061 5.960 -81.769 1.00 94.50 762 LYS A N 1
ATOM 5907 C CA . LYS A 1 762 ? 43.493 6.566 -83.033 1.00 94.50 762 LYS A CA 1
ATOM 5908 C C . LYS A 1 762 ? 42.335 6.556 -84.018 1.00 94.50 762 LYS A C 1
ATOM 5910 O O . LYS A 1 762 ? 41.755 5.504 -84.275 1.00 94.50 762 LYS A O 1
ATOM 5915 N N . GLY A 1 763 ? 41.990 7.721 -84.568 1.00 83.31 763 GLY A N 1
ATOM 5916 C CA . GLY A 1 763 ? 40.885 7.834 -85.532 1.00 83.31 763 GLY A CA 1
ATOM 5917 C C . GLY A 1 763 ? 39.561 7.244 -85.018 1.00 83.31 763 GLY A C 1
ATOM 5918 O O . GLY A 1 763 ? 38.871 6.562 -85.765 1.00 83.31 763 GLY A O 1
ATOM 5919 N N . GLY A 1 764 ? 39.261 7.433 -83.727 1.00 83.00 764 GLY A N 1
ATOM 5920 C CA . GLY A 1 764 ? 38.050 6.925 -83.067 1.00 83.00 764 GLY A CA 1
ATOM 5921 C C . GLY A 1 764 ? 38.105 5.476 -82.563 1.00 83.00 764 GLY A C 1
ATOM 5922 O O . GLY A 1 764 ? 37.201 5.074 -81.843 1.00 83.00 764 GLY A O 1
ATOM 5923 N N . ASN A 1 765 ? 39.150 4.703 -82.879 1.00 90.00 765 ASN A N 1
ATOM 5924 C CA . ASN A 1 765 ? 39.258 3.289 -82.499 1.00 90.00 765 ASN A CA 1
ATOM 5925 C C . ASN A 1 765 ? 40.294 3.068 -81.387 1.00 90.00 765 ASN A C 1
ATOM 5927 O O . ASN A 1 765 ? 41.365 3.681 -81.413 1.00 90.00 765 ASN A O 1
ATOM 5931 N N . ASN A 1 766 ? 40.011 2.160 -80.446 1.00 94.00 766 ASN A N 1
ATOM 5932 C CA . ASN A 1 766 ? 40.961 1.768 -79.399 1.00 94.00 766 ASN A CA 1
ATOM 5933 C C . ASN A 1 766 ? 42.217 1.128 -80.003 1.00 94.00 766 ASN A C 1
ATOM 5935 O O . ASN A 1 766 ? 42.137 0.212 -80.821 1.00 94.00 766 ASN A O 1
ATOM 5939 N N . ILE A 1 767 ? 43.389 1.576 -79.555 1.00 94.38 767 ILE A N 1
ATOM 5940 C CA . ILE A 1 767 ? 44.660 0.929 -79.874 1.00 94.38 767 ILE A CA 1
ATOM 5941 C C . ILE A 1 767 ? 44.848 -0.221 -78.879 1.00 94.38 767 ILE A C 1
ATOM 5943 O O . ILE A 1 767 ? 44.994 0.007 -77.676 1.00 94.38 767 ILE A O 1
ATOM 5947 N N . SER A 1 768 ? 44.827 -1.459 -79.374 1.00 92.62 768 SER A N 1
ATOM 5948 C CA . SER A 1 768 ? 44.926 -2.652 -78.524 1.00 92.62 768 SER A CA 1
ATOM 5949 C C . SER A 1 768 ? 46.211 -2.651 -77.686 1.00 92.62 768 SER A C 1
ATOM 5951 O O . SER A 1 768 ? 47.295 -2.388 -78.208 1.00 92.62 768 SER A O 1
ATOM 5953 N N . GLY A 1 769 ? 46.078 -2.901 -76.380 1.00 90.44 769 GLY A N 1
ATOM 5954 C CA . GLY A 1 769 ? 47.183 -2.907 -75.412 1.00 90.44 769 GLY A CA 1
ATOM 5955 C C . GLY A 1 769 ? 47.764 -1.534 -75.044 1.00 90.44 769 GLY A C 1
ATOM 5956 O O . GLY A 1 769 ? 48.657 -1.465 -74.207 1.00 90.44 769 GLY A O 1
ATOM 5957 N N . ALA A 1 770 ? 47.283 -0.430 -75.625 1.00 94.25 770 ALA A N 1
ATOM 5958 C CA . ALA A 1 770 ? 47.781 0.910 -75.318 1.00 94.25 770 ALA A CA 1
ATOM 5959 C C . ALA A 1 770 ? 47.084 1.506 -74.082 1.00 94.25 770 ALA A C 1
ATOM 5961 O O . ALA A 1 770 ? 46.304 2.455 -74.192 1.00 94.25 770 ALA A O 1
ATOM 5962 N N . THR A 1 771 ? 47.368 0.934 -72.910 1.00 94.75 771 THR A N 1
ATOM 5963 C CA . THR A 1 771 ? 46.768 1.324 -71.618 1.00 94.75 771 THR A CA 1
ATOM 5964 C C . THR A 1 771 ? 47.713 2.083 -70.681 1.00 94.75 771 THR A C 1
ATOM 5966 O O . THR A 1 771 ? 47.320 2.495 -69.592 1.00 94.75 771 THR A O 1
ATOM 5969 N N . ASP A 1 772 ? 48.963 2.294 -71.097 1.00 93.81 772 ASP A N 1
ATOM 5970 C CA . ASP A 1 772 ? 49.956 3.047 -70.331 1.00 93.81 772 ASP A CA 1
ATOM 5971 C C . ASP A 1 772 ? 49.714 4.565 -70.374 1.00 93.81 772 ASP A C 1
ATOM 5973 O O . ASP A 1 772 ? 49.294 5.132 -71.385 1.00 93.81 772 ASP A O 1
ATOM 5977 N N . LYS A 1 773 ? 50.119 5.268 -69.305 1.00 92.94 773 LYS A N 1
ATOM 5978 C CA . LYS A 1 773 ? 50.160 6.746 -69.250 1.00 92.94 773 LYS A CA 1
ATOM 5979 C C . LYS A 1 773 ? 50.986 7.361 -70.397 1.00 92.94 773 LYS A C 1
ATOM 5981 O O . LYS A 1 773 ? 50.739 8.501 -70.796 1.00 92.94 773 LYS A O 1
ATOM 5986 N N . LYS A 1 774 ? 51.990 6.632 -70.903 1.00 94.19 774 LYS A N 1
ATOM 5987 C CA . LYS A 1 774 ? 52.834 7.032 -72.038 1.00 94.19 774 LYS A CA 1
ATOM 5988 C C . LYS A 1 774 ? 52.520 6.182 -73.262 1.00 94.19 774 LYS A C 1
ATOM 5990 O O . LYS A 1 774 ? 52.508 4.962 -73.160 1.00 94.19 774 LYS A O 1
ATOM 5995 N N . TYR A 1 775 ? 52.385 6.810 -74.425 1.00 94.75 775 TYR A N 1
ATOM 5996 C CA . TYR A 1 775 ? 52.217 6.103 -75.694 1.00 94.75 775 TYR A CA 1
ATOM 5997 C C . TYR A 1 775 ? 53.213 6.582 -76.748 1.00 94.75 775 TYR A C 1
ATOM 5999 O O . TYR A 1 775 ? 53.457 7.779 -76.887 1.00 94.75 775 TYR A O 1
ATOM 6007 N N . TYR A 1 776 ? 53.771 5.638 -77.503 1.00 93.19 776 TYR A N 1
ATOM 6008 C CA . TYR A 1 776 ? 54.705 5.885 -78.601 1.00 93.19 776 TYR A CA 1
ATOM 6009 C C . TYR A 1 776 ? 53.960 5.674 -79.928 1.00 93.19 776 TYR A C 1
ATOM 6011 O O . TYR A 1 776 ? 53.641 4.527 -80.251 1.00 93.19 776 TYR A O 1
ATOM 6019 N N . PRO A 1 777 ? 53.650 6.735 -80.696 1.00 91.94 777 PRO A N 1
ATOM 6020 C CA . PRO A 1 777 ? 53.042 6.595 -82.014 1.00 91.94 777 PRO A CA 1
ATOM 6021 C C . PRO A 1 777 ? 53.894 5.725 -82.945 1.00 91.94 777 PRO A C 1
ATOM 6023 O O . PRO A 1 777 ? 55.095 5.930 -83.065 1.00 91.94 777 PRO A O 1
ATOM 6026 N N . ILE A 1 778 ? 53.255 4.774 -83.631 1.00 89.62 778 ILE A N 1
ATOM 6027 C CA . ILE A 1 778 ? 53.909 3.865 -84.600 1.00 89.62 778 ILE A CA 1
ATOM 6028 C C . ILE A 1 778 ? 53.434 4.079 -86.045 1.00 89.62 778 ILE A C 1
ATOM 6030 O O . ILE A 1 778 ? 53.708 3.271 -86.922 1.00 89.62 778 ILE A O 1
ATOM 6034 N N . SER A 1 779 ? 52.633 5.117 -86.291 1.00 90.69 779 SER A N 1
ATOM 6035 C CA . SER A 1 779 ? 52.117 5.484 -87.618 1.00 90.69 779 SER A CA 1
ATOM 6036 C C . SER A 1 779 ? 51.510 6.892 -87.600 1.00 90.69 779 SER A C 1
ATOM 6038 O O . SER A 1 779 ? 51.138 7.395 -86.538 1.00 90.69 779 SER A O 1
ATOM 6040 N N . SER A 1 780 ? 51.355 7.525 -88.764 1.00 91.00 780 SER A N 1
ATOM 6041 C CA . SER A 1 780 ? 50.729 8.852 -88.871 1.00 91.00 780 SER A CA 1
ATOM 6042 C C . SER A 1 780 ? 49.254 8.840 -88.456 1.00 91.00 780 SER A C 1
ATOM 6044 O O . SER A 1 780 ? 48.520 7.915 -88.817 1.00 91.00 780 SER A O 1
ATOM 6046 N N . GLY A 1 781 ? 48.799 9.864 -87.733 1.00 91.69 781 GLY A N 1
ATOM 6047 C CA . GLY A 1 781 ? 47.386 10.104 -87.430 1.00 91.69 781 GLY A CA 1
ATOM 6048 C C . GLY A 1 781 ? 47.147 10.926 -86.163 1.00 91.69 781 GLY A C 1
ATOM 6049 O O . GLY A 1 781 ? 48.085 11.352 -85.489 1.00 91.69 781 GLY A O 1
ATOM 6050 N N . THR A 1 782 ? 45.868 11.123 -85.843 1.00 93.31 782 THR A N 1
ATOM 6051 C CA . THR A 1 782 ? 45.421 11.821 -84.632 1.00 93.31 782 THR A CA 1
ATOM 6052 C C . THR A 1 782 ? 45.154 10.825 -83.509 1.00 93.31 782 THR A C 1
ATOM 6054 O O . THR A 1 782 ? 44.336 9.911 -83.661 1.00 93.31 782 THR A O 1
ATOM 6057 N N . TYR A 1 783 ? 45.831 11.033 -82.385 1.00 94.31 783 TYR A N 1
ATOM 6058 C CA . TYR A 1 783 ? 45.769 10.225 -81.176 1.00 94.31 783 TYR A CA 1
ATOM 6059 C C . TYR A 1 783 ? 45.035 10.981 -80.071 1.00 94.31 783 TYR A C 1
ATOM 6061 O O . TYR A 1 783 ? 45.255 12.176 -79.880 1.00 94.31 783 TYR A O 1
ATOM 6069 N N . LYS A 1 784 ? 44.190 10.279 -79.323 1.00 95.56 784 LYS A N 1
ATOM 6070 C CA . LYS A 1 784 ? 43.587 10.763 -78.076 1.00 95.56 784 LYS A CA 1
ATOM 6071 C C . LYS A 1 784 ? 43.787 9.718 -76.983 1.00 95.56 784 LYS A C 1
ATOM 6073 O O . LYS A 1 784 ? 44.104 8.568 -77.287 1.00 95.56 784 LYS A O 1
ATOM 6078 N N . VAL A 1 785 ? 43.544 10.087 -75.734 1.00 95.81 785 VAL A N 1
ATOM 6079 C CA . VAL A 1 785 ? 43.459 9.146 -74.612 1.00 95.81 785 VAL A CA 1
ATOM 6080 C C . VAL A 1 785 ? 42.116 9.306 -73.911 1.00 95.81 785 VAL A C 1
ATOM 6082 O O . VAL A 1 785 ? 41.711 10.425 -73.601 1.00 95.81 785 VAL A O 1
ATOM 6085 N N . THR A 1 786 ? 41.420 8.195 -73.679 1.00 95.06 786 THR A N 1
ATOM 6086 C CA . THR A 1 786 ? 40.332 8.125 -72.699 1.00 95.06 786 THR A CA 1
ATOM 6087 C C . THR A 1 786 ? 40.959 7.813 -71.345 1.00 95.06 786 THR A C 1
ATOM 6089 O O . THR A 1 786 ? 41.733 6.863 -71.227 1.00 95.06 786 THR A O 1
ATOM 6092 N N . ILE A 1 787 ? 40.657 8.627 -70.342 1.00 95.56 787 ILE A N 1
ATOM 6093 C CA . ILE A 1 787 ? 41.166 8.519 -68.975 1.00 95.56 787 ILE A CA 1
ATOM 6094 C C . ILE A 1 787 ? 39.984 8.174 -68.076 1.00 95.56 787 ILE A C 1
ATOM 6096 O O . ILE A 1 787 ? 38.948 8.827 -68.183 1.00 95.56 787 ILE A O 1
ATOM 6100 N N . THR A 1 788 ? 40.147 7.184 -67.197 1.00 94.25 788 THR A N 1
ATOM 6101 C CA . THR A 1 788 ? 39.156 6.824 -66.170 1.00 94.25 788 THR A CA 1
ATOM 6102 C C . THR A 1 788 ? 39.749 7.070 -64.786 1.00 94.25 788 THR A C 1
ATOM 6104 O O . THR A 1 788 ? 40.868 6.626 -64.522 1.00 94.25 788 THR A O 1
ATOM 6107 N N . ASP A 1 789 ? 39.028 7.750 -63.896 1.00 92.31 789 ASP A N 1
ATOM 6108 C CA . ASP A 1 789 ? 39.422 7.895 -62.489 1.00 92.31 789 ASP A CA 1
ATOM 6109 C C . ASP A 1 789 ? 38.987 6.706 -61.605 1.00 92.31 789 ASP A C 1
ATOM 6111 O O . ASP A 1 789 ? 38.453 5.704 -62.081 1.00 92.31 789 ASP A O 1
ATOM 6115 N N . ASN A 1 790 ? 39.231 6.816 -60.296 1.00 91.94 790 ASN A N 1
ATOM 6116 C CA . ASN A 1 790 ? 38.863 5.795 -59.310 1.00 91.94 790 ASN A CA 1
ATOM 6117 C C . ASN A 1 790 ? 37.344 5.726 -59.024 1.00 91.94 790 ASN A C 1
ATOM 6119 O O . ASN A 1 790 ? 36.905 4.808 -58.336 1.00 91.94 790 ASN A O 1
ATOM 6123 N N . PHE A 1 791 ? 36.548 6.673 -59.530 1.00 91.12 791 PHE A N 1
ATOM 6124 C CA . PHE A 1 791 ? 35.086 6.720 -59.409 1.00 91.12 791 PHE A CA 1
ATOM 6125 C C . PHE A 1 791 ? 34.379 6.250 -60.696 1.00 91.12 791 PHE A C 1
ATOM 6127 O O . PHE A 1 791 ? 33.156 6.329 -60.798 1.00 91.12 791 PHE A O 1
ATOM 6134 N N . ASN A 1 792 ? 35.140 5.704 -61.655 1.00 90.75 792 ASN A N 1
ATOM 6135 C CA . ASN A 1 792 ? 34.716 5.312 -63.005 1.00 90.75 792 ASN A CA 1
ATOM 6136 C C . ASN A 1 792 ? 34.302 6.480 -63.918 1.00 90.75 792 ASN A C 1
ATOM 6138 O O . ASN A 1 792 ? 33.702 6.258 -64.972 1.00 90.75 792 ASN A O 1
ATOM 6142 N N . CYS A 1 793 ? 34.656 7.717 -63.571 1.00 94.06 793 CYS A N 1
ATOM 6143 C CA . CYS A 1 793 ? 34.406 8.872 -64.417 1.00 94.06 793 CYS A CA 1
ATOM 6144 C C . CYS A 1 793 ? 35.397 8.908 -65.572 1.00 94.06 793 CYS A C 1
ATOM 6146 O O . CYS A 1 793 ? 36.610 8.837 -65.371 1.00 94.06 793 CYS A O 1
ATOM 6148 N N . GLN A 1 794 ? 34.864 9.004 -66.791 1.00 94.06 794 GLN A N 1
ATOM 6149 C CA . GLN A 1 794 ? 35.636 8.959 -68.027 1.00 94.06 794 GLN A CA 1
ATOM 6150 C C . GLN A 1 794 ? 35.630 10.301 -68.742 1.00 94.06 794 GLN A C 1
ATOM 6152 O O . GLN A 1 794 ? 34.584 10.916 -68.926 1.00 94.06 794 GLN A O 1
ATOM 6157 N N . ASN A 1 795 ? 36.803 10.721 -69.208 1.00 94.44 795 ASN A N 1
ATOM 6158 C CA . ASN A 1 795 ? 36.942 11.864 -70.099 1.00 94.44 795 ASN A CA 1
ATOM 6159 C C . ASN A 1 795 ? 37.977 11.563 -71.187 1.00 94.44 795 ASN A C 1
ATOM 6161 O O . ASN A 1 795 ? 38.898 10.772 -70.974 1.00 94.44 795 ASN A O 1
ATOM 6165 N N . GLN A 1 796 ? 37.836 12.182 -72.357 1.00 93.31 796 GLN A N 1
ATOM 6166 C CA . GLN A 1 796 ? 38.723 11.961 -73.497 1.00 93.31 796 GLN A CA 1
ATOM 6167 C C . GLN A 1 796 ? 39.461 13.244 -73.882 1.00 93.31 796 GLN A C 1
ATOM 6169 O O . GLN A 1 796 ? 38.884 14.327 -73.897 1.00 93.31 796 GLN A O 1
ATOM 6174 N N . SER A 1 797 ? 40.745 13.122 -74.216 1.00 94.38 797 SER A N 1
ATOM 6175 C CA . SER A 1 797 ? 41.554 14.259 -74.654 1.00 94.38 797 SER A CA 1
ATOM 6176 C C . SER A 1 797 ? 41.157 14.816 -76.018 1.00 94.38 797 SER A C 1
ATOM 6178 O O . SER A 1 797 ? 40.555 14.147 -76.873 1.00 94.38 797 SER A O 1
ATOM 6180 N N . ASP A 1 798 ? 41.621 16.037 -76.260 1.00 92.38 798 ASP A N 1
ATOM 6181 C CA . ASP A 1 798 ? 41.787 16.557 -77.608 1.00 92.38 798 ASP A CA 1
ATOM 6182 C C . ASP A 1 798 ? 42.783 15.717 -78.418 1.00 92.38 798 ASP A C 1
ATOM 6184 O O . ASP A 1 798 ? 43.552 14.904 -77.890 1.00 92.38 798 ASP A O 1
ATOM 6188 N N . GLY A 1 799 ? 42.703 15.872 -79.739 1.00 90.88 799 GLY A N 1
ATOM 6189 C CA . GLY A 1 799 ? 43.479 15.094 -80.694 1.00 90.88 799 GLY A CA 1
ATOM 6190 C C . GLY A 1 799 ? 44.889 15.637 -80.895 1.00 90.88 799 GLY A C 1
ATOM 6191 O O . GLY A 1 799 ? 45.062 16.724 -81.436 1.00 90.88 799 GLY A O 1
ATOM 6192 N N . VAL A 1 800 ? 45.898 14.835 -80.562 1.00 92.56 800 VAL A N 1
ATOM 6193 C CA . VAL A 1 800 ? 47.301 15.118 -80.878 1.00 92.56 800 VAL A CA 1
ATOM 6194 C C . VAL A 1 800 ? 47.675 14.473 -82.209 1.00 92.56 800 VAL A C 1
ATOM 6196 O O . VAL A 1 800 ? 47.571 13.257 -82.372 1.00 92.56 800 VAL A O 1
ATOM 6199 N N . VAL A 1 801 ? 48.143 15.275 -83.164 1.00 92.12 801 VAL A N 1
ATOM 6200 C CA . VAL A 1 801 ? 48.625 14.784 -84.462 1.00 92.12 801 VAL A CA 1
ATOM 6201 C C . VAL A 1 801 ? 50.091 14.367 -84.355 1.00 92.12 801 VAL A C 1
ATOM 6203 O O . VAL A 1 801 ? 50.942 15.169 -83.971 1.00 92.12 801 VAL A O 1
ATOM 6206 N N . ALA A 1 802 ? 50.392 13.129 -84.745 1.00 91.50 802 ALA A N 1
ATOM 6207 C CA . ALA A 1 802 ? 51.756 12.649 -84.943 1.00 91.50 802 ALA A CA 1
ATOM 6208 C C . ALA A 1 802 ? 51.924 12.119 -86.376 1.00 91.50 802 ALA A C 1
ATOM 6210 O O . ALA A 1 802 ? 51.020 11.478 -86.916 1.00 91.50 802 ALA A O 1
ATOM 6211 N N . THR A 1 803 ? 53.083 12.364 -86.984 1.00 90.44 803 THR A N 1
ATOM 6212 C CA . THR A 1 803 ? 53.381 12.045 -88.387 1.00 90.44 803 THR A CA 1
ATOM 6213 C C . THR A 1 803 ? 54.589 11.120 -88.464 1.00 90.44 803 THR A C 1
ATOM 6215 O O . THR A 1 803 ? 55.694 11.502 -88.087 1.00 90.44 803 THR A O 1
ATOM 6218 N N . MET A 1 804 ? 54.392 9.910 -88.981 1.00 91.12 804 MET A N 1
ATOM 6219 C CA . MET A 1 804 ? 55.486 8.990 -89.262 1.00 91.12 804 MET A CA 1
ATOM 6220 C C . MET A 1 804 ? 56.131 9.326 -90.611 1.00 91.12 804 MET A C 1
ATOM 6222 O O . MET A 1 804 ? 55.439 9.499 -91.616 1.00 91.12 804 MET A O 1
ATOM 6226 N N . LEU A 1 805 ? 57.457 9.389 -90.624 1.00 88.88 805 LEU A N 1
ATOM 6227 C CA . LEU A 1 805 ? 58.298 9.558 -91.801 1.00 88.88 805 LEU A CA 1
ATOM 6228 C C . LEU A 1 805 ? 58.903 8.203 -92.185 1.00 88.88 805 LEU A C 1
ATOM 6230 O O . LEU A 1 805 ? 59.457 7.504 -91.336 1.00 88.88 805 LEU A O 1
ATOM 6234 N N . ASN A 1 806 ? 58.802 7.837 -93.461 1.00 85.25 806 ASN A N 1
ATOM 6235 C CA . ASN A 1 806 ? 59.345 6.577 -93.973 1.00 85.25 806 ASN A CA 1
ATOM 6236 C C . ASN A 1 806 ? 60.883 6.585 -93.940 1.00 85.25 806 ASN A C 1
ATOM 6238 O O . ASN A 1 806 ? 61.507 7.620 -94.178 1.00 85.25 806 ASN A O 1
ATOM 6242 N N . LEU A 1 807 ? 61.503 5.423 -93.725 1.00 85.50 807 LEU A N 1
ATOM 6243 C CA . LEU A 1 807 ? 62.962 5.289 -93.798 1.00 85.50 807 LEU A CA 1
ATOM 6244 C C . LEU A 1 807 ? 63.504 5.466 -95.238 1.00 85.50 807 LEU A C 1
ATOM 6246 O O . LEU A 1 807 ? 62.828 5.100 -96.209 1.00 85.50 807 LEU A O 1
ATOM 6250 N N . PRO A 1 808 ? 64.738 5.986 -95.417 1.00 85.62 808 PRO A N 1
ATOM 6251 C CA . PRO A 1 808 ? 65.369 6.070 -96.733 1.00 85.62 808 PRO A CA 1
ATOM 6252 C C . PRO A 1 808 ? 65.665 4.688 -97.330 1.00 85.62 808 PRO A C 1
ATOM 6254 O O . PRO A 1 808 ? 66.040 3.745 -96.634 1.00 85.62 808 PRO A O 1
ATOM 6257 N N . LYS A 1 809 ? 65.567 4.564 -98.659 1.00 82.00 809 LYS A N 1
ATOM 6258 C CA . LYS A 1 809 ? 65.771 3.285 -99.367 1.00 82.00 809 LYS A CA 1
ATOM 6259 C C . LYS A 1 809 ? 67.256 2.951 -99.546 1.00 82.00 809 LYS A C 1
ATOM 6261 O O . LYS A 1 809 ? 67.804 3.121 -100.636 1.00 82.00 809 LYS A O 1
ATOM 6266 N N . ALA A 1 810 ? 67.908 2.428 -98.511 1.00 84.62 810 ALA A N 1
ATOM 6267 C CA . ALA A 1 810 ? 69.313 2.022 -98.566 1.00 84.62 810 ALA A CA 1
ATOM 6268 C C . ALA A 1 810 ? 69.528 0.699 -99.346 1.00 84.62 810 ALA A C 1
ATOM 6270 O O . ALA A 1 810 ? 69.290 -0.400 -98.845 1.00 84.62 810 ALA A O 1
ATOM 6271 N N . LYS A 1 811 ? 70.040 0.788 -100.579 1.00 85.44 811 LYS A N 1
ATOM 6272 C CA . LYS A 1 811 ? 70.521 -0.345 -101.391 1.00 85.44 811 LYS A CA 1
ATOM 6273 C C . LYS A 1 811 ? 71.966 -0.073 -101.803 1.00 85.44 811 LYS A C 1
ATOM 6275 O O . LYS A 1 811 ? 72.331 1.080 -101.998 1.00 85.44 811 LYS A O 1
ATOM 6280 N N . VAL A 1 812 ? 72.759 -1.132 -101.947 1.00 89.19 812 VAL A N 1
ATOM 6281 C CA . VAL A 1 812 ? 74.105 -1.089 -102.532 1.00 89.19 812 VAL A CA 1
ATOM 6282 C C . VAL A 1 812 ? 74.137 -1.964 -103.786 1.00 89.19 812 VAL A C 1
ATOM 6284 O O . VAL A 1 812 ? 73.526 -3.035 -103.818 1.00 89.19 812 VAL A O 1
ATOM 6287 N N . THR A 1 813 ? 74.827 -1.495 -104.820 1.00 88.06 813 THR A N 1
ATOM 6288 C CA . THR A 1 813 ? 75.173 -2.235 -106.042 1.00 88.06 813 THR A CA 1
ATOM 6289 C C . THR A 1 813 ? 76.687 -2.270 -106.224 1.00 88.06 813 THR A C 1
ATOM 6291 O O . THR A 1 813 ? 77.382 -1.408 -105.695 1.00 88.06 813 THR A O 1
ATOM 6294 N N . ILE A 1 814 ? 77.184 -3.250 -106.979 1.00 87.94 814 ILE A N 1
ATOM 6295 C CA . ILE A 1 814 ? 78.599 -3.411 -107.338 1.00 87.94 814 ILE A CA 1
ATOM 6296 C C . ILE A 1 814 ? 78.749 -3.459 -108.864 1.00 87.94 814 ILE A C 1
ATOM 6298 O O . ILE A 1 814 ? 77.887 -4.013 -109.551 1.00 87.94 814 ILE A O 1
ATOM 6302 N N . ASP A 1 815 ? 79.836 -2.899 -109.387 1.00 84.62 815 ASP A N 1
ATOM 6303 C CA . ASP A 1 815 ? 80.242 -2.961 -110.795 1.00 84.62 815 ASP A CA 1
ATOM 6304 C C . ASP A 1 815 ? 80.844 -4.332 -111.174 1.00 84.62 815 ASP A C 1
ATOM 6306 O O . ASP A 1 815 ? 82.040 -4.509 -111.392 1.00 84.62 815 ASP A O 1
ATOM 6310 N N . GLY A 1 816 ? 79.973 -5.335 -111.295 1.00 80.25 816 GLY A N 1
ATOM 6311 C CA . GLY A 1 816 ? 80.335 -6.670 -111.774 1.00 80.25 816 GLY A CA 1
ATOM 6312 C C . GLY A 1 816 ? 80.438 -7.703 -110.654 1.00 80.25 816 GLY A C 1
ATOM 6313 O O . GLY A 1 816 ? 79.552 -7.804 -109.805 1.00 80.25 816 GLY A O 1
ATOM 6314 N N . SER A 1 817 ? 81.475 -8.545 -110.692 1.00 78.06 817 SER A N 1
ATOM 6315 C CA . SER A 1 817 ? 81.593 -9.680 -109.768 1.00 78.06 817 SER A CA 1
ATOM 6316 C C . SER A 1 817 ? 81.933 -9.240 -108.340 1.00 78.06 817 SER A C 1
ATOM 6318 O O . SER A 1 817 ? 82.798 -8.388 -108.138 1.00 78.06 817 SER A O 1
ATOM 6320 N N . LYS A 1 818 ? 81.312 -9.905 -107.353 1.00 80.94 818 LYS A N 1
ATOM 6321 C CA . LYS A 1 818 ? 81.637 -9.798 -105.914 1.00 80.94 818 LYS A CA 1
ATOM 6322 C C . LYS A 1 818 ? 82.998 -10.402 -105.545 1.00 80.94 818 LYS A C 1
ATOM 6324 O O . LYS A 1 818 ? 83.443 -10.253 -104.408 1.00 80.94 818 LYS A O 1
ATOM 6329 N N . ASN A 1 819 ? 83.631 -11.089 -106.492 1.00 80.12 819 ASN A N 1
ATOM 6330 C CA . ASN A 1 819 ? 84.939 -11.701 -106.326 1.00 80.12 819 ASN A CA 1
ATOM 6331 C C . ASN A 1 819 ? 85.998 -10.751 -106.891 1.00 80.12 819 ASN A C 1
ATOM 6333 O O . ASN A 1 819 ? 85.849 -10.267 -108.020 1.00 80.12 819 ASN A O 1
ATOM 6337 N N . ILE A 1 820 ? 87.056 -10.510 -106.118 1.00 79.62 820 ILE A N 1
ATOM 6338 C CA . ILE A 1 820 ? 88.210 -9.701 -106.529 1.00 79.62 820 ILE A CA 1
ATOM 6339 C C . ILE A 1 820 ? 89.505 -10.494 -106.355 1.00 79.62 820 ILE A C 1
ATOM 6341 O O . ILE A 1 820 ? 89.744 -11.096 -105.307 1.00 79.62 820 ILE A O 1
ATOM 6345 N N . CYS A 1 821 ? 90.329 -10.494 -107.401 1.00 73.88 821 CYS A N 1
ATOM 6346 C CA . CYS A 1 821 ? 91.679 -11.049 -107.382 1.00 73.88 821 CYS A CA 1
ATOM 6347 C C . CYS A 1 821 ? 92.695 -9.985 -106.933 1.00 73.88 821 CYS A C 1
ATOM 6349 O O . CYS A 1 821 ? 92.386 -8.794 -106.881 1.00 73.88 821 CYS A O 1
ATOM 6351 N N . ASN A 1 822 ? 93.915 -10.405 -106.588 1.00 64.81 822 ASN A N 1
ATOM 6352 C CA . ASN A 1 822 ? 94.937 -9.490 -106.076 1.00 64.81 822 ASN A CA 1
ATOM 6353 C C . ASN A 1 822 ? 95.276 -8.392 -107.108 1.00 64.81 822 ASN A C 1
ATOM 6355 O O . ASN A 1 822 ? 95.680 -8.701 -108.227 1.00 64.81 822 ASN A O 1
ATOM 6359 N N . GLY A 1 823 ? 95.104 -7.125 -106.723 1.00 68.44 823 GLY A N 1
ATOM 6360 C CA . GLY A 1 823 ? 95.275 -5.955 -107.594 1.00 68.44 823 GLY A CA 1
ATOM 6361 C C . GLY A 1 823 ? 93.998 -5.442 -108.277 1.00 68.44 823 GLY A C 1
ATOM 6362 O O . GLY A 1 823 ? 94.022 -4.343 -108.825 1.00 68.44 823 GLY A O 1
ATOM 6363 N N . GLU A 1 824 ? 92.877 -6.168 -108.222 1.00 80.12 824 GLU A N 1
ATOM 6364 C CA . GLU A 1 824 ? 91.604 -5.690 -108.772 1.00 80.12 824 GLU A CA 1
ATOM 6365 C C . GLU A 1 824 ? 90.832 -4.787 -107.800 1.00 80.12 824 GLU A C 1
ATOM 6367 O O . GLU A 1 824 ? 90.817 -4.998 -106.585 1.00 80.12 824 GLU A O 1
ATOM 6372 N N . THR A 1 825 ? 90.111 -3.810 -108.353 1.00 83.06 825 THR A N 1
ATOM 6373 C CA . THR A 1 825 ? 89.175 -2.955 -107.615 1.00 83.06 825 THR A CA 1
ATOM 6374 C C . THR A 1 825 ? 87.746 -3.106 -108.139 1.00 83.06 825 THR A C 1
ATOM 6376 O O . THR A 1 825 ? 87.510 -3.593 -109.251 1.00 83.06 825 THR A O 1
ATOM 6379 N N . ARG A 1 826 ? 86.781 -2.716 -107.302 1.00 87.12 826 ARG A N 1
ATOM 6380 C CA . ARG A 1 826 ? 85.349 -2.614 -107.616 1.00 87.12 826 ARG A CA 1
ATOM 6381 C C . ARG A 1 826 ? 84.767 -1.373 -106.957 1.00 87.12 826 ARG A C 1
ATOM 6383 O O . ARG A 1 826 ? 85.217 -0.971 -105.887 1.00 87.12 826 ARG A O 1
ATOM 6390 N N . THR A 1 827 ? 83.739 -0.794 -107.543 1.00 90.56 827 THR A N 1
ATOM 6391 C CA . THR A 1 827 ? 82.968 0.322 -107.005 1.00 90.56 827 THR A CA 1
ATOM 6392 C C . THR A 1 827 ? 81.672 -0.195 -106.399 1.00 90.56 827 THR A C 1
ATOM 6394 O O . THR A 1 827 ? 80.814 -0.750 -107.085 1.00 90.56 827 THR A O 1
ATOM 6397 N N . LEU A 1 828 ? 81.495 0.031 -105.099 1.00 91.12 828 LEU A N 1
ATOM 6398 C CA . LEU A 1 828 ? 80.194 -0.065 -104.452 1.00 91.12 828 LEU A CA 1
ATOM 6399 C C . LEU A 1 828 ? 79.467 1.272 -104.596 1.00 91.12 828 LEU A C 1
ATOM 6401 O O . LEU A 1 828 ? 80.038 2.318 -104.300 1.00 91.12 828 LEU A O 1
ATOM 6405 N N . THR A 1 829 ? 78.203 1.255 -105.006 1.00 90.50 829 THR A N 1
ATOM 6406 C CA . THR A 1 829 ? 77.370 2.460 -105.150 1.00 90.50 829 THR A CA 1
ATOM 6407 C C . THR A 1 829 ? 76.099 2.308 -104.328 1.00 90.50 829 THR A C 1
ATOM 6409 O O . THR A 1 829 ? 75.402 1.300 -104.441 1.00 90.50 829 THR A O 1
ATOM 6412 N N . ALA A 1 830 ? 75.805 3.293 -103.482 1.00 90.31 830 ALA A N 1
ATOM 6413 C CA . ALA A 1 830 ? 74.575 3.364 -102.703 1.00 90.31 830 ALA A CA 1
ATOM 6414 C C . ALA A 1 830 ? 73.429 4.003 -103.512 1.00 90.31 830 ALA A C 1
ATOM 6416 O O . ALA A 1 830 ? 73.669 4.741 -104.466 1.00 90.31 830 ALA A O 1
ATOM 6417 N N . SER A 1 831 ? 72.176 3.750 -103.119 1.00 86.56 831 SER A N 1
ATOM 6418 C CA . SER A 1 831 ? 70.996 4.416 -103.693 1.00 86.56 831 SER A CA 1
ATOM 6419 C C . SER A 1 831 ? 71.131 5.940 -103.686 1.00 86.56 831 SER A C 1
ATOM 6421 O O . SER A 1 831 ? 71.251 6.535 -102.617 1.00 86.56 831 SER A O 1
ATOM 6423 N N . ALA A 1 832 ? 70.989 6.575 -104.848 1.00 81.38 832 ALA A N 1
ATOM 6424 C CA . ALA A 1 832 ? 70.840 8.023 -104.928 1.00 81.38 832 ALA A CA 1
ATOM 6425 C C . ALA A 1 832 ? 69.479 8.485 -104.368 1.00 81.38 832 ALA A C 1
ATOM 6427 O O . ALA A 1 832 ? 68.447 7.858 -104.616 1.00 81.38 832 ALA A O 1
ATOM 6428 N N . GLY A 1 833 ? 69.472 9.621 -103.670 1.00 79.94 833 GLY A N 1
ATOM 6429 C CA . GLY A 1 833 ? 68.265 10.308 -103.209 1.00 79.94 833 GLY A CA 1
ATOM 6430 C C . GLY A 1 833 ? 68.541 11.783 -102.916 1.00 79.94 833 GLY A C 1
ATOM 6431 O O . GLY A 1 833 ? 69.672 12.162 -102.607 1.00 79.94 833 GLY A O 1
ATOM 6432 N N . SER A 1 834 ? 67.517 12.632 -103.043 1.00 80.00 834 SER A N 1
ATOM 6433 C CA . SER A 1 834 ? 67.656 14.069 -102.776 1.00 80.00 834 SER A CA 1
ATOM 6434 C C . SER A 1 834 ? 67.913 14.317 -101.288 1.00 80.00 834 SER A C 1
ATOM 6436 O O . SER A 1 834 ? 67.208 13.773 -100.438 1.00 80.00 834 SER A O 1
ATOM 6438 N N . GLY A 1 835 ? 68.943 15.107 -100.971 1.00 81.88 835 GLY A N 1
ATOM 6439 C CA . GLY A 1 835 ? 69.350 15.390 -99.590 1.00 81.88 835 GLY A CA 1
ATOM 6440 C C . GLY A 1 835 ? 69.886 14.181 -98.809 1.00 81.88 835 GLY A C 1
ATOM 6441 O O . GLY A 1 835 ? 69.988 14.255 -97.588 1.00 81.88 835 GLY A O 1
ATOM 6442 N N . TYR A 1 836 ? 70.211 13.068 -99.477 1.00 91.44 836 TYR A N 1
ATOM 6443 C CA . TYR A 1 836 ? 70.798 11.900 -98.819 1.00 91.44 836 TYR A CA 1
ATOM 6444 C C . TYR A 1 836 ? 72.281 12.128 -98.495 1.00 91.44 836 TYR A C 1
ATOM 6446 O O . TYR A 1 836 ? 73.051 12.587 -99.339 1.00 91.44 836 TYR A O 1
ATOM 6454 N N . SER A 1 837 ? 72.690 11.728 -97.293 1.00 90.88 837 SER A N 1
ATOM 6455 C CA . SER A 1 837 ? 74.089 11.620 -96.868 1.00 90.88 837 SER A CA 1
ATOM 6456 C C . SER A 1 837 ? 74.450 10.167 -96.554 1.00 90.88 837 SER A C 1
ATOM 6458 O O . SER A 1 837 ? 73.600 9.379 -96.128 1.00 90.88 837 SER A O 1
ATOM 6460 N N . TYR A 1 838 ? 75.712 9.807 -96.792 1.00 93.25 838 TYR A N 1
ATOM 6461 C CA . TYR A 1 838 ? 76.189 8.425 -96.783 1.00 93.25 838 TYR A CA 1
ATOM 6462 C C . TYR A 1 838 ? 77.292 8.235 -95.742 1.00 93.25 838 TYR A C 1
ATOM 6464 O O . TYR A 1 838 ? 78.067 9.147 -95.462 1.00 93.25 838 TYR A O 1
ATOM 6472 N N . GLN A 1 839 ? 77.392 7.027 -95.199 1.00 94.44 839 GLN A N 1
ATOM 6473 C CA . GLN A 1 839 ? 78.545 6.560 -94.435 1.00 94.44 839 GLN A CA 1
ATOM 6474 C C . GLN A 1 839 ? 78.745 5.077 -94.737 1.00 94.44 839 GLN A C 1
ATOM 6476 O O . GLN A 1 839 ? 77.877 4.257 -94.434 1.00 94.44 839 GLN A O 1
ATOM 6481 N N . TRP A 1 840 ? 79.882 4.717 -95.324 1.00 93.31 840 TRP A N 1
ATOM 6482 C CA . TRP A 1 840 ? 80.222 3.318 -95.574 1.00 93.31 840 TRP A CA 1
ATOM 6483 C C . TRP A 1 840 ? 80.792 2.649 -94.327 1.00 93.31 840 TRP A C 1
ATOM 6485 O O . TRP A 1 840 ? 81.503 3.269 -93.532 1.00 93.31 840 TRP A O 1
ATOM 6495 N N . LEU A 1 841 ? 80.477 1.369 -94.168 1.00 93.12 841 LEU A N 1
ATOM 6496 C CA . LEU A 1 841 ? 80.958 0.515 -93.094 1.00 93.12 841 LEU A CA 1
ATOM 6497 C C . LEU A 1 841 ? 81.590 -0.740 -93.693 1.00 93.12 841 LEU A C 1
ATOM 6499 O O . LEU A 1 841 ? 81.015 -1.324 -94.612 1.00 93.12 841 LEU A O 1
ATOM 6503 N N . LYS A 1 842 ? 82.720 -1.180 -93.134 1.00 92.25 842 LYS A N 1
ATOM 6504 C CA . LYS A 1 842 ? 83.329 -2.492 -93.389 1.00 92.25 842 LYS A CA 1
ATOM 6505 C C . LYS A 1 842 ? 83.242 -3.312 -92.108 1.00 92.25 842 LYS A C 1
ATOM 6507 O O . LYS A 1 842 ? 83.629 -2.830 -91.048 1.00 92.25 842 LYS A O 1
ATOM 6512 N N . ASN A 1 843 ? 82.715 -4.530 -92.191 1.00 88.00 843 ASN A N 1
ATOM 6513 C CA . ASN A 1 843 ? 82.493 -5.430 -91.054 1.00 88.00 843 ASN A CA 1
ATOM 6514 C C . ASN A 1 843 ? 81.753 -4.727 -89.890 1.00 88.00 843 ASN A C 1
ATOM 6516 O O . ASN A 1 843 ? 82.090 -4.885 -88.722 1.00 88.00 843 ASN A O 1
ATOM 6520 N N . SER A 1 844 ? 80.745 -3.913 -90.230 1.00 86.38 844 SER A N 1
ATOM 6521 C CA . SER A 1 844 ? 79.958 -3.060 -89.315 1.00 86.38 844 SER A CA 1
ATOM 6522 C C . SER A 1 844 ? 80.705 -1.919 -88.595 1.00 86.38 844 SER A C 1
ATOM 6524 O O . SER A 1 844 ? 80.096 -1.239 -87.773 1.00 86.38 844 SER A O 1
ATOM 6526 N N . VAL A 1 845 ? 81.965 -1.631 -88.939 1.00 89.81 845 VAL A N 1
ATOM 6527 C CA . VAL A 1 845 ? 82.720 -0.461 -88.448 1.00 89.81 845 VAL A CA 1
ATOM 6528 C C . VAL A 1 845 ? 82.737 0.637 -89.514 1.00 89.81 845 VAL A C 1
ATOM 6530 O O . VAL A 1 845 ? 82.952 0.348 -90.691 1.00 89.81 845 VAL A O 1
ATOM 6533 N N . ASN A 1 846 ? 82.520 1.899 -89.123 1.00 91.56 846 ASN A N 1
ATOM 6534 C CA . ASN A 1 846 ? 82.595 3.045 -90.038 1.00 91.56 846 ASN A CA 1
ATOM 6535 C C . ASN A 1 846 ? 83.973 3.130 -90.710 1.00 91.56 846 ASN A C 1
ATOM 6537 O O . ASN A 1 846 ? 85.001 3.184 -90.037 1.00 91.56 846 ASN A O 1
ATOM 6541 N N . ILE A 1 847 ? 83.987 3.230 -92.037 1.00 90.44 847 ILE A N 1
ATOM 6542 C CA . ILE A 1 847 ? 85.192 3.548 -92.800 1.00 90.44 847 ILE A CA 1
ATOM 6543 C C . ILE A 1 847 ? 85.382 5.068 -92.740 1.00 90.44 847 ILE A C 1
ATOM 6545 O O . ILE A 1 847 ? 84.531 5.828 -93.210 1.00 90.44 847 ILE A O 1
ATOM 6549 N N . ASN A 1 848 ? 86.480 5.522 -92.135 1.00 89.88 848 ASN A N 1
ATOM 6550 C CA . ASN A 1 848 ? 86.734 6.951 -91.957 1.00 89.88 848 ASN A CA 1
ATOM 6551 C C . ASN A 1 848 ? 86.824 7.674 -93.320 1.00 89.88 848 ASN A C 1
ATOM 6553 O O . ASN A 1 848 ? 87.415 7.152 -94.263 1.00 89.88 848 ASN A O 1
ATOM 6557 N N . GLY A 1 849 ? 86.194 8.846 -93.436 1.00 86.62 849 GLY A N 1
ATOM 6558 C CA . GLY A 1 849 ? 86.121 9.639 -94.672 1.00 86.62 849 GLY A CA 1
ATOM 6559 C C . GLY A 1 849 ? 85.239 9.073 -95.799 1.00 86.62 849 GLY A C 1
ATOM 6560 O O . GLY A 1 849 ? 85.005 9.767 -96.786 1.00 86.62 849 GLY A O 1
ATOM 6561 N N . ALA A 1 850 ? 84.708 7.851 -95.681 1.00 91.12 850 ALA A N 1
ATOM 6562 C CA . ALA A 1 850 ? 83.901 7.223 -96.729 1.00 91.12 850 ALA A CA 1
ATOM 6563 C C . ALA A 1 850 ? 82.429 7.677 -96.677 1.00 91.12 850 ALA A C 1
ATOM 6565 O O . ALA A 1 850 ? 81.533 6.911 -96.315 1.00 91.12 850 ALA A O 1
ATOM 6566 N N . THR A 1 851 ? 82.185 8.939 -97.037 1.00 91.81 851 THR A N 1
ATOM 6567 C CA . THR A 1 851 ? 80.862 9.596 -96.992 1.00 91.81 851 THR A CA 1
ATOM 6568 C C . THR A 1 851 ? 80.257 9.901 -98.367 1.00 91.81 851 THR A C 1
ATOM 6570 O O . THR A 1 851 ? 79.183 10.494 -98.468 1.00 91.81 851 THR A O 1
ATOM 6573 N N . GLN A 1 852 ? 80.929 9.481 -99.440 1.00 92.38 852 GLN A N 1
ATOM 6574 C CA . GLN A 1 852 ? 80.452 9.623 -100.817 1.00 92.38 852 GLN A CA 1
ATOM 6575 C C . GLN A 1 852 ? 79.435 8.530 -101.184 1.00 92.38 852 GLN A C 1
ATOM 6577 O O . GLN A 1 852 ? 79.443 7.436 -100.618 1.00 92.38 852 GLN A O 1
ATOM 6582 N N . MET A 1 853 ? 78.579 8.805 -102.176 1.00 91.00 853 MET A N 1
ATOM 6583 C CA . MET A 1 853 ? 77.576 7.847 -102.677 1.00 91.00 853 MET A CA 1
ATOM 6584 C C . MET A 1 853 ? 78.214 6.556 -103.222 1.00 91.00 853 MET A C 1
ATOM 6586 O O . MET A 1 853 ? 77.605 5.490 -103.157 1.00 91.00 853 MET A O 1
ATOM 6590 N N . SER A 1 854 ? 79.445 6.638 -103.729 1.00 90.62 854 SER A N 1
ATOM 6591 C CA . SER A 1 854 ? 80.246 5.500 -104.181 1.00 90.62 854 SER A CA 1
ATOM 6592 C C . SER A 1 854 ? 81.502 5.311 -103.331 1.00 90.62 854 SER A C 1
ATOM 6594 O O . SER A 1 854 ? 82.140 6.288 -102.941 1.00 90.62 854 SER A O 1
ATOM 6596 N N . TYR A 1 855 ? 81.899 4.060 -103.108 1.00 92.69 855 TYR A N 1
ATOM 6597 C CA . TYR A 1 855 ? 83.123 3.682 -102.410 1.00 92.69 855 TYR A CA 1
ATOM 6598 C C . TYR A 1 855 ? 83.860 2.575 -103.171 1.00 92.69 855 TYR A C 1
ATOM 6600 O O . TYR A 1 855 ? 83.277 1.539 -103.489 1.00 92.69 855 TYR A O 1
ATOM 6608 N N . VAL A 1 856 ? 85.142 2.794 -103.468 1.00 89.81 856 VAL A N 1
ATOM 6609 C CA . VAL A 1 856 ? 85.980 1.817 -104.176 1.00 89.81 856 VAL A CA 1
ATOM 6610 C C . VAL A 1 856 ? 86.562 0.824 -103.172 1.00 89.81 856 VAL A C 1
ATOM 6612 O O . VAL A 1 856 ? 87.241 1.210 -102.222 1.00 89.81 856 VAL A O 1
ATOM 6615 N N . VAL A 1 857 ? 86.305 -0.463 -103.396 1.00 87.94 857 VAL A N 1
ATOM 6616 C CA . VAL A 1 857 ? 86.807 -1.587 -102.605 1.00 87.94 857 VAL A CA 1
ATOM 6617 C C . VAL A 1 857 ? 87.905 -2.333 -103.362 1.00 87.94 857 VAL A C 1
ATOM 6619 O O . VAL A 1 857 ? 87.789 -2.618 -104.552 1.00 87.94 857 VAL A O 1
ATOM 6622 N N . SER A 1 858 ? 88.973 -2.669 -102.643 1.00 82.06 858 SER A N 1
ATOM 6623 C CA . SER A 1 858 ? 90.128 -3.449 -103.120 1.00 82.06 858 SER A CA 1
ATOM 6624 C C . SER A 1 858 ? 90.458 -4.638 -102.206 1.00 82.06 858 SER A C 1
ATOM 6626 O O . SER A 1 858 ? 91.467 -5.313 -102.381 1.00 82.06 858 SER A O 1
ATOM 6628 N N . THR A 1 859 ? 89.631 -4.885 -101.184 1.00 81.31 859 THR A N 1
ATOM 6629 C CA . THR A 1 859 ? 89.844 -5.941 -100.184 1.00 81.31 859 THR A CA 1
ATOM 6630 C C . THR A 1 859 ? 88.532 -6.623 -99.816 1.00 81.31 859 THR A C 1
ATOM 6632 O O . THR A 1 859 ? 87.483 -5.979 -99.761 1.00 81.31 859 THR A O 1
ATOM 6635 N N . ALA A 1 860 ? 88.601 -7.920 -99.513 1.00 81.75 860 ALA A N 1
ATOM 6636 C CA . ALA A 1 860 ? 87.458 -8.701 -99.049 1.00 81.75 860 ALA A CA 1
ATOM 6637 C C . ALA A 1 860 ? 86.887 -8.175 -97.716 1.00 81.75 860 ALA A C 1
ATOM 6639 O O . ALA A 1 860 ? 87.609 -7.580 -96.904 1.00 81.75 860 ALA A O 1
ATOM 6640 N N . GLY A 1 861 ? 85.592 -8.401 -97.492 1.00 87.00 861 GLY A N 1
ATOM 6641 C CA . GLY A 1 861 ? 84.858 -8.024 -96.281 1.00 87.00 861 GLY A CA 1
ATOM 6642 C C . GLY A 1 861 ? 83.379 -7.724 -96.535 1.00 87.00 861 GLY A C 1
ATOM 6643 O O . GLY A 1 861 ? 82.923 -7.673 -97.678 1.00 87.00 861 GLY A O 1
ATOM 6644 N N . ASP A 1 862 ? 82.641 -7.498 -95.451 1.00 91.31 862 ASP A N 1
ATOM 6645 C CA . ASP A 1 862 ? 81.214 -7.180 -95.475 1.00 91.31 862 ASP A CA 1
ATOM 6646 C C . ASP A 1 862 ? 80.991 -5.671 -95.495 1.00 91.31 862 ASP A C 1
ATOM 6648 O O . ASP A 1 862 ? 81.217 -4.986 -94.494 1.00 91.31 862 ASP A O 1
ATOM 6652 N N . PHE A 1 863 ? 80.503 -5.144 -96.616 1.00 92.00 863 PHE A N 1
ATOM 6653 C CA . PHE A 1 863 ? 80.244 -3.716 -96.760 1.00 92.00 863 PHE A CA 1
ATOM 6654 C C . PHE A 1 863 ? 78.758 -3.380 -96.593 1.00 92.00 863 PHE A C 1
ATOM 6656 O O . PHE A 1 863 ? 77.880 -4.052 -97.138 1.00 92.00 863 PHE A O 1
ATOM 6663 N N . LYS A 1 864 ? 78.469 -2.301 -95.861 1.00 92.94 864 LYS A N 1
ATOM 6664 C CA . LYS A 1 864 ? 77.149 -1.649 -95.802 1.00 92.94 864 LYS A CA 1
ATOM 6665 C C . LYS A 1 864 ? 77.307 -0.159 -96.080 1.00 92.94 864 LYS A C 1
ATOM 6667 O O . LYS A 1 864 ? 78.343 0.418 -95.759 1.00 92.94 864 LYS A O 1
ATOM 6672 N N . CYS A 1 865 ? 76.258 0.477 -96.586 1.00 92.12 865 CYS A N 1
ATOM 6673 C CA . CYS A 1 865 ? 76.133 1.929 -96.571 1.00 92.12 865 CYS A CA 1
ATOM 6674 C C . CYS A 1 865 ? 74.984 2.331 -95.643 1.00 92.12 865 CYS A C 1
ATOM 6676 O O . CYS A 1 865 ? 73.861 1.849 -95.801 1.00 92.12 865 CYS A O 1
ATOM 6678 N N . LYS A 1 866 ? 75.258 3.212 -94.681 1.00 91.81 866 LYS A N 1
ATOM 6679 C CA . LYS A 1 866 ? 74.236 3.903 -93.899 1.00 91.81 866 LYS A CA 1
ATOM 6680 C C . LYS A 1 866 ? 73.814 5.155 -94.655 1.00 91.81 866 LYS A C 1
ATOM 6682 O O . LYS A 1 866 ? 74.643 6.027 -94.904 1.00 91.81 866 LYS A O 1
ATOM 6687 N N . VAL A 1 867 ? 72.533 5.241 -94.986 1.00 91.81 867 VAL A N 1
ATOM 6688 C CA . VAL A 1 867 ? 71.924 6.375 -95.684 1.00 91.81 867 VAL A CA 1
ATOM 6689 C C . VAL A 1 867 ? 71.105 7.178 -94.678 1.00 91.81 867 VAL A C 1
ATOM 6691 O O . VAL A 1 867 ? 70.320 6.603 -93.926 1.00 91.81 867 VAL A O 1
ATOM 6694 N N . THR A 1 868 ? 71.295 8.495 -94.645 1.00 89.56 868 THR A N 1
ATOM 6695 C CA . THR A 1 868 ? 70.488 9.439 -93.854 1.00 89.56 868 THR A CA 1
ATOM 6696 C C . THR A 1 868 ? 69.804 10.423 -94.796 1.00 89.56 868 THR A C 1
ATOM 6698 O O . THR A 1 868 ? 70.490 11.009 -95.630 1.00 89.56 868 THR A O 1
ATOM 6701 N N . ASP A 1 869 ? 68.489 10.611 -94.680 1.00 88.62 869 ASP A N 1
ATOM 6702 C CA . ASP A 1 869 ? 67.731 11.557 -95.510 1.00 88.62 869 ASP A CA 1
ATOM 6703 C C . ASP A 1 869 ? 67.730 12.998 -94.962 1.00 88.62 869 ASP A C 1
ATOM 6705 O O . ASP A 1 869 ? 68.257 13.282 -93.883 1.00 88.62 869 ASP A O 1
ATOM 6709 N N . ALA A 1 870 ? 67.098 13.910 -95.707 1.00 85.56 870 ALA A N 1
ATOM 6710 C CA . ALA A 1 870 ? 66.958 15.318 -95.332 1.00 85.56 870 ALA A CA 1
ATOM 6711 C C . ALA A 1 870 ? 66.123 15.553 -94.054 1.00 85.56 870 ALA A C 1
ATOM 6713 O O . ALA A 1 870 ? 66.252 16.607 -93.435 1.00 85.56 870 ALA A O 1
ATOM 6714 N N . ASN A 1 871 ? 65.297 14.586 -93.637 1.00 83.06 871 ASN A N 1
ATOM 6715 C CA . ASN A 1 871 ? 64.536 14.637 -92.385 1.00 83.06 871 ASN A CA 1
ATOM 6716 C C . ASN A 1 871 ? 65.313 14.031 -91.199 1.00 83.06 871 ASN A C 1
ATOM 6718 O O . ASN A 1 871 ? 64.806 13.984 -90.079 1.00 83.06 871 ASN A O 1
ATOM 6722 N N . GLY A 1 872 ? 66.537 13.546 -91.431 1.00 84.75 872 GLY A N 1
ATOM 6723 C CA . GLY A 1 872 ? 67.374 12.900 -90.427 1.00 84.75 872 GLY A CA 1
ATOM 6724 C C . GLY A 1 872 ? 67.047 11.425 -90.172 1.00 84.75 872 GLY A C 1
ATOM 6725 O O . GLY A 1 872 ? 67.647 10.842 -89.263 1.00 84.75 872 GLY A O 1
ATOM 6726 N N . CYS A 1 873 ? 66.157 10.808 -90.955 1.00 89.12 873 CYS A N 1
ATOM 6727 C CA . CYS A 1 873 ? 65.833 9.384 -90.880 1.00 89.12 873 CYS A CA 1
ATOM 6728 C C . CYS A 1 873 ? 66.959 8.542 -91.485 1.00 89.12 873 CYS A C 1
ATOM 6730 O O . CYS A 1 873 ? 67.543 8.910 -92.502 1.00 89.12 873 CYS A O 1
ATOM 6732 N N . LYS A 1 874 ? 67.305 7.423 -90.833 1.00 89.75 874 LYS A N 1
ATOM 6733 C CA . LYS A 1 874 ? 68.555 6.682 -91.081 1.00 89.75 874 LYS A CA 1
ATOM 6734 C C . LYS A 1 874 ? 68.269 5.209 -91.296 1.00 89.75 874 LYS A C 1
ATOM 6736 O O . LYS A 1 874 ? 67.659 4.601 -90.426 1.00 89.75 874 LYS A O 1
ATOM 6741 N N . GLU A 1 875 ? 68.789 4.640 -92.377 1.00 90.94 875 GLU A N 1
ATOM 6742 C CA . GLU A 1 875 ? 68.687 3.205 -92.647 1.00 90.94 875 GLU A CA 1
ATOM 6743 C C . GLU A 1 875 ? 70.008 2.628 -93.163 1.00 90.94 875 GLU A C 1
ATOM 6745 O O . GLU A 1 875 ? 70.783 3.304 -93.844 1.00 90.94 875 GLU A O 1
ATOM 6750 N N . ASN A 1 876 ? 70.288 1.371 -92.817 1.00 89.94 876 ASN A N 1
ATOM 6751 C CA . ASN A 1 876 ? 71.464 0.653 -93.308 1.00 89.94 876 ASN A CA 1
ATOM 6752 C C . ASN A 1 876 ? 71.105 -0.221 -94.510 1.00 89.94 876 ASN A C 1
ATOM 6754 O O . ASN A 1 876 ? 70.129 -0.964 -94.478 1.00 89.94 876 ASN A O 1
ATOM 6758 N N . SER A 1 877 ? 71.952 -0.234 -95.537 1.00 89.81 877 SER A N 1
ATOM 6759 C CA . SER A 1 877 ? 71.808 -1.201 -96.621 1.00 89.81 877 SER A CA 1
ATOM 6760 C C . SER A 1 877 ? 71.968 -2.639 -96.120 1.00 89.81 877 SER A C 1
ATOM 6762 O O . SER A 1 877 ? 72.668 -2.916 -95.137 1.00 89.81 877 SER A O 1
ATOM 6764 N N . LYS A 1 878 ? 71.417 -3.590 -96.884 1.00 89.62 878 LYS A N 1
ATOM 6765 C CA . LYS A 1 878 ? 71.829 -4.999 -96.784 1.00 89.62 878 LYS A CA 1
ATOM 6766 C C . LYS A 1 878 ? 73.348 -5.126 -96.986 1.00 89.62 878 LYS A C 1
ATOM 6768 O O . LYS A 1 878 ? 73.962 -4.292 -97.660 1.00 89.62 878 LYS A O 1
ATOM 6773 N N . ILE A 1 879 ? 73.933 -6.171 -96.397 1.00 90.06 879 ILE A N 1
ATOM 6774 C CA . ILE A 1 879 ? 75.359 -6.489 -96.542 1.00 90.06 879 ILE A CA 1
ATOM 6775 C C . ILE A 1 879 ? 75.667 -6.810 -98.006 1.00 90.06 879 ILE A C 1
ATOM 6777 O O . ILE A 1 879 ? 74.964 -7.595 -98.643 1.00 90.06 879 ILE A O 1
ATOM 6781 N N . THR A 1 880 ? 76.746 -6.223 -98.514 1.00 89.62 880 THR A N 1
ATOM 6782 C CA . THR A 1 880 ? 77.410 -6.626 -99.752 1.00 89.62 880 THR A CA 1
ATOM 6783 C C . THR A 1 880 ? 78.762 -7.226 -99.385 1.00 89.62 880 THR A C 1
ATOM 6785 O O . THR A 1 880 ? 79.736 -6.505 -99.178 1.00 89.62 880 THR A O 1
ATOM 6788 N N . THR A 1 881 ? 78.798 -8.551 -99.260 1.00 89.38 881 THR A N 1
ATOM 6789 C CA . THR A 1 881 ? 80.027 -9.315 -99.028 1.00 89.38 881 THR A CA 1
ATOM 6790 C C . THR A 1 881 ? 80.871 -9.333 -100.295 1.00 89.38 881 THR A C 1
ATOM 6792 O O . THR A 1 881 ? 80.380 -9.702 -101.365 1.00 89.38 881 THR A O 1
ATOM 6795 N N . ILE A 1 882 ? 82.136 -8.950 -100.154 1.00 85.94 882 ILE A N 1
ATOM 6796 C CA . ILE A 1 882 ? 83.177 -9.047 -101.176 1.00 85.94 882 ILE A CA 1
ATOM 6797 C C . ILE A 1 882 ? 84.130 -10.156 -100.755 1.00 85.94 882 ILE A C 1
ATOM 6799 O O . ILE A 1 882 ? 84.657 -10.120 -99.641 1.00 85.94 882 ILE A O 1
ATOM 6803 N N . THR A 1 883 ? 84.348 -11.140 -101.623 1.00 76.25 883 THR A N 1
ATOM 6804 C CA . THR A 1 883 ? 85.155 -12.328 -101.311 1.00 76.25 883 THR A CA 1
ATOM 6805 C C . THR A 1 883 ? 86.444 -12.362 -102.124 1.00 76.25 883 THR A C 1
ATOM 6807 O O . THR A 1 883 ? 86.458 -12.027 -103.307 1.00 76.25 883 THR A O 1
ATOM 6810 N N . SER A 1 884 ? 87.524 -12.814 -101.489 1.00 65.12 884 SER A N 1
ATOM 6811 C CA . SER A 1 884 ? 88.761 -13.220 -102.162 1.00 65.12 884 SER A CA 1
ATOM 6812 C C . SER A 1 884 ? 88.743 -14.742 -102.265 1.00 65.12 884 SER A C 1
ATOM 6814 O O . SER A 1 884 ? 88.510 -15.399 -101.251 1.00 65.12 884 SER A O 1
ATOM 6816 N N . ILE A 1 885 ? 88.919 -15.300 -103.466 1.00 54.44 885 ILE A N 1
ATOM 6817 C CA . ILE A 1 885 ? 88.804 -16.748 -103.696 1.00 54.44 885 ILE A CA 1
ATOM 6818 C C . ILE A 1 885 ? 90.069 -17.280 -104.376 1.00 54.44 885 ILE A C 1
ATOM 6820 O O . ILE A 1 885 ? 90.150 -17.360 -105.600 1.00 54.44 885 ILE A O 1
ATOM 6824 N N . CYS A 1 886 ? 91.020 -17.709 -103.551 1.00 46.19 886 CYS A N 1
ATOM 6825 C CA . CYS A 1 886 ? 92.030 -18.702 -103.911 1.00 46.19 886 CYS A CA 1
ATOM 6826 C C . CYS A 1 886 ? 91.709 -19.973 -103.107 1.00 46.19 886 CYS A C 1
ATOM 6828 O O . CYS A 1 886 ? 91.488 -19.880 -101.902 1.00 46.19 886 CYS A O 1
ATOM 6830 N N . LYS A 1 887 ? 91.627 -21.136 -103.765 1.00 30.67 887 LYS A N 1
ATOM 6831 C CA . LYS A 1 887 ? 91.365 -22.440 -103.116 1.00 30.67 887 LYS A CA 1
ATOM 6832 C C . LYS A 1 887 ? 92.619 -22.953 -102.358 1.00 30.67 887 LYS A C 1
ATOM 6834 O O . LYS A 1 887 ? 93.702 -22.457 -102.656 1.00 30.67 887 LYS A O 1
ATOM 6839 N N . GLU A 1 888 ? 92.613 -23.930 -101.437 1.00 27.84 888 GLU A N 1
ATOM 6840 C CA . GLU A 1 888 ? 91.608 -24.888 -100.877 1.00 27.84 888 GLU A CA 1
ATOM 6841 C C . GLU A 1 888 ? 91.534 -24.711 -99.320 1.00 27.84 888 GLU A C 1
ATOM 6843 O O . GLU A 1 888 ? 92.120 -23.753 -98.823 1.00 27.84 888 GLU A O 1
ATOM 6848 N N . ALA A 1 889 ? 90.840 -25.467 -98.448 1.00 27.92 889 ALA A N 1
ATOM 6849 C CA . ALA A 1 889 ? 90.173 -26.785 -98.493 1.00 27.92 889 ALA A CA 1
ATOM 6850 C C . ALA A 1 889 ? 88.972 -26.859 -97.490 1.00 27.92 889 ALA A C 1
ATOM 6852 O O . ALA A 1 889 ? 88.344 -25.836 -97.225 1.00 27.92 889 ALA A O 1
ATOM 6853 N N . GLU A 1 890 ? 88.646 -28.040 -96.933 1.00 34.84 890 GLU A N 1
ATOM 6854 C CA . GLU A 1 890 ? 87.489 -28.317 -96.045 1.00 34.84 890 GLU A CA 1
ATOM 6855 C C . GLU A 1 890 ? 87.859 -29.065 -94.735 1.00 34.84 890 GLU A C 1
ATOM 6857 O O . GLU A 1 890 ? 88.753 -29.904 -94.772 1.00 34.84 890 GLU A O 1
ATOM 6862 N N . THR A 1 891 ? 87.107 -28.823 -93.638 1.00 29.31 891 THR A N 1
ATOM 6863 C CA . THR A 1 891 ? 86.721 -29.716 -92.488 1.00 29.31 891 THR A CA 1
ATOM 6864 C C . THR A 1 891 ? 85.674 -28.945 -91.632 1.00 29.31 891 THR A C 1
ATOM 6866 O O . THR A 1 891 ? 85.844 -27.736 -91.498 1.00 29.31 891 THR A O 1
ATOM 6869 N N . GLY A 1 892 ? 84.525 -29.456 -91.143 1.00 28.86 892 GLY A N 1
ATOM 6870 C CA . GLY A 1 892 ? 84.299 -30.449 -90.056 1.00 28.86 892 GLY A CA 1
ATOM 6871 C C . GLY A 1 892 ? 84.368 -29.794 -88.650 1.00 28.86 892 GLY A C 1
ATOM 6872 O O . GLY A 1 892 ? 85.347 -29.100 -88.401 1.00 28.86 892 GLY A O 1
ATOM 6873 N N . ASP A 1 893 ? 83.443 -29.911 -87.674 1.00 29.27 893 ASP A N 1
ATOM 6874 C CA . ASP A 1 893 ? 82.121 -30.585 -87.515 1.00 29.27 893 ASP A CA 1
ATOM 6875 C C . ASP A 1 893 ? 81.292 -29.805 -86.419 1.00 29.27 893 ASP A C 1
ATOM 6877 O O . ASP A 1 893 ? 81.898 -29.082 -85.633 1.00 29.27 893 ASP A O 1
ATOM 6881 N N . ASN A 1 894 ? 79.947 -29.664 -86.447 1.00 33.47 894 ASN A N 1
ATOM 6882 C CA . ASN A 1 894 ? 78.863 -30.511 -85.856 1.00 33.47 894 ASN A CA 1
ATOM 6883 C C . ASN A 1 894 ? 78.615 -30.330 -84.305 1.00 33.47 894 ASN A C 1
ATOM 6885 O O . ASN A 1 894 ? 79.544 -29.939 -83.603 1.00 33.47 894 ASN A O 1
ATOM 6889 N N . PRO A 1 895 ? 77.384 -30.508 -83.737 1.00 50.25 895 PRO A N 1
ATOM 6890 C CA . PRO A 1 895 ? 76.984 -29.944 -82.422 1.00 50.25 895 PRO A CA 1
ATOM 6891 C C . PRO A 1 895 ? 76.730 -30.939 -81.250 1.00 50.25 895 PRO A C 1
ATOM 6893 O O . PRO A 1 895 ? 76.491 -32.125 -81.453 1.00 50.25 895 PRO A O 1
ATOM 6896 N N . GLY A 1 896 ? 76.643 -30.411 -80.014 1.00 35.84 896 GLY A N 1
ATOM 6897 C CA . GLY A 1 896 ? 76.192 -31.062 -78.755 1.00 35.84 896 GLY A CA 1
ATOM 6898 C C . GLY A 1 896 ? 76.364 -30.091 -77.560 1.00 35.84 896 GLY A C 1
ATOM 6899 O O . GLY A 1 896 ? 77.051 -29.091 -77.727 1.00 35.84 896 GLY A O 1
ATOM 6900 N N . SER A 1 897 ? 75.798 -30.224 -76.348 1.00 42.22 897 SER A N 1
ATOM 6901 C CA . SER A 1 897 ? 74.922 -31.216 -75.682 1.00 42.22 897 SER A CA 1
ATOM 6902 C C . SER A 1 897 ? 74.137 -30.520 -74.525 1.00 42.22 897 SER A C 1
ATOM 6904 O O . SER A 1 897 ? 74.443 -29.375 -74.195 1.00 42.22 897 SER A O 1
ATOM 6906 N N . ARG A 1 898 ? 73.138 -31.165 -73.887 1.00 48.94 898 ARG A N 1
ATOM 6907 C CA . ARG A 1 898 ? 72.395 -30.644 -72.704 1.00 48.94 898 ARG A CA 1
ATOM 6908 C C . ARG A 1 898 ? 72.667 -31.469 -71.435 1.00 48.94 898 ARG A C 1
ATOM 6910 O O . ARG A 1 898 ? 72.606 -32.692 -71.479 1.00 48.94 898 ARG A O 1
ATOM 6917 N N . THR A 1 899 ? 72.845 -30.785 -70.304 1.00 64.62 899 THR A N 1
ATOM 6918 C CA . THR A 1 899 ? 73.168 -31.359 -68.979 1.00 64.62 899 THR A CA 1
ATOM 6919 C C . THR A 1 899 ? 71.921 -31.636 -68.117 1.00 64.62 899 THR A C 1
ATOM 6921 O O . THR A 1 899 ? 70.954 -30.875 -68.168 1.00 64.62 899 THR A O 1
ATOM 6924 N N . THR A 1 900 ? 71.927 -32.698 -67.296 1.00 69.12 900 THR A N 1
ATOM 6925 C CA . THR A 1 900 ? 70.781 -33.142 -66.461 1.00 69.12 900 THR A CA 1
ATOM 6926 C C . THR A 1 900 ? 71.104 -33.231 -64.960 1.00 69.12 900 THR A C 1
ATOM 6928 O O . THR A 1 900 ? 72.193 -33.663 -64.595 1.00 69.12 900 THR A O 1
ATOM 6931 N N . LEU A 1 901 ? 70.139 -32.883 -64.092 1.00 81.88 901 LEU A N 1
ATOM 6932 C CA . LEU A 1 901 ? 70.260 -32.900 -62.620 1.00 81.88 901 LEU A CA 1
ATOM 6933 C C . LEU A 1 901 ? 69.563 -34.128 -62.007 1.00 81.88 901 LEU A C 1
ATOM 6935 O O . LEU A 1 901 ? 68.362 -34.328 -62.203 1.00 81.88 901 LEU A O 1
ATOM 6939 N N . SER A 1 902 ? 70.301 -34.909 -61.220 1.00 82.06 902 SER A N 1
ATOM 6940 C CA . SER A 1 902 ? 69.813 -36.073 -60.466 1.00 82.06 902 SER A CA 1
ATOM 6941 C C . SER A 1 902 ? 69.500 -35.707 -59.013 1.00 82.06 902 SER A C 1
ATOM 6943 O O . SER A 1 902 ? 70.213 -34.902 -58.413 1.00 82.06 902 SER A O 1
ATOM 6945 N N . ILE A 1 903 ? 68.443 -36.302 -58.446 1.00 83.25 903 ILE A N 1
ATOM 6946 C CA . ILE A 1 903 ? 67.999 -36.057 -57.063 1.00 83.25 903 ILE A CA 1
ATOM 6947 C C . ILE A 1 903 ? 67.613 -37.375 -56.383 1.00 83.25 903 ILE A C 1
ATOM 6949 O O . ILE A 1 903 ? 66.802 -38.123 -56.932 1.00 83.25 903 ILE A O 1
ATOM 6953 N N . TYR A 1 904 ? 68.135 -37.638 -55.183 1.00 79.19 904 TYR A N 1
ATOM 6954 C CA . TYR A 1 904 ? 67.762 -38.798 -54.365 1.00 79.19 904 TYR A CA 1
ATOM 6955 C C . TYR A 1 904 ? 67.987 -38.556 -52.855 1.00 79.19 904 TYR A C 1
ATOM 6957 O O . TYR A 1 904 ? 68.851 -37.765 -52.492 1.00 79.19 904 TYR A O 1
ATOM 6965 N N . PRO A 1 905 ? 67.246 -39.230 -51.952 1.00 71.81 905 PRO A N 1
ATOM 6966 C CA . PRO A 1 905 ? 65.964 -39.882 -52.211 1.00 71.81 905 PRO A CA 1
ATOM 6967 C C . PRO A 1 905 ? 64.879 -38.846 -52.562 1.00 71.81 905 PRO A C 1
ATOM 6969 O O . PRO A 1 905 ? 64.983 -37.669 -52.223 1.00 71.81 905 PRO A O 1
ATOM 6972 N N . ASN A 1 906 ? 63.843 -39.278 -53.277 1.00 72.31 906 ASN A N 1
ATOM 6973 C CA . ASN A 1 906 ? 62.729 -38.429 -53.697 1.00 72.31 906 ASN A CA 1
ATOM 6974 C C . ASN A 1 906 ? 61.463 -39.304 -53.831 1.00 72.31 906 ASN A C 1
ATOM 6976 O O . ASN A 1 906 ? 61.430 -40.132 -54.744 1.00 72.31 906 ASN A O 1
ATOM 6980 N N . PRO A 1 907 ? 60.445 -39.179 -52.955 1.00 74.19 907 PRO A N 1
ATOM 6981 C CA . PRO A 1 907 ? 60.293 -38.179 -51.891 1.00 74.19 907 PRO A CA 1
ATOM 6982 C C . PRO A 1 907 ? 61.331 -38.272 -50.762 1.00 74.19 907 PRO A C 1
ATOM 6984 O O . PRO A 1 907 ? 61.957 -39.309 -50.555 1.00 74.19 907 PRO A O 1
ATOM 6987 N N . THR A 1 908 ? 61.485 -37.181 -50.017 1.00 79.00 908 THR A N 1
ATOM 6988 C CA . THR A 1 908 ? 62.394 -37.048 -48.866 1.00 79.00 908 THR A CA 1
ATOM 6989 C C . THR A 1 908 ? 61.704 -36.333 -47.701 1.00 79.00 908 THR A C 1
ATOM 6991 O O . THR A 1 908 ? 60.765 -35.574 -47.920 1.00 79.00 908 THR A O 1
ATOM 6994 N N . ALA A 1 909 ? 62.165 -36.567 -46.469 1.00 72.69 909 ALA A N 1
ATOM 6995 C CA . ALA A 1 909 ? 61.605 -35.978 -45.248 1.00 72.69 909 ALA A CA 1
ATOM 6996 C C . ALA A 1 909 ? 62.602 -35.161 -44.405 1.00 72.69 909 ALA A C 1
ATOM 6998 O O . ALA A 1 909 ? 62.175 -34.386 -43.558 1.00 72.69 909 ALA A O 1
ATOM 6999 N N . ASN A 1 910 ? 63.916 -35.351 -44.594 1.00 76.69 910 ASN A N 1
ATOM 7000 C CA . ASN A 1 910 ? 64.946 -34.716 -43.754 1.00 76.69 910 ASN A CA 1
ATOM 7001 C C . ASN A 1 910 ? 66.115 -34.156 -44.567 1.00 76.69 910 ASN A C 1
ATOM 7003 O O . ASN A 1 910 ? 66.570 -33.057 -44.285 1.00 76.69 910 ASN A O 1
ATOM 7007 N N . VAL A 1 911 ? 66.622 -34.925 -45.536 1.00 82.44 911 VAL A N 1
ATOM 7008 C CA . VAL A 1 911 ? 67.855 -34.622 -46.274 1.00 82.44 911 VAL A CA 1
ATOM 7009 C C . VAL A 1 911 ? 67.693 -35.033 -47.734 1.00 82.44 911 VAL A C 1
ATOM 7011 O O . VAL A 1 911 ? 67.126 -36.090 -48.022 1.00 82.44 911 VAL A O 1
ATOM 7014 N N . VAL A 1 912 ? 68.190 -34.216 -48.660 1.00 87.31 912 VAL A N 1
ATOM 7015 C CA . VAL A 1 912 ? 68.198 -34.508 -50.099 1.00 87.31 912 VAL A CA 1
ATOM 7016 C C . VAL A 1 912 ? 69.599 -34.370 -50.680 1.00 87.31 912 VAL A C 1
ATOM 7018 O O . VAL A 1 912 ? 70.326 -33.440 -50.338 1.00 87.31 912 VAL A O 1
ATOM 7021 N N . PHE A 1 913 ? 69.962 -35.281 -51.581 1.00 86.94 913 PHE A N 1
ATOM 7022 C CA . PHE A 1 913 ? 71.207 -35.244 -52.338 1.00 86.94 913 PHE A CA 1
ATOM 7023 C C . PHE A 1 913 ? 70.911 -34.815 -53.778 1.00 86.94 913 PHE A C 1
ATOM 7025 O O . PHE A 1 913 ? 70.037 -35.374 -54.446 1.00 86.94 913 PHE A O 1
ATOM 7032 N N . LEU A 1 914 ? 71.639 -33.802 -54.242 1.00 88.31 914 LEU A N 1
ATOM 7033 C CA . LEU A 1 914 ? 71.535 -33.193 -55.567 1.00 88.31 914 LEU A CA 1
ATOM 7034 C C . LEU A 1 914 ? 72.863 -33.394 -56.304 1.00 88.31 914 LEU A C 1
ATOM 7036 O O . LEU A 1 914 ? 73.908 -33.052 -55.753 1.00 88.31 914 LEU A O 1
ATOM 7040 N N . GLN A 1 915 ? 72.837 -33.910 -57.538 1.00 84.56 915 GLN A N 1
ATOM 7041 C CA . GLN A 1 915 ? 74.050 -34.144 -58.334 1.00 84.56 915 GLN A CA 1
ATOM 7042 C C . GLN A 1 915 ? 73.865 -33.832 -59.828 1.00 84.56 915 GLN A C 1
ATOM 7044 O O . GLN A 1 915 ? 72.940 -34.339 -60.462 1.00 84.56 915 GLN A O 1
ATOM 7049 N N . ALA A 1 916 ? 74.776 -33.047 -60.408 1.00 81.25 916 ALA A N 1
ATOM 7050 C CA . ALA A 1 916 ? 74.850 -32.750 -61.844 1.00 81.25 916 ALA A CA 1
ATOM 7051 C C . ALA A 1 916 ? 76.313 -32.656 -62.302 1.00 81.25 916 ALA A C 1
ATOM 7053 O O . ALA A 1 916 ? 77.169 -32.263 -61.518 1.00 81.25 916 ALA A O 1
ATOM 7054 N N . ASP A 1 917 ? 76.597 -32.988 -63.560 1.00 79.81 917 ASP A N 1
ATOM 7055 C CA . ASP A 1 917 ? 77.954 -32.998 -64.128 1.00 79.81 917 ASP A CA 1
ATOM 7056 C C . ASP A 1 917 ? 78.007 -32.077 -65.357 1.00 79.81 917 ASP A C 1
ATOM 7058 O O . ASP A 1 917 ? 77.278 -32.301 -66.324 1.00 79.81 917 ASP A O 1
ATOM 7062 N N . PHE A 1 918 ? 78.784 -30.993 -65.293 1.00 75.75 918 PHE A N 1
ATOM 7063 C CA . PHE A 1 918 ? 78.750 -29.886 -66.258 1.00 75.75 918 PHE A CA 1
ATOM 7064 C C . PHE A 1 918 ? 80.002 -29.840 -67.134 1.00 75.75 918 PHE A C 1
ATOM 7066 O O . PHE A 1 918 ? 81.114 -29.823 -66.624 1.00 75.75 918 PHE A O 1
ATOM 7073 N N . ASN A 1 919 ? 79.853 -29.694 -68.454 1.00 67.69 919 ASN A N 1
ATOM 7074 C CA . ASN A 1 919 ? 81.026 -29.692 -69.346 1.00 67.69 919 ASN A CA 1
ATOM 7075 C C . ASN A 1 919 ? 81.908 -28.421 -69.226 1.00 67.69 919 ASN A C 1
ATOM 7077 O O . ASN A 1 919 ? 83.038 -28.423 -69.711 1.00 67.69 919 ASN A O 1
ATOM 7081 N N . ASP A 1 920 ? 81.409 -27.342 -68.605 1.00 64.25 920 ASP A N 1
ATOM 7082 C CA . ASP A 1 920 ? 82.142 -26.078 -68.433 1.00 64.25 920 ASP A CA 1
ATOM 7083 C C . ASP A 1 920 ? 82.990 -26.126 -67.140 1.00 64.25 920 ASP A C 1
ATOM 7085 O O . ASP A 1 920 ? 82.453 -26.272 -66.043 1.00 64.25 920 ASP A O 1
ATOM 7089 N N . GLN A 1 921 ? 84.311 -25.932 -67.247 1.00 62.22 921 GLN A N 1
ATOM 7090 C CA . GLN A 1 921 ? 85.265 -25.893 -66.117 1.00 62.22 921 GLN A CA 1
ATOM 7091 C C . GLN A 1 921 ? 85.214 -24.552 -65.345 1.00 62.22 921 GLN A C 1
ATOM 7093 O O . GLN A 1 921 ? 86.211 -23.838 -65.224 1.00 62.22 921 GLN A O 1
ATOM 7098 N N . VAL A 1 922 ? 84.033 -24.165 -64.858 1.00 63.06 922 VAL A N 1
ATOM 7099 C CA . VAL A 1 922 ? 83.838 -22.970 -64.016 1.00 63.06 922 VAL A CA 1
ATOM 7100 C C . VAL A 1 922 ? 84.069 -23.364 -62.550 1.00 63.06 922 VAL A C 1
ATOM 7102 O O . VAL A 1 922 ? 83.572 -24.403 -62.134 1.00 63.06 922 VAL A O 1
ATOM 7105 N N . PRO A 1 923 ? 84.775 -22.579 -61.714 1.00 70.00 923 PRO A N 1
ATOM 7106 C CA . PRO A 1 923 ? 85.129 -23.024 -60.360 1.00 70.00 923 PRO A CA 1
ATOM 7107 C C . PRO A 1 923 ? 83.948 -23.115 -59.379 1.00 70.00 923 PRO A C 1
ATOM 7109 O O . PRO A 1 923 ? 84.104 -23.672 -58.294 1.00 70.00 923 PRO A O 1
ATOM 7112 N N . THR A 1 924 ? 82.780 -22.558 -59.715 1.00 76.19 924 THR A N 1
ATOM 7113 C CA . THR A 1 924 ? 81.596 -22.544 -58.840 1.00 76.19 924 THR A CA 1
ATOM 7114 C C . THR A 1 924 ? 80.302 -22.671 -59.637 1.00 76.19 924 THR A C 1
ATOM 7116 O O . THR A 1 924 ? 80.227 -22.175 -60.763 1.00 76.19 924 THR A O 1
ATOM 7119 N N . ALA A 1 925 ? 79.274 -23.244 -59.015 1.00 81.88 925 ALA A N 1
ATOM 7120 C CA . ALA A 1 925 ? 77.903 -23.283 -59.512 1.00 81.88 925 ALA A CA 1
ATOM 7121 C C . ALA A 1 925 ? 76.924 -22.766 -58.448 1.00 81.88 925 ALA A C 1
ATOM 7123 O O . ALA A 1 925 ? 77.156 -22.924 -57.247 1.00 81.88 925 ALA A O 1
ATOM 7124 N N . THR A 1 926 ? 75.816 -22.177 -58.890 1.00 84.81 926 THR A N 1
ATOM 7125 C CA . THR A 1 926 ? 74.745 -21.696 -58.004 1.00 84.81 926 THR A CA 1
ATOM 7126 C C . THR A 1 926 ? 73.583 -22.677 -58.022 1.00 84.81 926 THR A C 1
ATOM 7128 O O . THR A 1 926 ? 73.054 -22.985 -59.091 1.00 84.81 926 THR A O 1
ATOM 7131 N N . LEU A 1 927 ? 73.185 -23.149 -56.843 1.00 88.31 927 LEU A N 1
ATOM 7132 C CA . LEU A 1 927 ? 71.957 -23.895 -56.599 1.00 88.31 927 LEU A CA 1
ATOM 7133 C C . LEU A 1 927 ? 70.865 -22.923 -56.149 1.00 88.31 927 LEU A C 1
ATOM 7135 O O . LEU A 1 927 ? 71.015 -22.244 -55.140 1.00 88.31 927 LEU A O 1
ATOM 7139 N N . GLU A 1 928 ? 69.749 -22.921 -56.864 1.00 86.56 928 GLU A N 1
ATOM 7140 C CA . GLU A 1 928 ? 68.503 -22.240 -56.523 1.00 86.56 928 GLU A CA 1
ATOM 7141 C C . GLU A 1 928 ? 67.425 -23.311 -56.299 1.00 86.56 928 GLU A C 1
ATOM 7143 O O . GLU A 1 928 ? 67.285 -24.228 -57.111 1.00 86.56 928 GLU A O 1
ATOM 7148 N N . ILE A 1 929 ? 66.643 -23.216 -55.223 1.00 86.75 929 ILE A N 1
ATOM 7149 C CA . ILE A 1 929 ? 65.461 -24.062 -55.016 1.00 86.75 929 ILE A CA 1
ATOM 7150 C C . ILE A 1 929 ? 64.233 -23.171 -54.907 1.00 86.75 929 ILE A C 1
ATOM 7152 O O . ILE A 1 929 ? 64.129 -22.339 -54.002 1.00 86.75 929 ILE A O 1
ATOM 7156 N N . THR A 1 930 ? 63.283 -23.371 -55.816 1.00 72.19 930 THR A N 1
ATOM 7157 C CA . THR A 1 930 ? 61.993 -22.679 -55.811 1.00 72.19 930 THR A CA 1
ATOM 7158 C C . THR A 1 930 ? 60.868 -23.621 -55.398 1.00 72.19 930 THR A C 1
ATOM 7160 O O . THR A 1 930 ? 60.943 -24.834 -55.608 1.00 72.19 930 THR A O 1
ATOM 7163 N N . ASN A 1 931 ? 59.775 -23.079 -54.863 1.00 76.38 931 ASN A N 1
ATOM 7164 C CA . ASN A 1 931 ? 58.516 -23.824 -54.786 1.00 76.38 931 ASN A CA 1
ATOM 7165 C C . ASN A 1 931 ? 57.866 -23.948 -56.187 1.00 76.38 931 ASN A C 1
ATOM 7167 O O . ASN A 1 931 ? 58.344 -23.358 -57.161 1.00 76.38 931 ASN A O 1
ATOM 7171 N N . LEU A 1 932 ? 56.761 -24.696 -56.303 1.00 60.38 932 LEU A N 1
ATOM 7172 C CA . LEU A 1 932 ? 56.010 -24.851 -57.565 1.00 60.38 932 LEU A CA 1
ATOM 7173 C C . LEU A 1 932 ? 55.503 -23.537 -58.196 1.00 60.38 932 LEU A C 1
ATOM 7175 O O . LEU A 1 932 ? 55.179 -23.537 -59.381 1.00 60.38 932 LEU A O 1
ATOM 7179 N N . LEU A 1 933 ? 55.429 -22.438 -57.439 1.00 64.25 933 LEU A N 1
ATOM 7180 C CA . LEU A 1 933 ? 55.022 -21.117 -57.934 1.00 64.25 933 LEU A CA 1
ATOM 7181 C C . LEU A 1 933 ? 56.217 -20.269 -58.414 1.00 64.25 933 LEU A C 1
ATOM 7183 O O . LEU A 1 933 ? 56.038 -19.114 -58.788 1.00 64.25 933 LEU A O 1
ATOM 7187 N N . GLY A 1 934 ? 57.435 -20.824 -58.404 1.00 54.84 934 GLY A N 1
ATOM 7188 C CA . GLY A 1 934 ? 58.655 -20.150 -58.852 1.00 54.84 934 GLY A CA 1
ATOM 7189 C C . GLY A 1 934 ? 59.268 -19.184 -57.833 1.00 54.84 934 GLY A C 1
ATOM 7190 O O . GLY A 1 934 ? 60.281 -18.559 -58.136 1.00 54.84 934 GLY A O 1
ATOM 7191 N N . ALA A 1 935 ? 58.708 -19.071 -56.624 1.00 64.44 935 ALA A N 1
ATOM 7192 C CA . ALA A 1 935 ? 59.309 -18.268 -55.563 1.00 64.44 935 ALA A CA 1
ATOM 7193 C C . ALA A 1 935 ? 60.553 -18.977 -55.007 1.00 64.44 935 ALA A C 1
ATOM 7195 O O . ALA A 1 935 ? 60.488 -20.163 -54.675 1.00 64.44 935 ALA A O 1
ATOM 7196 N N . LEU A 1 936 ? 61.670 -18.251 -54.913 1.00 75.75 936 LEU A N 1
ATOM 7197 C CA . LEU A 1 936 ? 62.942 -18.741 -54.382 1.00 75.75 936 LEU A CA 1
ATOM 7198 C C . LEU A 1 936 ? 62.832 -18.973 -52.870 1.00 75.75 936 LEU A C 1
ATOM 7200 O O . LEU A 1 936 ? 62.489 -18.061 -52.123 1.00 75.75 936 LEU A O 1
ATOM 7204 N N . VAL A 1 937 ? 63.112 -20.202 -52.440 1.00 77.88 937 VAL A N 1
ATOM 7205 C CA . VAL A 1 937 ? 63.031 -20.650 -51.038 1.00 77.88 937 VAL A CA 1
ATOM 7206 C C . VAL A 1 937 ? 64.427 -20.842 -50.449 1.00 77.88 937 VAL A C 1
ATOM 7208 O O . VAL A 1 937 ? 64.633 -20.617 -49.262 1.00 77.88 937 VAL A O 1
ATOM 7211 N N . TYR A 1 938 ? 65.398 -21.207 -51.286 1.00 83.25 938 TYR A N 1
ATOM 7212 C CA . TYR A 1 938 ? 66.793 -21.388 -50.898 1.00 83.25 938 TYR A CA 1
ATOM 7213 C C . TYR A 1 938 ? 67.717 -21.068 -52.071 1.00 83.25 938 TYR A C 1
ATOM 7215 O O . TYR A 1 938 ? 67.380 -21.359 -53.220 1.00 83.25 938 TYR A O 1
ATOM 7223 N N . SER A 1 939 ? 68.886 -20.495 -51.790 1.00 87.12 939 SER A N 1
ATOM 7224 C CA . SER A 1 939 ? 69.933 -20.274 -52.785 1.00 87.12 939 SER A CA 1
ATOM 7225 C C . SER A 1 939 ? 71.309 -20.353 -52.142 1.00 87.12 939 SER A C 1
ATOM 7227 O O . SER A 1 939 ? 71.530 -19.777 -51.079 1.00 87.12 939 SER A O 1
ATOM 7229 N N . GLU A 1 940 ? 72.249 -21.007 -52.816 1.00 85.31 940 GLU A N 1
ATOM 7230 C CA . GLU A 1 940 ? 73.631 -21.157 -52.363 1.00 85.31 940 GLU A CA 1
ATOM 7231 C C . GLU A 1 940 ? 74.583 -21.246 -53.564 1.00 85.31 940 GLU A C 1
ATOM 7233 O O . GLU A 1 940 ? 74.248 -21.847 -54.585 1.00 85.31 940 GLU A O 1
ATOM 7238 N N . GLN A 1 941 ? 75.778 -20.665 -53.453 1.00 88.12 941 GLN A N 1
ATOM 7239 C CA . GLN A 1 941 ? 76.845 -20.819 -54.444 1.00 88.12 941 GLN A CA 1
ATOM 7240 C C . GLN A 1 941 ? 77.951 -21.704 -53.865 1.00 88.12 941 GLN A C 1
ATOM 7242 O O . GLN A 1 941 ? 78.448 -21.453 -52.770 1.00 88.12 941 GLN A O 1
ATOM 7247 N N . LEU A 1 942 ? 78.328 -22.744 -54.606 1.00 80.75 942 LEU A N 1
ATOM 7248 C CA . LEU A 1 942 ? 79.224 -23.808 -54.157 1.00 80.75 942 LEU A CA 1
ATOM 7249 C C . LEU A 1 942 ? 80.371 -23.995 -55.149 1.00 80.75 942 LEU A C 1
ATOM 7251 O O . LEU A 1 942 ? 80.185 -23.849 -56.357 1.00 80.75 942 LEU A O 1
ATOM 7255 N N . ALA A 1 943 ? 81.554 -24.342 -54.642 1.00 76.75 943 ALA A N 1
ATOM 7256 C CA . ALA A 1 943 ? 82.681 -24.730 -55.484 1.00 76.75 943 ALA A CA 1
ATOM 7257 C C . ALA A 1 943 ? 82.446 -26.114 -56.108 1.00 76.75 943 ALA A C 1
ATOM 7259 O O . ALA A 1 943 ? 81.942 -27.021 -55.443 1.00 76.75 943 ALA A O 1
ATOM 7260 N N . LEU A 1 944 ? 82.820 -26.274 -57.378 1.00 72.56 944 LEU A N 1
ATOM 7261 C CA . LEU A 1 944 ? 82.722 -27.549 -58.091 1.00 72.56 944 LEU A CA 1
ATOM 7262 C C . LEU A 1 944 ? 83.970 -28.407 -57.853 1.00 72.56 944 LEU A C 1
ATOM 7264 O O . LEU A 1 944 ? 85.090 -27.894 -57.807 1.00 72.56 944 LEU A O 1
ATOM 7268 N N . GLN A 1 945 ? 83.792 -29.725 -57.740 1.00 74.00 945 GLN A N 1
ATOM 7269 C CA . GLN A 1 945 ? 84.910 -30.672 -57.739 1.00 74.00 945 GLN A CA 1
ATOM 7270 C C . GLN A 1 945 ? 85.167 -31.122 -59.182 1.00 74.00 945 GLN A C 1
ATOM 7272 O O . GLN A 1 945 ? 84.656 -32.140 -59.645 1.00 74.00 945 GLN A O 1
ATOM 7277 N N . GLY A 1 946 ? 85.922 -30.303 -59.920 1.00 77.50 946 GLY A N 1
ATOM 7278 C CA . GLY A 1 946 ? 86.070 -30.444 -61.369 1.00 77.50 946 GLY A CA 1
ATOM 7279 C C . GLY A 1 946 ? 84.794 -30.002 -62.087 1.00 77.50 946 GLY A C 1
ATOM 7280 O O . GLY A 1 946 ? 84.363 -28.865 -61.926 1.00 77.50 946 GLY A O 1
ATOM 7281 N N . THR A 1 947 ? 84.182 -30.899 -62.859 1.00 72.12 947 THR A N 1
ATOM 7282 C CA . THR A 1 947 ? 82.885 -30.681 -63.531 1.00 72.12 947 THR A CA 1
ATOM 7283 C C . THR A 1 947 ? 81.676 -30.987 -62.643 1.00 72.12 947 THR A C 1
ATOM 7285 O O . THR A 1 947 ? 80.550 -30.590 -62.958 1.00 72.12 947 THR A O 1
ATOM 7288 N N . LEU A 1 948 ? 81.891 -31.694 -61.527 1.00 77.88 948 LEU A N 1
ATOM 7289 C CA . LEU A 1 948 ? 80.821 -32.298 -60.748 1.00 77.88 948 LEU A CA 1
ATOM 7290 C C . LEU A 1 948 ? 80.284 -31.355 -59.663 1.00 77.88 948 LEU A C 1
ATOM 7292 O O . LEU A 1 948 ? 81.008 -30.910 -58.767 1.00 77.88 948 LEU A O 1
ATOM 7296 N N . PHE A 1 949 ? 78.976 -31.117 -59.717 1.00 82.44 949 PHE A N 1
ATOM 7297 C CA . PHE A 1 949 ? 78.182 -30.537 -58.644 1.00 82.44 949 PHE A CA 1
ATOM 7298 C C . PHE A 1 949 ? 77.600 -31.650 -57.775 1.00 82.44 949 PHE A C 1
ATOM 7300 O O . PHE A 1 949 ? 76.880 -32.511 -58.281 1.00 82.44 949 PHE A O 1
ATOM 7307 N N . GLN A 1 950 ? 77.842 -31.588 -56.466 1.00 84.25 950 GLN A N 1
ATOM 7308 C CA . GLN A 1 950 ? 77.167 -32.409 -55.463 1.00 84.25 950 GLN A CA 1
ATOM 7309 C C . GLN A 1 950 ? 76.790 -31.550 -54.254 1.00 84.25 950 GLN A C 1
ATOM 7311 O O . GLN A 1 950 ? 77.617 -30.793 -53.745 1.00 84.25 950 GLN A O 1
ATOM 7316 N N . ARG A 1 951 ? 75.553 -31.689 -53.767 1.00 88.81 951 ARG A N 1
ATOM 7317 C CA . ARG A 1 951 ? 75.101 -31.055 -52.523 1.00 88.81 951 ARG A CA 1
ATOM 7318 C C . ARG A 1 951 ? 74.149 -31.959 -51.751 1.00 88.81 951 ARG A C 1
ATOM 7320 O O . ARG A 1 951 ? 73.106 -32.350 -52.267 1.00 88.81 951 ARG A O 1
ATOM 7327 N N . GLU A 1 952 ? 74.510 -32.246 -50.507 1.00 89.31 952 GLU A N 1
ATOM 7328 C CA . GLU A 1 952 ? 73.590 -32.716 -49.473 1.00 89.31 952 GLU A CA 1
ATOM 7329 C C . GLU A 1 952 ? 72.960 -31.492 -48.794 1.00 89.31 952 GLU A C 1
ATOM 7331 O O . GLU A 1 952 ? 73.680 -30.573 -48.393 1.00 89.31 952 GLU A O 1
ATOM 7336 N N . LEU A 1 953 ? 71.630 -31.461 -48.696 1.00 86.06 953 LEU A N 1
ATOM 7337 C CA . LEU A 1 953 ? 70.868 -30.360 -48.109 1.00 86.06 953 LEU A CA 1
ATOM 7338 C C . LEU A 1 953 ? 69.898 -30.883 -47.046 1.00 86.06 953 LEU A C 1
ATOM 7340 O O . LEU A 1 953 ? 69.054 -31.732 -47.341 1.00 86.06 953 LEU A O 1
ATOM 7344 N N . SER A 1 954 ? 69.993 -30.340 -45.830 1.00 83.12 954 SER A N 1
ATOM 7345 C CA . SER A 1 954 ? 69.006 -30.560 -44.768 1.00 83.12 954 SER A CA 1
ATOM 7346 C C . SER A 1 954 ? 67.761 -29.705 -45.001 1.00 83.12 954 SER A C 1
ATOM 7348 O O . SER A 1 954 ? 67.853 -28.540 -45.383 1.00 83.12 954 SER A O 1
ATOM 7350 N N . LEU A 1 955 ? 66.590 -30.290 -44.768 1.00 78.88 955 LEU A N 1
ATOM 7351 C CA . LEU A 1 955 ? 65.287 -29.721 -45.112 1.00 78.88 955 LEU A CA 1
ATOM 7352 C C . LEU A 1 955 ? 64.456 -29.317 -43.884 1.00 78.88 955 LEU A C 1
ATOM 7354 O O . LEU A 1 955 ? 63.459 -28.616 -44.031 1.00 78.88 955 LEU A O 1
ATOM 7358 N N . THR A 1 956 ? 64.860 -29.736 -42.680 1.00 66.06 956 THR A N 1
ATOM 7359 C CA . THR A 1 956 ? 64.011 -29.752 -41.473 1.00 66.06 956 THR A CA 1
ATOM 7360 C C . THR A 1 956 ? 63.645 -28.390 -40.877 1.00 66.06 956 THR A C 1
ATOM 7362 O O . THR A 1 956 ? 62.751 -28.346 -40.039 1.00 66.06 956 THR A O 1
ATOM 7365 N N . GLU A 1 957 ? 64.302 -27.298 -41.280 1.00 61.47 957 GLU A N 1
ATOM 7366 C CA . GLU A 1 957 ? 64.079 -25.955 -40.702 1.00 61.47 957 GLU A CA 1
ATOM 7367 C C . GLU A 1 957 ? 63.630 -24.889 -41.719 1.00 61.47 957 GLU A C 1
ATOM 7369 O O . GLU A 1 957 ? 63.169 -23.824 -41.319 1.00 61.47 957 GLU A O 1
ATOM 7374 N N . GLN A 1 958 ? 63.748 -25.150 -43.029 1.00 64.00 958 GLN A N 1
ATOM 7375 C CA . GLN A 1 958 ? 63.521 -24.141 -44.083 1.00 64.00 958 GLN A CA 1
ATOM 7376 C C . GLN A 1 958 ? 62.502 -24.553 -45.156 1.00 64.00 958 GLN A C 1
ATOM 7378 O O . GLN A 1 958 ? 62.046 -23.701 -45.919 1.00 64.00 958 GLN A O 1
ATOM 7383 N N . PHE A 1 959 ? 62.111 -25.829 -45.221 1.00 74.94 959 PHE A N 1
ATOM 7384 C CA . PHE A 1 959 ? 61.194 -26.340 -46.240 1.00 74.94 959 PHE A CA 1
ATOM 7385 C C . PHE A 1 959 ? 59.965 -26.975 -45.591 1.00 74.94 959 PHE A C 1
ATOM 7387 O O . PHE A 1 959 ? 60.070 -27.802 -44.689 1.00 74.94 959 PHE A O 1
ATOM 7394 N N . THR A 1 960 ? 58.782 -26.592 -46.065 1.00 77.06 960 THR A N 1
ATOM 7395 C CA . THR A 1 960 ? 57.509 -27.194 -45.661 1.00 77.06 960 THR A CA 1
ATOM 7396 C C . THR A 1 960 ? 57.157 -28.375 -46.571 1.00 77.06 960 THR A C 1
ATOM 7398 O O . THR A 1 960 ? 57.820 -28.638 -47.574 1.00 77.06 960 THR A O 1
ATOM 7401 N N . ASN A 1 961 ? 56.111 -29.129 -46.226 1.00 78.38 961 ASN A N 1
ATOM 7402 C CA . ASN A 1 961 ? 55.660 -30.244 -47.060 1.00 78.38 961 ASN A CA 1
ATOM 7403 C C . ASN A 1 961 ? 55.162 -29.723 -48.417 1.00 78.38 961 ASN A C 1
ATOM 7405 O O . ASN A 1 961 ? 54.231 -28.918 -48.469 1.00 78.38 961 ASN A O 1
ATOM 7409 N N . GLY A 1 962 ? 55.743 -30.201 -49.516 1.00 73.50 962 GLY A N 1
ATOM 7410 C CA . GLY A 1 962 ? 55.438 -29.683 -50.845 1.00 73.50 962 GLY A CA 1
ATOM 7411 C C . GLY A 1 962 ? 56.365 -30.196 -51.941 1.00 73.50 962 GLY A C 1
ATOM 7412 O O . GLY A 1 962 ? 57.250 -31.020 -51.714 1.00 73.50 962 GLY A O 1
ATOM 7413 N N . VAL A 1 963 ? 56.149 -29.700 -53.159 1.00 73.00 963 VAL A N 1
ATOM 7414 C CA . VAL A 1 963 ? 57.000 -29.988 -54.320 1.00 73.00 963 VAL A CA 1
ATOM 7415 C C . VAL A 1 963 ? 57.840 -28.756 -54.640 1.00 73.00 963 VAL A C 1
ATOM 7417 O O . VAL A 1 963 ? 57.321 -27.639 -54.726 1.00 73.00 963 VAL A O 1
ATOM 7420 N N . TYR A 1 964 ? 59.130 -28.984 -54.848 1.00 80.38 964 TYR A N 1
ATOM 7421 C CA . TYR A 1 964 ? 60.143 -27.968 -55.096 1.00 80.38 964 TYR A CA 1
ATOM 7422 C C . TYR A 1 964 ? 60.916 -28.290 -56.377 1.00 80.38 964 TYR A C 1
ATOM 7424 O O . TYR A 1 964 ? 60.976 -29.442 -56.819 1.00 80.38 964 TYR A O 1
ATOM 7432 N N . VAL A 1 965 ? 61.507 -27.269 -56.990 1.00 79.12 965 VAL A N 1
ATOM 7433 C CA . VAL A 1 965 ? 62.351 -27.392 -58.183 1.00 79.12 965 VAL A CA 1
ATOM 7434 C C . VAL A 1 965 ? 63.747 -26.909 -57.825 1.00 79.12 965 VAL A C 1
ATOM 7436 O O . VAL A 1 965 ? 63.923 -25.744 -57.485 1.00 79.12 965 VAL A O 1
ATOM 7439 N N . ALA A 1 966 ? 64.726 -27.807 -57.906 1.00 84.75 966 ALA A N 1
ATOM 7440 C CA . ALA A 1 966 ? 66.136 -27.466 -57.817 1.00 84.75 966 ALA A CA 1
ATOM 7441 C C . ALA A 1 966 ? 66.654 -27.091 -59.212 1.00 84.75 966 ALA A C 1
ATOM 7443 O O . ALA A 1 966 ? 66.404 -27.798 -60.194 1.00 84.75 966 ALA A O 1
ATOM 7444 N N . ILE A 1 967 ? 67.377 -25.980 -59.292 1.00 83.81 967 ILE A N 1
ATOM 7445 C CA . ILE A 1 967 ? 67.994 -25.437 -60.498 1.00 83.81 967 ILE A CA 1
ATOM 7446 C C . ILE A 1 967 ? 69.462 -25.186 -60.163 1.00 83.81 967 ILE A C 1
ATOM 7448 O O . ILE A 1 967 ? 69.768 -24.418 -59.259 1.00 83.81 967 ILE A O 1
ATOM 7452 N N . VAL A 1 968 ? 70.373 -25.827 -60.888 1.00 83.69 968 VAL A N 1
ATOM 7453 C CA . VAL A 1 968 ? 71.817 -25.624 -60.745 1.00 83.69 968 VAL A CA 1
ATOM 7454 C C . VAL A 1 968 ? 72.343 -24.957 -62.009 1.00 83.69 968 VAL A C 1
ATOM 7456 O O . VAL A 1 968 ? 72.123 -25.449 -63.121 1.00 83.69 968 VAL A O 1
ATOM 7459 N N . ARG A 1 969 ? 73.023 -23.822 -61.841 1.00 82.50 969 ARG A N 1
ATOM 7460 C CA . ARG A 1 969 ? 73.596 -23.011 -62.922 1.00 82.50 969 ARG A CA 1
ATOM 7461 C C . ARG A 1 969 ? 75.117 -23.017 -62.818 1.00 82.50 969 ARG A C 1
ATOM 7463 O O . ARG A 1 969 ? 75.661 -22.602 -61.797 1.00 82.50 969 ARG A O 1
ATOM 7470 N N . CYS A 1 970 ? 75.787 -23.449 -63.880 1.00 75.75 970 CYS A N 1
ATOM 7471 C CA . CYS A 1 970 ? 77.241 -23.445 -64.009 1.00 75.75 970 CYS A CA 1
ATOM 7472 C C . CYS A 1 970 ? 77.612 -22.763 -65.330 1.00 75.75 970 CYS A C 1
ATOM 7474 O O . CYS A 1 970 ? 77.379 -23.317 -66.405 1.00 75.75 970 CYS A O 1
ATOM 7476 N N . GLY A 1 971 ? 78.136 -21.536 -65.261 1.00 75.69 971 GLY A N 1
ATOM 7477 C CA . GLY A 1 971 ? 78.459 -20.747 -66.451 1.00 75.69 971 GLY A CA 1
ATOM 7478 C C . GLY A 1 971 ? 77.249 -20.554 -67.371 1.00 75.69 971 GLY A C 1
ATOM 7479 O O . GLY A 1 971 ? 76.267 -19.913 -66.995 1.00 75.69 971 GLY A O 1
ATOM 7480 N N . SER A 1 972 ? 77.332 -21.110 -68.581 1.00 68.12 972 SER A N 1
ATOM 7481 C CA . SER A 1 972 ? 76.249 -21.076 -69.575 1.00 68.12 972 SER A CA 1
ATOM 7482 C C . SER A 1 972 ? 75.245 -22.231 -69.440 1.00 68.12 972 SER A C 1
ATOM 7484 O O . SER A 1 972 ? 74.155 -22.183 -70.016 1.00 68.12 972 SER A O 1
ATOM 7486 N N . GLN A 1 973 ? 75.595 -23.267 -68.674 1.00 71.69 973 GLN A N 1
ATOM 7487 C CA . GLN A 1 973 ? 74.826 -24.496 -68.538 1.00 71.69 973 GLN A CA 1
ATOM 7488 C C . GLN A 1 973 ? 73.860 -24.431 -67.350 1.00 71.69 973 GLN A C 1
ATOM 7490 O O . GLN A 1 973 ? 74.168 -23.902 -66.280 1.00 71.69 973 GLN A O 1
ATOM 7495 N N . VAL A 1 974 ? 72.673 -25.011 -67.535 1.00 74.81 974 VAL A N 1
ATOM 7496 C CA . VAL A 1 974 ? 71.624 -25.083 -66.512 1.00 74.81 974 VAL A CA 1
ATOM 7497 C C . VAL A 1 974 ? 71.072 -26.500 -66.473 1.00 74.81 974 VAL A C 1
ATOM 7499 O O . VAL A 1 974 ? 70.626 -27.017 -67.497 1.00 74.81 974 VAL A O 1
ATOM 7502 N N . ALA A 1 975 ? 71.067 -27.103 -65.289 1.00 75.94 975 ALA A N 1
ATOM 7503 C CA . ALA A 1 975 ? 70.452 -28.395 -65.026 1.00 75.94 975 ALA A CA 1
ATOM 7504 C C . ALA A 1 975 ? 69.354 -28.212 -63.970 1.00 75.94 975 ALA A C 1
ATOM 7506 O O . ALA A 1 975 ? 69.571 -27.551 -62.958 1.00 75.94 975 ALA A O 1
ATOM 7507 N N . MET A 1 976 ? 68.162 -28.767 -64.195 1.00 77.81 976 MET A N 1
ATOM 7508 C CA . MET A 1 976 ? 67.023 -28.592 -63.285 1.00 77.81 976 MET A CA 1
ATOM 7509 C C . MET A 1 976 ? 66.234 -29.885 -63.103 1.00 77.81 976 MET A C 1
ATOM 7511 O O . MET A 1 976 ? 66.125 -30.683 -64.033 1.00 77.81 976 MET A O 1
ATOM 7515 N N . SER A 1 977 ? 65.681 -30.088 -61.909 1.00 80.69 977 SER A N 1
ATOM 7516 C CA . SER A 1 977 ? 64.884 -31.268 -61.566 1.00 80.69 977 SER A CA 1
ATOM 7517 C C . SER A 1 977 ? 63.976 -30.990 -60.362 1.00 80.69 977 SER A C 1
ATOM 7519 O O . SER A 1 977 ? 64.221 -30.071 -59.581 1.00 80.69 977 SER A O 1
ATOM 7521 N N . LYS A 1 978 ? 62.890 -31.757 -60.228 1.00 82.56 978 LYS A N 1
ATOM 7522 C CA . LYS A 1 978 ? 61.858 -31.559 -59.195 1.00 82.56 978 LYS A CA 1
ATOM 7523 C C . LYS A 1 978 ? 61.946 -32.616 -58.097 1.00 82.56 978 LYS A C 1
ATOM 7525 O O . LYS A 1 978 ? 62.157 -33.794 -58.391 1.00 82.56 978 LYS A O 1
ATOM 7530 N N . PHE A 1 979 ? 61.697 -32.225 -56.853 1.00 80.38 979 PHE A N 1
ATOM 7531 C CA . PHE A 1 979 ? 61.641 -33.148 -55.722 1.00 80.38 979 PHE A CA 1
ATOM 7532 C C . PHE A 1 979 ? 60.522 -32.818 -54.737 1.00 80.38 979 PHE A C 1
ATOM 7534 O O . PHE A 1 979 ? 59.990 -31.709 -54.720 1.00 80.38 979 PHE A O 1
ATOM 7541 N N . VAL A 1 980 ? 60.119 -33.825 -53.965 1.00 79.81 980 VAL A N 1
ATOM 7542 C CA . VAL A 1 980 ? 58.989 -33.758 -53.036 1.00 79.81 980 VAL A CA 1
ATOM 7543 C C . VAL A 1 980 ? 59.498 -33.873 -51.606 1.00 79.81 980 VAL A C 1
ATOM 7545 O O . VAL A 1 980 ? 60.108 -34.880 -51.244 1.00 79.81 980 VAL A O 1
ATOM 7548 N N . VAL A 1 981 ? 59.206 -32.859 -50.797 1.00 80.12 981 VAL A N 1
ATOM 7549 C CA . VAL A 1 981 ? 59.413 -32.871 -49.348 1.00 80.12 981 VAL A CA 1
ATOM 7550 C C . VAL A 1 981 ? 58.118 -33.350 -48.698 1.00 80.12 981 VAL A C 1
ATOM 7552 O O . VAL A 1 981 ? 57.069 -32.719 -48.833 1.00 80.12 981 VAL A O 1
ATOM 7555 N N . ALA A 1 982 ? 58.177 -34.499 -48.034 1.00 68.19 982 ALA A N 1
ATOM 7556 C CA . ALA A 1 982 ? 57.058 -35.146 -47.368 1.00 68.19 982 ALA A CA 1
ATOM 7557 C C . ALA A 1 982 ? 57.359 -35.265 -45.872 1.00 68.19 982 ALA A C 1
ATOM 7559 O O . ALA A 1 982 ? 58.358 -35.862 -45.481 1.00 68.19 982 ALA A O 1
ATOM 7560 N N . GLY A 1 983 ? 56.490 -34.701 -45.035 1.00 62.41 983 GLY A N 1
ATOM 7561 C CA . GLY A 1 983 ? 56.679 -34.708 -43.588 1.00 62.41 983 GLY A CA 1
ATOM 7562 C C . GLY A 1 983 ? 56.672 -36.122 -43.015 1.00 62.41 983 GLY A C 1
ATOM 7563 O O . GLY A 1 983 ? 55.982 -37.008 -43.529 1.00 62.41 983 GLY A O 1
ATOM 7564 N N . LYS A 1 984 ? 57.427 -36.323 -41.929 1.00 54.88 984 LYS A N 1
ATOM 7565 C CA . LYS A 1 984 ? 57.386 -37.567 -41.152 1.00 54.88 984 LYS A CA 1
ATOM 7566 C C . LYS A 1 984 ? 55.939 -37.893 -40.763 1.00 54.88 984 LYS A C 1
ATOM 7568 O O . LYS A 1 984 ? 55.221 -37.013 -40.287 1.00 54.88 984 LYS A O 1
ATOM 7573 N N . ARG A 1 985 ? 55.551 -39.155 -40.952 1.00 47.44 985 ARG A N 1
ATOM 7574 C CA . ARG A 1 985 ? 54.541 -39.789 -40.098 1.00 47.44 985 ARG A CA 1
ATOM 7575 C C . ARG A 1 985 ? 55.213 -40.245 -38.809 1.00 47.44 985 ARG A C 1
ATOM 7577 O O . ARG A 1 985 ? 56.409 -40.605 -38.903 1.00 47.44 985 ARG A O 1
#

Secondary structure (DSSP, 8-state):
-HHHHHHHHHHHHHHHHHHHHHTTTS---PPEEEEE---EE--TT-EEEE-TGGGSTT--TT-HHHHHHTGGG--SEEEES-SGGGGTEETTTTEE---TTSPPP-TTS----S-HHHHHHHHHHHTPEEEEEE--SSS-HHHHHHHHHHHHHTT----EEEE-S-GGG--TTTT-HHHHH-SSHHHHHHHHHHHHHHHHHH-TT-EEEEE-----TT-HHHHHHHHHHTTT--S-SEEEEEEEE-S-SSS---SS-----TTHHHHHHHHHHHHHHHIIIIIHHHSPTT-EEEEEEEEE-TT-TTTTTBHHHHHHHHHHHHHGGG-TTEEEEEES-SEESTTT-SEEPPSSS-PPPTT--S---S------TTPBPHHHHHHHHHHHHHTT--EEEEEEEETPPEEEEEETTEEEEEESEEEEEEE-SS-EEEEEEE-SSS-EEEE-HHHH-S--EEEEEE--TT-B--STTSS--EEEEPPSEEEEPSSEEEEEEESPPP-PPP----EESS-SEEEBTB-EEEE--SS-SEEEETTS--SSEEEE-SSEEEEEEEE-TTT--EEEEEEEEEEEPPPPPP-EEESS-SEEEBTB-EEEEESS--TTSEEEETTS-BSS-EEE-S-EEE-EEEE-TTS-EEEPPPEEEEEEPPP----EESS-SEEETT--EEEE--S--SEEEETTS-BSSEEEE-S-EEE-EEEE-TT--EEEPPPEEEEEEPPPP---EEES-SEEETT--S-EEEPPSS-SEEEEEETTEE-TT--SSEE---SSEEEEEEEE-TT--EEEPPPEEEEEEPPP---EEESS-SB--TT--EEEEEPP-TT-EEEEEETTEEPTT--SSEEEE-S-EEEEEEEE-TT--EEEPPPEEEB-----------------EEEESSSBSSEEEEEEE-SS--SEEEEEEEETT--EEEEEEEE-BTTEEEEEEE-TTT--SEEEEEEEEETTEEEEEEEEE----

Radius of gyration: 63.11 Å; Cα contacts (8 Å, |Δi|>4): 2155; chains: 1; bounding box: 139×97×173 Å

Foldseek 3Di:
DVVVVVVVVVVVVVVVVVVVVVVVVPDPFDAWEKDWFFKDWADLQAFAAEDACCLDFPHFLQDPLLLVQVLLLLHQEYEPNDDQQQQAADQVQLHGDDDVVDDDDDPPDDDRGRHLVSNVSSCVSNVHAYAYEHHPQNDDLVSVVVRLVVNVVSVGDQAHYEDHPDLLPDDPVVVDSSCVQDVALQSQQQVQQVSLVVCCVSVVNHAYEYEAAQDDPPDPRNLCNLVNNVVRHPNHQEYEYAEADDQDPDPDPVPDDLADDPVSLLSRLCGLVVSLVSCVPPVVVSDFANHAYEHSEYAYDDSNQNQQQFLSRLSSLLSNSVSLQVDPSSRHYYYQHCEDPSRGHQWYAQPPPGDDDPPCPPDRDPDDPRDDGGAGTSNNVNSSLVSVQQNPFTIKIWMDTHPFDWRWDDDPNDIDTDGQKTKMWTHDPFKIKMKIFGSAQAKHKYFCCVQAVAWWKKWKWADPRRQRDPHPVNIDIDIDGDDRIDTHGHSMIMMIMHRDDDPRPNAWDFRWSHDLEEAQPDWIKTARDDQFPWKQKPVRDIDRIDIGRAFDWIKMWTHHPVPRDIYMDIDTHHHHYAPDAWDKDKPDDLEEEQPDKTKIFTPDDDPQKWKAKPVRDTDGIDIDRDFDWIKIWIQGNSRHIHIYGTRGHHYHYADDFDWDWPDDLEEEQVDKIKIFRDDQFPWKAKPVGDTDRIDIDRDFDWIKMWTAHPSRHIDIDGTDGRHYDYADDFDKDKQADLEDEAPDQRIKIAGDDQADWKFKDFPRHTDPPPTDRMDRDRAWGWMKMWTAHPSRHTDIHDTDTHHYDYADDWAKDKDDDLEAEQPDKIKIAIDDDPQKWKFKDFQNHTDPPPTDRIDMDRDFTWMKIWIAHPVRHIDIYDTSTRDYDDDDDDDDDDDDDAWAKDKPDFADAWKIKIKIFAPDQAQKKKKFKAAPVRHTQDIDIDGAPGRMDIDMDTAHPRHDFHKMKIWIDDPPHIYIDIGTHHHDD

pLDDT: mean 83.57, std 15.81, range [27.84, 98.69]

Nearest PDB structures (foldseek):
  9fly-assembly1_A  TM=3.732E-01  e=1.044E-24  Aureispira sp. CCB-QB1
  9flu-assembly1_A  TM=6.071E-01  e=1.129E-17  Aureispira sp. CCB-QB1
  6xay-assembly3_C  TM=3.030E-01  e=2.151E-05  Homo sapiens
  5jtw-assembly1_A  TM=1.433E-01  e=1.421E-08  Homo sapiens
  7zg0-assembly1_D  TM=3.500E-01  e=1.114E-01  Mus musculus

Solvent-accessible surface area (backbone atoms only — not comparable to full-atom values): 54167 Å² total; per-residue (Å²): 110,74,71,59,58,51,57,50,50,54,53,50,50,52,52,49,50,51,50,55,52,52,65,62,65,67,69,76,75,68,71,19,47,44,44,74,48,70,54,44,79,40,58,72,51,26,47,24,27,18,39,34,50,34,74,36,89,90,46,38,48,59,34,70,69,51,58,67,49,54,42,71,40,52,38,34,23,37,30,42,54,21,62,67,62,19,33,30,51,38,64,92,61,27,40,69,63,84,47,97,88,50,85,79,83,65,92,87,70,81,81,80,49,44,27,64,71,35,40,47,52,39,33,66,69,43,71,25,42,45,28,38,32,38,32,69,68,80,53,46,70,72,60,52,51,52,49,50,53,48,39,42,73,75,69,44,62,74,43,37,35,32,60,35,58,66,68,59,72,49,45,85,88,70,70,38,72,61,22,74,76,31,77,46,37,42,59,40,14,54,50,50,23,56,48,39,55,54,43,40,73,77,36,75,83,34,42,39,24,42,74,40,44,62,74,51,103,86,44,75,62,27,64,44,26,46,68,42,19,64,74,44,45,46,82,62,44,26,37,29,32,59,53,61,44,73,64,56,102,55,85,66,70,83,82,62,96,70,71,61,45,85,78,51,50,65,63,37,63,41,42,43,58,58,52,46,50,49,41,64,71,58,50,58,70,68,58,57,72,92,42,40,30,28,33,65,30,34,46,66,35,86,86,44,44,57,45,47,16,11,36,41,40,11,55,37,50,38,50,42,62,55,54,48,70,80,39,84,44,48,51,33,38,16,43,41,18,55,43,30,57,62,62,37,10,26,20,35,60,60,69,89,85,55,81,74,71,96,82,62,91,70,72,71,51,100,68,70,78,88,60,69,62,62,28,44,22,22,44,24,59,31,49,22,58,48,33,65,37,46,56,87,20,46,27,37,20,45,45,46,56,52,82,56,60,70,45,73,52,77,55,96,93,38,81,48,73,48,69,26,57,48,39,36,34,23,26,45,99,64,31,23,22,29,45,39,36,27,72,30,96,50,69,44,39,36,39,36,38,81,60,41,60,76,61,36,41,29,42,33,43,30,46,57,46,74,41,69,30,59,36,82,80,66,42,53,71,47,78,46,72,57,51,65,63,38,77,46,50,33,35,20,46,33,40,39,38,25,69,46,59,68,90,65,64,66,61,44,57,69,45,51,76,44,67,51,65,45,41,57,83,52,69,33,45,38,34,47,62,84,92,54,79,45,40,40,35,72,87,71,48,58,56,60,57,50,74,52,53,61,58,46,76,48,32,42,36,35,31,41,89,92,72,79,50,70,18,63,36,70,46,70,32,40,40,42,75,55,46,79,69,41,49,78,38,73,77,63,60,58,62,50,38,56,91,50,73,30,40,38,28,63,72,70,86,62,92,69,44,49,37,38,32,74,85,76,48,73,52,71,66,47,79,43,62,68,60,46,71,46,28,42,35,37,27,38,82,85,71,23,65,22,64,24,74,65,49,66,34,47,51,42,72,58,51,86,44,49,78,48,61,79,52,68,51,64,43,39,63,93,47,73,32,44,36,33,46,64,88,89,58,69,43,37,38,34,71,88,72,49,66,53,53,64,45,80,45,76,67,65,44,73,46,28,38,39,36,26,34,86,90,68,25,64,28,63,22,72,69,46,67,33,45,61,42,75,58,48,77,46,71,66,46,77,44,59,59,55,63,40,40,66,93,51,80,71,30,36,40,34,53,61,85,94,56,69,47,39,39,33,27,46,85,91,40,76,44,85,91,40,44,57,60,60,46,66,70,90,55,63,49,44,36,31,40,40,35,26,33,89,86,71,26,68,30,64,30,71,74,47,68,34,40,53,37,78,63,46,80,38,43,70,49,63,76,68,72,56,62,46,59,96,91,42,73,41,46,38,36,46,56,86,60,84,65,52,46,39,39,32,21,50,73,86,39,77,43,84,90,41,44,56,62,55,49,79,43,72,69,63,48,39,32,32,41,38,32,28,34,74,86,69,29,68,26,65,20,66,76,48,64,29,44,65,85,77,89,86,88,90,82,89,83,92,90,86,88,88,54,64,40,46,71,42,62,67,67,25,60,47,55,40,36,40,39,34,61,43,95,61,86,44,70,46,33,37,41,38,31,19,42,85,84,66,51,78,71,47,74,51,79,44,74,36,70,62,44,36,42,76,45,82,43,81,34,80,87,79,58,71,73,44,53,34,36,42,37,39,39,40,86,92,47,65,22,58,41,76,44,38,39,44,69,81,130

Mean predicted aligned error: 20.21 Å